Protein 3KHP (pdb70)

Organism: Mycobacterium tuberculosis (strain ATCC 25618 / H37Rv) (NCBI:txid83332)

B-factor: mean 26.09, std 10.21, range [4.68, 66.52]

CATH classification: 3.10.129.10 (+1 more: 3.10.129.10)

Foldseek 3Di:
DPAFQFDQPFAFPKDFWDKDWDALVLQLLQCVLLPDDPVQCLRNDDDDPPHHRFGAQLCCCLQWNLQVAVVSTGDDHSQPFAQKKKKKFFPFTDDSTAMWTKMKGFNDWAAQAQQAKIKTKMKMWTAHVPPRHTGMMMIIIDIHHRNHPNPHHHDDDDDQDDDDPDFFPDKDKDWFAQCSQVSNCVSPPPPCLQPPQCCVCVPVNDNGRFHRLSSLVSNLSCVCCVPPVVVHNRFWGMKMWHFHDTHHGGFMKIKGWHDDDVQKIAIWIWTVDVIHTGIHSMITGGHD/DDLFDLVQAFPKDAWDKFWFALVLQLLQCVLLPDDPVQCLRNDDDDPPHHRFGAQLCCCLQFPQLVAQVSRHPNSDDDQAQKKKKKFFPFGDDSTAIWTKMKGFNGWAAQAAQAKIKTKMKMWTAHPPVRHTTMMMIIIDIHGRPHHDPHHHDDDDDQDDDDPDFFPDKDKGAFAQCSQVSNCVSPPVPCLAPPQCCVVVPVVHNGRFHDLSSLVSNLSCVCCVPVVVVHSRQWGMKMWGFHDTHHGRFMKIKGWHDDPVQKIFIWIWTVDVIDTGIHSMMTGGDD/DPQVLAFPKDAWDKFWDALVLQLLQLVLLPDDPVLCLRNHDDPPPHHRFGAQLCCCLQFPQCVCVVSPAAQKKKKKFFPFGDDSTAMWTKMKGFNDCPVVKTKMKMWTAHVPVRHTGMIMIIMDDCVPDDQDDDDPDAFPDKDKGWFAQCSQVSNCVSPPPPCLQPPQCCVVVPVNDNGRFHDPSSLVVNLSCVCCVPPVVVRNRQWGMKMWHFHDTHHGGFMKMKGWHDDDPQKIAIWIWGPDVPHIHTGIHSMMTGGHD/DDQVQAFPKDDWDKFWFALVLQLLQCVLLPDDPVQCLRNHDDDPPHHRFGAQLCCCLQFPQCVSVVSPADQAQKKKKKFFPFTDDSTAMWTKMKGFNHWDDDPPTKTKMKMWTARPVVRHTGMIMIIIHPCPDDDDQDDDDPDFFPDKDKGWFAQCSQVSNCVSPPPPCLAPPQCCVVVPVPHNGRFHDLSSLVSNLSCVCCVPPVVVRNRQWGMKMWGFHDTHHGRFMKMKGWHDDPVQKIAIWIWTQDVPHIDTGIHSMITGGDD

Radius of gyration: 41.52 Å; Cα contacts (8 Å, |Δi|>4): 2927; chains: 4; bounding box: 118×76×106 Å

Structure (mmCIF, N/CA/C/O backbone):
data_3KHP
#
_entry.id   3KHP
#
_cell.length_a   64.290
_cell.length_b   135.170
_cell.length_c   162.400
_cell.angle_alpha   90.00
_cell.angle_beta   90.00
_cell.angle_gamma   90.00
#
_symmetry.space_group_name_H-M   'P 21 21 21'
#
loop_
_entity.id
_entity.type
_entity.pdbx_description
1 polymer 'MaoC family protein'
2 non-polymer 'CHLORIDE ION'
3 non-polymer 'L(+)-TARTARIC ACID'
4 water water
#
loop_
_atom_site.group_PDB
_atom_site.id
_atom_site.type_symbol
_atom_site.label_atom_id
_atom_site.label_alt_id
_atom_site.label_comp_id
_atom_site.label_asym_id
_atom_site.label_entity_id
_atom_site.label_seq_id
_atom_site.pdbx_PDB_ins_code
_atom_site.Cartn_x
_atom_site.Cartn_y
_atom_site.Cartn_z
_atom_site.occupancy
_atom_site.B_iso_or_equiv
_atom_site.auth_seq_id
_atom_site.auth_comp_id
_atom_site.auth_asym_id
_atom_site.auth_atom_id
_atom_site.pdbx_PDB_model_num
ATOM 1 N N . PRO A 1 19 ? -10.553 75.211 43.124 1.00 37.78 -2 PRO A N 1
ATOM 2 C CA . PRO A 1 19 ? -11.227 74.114 42.389 1.00 37.82 -2 PRO A CA 1
ATOM 3 C C . PRO A 1 19 ? -11.370 74.296 40.872 1.00 37.97 -2 PRO A C 1
ATOM 4 O O . PRO A 1 19 ? -11.414 73.292 40.153 1.00 38.27 -2 PRO A O 1
ATOM 8 N N . GLY A 1 20 ? -11.424 75.544 40.393 1.00 38.16 -1 GLY A N 1
ATOM 9 C CA . GLY A 1 20 ? -11.458 75.844 38.950 1.00 38.31 -1 GLY A CA 1
ATOM 10 C C . GLY A 1 20 ? -10.114 76.119 38.292 1.00 38.67 -1 GLY A C 1
ATOM 11 O O . GLY A 1 20 ? -10.052 76.714 37.208 1.00 39.47 -1 GLY A O 1
ATOM 12 N N . SER A 1 21 ? -9.034 75.681 38.931 1.00 38.19 0 SER A N 1
ATOM 13 C CA . SER A 1 21 ? -7.698 75.957 38.438 1.00 38.07 0 SER A CA 1
ATOM 14 C C . SER A 1 21 ? -7.166 74.790 37.656 1.00 37.05 0 SER A C 1
ATOM 15 O O . SER A 1 21 ? -7.418 73.624 37.999 1.00 37.12 0 SER A O 1
ATOM 18 N N . MET A 1 22 ? -6.408 75.093 36.614 1.00 35.88 1 MET A N 1
ATOM 19 C CA . MET A 1 22 ? -5.784 74.034 35.842 1.00 35.25 1 MET A CA 1
ATOM 20 C C . MET A 1 22 ? -4.471 73.664 36.466 1.00 33.84 1 MET A C 1
ATOM 21 O O . MET A 1 22 ? -3.697 74.546 36.793 1.00 33.49 1 MET A O 1
ATOM 26 N N . ALA A 1 23 ? -4.222 72.367 36.620 1.00 32.38 2 ALA A N 1
ATOM 27 C CA . ALA A 1 23 ? -2.954 71.903 37.191 1.00 32.43 2 ALA A CA 1
ATOM 28 C C . ALA A 1 23 ? -1.903 71.979 36.086 1.00 31.56 2 ALA A C 1
ATOM 29 O O . ALA A 1 23 ? -2.077 71.353 35.032 1.00 32.39 2 ALA A O 1
ATOM 31 N N . ILE A 1 24 ? -0.858 72.769 36.349 1.00 30.46 3 ILE A N 1
ATOM 32 C CA . ILE A 1 24 ? 0.257 73.072 35.436 1.00 29.71 3 ILE A CA 1
ATOM 33 C C . ILE A 1 24 ? 1.571 72.964 36.230 1.00 29.31 3 ILE A C 1
ATOM 34 O O . ILE A 1 24 ? 1.806 73.744 37.150 1.00 28.45 3 ILE A O 1
ATOM 39 N N . ASP A 1 25 ? 2.424 72.003 35.877 1.00 29.38 4 ASP A N 1
ATOM 40 C CA . ASP A 1 25 ? 3.663 71.772 36.610 1.00 28.94 4 ASP A CA 1
ATOM 41 C C . ASP A 1 25 ? 4.754 72.761 36.221 1.00 29.05 4 ASP A C 1
ATOM 42 O O . ASP A 1 25 ? 5.337 72.648 35.159 1.00 29.22 4 ASP A O 1
ATOM 47 N N . PRO A 1 26 ? 5.079 73.714 37.104 1.00 28.72 5 PRO A N 1
ATOM 48 C CA . PRO A 1 26 ? 6.081 74.696 36.690 1.00 28.50 5 PRO A CA 1
ATOM 49 C C . PRO A 1 26 ? 7.495 74.116 36.719 1.00 28.12 5 PRO A C 1
ATOM 50 O O . PRO A 1 26 ? 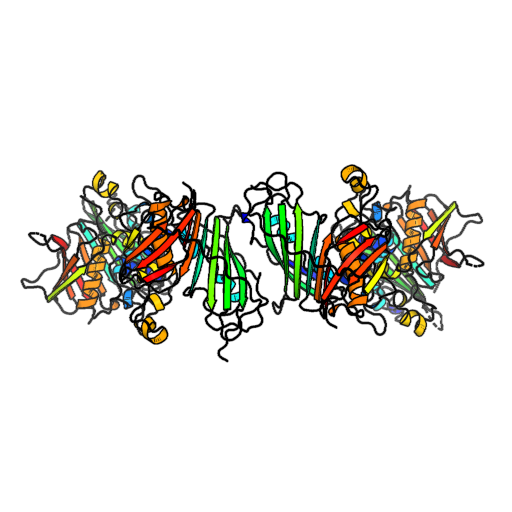8.447 74.781 36.285 1.00 27.63 5 PRO A O 1
ATOM 54 N N . ASN A 1 27 ? 7.618 72.895 37.230 1.00 28.10 6 ASN A N 1
ATOM 55 C CA . ASN A 1 27 ? 8.898 72.211 37.314 1.00 28.62 6 ASN A CA 1
ATOM 56 C C . ASN A 1 27 ? 9.156 71.304 36.097 1.00 29.15 6 ASN A C 1
ATOM 57 O O . ASN A 1 27 ? 10.163 70.610 36.071 1.00 30.31 6 ASN A O 1
ATOM 62 N N . SER A 1 28 ? 8.275 71.318 35.086 1.00 29.21 7 SER A N 1
ATOM 63 C CA . SER A 1 28 ? 8.312 70.339 33.993 1.00 28.92 7 SER A CA 1
ATOM 64 C C . SER A 1 28 ? 9.032 70.850 32.722 1.00 28.98 7 SER A C 1
ATOM 65 O O . SER A 1 28 ? 9.211 70.114 31.777 1.00 27.59 7 SER A O 1
ATOM 68 N N . ILE A 1 29 ? 9.422 72.115 32.698 1.00 29.70 8 ILE A N 1
ATOM 69 C CA . ILE A 1 29 ? 10.137 72.642 31.554 1.00 30.25 8 ILE A CA 1
ATOM 70 C C . ILE A 1 29 ? 11.351 71.753 31.314 1.00 30.13 8 ILE A C 1
ATOM 71 O O . ILE A 1 29 ? 12.121 71.515 32.228 1.00 29.65 8 ILE A O 1
ATOM 76 N N . GLY A 1 30 ? 11.503 71.246 30.097 1.00 29.75 9 GLY A N 1
ATOM 77 C CA . GLY A 1 30 ? 12.625 70.368 29.764 1.00 28.89 9 GLY A CA 1
ATOM 78 C C . GLY A 1 30 ? 12.224 68.918 29.782 1.00 28.66 9 GLY A C 1
ATOM 79 O O . GLY A 1 30 ? 12.959 68.076 29.261 1.00 28.43 9 GLY A O 1
ATOM 80 N N . ALA A 1 31 ? 11.072 68.593 30.375 1.00 28.17 10 ALA A N 1
ATOM 81 C CA . ALA A 1 31 ? 10.597 67.188 30.371 1.00 28.55 10 ALA A CA 1
ATOM 82 C C . ALA A 1 31 ? 10.373 66.688 28.924 1.00 28.25 10 ALA A C 1
ATOM 83 O O . ALA A 1 31 ? 10.027 67.466 28.052 1.00 27.27 10 ALA A O 1
ATOM 85 N N . VAL A 1 32 ? 10.602 65.404 28.686 1.00 28.42 11 VAL A N 1
ATOM 86 C CA . VAL A 1 32 ? 10.636 64.873 27.330 1.00 29.64 11 VAL A CA 1
ATOM 87 C C . VAL A 1 32 ? 10.033 63.498 27.277 1.00 30.16 11 VAL A C 1
ATOM 88 O O . VAL A 1 32 ? 10.068 62.762 28.274 1.00 30.88 11 VAL A O 1
ATOM 92 N N . THR A 1 33 ? 9.493 63.158 26.108 1.00 30.30 12 THR A N 1
ATOM 93 C CA . THR A 1 33 ? 8.847 61.883 25.874 1.00 30.27 12 THR A CA 1
ATOM 94 C C . THR A 1 33 ? 9.856 60.943 25.249 1.00 31.12 12 THR A C 1
ATOM 95 O O . THR A 1 33 ? 10.857 61.371 24.713 1.00 30.31 12 THR A O 1
ATOM 99 N N . GLU A 1 34 ? 9.584 59.656 25.318 1.00 32.42 13 GLU A N 1
ATOM 100 C CA . GLU A 1 34 ? 10.417 58.671 24.651 1.00 34.24 13 GLU A CA 1
ATOM 101 C C . GLU A 1 34 ? 10.159 58.709 23.146 1.00 34.57 13 GLU A C 1
ATOM 102 O O . GLU A 1 34 ? 9.098 59.149 22.710 1.00 34.92 13 GLU A O 1
ATOM 108 N N . PRO A 1 35 ? 11.119 58.263 22.337 1.00 35.06 14 PRO A N 1
ATOM 109 C CA . PRO A 1 35 ? 10.843 58.231 20.914 1.00 35.22 14 PRO A CA 1
ATOM 110 C C . PRO A 1 35 ? 9.558 57.499 20.611 1.00 34.59 14 PRO A C 1
ATOM 111 O O . PRO A 1 35 ? 9.286 56.445 21.165 1.00 33.63 14 PRO A O 1
ATOM 115 N N . MET A 1 36 ? 8.749 58.099 19.765 1.00 34.70 15 MET A N 1
ATOM 116 C CA . MET A 1 36 ? 7.587 57.419 19.245 1.00 35.18 15 MET A CA 1
ATOM 117 C C . MET A 1 36 ? 7.726 57.410 17.727 1.00 33.63 15 MET A C 1
ATOM 118 O O . MET A 1 36 ? 7.982 58.456 17.112 1.00 31.90 15 MET A O 1
ATOM 123 N N . LEU A 1 37 ? 7.565 56.222 17.152 1.00 32.29 16 LEU A N 1
ATOM 124 C CA . LEU A 1 37 ? 7.571 56.020 15.701 1.00 32.23 16 LEU A CA 1
ATOM 125 C C . LEU A 1 37 ? 6.234 56.458 15.027 1.00 30.40 16 LEU A C 1
ATOM 126 O O . LEU A 1 37 ? 5.153 55.970 15.395 1.00 30.54 16 LEU A O 1
ATOM 131 N N . PHE A 1 38 ? 6.301 57.417 14.112 1.00 28.62 17 PHE A N 1
ATOM 132 C CA A PHE A 1 38 ? 5.176 57.760 13.258 0.50 27.59 17 PHE A CA 1
ATOM 133 C CA B PHE A 1 38 ? 5.146 57.702 13.239 0.50 28.71 17 PHE A CA 1
ATOM 134 C C . PHE A 1 38 ? 5.460 57.249 11.837 1.00 28.14 17 PHE A C 1
ATOM 135 O O . PHE A 1 38 ? 6.460 57.636 11.246 1.00 27.82 17 PHE A O 1
ATOM 150 N N . GLU A 1 39 ? 4.570 56.395 11.328 1.00 28.55 18 GLU A N 1
ATOM 151 C CA . GLU A 1 39 ? 4.666 55.802 10.019 1.00 28.98 18 GLU A CA 1
ATOM 152 C C . GLU A 1 39 ? 3.454 56.154 9.199 1.00 27.02 18 GLU A C 1
ATOM 153 O O . GLU A 1 39 ? 2.353 56.204 9.718 1.00 27.33 18 GLU A O 1
ATOM 159 N N . TRP A 1 40 ? 3.657 56.302 7.901 1.00 25.15 19 TRP A N 1
ATOM 160 C CA . TRP A 1 40 ? 2.589 56.655 6.994 1.00 23.97 19 TRP A CA 1
ATOM 161 C C . TRP A 1 40 ? 2.887 56.095 5.603 1.00 23.45 19 TRP A C 1
ATOM 162 O O . TRP A 1 40 ? 4.046 55.817 5.287 1.00 23.63 19 TRP A O 1
ATOM 173 N N . THR A 1 41 ? 1.839 55.896 4.803 1.00 22.57 20 THR A N 1
ATOM 174 C CA . THR A 1 41 ? 1.968 55.472 3.413 1.00 21.58 20 THR A CA 1
ATOM 175 C C . THR A 1 41 ? 1.454 56.608 2.555 1.00 20.88 20 THR A C 1
ATOM 176 O O . THR A 1 41 ? 1.015 57.658 3.089 1.00 20.63 20 THR A O 1
ATOM 180 N N . ASP A 1 42 ? 1.493 56.422 1.232 1.00 19.20 21 ASP A N 1
ATOM 181 C CA . ASP A 1 42 ? 1.104 57.504 0.339 1.00 18.14 21 ASP A CA 1
ATOM 182 C C . ASP A 1 42 ? -0.363 57.843 0.500 1.00 16.82 21 ASP A C 1
ATOM 183 O O . ASP A 1 42 ? -0.782 58.965 0.261 1.00 17.00 21 ASP A O 1
ATOM 188 N N . ARG A 1 43 ? -1.156 56.877 0.892 1.00 15.73 22 ARG A N 1
ATOM 189 C CA . ARG A 1 43 ? -2.577 57.156 1.122 1.00 15.75 22 ARG A CA 1
ATOM 190 C C . ARG A 1 43 ? -2.772 58.266 2.150 1.00 14.59 22 ARG A C 1
ATOM 191 O O . ARG A 1 43 ? -3.666 59.078 2.021 1.00 14.55 22 ARG A O 1
ATOM 199 N N . ASP A 1 44 ? -1.941 58.261 3.182 1.00 13.56 23 ASP A N 1
ATOM 200 C CA . ASP A 1 44 ? -2.036 59.227 4.245 1.00 13.58 23 ASP A CA 1
ATOM 201 C C . ASP A 1 44 ? -1.698 60.625 3.750 1.00 12.62 23 ASP A C 1
ATOM 202 O O . ASP A 1 44 ? -2.337 61.579 4.150 1.00 11.56 23 ASP A O 1
ATOM 207 N N . THR A 1 45 ? -0.674 60.749 2.909 1.00 12.69 24 THR A N 1
ATOM 208 C CA . THR A 1 45 ? -0.186 62.082 2.526 1.00 13.05 24 THR A CA 1
ATOM 209 C C . THR A 1 45 ? -1.107 62.626 1.446 1.00 13.52 24 THR A C 1
ATOM 210 O O . THR A 1 45 ? -1.377 63.806 1.401 1.00 13.75 24 THR A O 1
ATOM 214 N N . LEU A 1 46 ? -1.630 61.729 0.611 1.00 13.37 25 LEU A N 1
ATOM 215 C CA . LEU A 1 46 ? -2.662 62.081 -0.336 1.00 12.96 25 LEU A CA 1
ATOM 216 C C . LEU A 1 46 ? -3.922 62.547 0.410 1.00 13.56 25 LEU A C 1
ATOM 217 O O . LEU A 1 46 ? -4.463 63.614 0.117 1.00 11.92 25 LEU A O 1
ATOM 222 N N . LEU A 1 47 ? -4.375 61.743 1.374 1.00 13.38 26 LEU A N 1
ATOM 223 C CA . LEU A 1 47 ? -5.577 62.083 2.135 1.00 14.48 26 LEU A CA 1
ATOM 224 C C . LEU A 1 47 ? -5.455 63.421 2.852 1.00 14.69 26 LEU A C 1
ATOM 225 O O . LEU A 1 47 ? -6.447 64.167 2.967 1.00 15.55 26 LEU A O 1
ATOM 230 N N . TYR A 1 48 ? -4.248 63.710 3.340 1.00 14.38 27 TYR A N 1
ATOM 231 C CA . TYR A 1 48 ? -3.971 64.965 4.061 1.00 14.12 27 TYR A CA 1
ATOM 232 C C . TYR A 1 48 ? -4.098 66.100 3.065 1.00 13.64 27 TYR A C 1
ATOM 233 O O . TYR A 1 48 ? -4.750 67.099 3.350 1.00 14.43 27 TYR A O 1
ATOM 242 N N . ALA A 1 49 ? -3.428 65.974 1.922 1.00 12.46 28 ALA A N 1
ATOM 243 C CA . ALA A 1 49 ? -3.524 66.989 0.872 1.00 12.14 28 ALA A CA 1
ATOM 244 C C . ALA A 1 49 ? -4.996 67.334 0.553 1.00 11.45 28 ALA A C 1
ATOM 245 O O . ALA A 1 49 ? -5.353 68.486 0.503 1.00 10.35 28 ALA A O 1
ATOM 247 N N . ILE A 1 50 ? -5.835 66.337 0.298 1.00 12.12 29 ILE A N 1
ATOM 248 C CA . ILE A 1 50 ? -7.251 66.608 -0.013 1.00 12.47 29 ILE A CA 1
ATOM 249 C C . ILE A 1 50 ? -7.887 67.238 1.215 1.00 12.98 29 ILE A C 1
ATOM 250 O O . ILE A 1 50 ? -8.654 68.146 1.090 1.00 12.52 29 ILE A O 1
ATOM 255 N N . GLY A 1 51 ? -7.481 66.773 2.405 1.00 13.79 30 GLY A N 1
ATOM 256 C CA . GLY A 1 51 ? -7.906 67.341 3.669 1.00 13.75 30 GLY A CA 1
ATOM 257 C C . GLY A 1 51 ? -7.718 68.836 3.761 1.00 14.00 30 GLY A C 1
ATOM 258 O O . GLY A 1 51 ? -8.582 69.528 4.286 1.00 14.28 30 GLY A O 1
ATOM 259 N N . VAL A 1 52 ? -6.598 69.348 3.250 1.00 13.32 31 VAL A N 1
ATOM 260 C CA . VAL A 1 52 ? -6.359 70.771 3.292 1.00 12.74 31 VAL A CA 1
ATOM 261 C C . VAL A 1 52 ? -6.680 71.431 1.943 1.00 13.50 31 VAL A C 1
ATOM 262 O O . VAL A 1 52 ? -6.250 72.552 1.636 1.00 12.25 31 VAL A O 1
ATOM 266 N N . GLY A 1 53 ? -7.487 70.720 1.165 1.00 13.25 32 GLY A N 1
ATOM 267 C CA . GLY A 1 53 ? -8.189 71.302 0.065 1.00 13.81 32 GLY A CA 1
ATOM 268 C C . GLY A 1 53 ? -7.552 71.192 -1.320 1.00 14.17 32 GLY A C 1
ATOM 269 O O . GLY A 1 53 ? -8.042 71.796 -2.254 1.00 14.84 32 GLY A O 1
ATOM 270 N N . ALA A 1 54 ? -6.445 70.479 -1.425 1.00 14.27 33 ALA A N 1
ATOM 271 C CA . ALA A 1 54 ? -5.803 70.199 -2.690 1.00 14.58 33 ALA A CA 1
ATOM 272 C C . ALA A 1 54 ? -6.742 69.329 -3.510 1.00 15.51 33 ALA A C 1
ATOM 273 O O . ALA A 1 54 ? -7.335 68.384 -2.966 1.00 14.68 33 ALA A O 1
ATOM 275 N N . GLY A 1 55 ? -6.837 69.620 -4.815 1.00 15.69 34 GLY A N 1
ATOM 276 C CA . GLY A 1 55 ? -7.768 68.930 -5.731 1.00 15.65 34 GLY A CA 1
ATOM 277 C C . GLY A 1 55 ? -7.154 68.542 -7.086 1.00 16.25 34 GLY A C 1
ATOM 278 O O . GLY A 1 55 ? -5.949 68.247 -7.211 1.00 15.69 34 GLY A O 1
ATOM 279 N N . THR A 1 56 ? -7.995 68.552 -8.114 1.00 16.92 35 THR A N 1
ATOM 280 C CA . THR A 1 56 ? -7.560 68.265 -9.477 1.00 17.34 35 THR A CA 1
ATOM 281 C C . THR A 1 56 ? -6.577 69.284 -10.042 1.00 17.81 35 THR A C 1
ATOM 282 O O . THR A 1 56 ? -5.985 69.040 -11.025 1.00 19.25 35 THR A O 1
ATOM 286 N N . GLY A 1 57 ? -6.379 70.405 -9.372 1.00 18.71 36 GLY A N 1
ATOM 287 C CA . GLY A 1 57 ? -5.564 71.491 -9.870 1.00 18.76 36 GLY A CA 1
ATOM 288 C C . GLY A 1 57 ? -4.121 71.326 -9.526 1.00 19.75 36 GLY A C 1
ATOM 289 O O . GLY A 1 57 ? -3.242 71.979 -10.124 1.00 18.48 36 GLY A O 1
ATOM 290 N N . ASP A 1 58 ? -3.830 70.407 -8.600 1.00 20.46 37 ASP A N 1
ATOM 291 C CA . ASP A 1 58 ? -2.435 70.238 -8.202 1.00 19.99 37 ASP A CA 1
ATOM 292 C C . ASP A 1 58 ? -2.158 68.795 -7.938 1.00 18.93 37 ASP A C 1
ATOM 293 O O . ASP A 1 58 ? -1.965 68.375 -6.798 1.00 19.84 37 ASP A O 1
ATOM 298 N N . LEU A 1 59 ? -2.011 68.066 -9.016 1.00 17.95 38 LEU A N 1
ATOM 299 C CA . LEU A 1 59 ? -1.940 66.626 -9.010 1.00 17.81 38 LEU A CA 1
ATOM 300 C C . LEU A 1 59 ? -0.703 66.050 -8.388 1.00 16.69 38 LEU A C 1
ATOM 301 O O . LEU A 1 59 ? -0.641 64.871 -8.068 1.00 18.27 38 LEU A O 1
ATOM 306 N N . ALA A 1 60 ? 0.293 66.866 -8.248 1.00 16.39 39 ALA A N 1
ATOM 307 C CA . ALA A 1 60 ? 1.501 66.528 -7.499 1.00 16.24 39 ALA A CA 1
ATOM 308 C C . ALA A 1 60 ? 1.221 66.256 -6.033 1.00 15.92 39 ALA A C 1
ATOM 309 O O . ALA A 1 60 ? 1.911 65.484 -5.415 1.00 18.04 39 ALA A O 1
ATOM 311 N N . PHE A 1 61 ? 0.187 66.871 -5.474 1.00 16.02 40 PHE A N 1
ATOM 312 C CA . PHE A 1 61 ? -0.198 66.658 -4.063 1.00 15.12 40 PHE A CA 1
ATOM 313 C C . PHE A 1 61 ? -1.325 65.657 -3.896 1.00 14.79 40 PHE A C 1
ATOM 314 O O . PHE A 1 61 ? -1.399 65.011 -2.842 1.00 13.80 40 PHE A O 1
ATOM 322 N N . THR A 1 62 ? -2.156 65.472 -4.937 1.00 13.90 41 THR A N 1
ATOM 323 C CA . THR A 1 62 ? -3.315 64.561 -4.835 1.00 14.03 41 THR A CA 1
ATOM 324 C C . THR A 1 62 ? -3.225 63.232 -5.622 1.00 14.10 41 THR A C 1
ATOM 325 O O . THR A 1 62 ? -4.150 62.414 -5.592 1.00 14.10 41 THR A O 1
ATOM 329 N N . THR A 1 63 ? -2.107 63.008 -6.305 1.00 14.20 42 THR A N 1
ATOM 330 C CA . THR A 1 63 ? -1.882 61.762 -7.006 1.00 14.60 42 THR A CA 1
ATOM 331 C C . THR A 1 63 ? -0.418 61.332 -6.941 1.00 15.76 42 THR A C 1
ATOM 332 O O . THR A 1 63 ? 0.504 62.173 -6.891 1.00 16.26 42 THR A O 1
ATOM 336 N N . GLU A 1 64 ? -0.229 60.016 -6.993 1.00 16.39 43 GLU A N 1
ATOM 337 C CA . GLU A 1 64 ? 1.086 59.405 -6.958 1.00 17.27 43 GLU A CA 1
ATOM 338 C C . GLU A 1 64 ? 1.549 58.788 -8.272 1.00 18.65 43 GLU A C 1
ATOM 339 O O . GLU A 1 64 ? 2.749 58.471 -8.397 1.00 20.19 43 GLU A O 1
ATOM 345 N N . ASN A 1 65 ? 0.615 58.560 -9.202 1.00 19.07 44 ASN A N 1
ATOM 346 C CA . ASN A 1 65 ? 0.884 57.798 -10.427 1.00 19.61 44 ASN A CA 1
ATOM 347 C C . ASN A 1 65 ? 0.463 58.513 -11.698 1.00 20.01 44 ASN A C 1
ATOM 348 O O . ASN A 1 65 ? 0.189 57.872 -12.700 1.00 20.78 44 ASN A O 1
ATOM 353 N N . SER A 1 66 ? 0.427 59.838 -11.647 1.00 20.63 45 SER A N 1
ATOM 354 C CA . SER A 1 66 ? 0.056 60.638 -12.792 1.00 20.70 45 SER A CA 1
ATOM 355 C C . SER A 1 66 ? 1.293 60.844 -13.652 1.00 21.54 45 SER A C 1
ATOM 356 O O . SER A 1 66 ? 2.421 60.850 -13.148 1.00 21.94 45 SER A O 1
ATOM 359 N N . HIS A 1 67 ? 1.069 60.972 -14.958 1.00 22.24 46 HIS A N 1
ATOM 360 C CA . HIS A 1 67 ? 2.132 60.966 -15.955 1.00 22.42 46 HIS A CA 1
ATOM 361 C C . HIS A 1 67 ? 2.999 62.205 -15.767 1.00 22.25 46 HIS A C 1
ATOM 362 O O . HIS A 1 67 ? 2.490 63.332 -15.772 1.00 22.85 46 HIS A O 1
ATOM 369 N N . GLY A 1 68 ? 4.292 61.987 -15.531 1.00 22.21 47 GLY A N 1
ATOM 370 C CA . GLY A 1 68 ? 5.261 63.094 -15.377 1.00 22.93 47 GLY A CA 1
ATOM 371 C C . GLY A 1 68 ? 5.214 63.918 -14.089 1.00 22.47 47 GLY A C 1
ATOM 372 O O . GLY A 1 68 ? 5.581 65.089 -14.062 1.00 22.67 47 GLY A O 1
ATOM 373 N N . ILE A 1 69 ? 4.720 63.323 -13.022 1.00 22.65 48 ILE A N 1
ATOM 374 C CA . ILE A 1 69 ? 4.498 64.062 -11.788 1.00 21.75 48 ILE A CA 1
ATOM 375 C C . ILE A 1 69 ? 4.783 63.119 -10.635 1.00 21.03 48 ILE A C 1
ATOM 376 O O . ILE A 1 69 ? 4.087 62.145 -10.420 1.00 19.04 48 ILE A O 1
ATOM 381 N N . ASP A 1 70 ? 5.867 63.407 -9.938 1.00 21.80 49 ASP A N 1
ATOM 382 C CA . ASP A 1 70 ? 6.210 62.703 -8.687 1.00 21.92 49 ASP A CA 1
ATOM 383 C C . ASP A 1 70 ? 5.368 63.307 -7.591 1.00 20.65 49 ASP A C 1
ATOM 384 O O . ASP A 1 70 ? 5.242 64.511 -7.538 1.00 19.49 49 ASP A O 1
ATOM 389 N N . GLN A 1 71 ? 4.831 62.478 -6.707 1.00 19.82 50 GLN A N 1
ATOM 390 C CA . GLN A 1 71 ? 4.119 63.015 -5.554 1.00 19.44 50 GLN A CA 1
ATOM 391 C C . GLN A 1 71 ? 5.047 63.893 -4.725 1.00 19.51 50 GLN A C 1
ATOM 392 O O . GLN A 1 71 ? 6.186 63.513 -4.445 1.00 20.46 50 GLN A O 1
ATOM 398 N N . GLN A 1 72 ? 4.564 65.076 -4.383 1.00 19.46 51 GLN A N 1
ATOM 399 C CA . GLN A 1 72 ? 5.122 65.908 -3.331 1.00 19.66 51 GLN A CA 1
ATOM 400 C C . GLN A 1 72 ? 4.193 65.896 -2.074 1.00 19.33 51 GLN A C 1
ATOM 401 O O . GLN A 1 72 ? 2.980 65.707 -2.185 1.00 19.17 51 GLN A O 1
ATOM 407 N N . VAL A 1 73 ? 4.782 66.129 -0.898 1.00 18.22 52 VAL A N 1
ATOM 408 C CA . VAL A 1 73 ? 4.077 66.129 0.385 1.00 16.80 52 VAL A CA 1
ATOM 409 C C . VAL A 1 73 ? 4.046 67.538 0.919 1.00 15.66 52 VAL A C 1
ATOM 410 O O . VAL A 1 73 ? 5.053 68.225 0.939 1.00 14.29 52 VAL A O 1
ATOM 414 N N . LEU A 1 74 ? 2.889 68.016 1.332 1.00 15.17 53 LEU A N 1
ATOM 415 C CA . LEU A 1 74 ? 2.880 69.378 1.861 1.00 15.44 53 LEU A CA 1
ATOM 416 C C . LEU A 1 74 ? 3.711 69.466 3.147 1.00 16.05 53 LEU A C 1
ATOM 417 O O . LEU A 1 74 ? 3.756 68.519 3.955 1.00 15.87 53 LEU A O 1
ATOM 422 N N . PRO A 1 75 ? 4.442 70.570 3.322 1.00 17.28 54 PRO A N 1
ATOM 423 C CA . PRO A 1 75 ? 5.347 70.600 4.487 1.00 17.14 54 PRO A CA 1
ATOM 424 C C . PRO A 1 75 ? 4.562 70.725 5.786 1.00 15.99 54 PRO A C 1
ATOM 425 O O . PRO A 1 75 ? 5.030 70.257 6.823 1.00 15.49 54 PRO A O 1
ATOM 429 N N . THR A 1 76 ? 3.360 71.281 5.723 1.00 15.11 55 THR A N 1
ATOM 430 C CA . THR A 1 76 ? 2.512 71.314 6.905 1.00 14.44 55 THR A CA 1
ATOM 431 C C . THR A 1 76 ? 2.092 69.932 7.359 1.00 14.87 55 THR A C 1
ATOM 432 O O . THR A 1 76 ? 1.546 69.792 8.465 1.00 14.56 55 THR A O 1
ATOM 436 N N . TYR A 1 77 ? 2.355 68.902 6.542 1.00 14.24 56 TYR A N 1
ATOM 437 C CA . TYR A 1 77 ? 2.181 67.523 7.020 1.00 13.92 56 TYR A CA 1
ATOM 438 C C . TYR A 1 77 ? 3.057 67.239 8.278 1.00 13.76 56 TYR A C 1
ATOM 439 O O . TYR A 1 77 ? 2.801 66.288 8.991 1.00 14.15 56 TYR A O 1
ATOM 448 N N . ALA A 1 78 ? 4.055 68.064 8.573 1.00 14.02 57 ALA A N 1
ATOM 449 C CA . ALA A 1 78 ? 4.845 67.873 9.810 1.00 14.74 57 ALA A CA 1
ATOM 450 C C . ALA A 1 78 ? 3.963 67.869 11.071 1.00 14.89 57 ALA A C 1
ATOM 451 O O . ALA A 1 78 ? 4.292 67.210 12.023 1.00 14.87 57 ALA A O 1
ATOM 453 N N . VAL A 1 79 ? 2.834 68.553 11.050 1.00 14.60 58 VAL A N 1
ATOM 454 C CA . VAL A 1 79 ? 1.965 68.565 12.212 1.00 15.07 58 VAL A CA 1
ATOM 455 C C . VAL A 1 79 ? 1.288 67.232 12.483 1.00 15.97 58 VAL A C 1
ATOM 456 O O . VAL A 1 79 ? 0.908 66.973 13.620 1.00 16.86 58 VAL A O 1
ATOM 460 N N . ILE A 1 80 ? 1.244 66.342 11.484 1.00 15.67 59 ILE A N 1
ATOM 461 C CA . ILE A 1 80 ? 0.682 65.038 11.665 1.00 15.07 59 ILE A CA 1
ATOM 462 C C . ILE A 1 80 ? 1.712 63.958 11.947 1.00 16.22 59 ILE A C 1
ATOM 463 O O . ILE A 1 80 ? 1.483 63.123 12.797 1.00 16.71 59 ILE A O 1
ATOM 468 N N . CYS A 1 81 ? 2.843 63.959 11.234 1.00 17.54 60 CYS A N 1
ATOM 469 C CA . CYS A 1 81 ? 3.929 62.973 11.440 1.00 17.36 60 CYS A CA 1
ATOM 470 C C . CYS A 1 81 ? 5.003 63.400 12.426 1.00 17.55 60 CYS A C 1
ATOM 471 O O . CYS A 1 81 ? 5.917 62.623 12.720 1.00 17.75 60 CYS A O 1
ATOM 474 N N . CYS A 1 82 ? 4.948 64.629 12.895 1.00 18.06 61 CYS A N 1
ATOM 475 C CA . CYS A 1 82 ? 5.913 65.094 13.903 1.00 18.99 61 CYS A CA 1
ATOM 476 C C . CYS A 1 82 ? 5.264 65.978 14.955 1.00 18.84 61 CYS A C 1
ATOM 477 O O . CYS A 1 82 ? 5.755 67.071 15.211 1.00 17.89 61 CYS A O 1
ATOM 480 N N . PRO A 1 83 ? 4.164 65.510 15.566 1.00 19.62 62 PRO A N 1
ATOM 481 C CA . PRO A 1 83 ? 3.400 66.357 16.468 1.00 20.99 62 PRO A CA 1
ATOM 482 C C . PRO A 1 83 ? 4.125 66.581 17.801 1.00 22.04 62 PRO A C 1
ATOM 483 O O . PRO A 1 83 ? 4.611 65.634 18.381 1.00 22.20 62 PRO A O 1
ATOM 487 N N . ALA A 1 84 ? 4.196 67.822 18.259 1.00 23.19 63 ALA A N 1
ATOM 488 C CA . ALA A 1 84 ? 4.787 68.144 19.552 1.00 24.59 63 ALA A CA 1
ATOM 489 C C . ALA A 1 84 ? 3.841 67.766 20.710 1.00 26.03 63 ALA A C 1
ATOM 490 O O . ALA A 1 84 ? 4.187 67.929 21.878 1.00 26.56 63 ALA A O 1
ATOM 492 N N . PHE A 1 85 ? 2.687 67.208 20.386 1.00 27.76 64 PHE A N 1
ATOM 493 C CA . PHE A 1 85 ? 1.615 67.064 21.351 1.00 29.85 64 PHE A CA 1
ATOM 494 C C . PHE A 1 85 ? 1.905 66.218 22.595 1.00 30.40 64 PHE A C 1
ATOM 495 O O . PHE A 1 85 ? 1.523 66.612 23.681 1.00 29.52 64 PHE A O 1
ATOM 503 N N . GLY A 1 86 ? 2.562 65.072 22.430 1.00 31.10 65 GLY A N 1
ATOM 504 C CA . GLY A 1 86 ? 2.883 64.182 23.536 1.00 31.43 65 GLY A CA 1
ATOM 505 C C . GLY A 1 86 ? 3.468 64.842 24.783 1.00 31.65 65 GLY A C 1
ATOM 506 O O . GLY A 1 86 ? 3.231 64.380 25.893 1.00 31.40 65 GLY A O 1
ATOM 507 N N . ALA A 1 87 ? 4.203 65.940 24.607 1.00 31.58 66 ALA A N 1
ATOM 508 C CA . ALA A 1 87 ? 4.881 66.597 25.720 1.00 31.51 66 ALA A CA 1
ATOM 509 C C . ALA A 1 87 ? 3.928 67.276 26.715 1.00 31.49 66 ALA A C 1
ATOM 510 O O . ALA A 1 87 ? 4.321 67.547 27.849 1.00 29.85 66 ALA A O 1
ATOM 512 N N . ALA A 1 88 ? 2.696 67.554 26.293 1.00 31.56 67 ALA A N 1
ATOM 513 C CA . ALA A 1 88 ? 1.721 68.245 27.165 1.00 32.22 67 ALA A CA 1
ATOM 514 C C . ALA A 1 88 ? 1.436 67.454 28.424 1.00 32.04 67 ALA A C 1
ATOM 515 O O . ALA A 1 88 ? 1.273 68.036 29.486 1.00 31.86 67 ALA A O 1
ATOM 517 N N . ALA A 1 89 ? 1.407 66.137 28.298 1.00 32.16 68 ALA A N 1
ATOM 518 C CA . ALA A 1 89 ? 1.125 65.252 29.423 1.00 32.72 68 ALA A CA 1
ATOM 519 C C . ALA A 1 89 ? 2.130 65.412 30.583 1.00 32.27 68 ALA A C 1
ATOM 520 O O . ALA A 1 89 ? 1.836 65.039 31.710 1.00 32.32 68 ALA A O 1
ATOM 522 N N . LYS A 1 90 ? 3.309 65.943 30.282 1.00 31.12 69 LYS A N 1
ATOM 523 C CA . LYS A 1 90 ? 4.324 66.253 31.293 1.00 30.74 69 LYS A CA 1
ATOM 524 C C . LYS A 1 90 ? 3.983 67.487 32.146 1.00 29.18 69 LYS A C 1
ATOM 525 O O . LYS A 1 90 ? 4.499 67.624 33.252 1.00 28.43 69 LYS A O 1
ATOM 531 N N . VAL A 1 91 ? 3.116 68.357 31.623 1.00 27.83 70 VAL A N 1
ATOM 532 C CA . VAL A 1 91 ? 2.846 69.680 32.196 1.00 26.78 70 VAL A CA 1
ATOM 533 C C . VAL A 1 91 ? 1.572 69.641 32.993 1.00 27.77 70 VAL A C 1
ATOM 534 O O . VAL A 1 91 ? 1.510 70.129 34.147 1.00 27.63 70 VAL A O 1
ATOM 538 N N . GLY A 1 92 ? 0.552 69.051 32.361 1.00 27.65 71 GLY A N 1
ATOM 539 C CA . GLY A 1 92 ? -0.743 68.831 32.967 1.00 27.18 71 GLY A CA 1
ATOM 540 C C . GLY A 1 92 ? -1.629 67.976 32.079 1.00 26.70 71 GLY A C 1
ATOM 541 O O . GLY A 1 92 ? -1.144 67.238 31.224 1.00 25.92 71 GLY A O 1
ATOM 542 N N . THR A 1 93 ? -2.935 68.090 32.273 1.00 26.92 72 THR A N 1
ATOM 543 C CA . THR A 1 93 ? -3.889 67.233 31.565 1.00 27.67 72 THR A CA 1
ATOM 544 C C . THR A 1 93 ? -4.778 67.983 30.568 1.00 27.47 72 THR A C 1
ATOM 545 O O . THR A 1 93 ? -5.710 67.418 30.005 1.00 28.51 72 THR A O 1
ATOM 549 N N . PHE A 1 94 ? -4.498 69.253 30.356 1.00 27.26 73 PHE A N 1
ATOM 550 C CA . PHE A 1 94 ? -5.222 70.051 29.377 1.00 27.68 73 PHE A CA 1
ATOM 551 C C . PHE A 1 94 ? -5.056 69.479 27.953 1.00 27.67 73 PHE A C 1
ATOM 552 O O . PHE A 1 94 ? -4.149 68.678 27.681 1.00 27.87 73 PHE A O 1
ATOM 560 N N . ASN A 1 95 ? -5.925 69.895 27.052 1.00 27.77 74 ASN A N 1
ATOM 561 C CA . ASN A 1 95 ? -5.877 69.428 25.663 1.00 28.58 74 ASN A CA 1
ATOM 562 C C . ASN A 1 95 ? -4.680 70.009 24.885 1.00 28.88 74 ASN A C 1
ATOM 563 O O . ASN A 1 95 ? -4.619 71.200 24.673 1.00 28.50 74 ASN A O 1
ATOM 568 N N . PRO A 1 96 ? -3.737 69.165 24.433 1.00 29.90 75 PRO A N 1
ATOM 569 C CA . PRO A 1 96 ? -2.589 69.752 23.718 1.00 30.56 75 PRO A CA 1
ATOM 570 C C . PRO A 1 96 ? -2.904 70.381 22.376 1.00 30.93 75 PRO A C 1
ATOM 571 O O . PRO A 1 96 ? -2.050 71.092 21.862 1.00 32.96 75 PRO A O 1
ATOM 575 N N . ALA A 1 97 ? -4.099 70.138 21.828 1.00 30.02 76 ALA A N 1
ATOM 576 C CA . ALA A 1 97 ? -4.471 70.559 20.473 1.00 29.76 76 ALA A CA 1
ATOM 577 C C . ALA A 1 97 ? -5.444 71.762 20.381 1.00 29.10 76 ALA A C 1
ATOM 578 O O . ALA A 1 97 ? -5.787 72.174 19.287 1.00 28.35 76 ALA A O 1
ATOM 580 N N . ALA A 1 98 ? -5.856 72.340 21.511 1.00 29.04 77 ALA A N 1
ATOM 581 C CA . ALA A 1 98 ? -6.718 73.541 21.509 1.00 28.89 77 ALA A CA 1
ATOM 582 C C . ALA A 1 98 ? -5.904 74.778 21.143 1.00 28.63 77 ALA A C 1
ATOM 583 O O . ALA A 1 98 ? -5.382 75.465 22.006 1.00 28.01 77 ALA A O 1
ATOM 585 N N . LEU A 1 99 ? -5.829 75.075 19.854 1.00 29.89 78 LEU A N 1
ATOM 586 C CA . LEU A 1 99 ? -4.859 76.064 19.334 1.00 30.29 78 LEU A CA 1
ATOM 587 C C . LEU A 1 99 ? -5.306 77.514 19.306 1.00 29.83 78 LEU A C 1
ATOM 588 O O . LEU A 1 99 ? -4.512 78.386 19.033 1.00 29.49 78 LEU A O 1
ATOM 593 N N . LEU A 1 100 ? -6.567 77.791 19.601 1.00 30.36 79 LEU A N 1
ATOM 594 C CA . LEU A 1 100 ? -7.063 79.167 19.584 1.00 29.90 79 LEU A CA 1
ATOM 595 C C . LEU A 1 100 ? -6.283 80.134 20.473 1.00 28.82 79 LEU A C 1
ATOM 596 O O . LEU A 1 100 ? -6.024 79.864 21.624 1.00 27.56 79 LEU A O 1
ATOM 601 N N . HIS A 1 101 ? -5.894 81.271 19.895 1.00 28.63 80 HIS A N 1
ATOM 602 C CA . HIS A 1 101 ? -4.985 82.256 20.510 1.00 27.88 80 HIS A CA 1
ATOM 603 C C . HIS A 1 101 ? -3.554 81.750 20.572 1.00 26.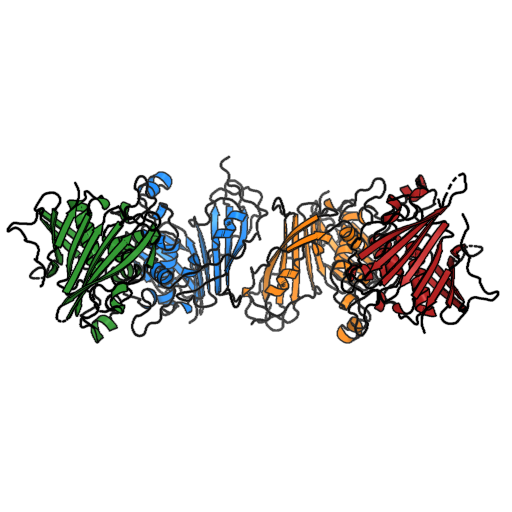05 80 HIS A C 1
ATOM 604 O O . HIS A 1 101 ? -2.636 82.523 20.827 1.00 25.46 80 HIS A O 1
ATOM 611 N N . GLY A 1 102 ? -3.378 80.463 20.316 1.00 23.99 81 GLY A N 1
ATOM 612 C CA . GLY A 1 102 ? -2.072 79.844 20.296 1.00 24.01 81 GLY A CA 1
ATOM 613 C C . GLY A 1 102 ? -1.418 79.971 18.937 1.00 22.76 81 GLY A C 1
ATOM 614 O O . GLY A 1 102 ? -1.905 80.696 18.083 1.00 22.08 81 GLY A O 1
ATOM 615 N N . SER A 1 103 ? -0.305 79.269 18.765 1.00 21.93 82 SER A N 1
ATOM 616 C CA . SER A 1 103 ? 0.483 79.309 17.545 1.00 21.12 82 SER A CA 1
ATOM 617 C C . SER A 1 103 ? 1.004 77.960 17.175 1.00 19.76 82 SER A C 1
ATOM 618 O O . SER A 1 103 ? 1.136 77.117 18.025 1.00 18.35 82 SER A O 1
ATOM 621 N N . GLN A 1 104 ? 1.294 77.777 15.885 1.00 19.67 83 GLN A N 1
ATOM 622 C CA . GLN A 1 104 ? 1.957 76.566 15.383 1.00 19.43 83 GLN A CA 1
ATOM 623 C C . GLN A 1 104 ? 3.094 76.920 14.430 1.00 19.24 83 GLN A C 1
ATOM 624 O O . GLN A 1 104 ? 2.932 77.729 13.529 1.00 19.11 83 GLN A O 1
ATOM 630 N N . GLY A 1 105 ? 4.240 76.288 14.619 1.00 19.22 84 GLY A N 1
ATOM 631 C CA . GLY A 1 105 ? 5.381 76.468 13.744 1.00 18.90 84 GLY A CA 1
ATOM 632 C C . GLY A 1 105 ? 5.852 75.111 13.283 1.00 19.31 84 GLY A C 1
ATOM 633 O O . GLY A 1 105 ? 5.688 74.097 13.997 1.00 18.95 84 GLY A O 1
ATOM 634 N N . ILE A 1 106 ? 6.383 75.062 12.066 1.00 19.42 85 ILE A N 1
ATOM 635 C CA . ILE A 1 106 ? 7.020 73.866 11.606 1.00 20.21 85 ILE A CA 1
ATOM 636 C C . ILE A 1 106 ? 8.340 74.276 10.968 1.00 21.25 85 ILE A C 1
ATOM 637 O O . ILE A 1 106 ? 8.468 75.362 10.490 1.00 21.57 85 ILE A O 1
ATOM 642 N N . ARG A 1 107 ? 9.327 73.406 10.977 1.00 22.56 86 ARG A N 1
ATOM 643 C CA . ARG A 1 107 ? 10.557 73.667 10.234 1.00 23.98 86 ARG A CA 1
ATOM 644 C C . ARG A 1 107 ? 10.982 72.365 9.592 1.00 23.67 86 ARG A C 1
ATOM 645 O O . ARG A 1 107 ? 11.017 71.340 10.267 1.00 23.53 86 ARG A O 1
ATOM 653 N N . LEU A 1 108 ? 11.285 72.395 8.298 1.00 23.91 87 LEU A N 1
ATOM 654 C CA . LEU A 1 108 ? 11.691 71.178 7.584 1.00 24.51 87 LEU A CA 1
ATOM 655 C C . LEU A 1 108 ? 13.164 71.269 7.187 1.00 25.08 87 LEU A C 1
ATOM 656 O O . LEU A 1 108 ? 13.667 72.329 6.866 1.00 23.88 87 LEU A O 1
ATOM 661 N N . HIS A 1 109 ? 13.845 70.131 7.242 1.00 26.67 88 HIS A N 1
ATOM 662 C CA . HIS A 1 109 ? 15.260 70.023 6.904 1.00 27.48 88 HIS A CA 1
ATOM 663 C C . HIS A 1 109 ? 15.492 69.121 5.728 1.00 28.29 88 HIS A C 1
ATOM 664 O O . HIS A 1 109 ? 16.607 69.053 5.202 1.00 29.35 88 HIS A O 1
ATOM 671 N N . ALA A 1 110 ? 14.438 68.415 5.341 1.00 28.66 89 ALA A N 1
ATOM 672 C CA . ALA A 1 110 ? 14.403 67.625 4.126 1.00 28.91 89 ALA A CA 1
ATOM 673 C C . ALA A 1 110 ? 12.947 67.538 3.648 1.00 28.96 89 ALA A C 1
ATOM 674 O O . ALA A 1 110 ? 12.017 67.853 4.384 1.00 29.53 89 ALA A O 1
ATOM 676 N N . PRO A 1 111 ? 12.743 67.129 2.406 1.00 28.70 90 PRO A N 1
ATOM 677 C CA . PRO A 1 111 ? 11.361 66.874 1.989 1.00 27.98 90 PRO A CA 1
ATOM 678 C C . PRO A 1 111 ? 10.770 65.712 2.771 1.00 26.80 90 PRO A C 1
ATOM 679 O O . PRO A 1 111 ? 11.492 64.805 3.146 1.00 26.20 90 PRO A O 1
ATOM 683 N N . LEU A 1 112 ? 9.465 65.723 2.992 1.00 25.51 91 LEU A N 1
ATOM 684 C CA . LEU A 1 112 ? 8.843 64.603 3.657 1.00 24.67 91 LEU A CA 1
ATOM 685 C C . LEU A 1 112 ? 8.528 63.673 2.515 1.00 24.26 91 LEU A C 1
ATOM 686 O O . LEU A 1 112 ? 8.016 64.132 1.497 1.00 24.78 91 LEU A O 1
ATOM 691 N N . PRO A 1 113 ? 8.871 62.380 2.646 1.00 23.41 92 PRO A N 1
ATOM 692 C CA . PRO A 1 113 ? 8.529 61.446 1.583 1.00 23.25 92 PRO A CA 1
ATOM 693 C C . PRO A 1 113 ? 7.056 61.029 1.638 1.00 23.15 92 PRO A C 1
ATOM 694 O O . PRO A 1 113 ? 6.417 61.038 2.739 1.00 23.57 92 PRO A O 1
ATOM 698 N N . ALA A 1 114 ? 6.525 60.663 0.479 1.00 21.74 93 ALA A N 1
ATOM 699 C CA . ALA A 1 114 ? 5.123 60.286 0.344 1.00 21.35 93 ALA A CA 1
ATOM 700 C C . ALA A 1 114 ? 4.739 59.199 1.321 1.00 20.64 93 ALA A C 1
ATOM 701 O O . ALA A 1 114 ? 3.608 59.172 1.797 1.00 20.20 93 ALA A O 1
ATOM 703 N N . ALA A 1 115 ? 5.665 58.273 1.528 1.00 21.10 94 ALA A N 1
ATOM 704 C CA . ALA A 1 115 ? 5.565 57.177 2.482 1.00 22.05 94 ALA A CA 1
ATOM 705 C C . ALA A 1 115 ? 6.858 57.166 3.292 1.00 22.65 94 ALA A C 1
ATOM 706 O O . ALA A 1 115 ? 7.938 57.333 2.718 1.00 23.22 94 ALA A O 1
ATOM 708 N N . GLY A 1 116 ? 6.755 56.924 4.592 1.00 23.07 95 GLY A N 1
ATOM 709 C CA . GLY A 1 116 ? 7.930 56.816 5.436 1.00 24.49 95 GLY A CA 1
ATOM 710 C C . GLY A 1 116 ? 7.658 56.624 6.916 1.00 25.45 95 GLY A C 1
ATOM 711 O O . GLY A 1 116 ? 6.554 56.270 7.332 1.00 24.99 95 GLY A O 1
ATOM 712 N N . LYS A 1 117 ? 8.692 56.888 7.702 1.00 26.49 96 LYS A N 1
ATOM 713 C CA . LYS A 1 117 ? 8.672 56.740 9.145 1.00 27.13 96 LYS A CA 1
ATOM 714 C C . LYS A 1 117 ? 9.476 57.875 9.765 1.00 26.58 96 LYS A C 1
ATOM 715 O O . LYS A 1 117 ? 10.482 58.328 9.184 1.00 25.80 96 LYS A O 1
ATOM 721 N N . LEU A 1 118 ? 9.043 58.319 10.951 1.00 25.93 97 LEU A N 1
ATOM 722 C CA . LEU A 1 118 ? 9.882 59.184 11.778 1.00 25.28 97 LEU A CA 1
ATOM 723 C C . LEU A 1 118 ? 9.863 58.748 13.237 1.00 24.54 97 LEU A C 1
ATOM 724 O O . LEU A 1 118 ? 8.871 58.252 13.737 1.00 24.02 97 LEU A O 1
ATOM 729 N N . SER A 1 119 ? 11.001 58.951 13.882 1.00 24.29 98 SER A N 1
ATOM 730 C CA . SER A 1 119 ? 11.204 58.761 15.292 1.00 24.37 98 SER A CA 1
ATOM 731 C C . SER A 1 119 ? 11.033 60.139 15.881 1.00 23.79 98 SER A C 1
ATOM 732 O O . SER A 1 119 ? 11.836 61.035 15.606 1.00 23.76 98 SER A O 1
ATOM 735 N N . VAL A 1 120 ? 9.971 60.317 16.654 1.00 22.87 99 VAL A N 1
ATOM 736 C CA . VAL A 1 120 ? 9.571 61.617 17.114 1.00 22.48 99 VAL A CA 1
ATOM 737 C C . VAL A 1 120 ? 9.725 61.687 18.636 1.00 22.73 99 VAL A C 1
ATOM 738 O O . VAL A 1 120 ? 9.269 60.813 19.354 1.00 21.30 99 VAL A O 1
ATOM 742 N N . VAL A 1 121 ? 10.407 62.730 19.091 1.00 23.28 100 VAL A N 1
ATOM 743 C CA . VAL A 1 121 ? 10.563 63.031 20.496 1.00 24.17 100 VAL A CA 1
ATOM 744 C C . VAL A 1 121 ? 10.007 64.404 20.716 1.00 24.47 100 VAL A C 1
ATOM 745 O O . VAL A 1 121 ? 10.197 65.278 19.879 1.00 23.85 100 VAL A O 1
ATOM 749 N N . THR A 1 122 ? 9.300 64.591 21.828 1.00 25.04 101 THR A N 1
ATOM 750 C CA . THR A 1 122 ? 8.752 65.899 22.159 1.00 26.02 101 THR A CA 1
ATOM 751 C C . THR A 1 122 ? 9.244 66.437 23.514 1.00 27.33 101 THR A C 1
ATOM 752 O O . THR A 1 122 ? 9.841 65.726 24.339 1.00 26.89 101 THR A O 1
ATOM 756 N N . GLU A 1 123 ? 8.949 67.705 23.747 1.00 28.53 102 GLU A N 1
ATOM 757 C CA . GLU A 1 123 ? 9.547 68.403 24.853 1.00 29.70 102 GLU A CA 1
ATOM 758 C C . GLU A 1 123 ? 8.771 69.630 25.285 1.00 28.94 102 GLU A C 1
ATOM 759 O O . GLU A 1 123 ? 8.258 70.386 24.465 1.00 27.75 102 GLU A O 1
ATOM 765 N N . VAL A 1 124 ? 8.734 69.849 26.580 1.00 28.85 103 VAL A N 1
ATOM 766 C CA . VAL A 1 124 ? 8.183 71.079 27.110 1.00 29.58 103 VAL A CA 1
ATOM 767 C C . VAL A 1 124 ? 9.242 72.145 26.935 1.00 30.15 103 VAL A C 1
ATOM 768 O O . VAL A 1 124 ? 10.246 72.147 27.635 1.00 30.39 103 VAL A O 1
ATOM 772 N N . ALA A 1 125 ? 9.036 73.022 25.963 1.00 30.72 104 ALA A N 1
ATOM 773 C CA . ALA A 1 125 ? 10.026 74.015 25.618 1.00 31.25 104 ALA A CA 1
ATOM 774 C C . ALA A 1 125 ? 9.989 75.149 26.598 1.00 31.31 104 ALA A C 1
ATOM 775 O O . ALA A 1 125 ? 11.022 75.699 26.935 1.00 31.19 104 ALA A O 1
ATOM 777 N N . ASP A 1 126 ? 8.794 75.536 27.007 1.00 31.30 105 ASP A N 1
ATOM 778 C CA . ASP A 1 126 ? 8.649 76.709 27.847 1.00 31.40 105 ASP A CA 1
ATOM 779 C C . ASP A 1 126 ? 7.294 76.693 28.511 1.00 30.87 105 ASP A C 1
ATOM 780 O O . ASP A 1 126 ? 6.328 76.101 27.983 1.00 30.20 105 ASP A O 1
ATOM 785 N N . ILE A 1 127 ? 7.274 77.276 29.715 1.00 29.82 106 ILE A N 1
ATOM 786 C CA . ILE A 1 127 ? 6.056 77.529 30.471 1.00 29.23 106 ILE A CA 1
ATOM 787 C C . ILE A 1 127 ? 6.111 78.955 31.022 1.00 29.63 106 ILE A C 1
ATOM 788 O O . ILE A 1 127 ? 7.093 79.351 31.661 1.00 29.56 106 ILE A O 1
ATOM 793 N N . GLN A 1 128 ? 5.078 79.730 30.723 1.00 29.76 107 GLN A N 1
ATOM 794 C CA . GLN A 1 128 ? 5.035 81.100 31.123 1.00 30.55 107 GLN A CA 1
ATOM 795 C C . GLN A 1 128 ? 3.795 81.293 31.972 1.00 31.47 107 GLN A C 1
ATOM 796 O O . GLN A 1 128 ? 2.716 80.781 31.659 1.00 31.07 107 GLN A O 1
ATOM 802 N N . ASP A 1 129 ? 4.001 81.970 33.099 1.00 32.98 108 ASP A N 1
ATOM 803 C CA . ASP A 1 129 ? 2.962 82.295 34.064 1.00 33.89 108 ASP A CA 1
ATOM 804 C C . ASP A 1 129 ? 2.826 83.819 34.058 1.00 34.16 108 ASP A C 1
ATOM 805 O O . ASP A 1 129 ? 3.745 84.537 34.443 1.00 32.88 108 ASP A O 1
ATOM 810 N N . LYS A 1 130 ? 1.683 84.308 33.591 1.00 35.43 109 LYS A N 1
ATOM 811 C CA . LYS A 1 130 ? 1.456 85.744 33.533 1.00 36.28 109 LYS A CA 1
ATOM 812 C C . LYS A 1 130 ? 0.740 86.265 34.778 1.00 37.52 109 LYS A C 1
ATOM 813 O O . LYS A 1 130 ? 0.444 87.475 34.868 1.00 38.40 109 LYS A O 1
ATOM 819 N N . GLY A 1 131 ? 0.483 85.361 35.732 1.00 38.46 110 GLY A N 1
ATOM 820 C CA . GLY A 1 131 ? -0.096 85.712 37.039 1.00 39.04 110 GLY A CA 1
ATOM 821 C C . GLY A 1 131 ? -1.523 85.203 37.213 1.00 39.71 110 GLY A C 1
ATOM 822 O O . GLY A 1 131 ? -2.176 84.806 36.234 1.00 39.66 110 GLY A O 1
ATOM 823 N N . GLU A 1 132 ? -1.992 85.215 38.462 1.00 39.99 111 GLU A N 1
ATOM 824 C CA . GLU A 1 132 ? -3.355 84.835 38.821 1.00 40.64 111 GLU A CA 1
ATOM 825 C C . GLU A 1 132 ? -4.332 85.702 38.027 1.00 40.02 111 GLU A C 1
ATOM 826 O O . GLU A 1 132 ? -4.108 86.908 37.872 1.00 39.28 111 GLU A O 1
ATOM 832 N N . GLY A 1 133 ? -5.395 85.076 37.510 1.00 39.61 112 GLY A N 1
ATOM 833 C CA . GLY A 1 133 ? -6.338 85.740 36.591 1.00 39.60 112 GLY A CA 1
ATOM 834 C C . GLY A 1 133 ? -5.762 86.231 35.256 1.00 38.99 112 GLY A C 1
ATOM 835 O O . GLY A 1 133 ? -6.395 86.996 34.554 1.00 39.54 112 GLY A O 1
ATOM 836 N N . LYS A 1 134 ? -4.556 85.807 34.913 1.00 38.54 113 LYS A N 1
ATOM 837 C CA . LYS A 1 134 ? -3.968 86.083 33.609 1.00 38.43 113 LYS A CA 1
ATOM 838 C C . LYS A 1 134 ? -3.678 84.725 32.971 1.00 36.78 113 LYS A C 1
ATOM 839 O O . LYS A 1 134 ? -4.098 83.700 33.509 1.00 35.83 113 LYS A O 1
ATOM 845 N N . ASN A 1 135 ? -3.015 84.687 31.822 1.00 35.98 114 ASN A N 1
ATOM 846 C CA . ASN A 1 135 ? -2.899 83.404 31.103 1.00 35.15 114 ASN A CA 1
ATOM 847 C C . ASN A 1 135 ? -1.681 82.610 31.527 1.00 33.45 114 ASN A C 1
ATOM 848 O O . ASN A 1 135 ? -0.687 83.186 31.971 1.00 33.13 114 ASN A O 1
ATOM 853 N N . ALA A 1 136 ? -1.797 81.294 31.376 1.00 31.51 115 ALA A N 1
ATOM 854 C CA . ALA A 1 136 ? -0.658 80.414 31.233 1.00 30.84 115 ALA A CA 1
ATOM 855 C C . ALA A 1 136 ? -0.359 80.177 29.738 1.00 30.56 115 ALA A C 1
ATOM 856 O O . ALA A 1 136 ? -1.290 79.959 28.935 1.00 31.63 115 ALA A O 1
ATOM 858 N N . ILE A 1 137 ? 0.926 80.186 29.392 1.00 29.28 116 ILE A N 1
ATOM 859 C CA . ILE A 1 137 ? 1.416 79.809 28.077 1.00 28.95 116 ILE A CA 1
ATOM 860 C C . ILE A 1 137 ? 2.298 78.551 28.143 1.00 28.46 116 ILE A C 1
ATOM 861 O O . ILE A 1 137 ? 3.293 78.525 28.873 1.00 29.04 116 ILE A O 1
ATOM 866 N N . VAL A 1 138 ? 1.958 77.529 27.363 1.00 27.17 117 VAL A N 1
ATOM 867 C CA . VAL A 1 138 ? 2.730 76.305 27.317 1.00 26.04 117 VAL A CA 1
ATOM 868 C C . VAL A 1 138 ? 3.283 76.091 25.895 1.00 26.51 117 VAL A C 1
ATOM 869 O O . VAL A 1 138 ? 2.536 76.208 24.925 1.00 26.20 117 VAL A O 1
ATOM 873 N N . VAL A 1 139 ? 4.582 75.799 25.785 1.00 26.66 118 VAL A N 1
ATOM 874 C CA . VAL A 1 139 ? 5.234 75.605 24.486 1.00 26.55 118 VAL A CA 1
ATOM 875 C C . VAL A 1 139 ? 5.814 74.209 24.375 1.00 26.15 118 VAL A C 1
ATOM 876 O O . VAL A 1 139 ? 6.649 73.805 25.169 1.00 25.89 118 VAL A O 1
ATOM 880 N N . LEU A 1 140 ? 5.324 73.470 23.388 1.00 25.90 119 LEU A N 1
ATOM 881 C CA . LEU A 1 140 ? 5.722 72.095 23.158 1.00 25.75 119 LEU A CA 1
ATOM 882 C C . LEU A 1 140 ? 6.494 72.019 21.835 1.00 25.58 119 LEU A C 1
ATOM 883 O O . LEU A 1 140 ? 6.150 72.683 20.884 1.00 24.75 119 LEU A O 1
ATOM 888 N N . ARG A 1 141 ? 7.561 71.236 21.794 1.00 25.58 120 ARG A N 1
ATOM 889 C CA . ARG A 1 141 ? 8.439 71.233 20.653 1.00 26.29 120 ARG A CA 1
ATOM 890 C C . ARG A 1 141 ? 8.618 69.823 20.249 1.00 25.10 120 ARG A C 1
ATOM 891 O O . ARG A 1 141 ? 8.908 69.009 21.095 1.00 24.80 120 ARG A O 1
ATOM 899 N N . GLY A 1 142 ? 8.463 69.536 18.954 1.00 23.81 121 GLY A N 1
ATOM 900 C CA . GLY A 1 142 ? 8.628 68.182 18.442 1.00 22.54 121 GLY A CA 1
ATOM 901 C C . GLY A 1 142 ? 9.816 68.092 17.505 1.00 21.37 121 GLY A C 1
ATOM 902 O O . GLY A 1 142 ? 10.063 68.988 16.763 1.00 20.26 121 GLY A O 1
ATOM 903 N N . ARG A 1 143 ? 10.520 66.987 17.533 1.00 21.19 122 ARG A N 1
ATOM 904 C CA . ARG A 1 143 ? 11.664 66.762 16.682 1.00 22.64 122 ARG A CA 1
ATOM 905 C C . ARG A 1 143 ? 11.516 65.396 16.083 1.00 22.29 122 ARG A C 1
ATOM 906 O O . ARG A 1 143 ? 11.427 64.417 16.838 1.00 21.19 122 ARG A O 1
ATOM 914 N N . GLY A 1 144 ? 11.532 65.328 14.748 1.00 21.90 123 GLY A N 1
ATOM 915 C CA . GLY A 1 144 ? 11.420 64.059 14.055 1.00 23.07 123 GLY A CA 1
ATOM 916 C C . GLY A 1 144 ? 12.632 63.733 13.201 1.00 23.56 123 GLY A C 1
ATOM 917 O O . GLY A 1 144 ? 13.008 64.527 12.362 1.00 24.40 123 GLY A O 1
ATOM 918 N N . CYS A 1 145 ? 13.183 62.542 13.388 1.00 24.20 124 CYS A N 1
ATOM 919 C CA . CYS A 1 145 ? 14.389 62.071 12.727 1.00 25.29 124 CYS A CA 1
ATOM 920 C C . CYS A 1 145 ? 14.121 60.785 11.957 1.00 26.02 124 CYS A C 1
ATOM 921 O O . CYS A 1 145 ? 13.294 59.953 12.368 1.00 25.81 124 CYS A O 1
ATOM 924 N N . ASP A 1 146 ? 14.846 60.595 10.857 1.00 27.21 125 ASP A N 1
ATOM 925 C CA . ASP A 1 146 ? 14.804 59.320 10.121 1.00 28.19 125 ASP A CA 1
ATOM 926 C C . ASP A 1 146 ? 15.375 58.229 11.029 1.00 29.23 125 ASP A C 1
ATOM 927 O O . ASP A 1 146 ? 16.506 58.333 11.482 1.00 29.51 125 ASP A O 1
ATOM 932 N N . PRO A 1 147 ? 14.595 57.185 11.322 1.00 31.03 126 PRO A N 1
ATOM 933 C CA . PRO A 1 147 ? 15.051 56.079 12.174 1.00 32.53 126 PRO A CA 1
ATOM 934 C C . PRO A 1 147 ? 16.419 55.426 11.828 1.00 33.78 126 PRO A C 1
ATOM 935 O O . PRO A 1 147 ? 17.149 55.026 12.734 1.00 34.49 126 PRO A O 1
ATOM 939 N N . GLU A 1 148 ? 16.754 55.272 10.555 1.00 34.79 127 GLU A N 1
ATOM 940 C CA . GLU A 1 148 ? 17.992 54.547 10.226 1.00 35.55 127 GLU A CA 1
ATOM 941 C C . GLU A 1 148 ? 19.152 55.505 10.509 1.00 35.87 127 GLU A C 1
ATOM 942 O O . GLU A 1 148 ? 19.985 55.225 11.379 1.00 36.81 127 GLU A O 1
ATOM 944 N N . SER A 1 149 ? 19.140 56.666 9.849 1.00 35.68 128 SER A N 1
ATOM 945 C CA . SER A 1 149 ? 20.261 57.587 9.890 1.00 35.25 128 SER A CA 1
ATOM 946 C C . SER A 1 149 ? 20.323 58.482 11.119 1.00 34.75 128 SER A C 1
ATOM 947 O O . SER A 1 149 ? 21.371 59.093 11.366 1.00 35.59 128 SER A O 1
ATOM 950 N N . GLY A 1 150 ? 19.229 58.595 11.876 1.00 33.78 129 GLY A N 1
ATOM 951 C CA . GLY A 1 150 ? 19.154 59.560 13.006 1.00 32.37 129 GLY A CA 1
ATOM 952 C C . GLY A 1 150 ? 19.127 61.035 12.600 1.00 32.31 129 GLY A C 1
ATOM 953 O O . GLY A 1 150 ? 19.067 61.942 13.466 1.00 32.12 129 GLY A O 1
ATOM 954 N N . SER A 1 151 ? 19.146 61.299 11.289 1.00 30.79 130 SER A N 1
ATOM 955 C CA . SER A 1 151 ? 19.201 62.656 10.780 1.00 30.51 130 SER A CA 1
ATOM 956 C C . SER A 1 151 ? 17.873 63.454 10.914 1.00 28.94 130 SER A C 1
ATOM 957 O O . SER A 1 151 ? 16.776 62.922 10.744 1.00 28.73 130 SER A O 1
ATOM 960 N N . LEU A 1 152 ? 17.980 64.745 11.164 1.00 27.61 131 LEU A N 1
ATOM 961 C CA . LEU A 1 152 ? 16.814 65.528 11.582 1.00 27.00 131 LEU A CA 1
ATOM 962 C C . LEU A 1 152 ? 15.984 65.904 10.343 1.00 26.34 131 LEU A C 1
ATOM 963 O O . LEU A 1 152 ? 16.487 66.541 9.426 1.00 26.28 131 LEU A O 1
ATOM 968 N N . VAL A 1 153 ? 14.725 65.491 10.312 1.00 25.44 132 VAL A N 1
ATOM 969 C CA . VAL A 1 153 ? 13.864 65.754 9.167 1.00 24.56 132 VAL A CA 1
ATOM 970 C C . VAL A 1 153 ? 12.945 66.941 9.389 1.00 24.06 132 VAL A C 1
ATOM 971 O O . VAL A 1 153 ? 12.925 67.853 8.583 1.00 23.49 132 VAL A O 1
ATOM 975 N N . ALA A 1 154 ? 12.212 66.933 10.505 1.00 24.48 133 ALA A N 1
ATOM 976 C CA . ALA A 1 154 ? 11.230 67.993 10.844 1.00 23.85 133 ALA A CA 1
ATOM 977 C C . ALA A 1 154 ? 11.257 68.445 12.329 1.00 23.65 133 ALA A C 1
ATOM 978 O O . ALA A 1 154 ? 11.599 67.685 13.237 1.00 22.95 133 ALA A O 1
ATOM 980 N N . GLU A 1 155 ? 10.882 69.698 12.550 1.00 23.81 134 GLU A N 1
ATOM 981 C CA . GLU A 1 155 ? 10.681 70.221 13.882 1.00 24.63 134 GLU A CA 1
ATOM 982 C C . GLU A 1 155 ? 9.298 70.880 13.952 1.00 24.27 134 GLU A C 1
ATOM 983 O O . GLU A 1 155 ? 8.828 71.469 12.980 1.00 23.12 134 GLU A O 1
ATOM 989 N N . THR A 1 156 ? 8.666 70.817 15.119 1.00 23.41 135 THR A N 1
ATOM 990 C CA . THR A 1 156 ? 7.406 71.498 15.280 1.00 23.20 135 THR A CA 1
ATOM 991 C C . THR A 1 156 ? 7.379 72.276 16.578 1.00 22.97 135 THR A C 1
ATOM 992 O O . THR A 1 156 ? 8.022 71.907 17.563 1.00 22.43 135 THR A O 1
ATOM 996 N N . LEU A 1 157 ? 6.617 73.351 16.586 1.00 22.90 136 LEU A N 1
ATOM 997 C CA . LEU A 1 157 ? 6.443 74.116 17.784 1.00 23.01 136 LEU A CA 1
ATOM 998 C C . LEU A 1 157 ? 4.963 74.459 17.960 1.00 22.52 136 LEU A C 1
ATOM 999 O O . LEU A 1 157 ? 4.379 75.155 17.144 1.00 22.66 136 LEU A O 1
ATOM 1004 N N . THR A 1 158 ? 4.380 73.992 19.050 1.00 22.57 137 THR A N 1
ATOM 1005 C CA . THR A 1 158 ? 2.999 74.267 19.364 1.00 23.09 137 THR A CA 1
ATOM 1006 C C . THR A 1 158 ? 2.952 75.108 20.636 1.00 23.92 137 THR A C 1
ATOM 1007 O O . THR A 1 158 ? 3.424 74.685 21.689 1.00 24.15 137 THR A O 1
ATOM 1011 N N . THR A 1 159 ? 2.410 76.313 20.502 1.00 24.59 138 THR A N 1
ATOM 1012 C CA . THR A 1 159 ? 2.243 77.260 21.587 1.00 25.32 138 THR A CA 1
ATOM 1013 C C . THR A 1 159 ? 0.771 77.298 21.994 1.00 25.85 138 THR A C 1
ATOM 1014 O O . THR A 1 159 ? -0.093 77.617 21.180 1.00 25.17 138 THR A O 1
ATOM 1018 N N . LEU A 1 160 ? 0.501 76.932 23.243 1.00 26.55 139 LEU A N 1
ATOM 1019 C CA . LEU A 1 160 ? -0.852 76.849 23.781 1.00 27.64 139 LEU A CA 1
ATOM 1020 C C . LEU A 1 160 ? -1.144 77.978 24.764 1.00 28.35 139 LEU A C 1
ATOM 1021 O O . LEU A 1 160 ? -0.326 78.301 25.629 1.00 28.60 139 LEU A O 1
ATOM 1026 N N . VAL A 1 161 ? -2.283 78.625 24.599 1.00 29.03 140 VAL A N 1
ATOM 1027 C CA . VAL A 1 161 ? -2.694 79.641 25.550 1.00 29.47 140 VAL A CA 1
ATOM 1028 C C . VAL A 1 161 ? -3.779 79.044 26.414 1.00 29.96 140 VAL A C 1
ATOM 1029 O O . VAL A 1 161 ? -4.827 78.586 25.906 1.00 30.15 140 VAL A O 1
ATOM 1033 N N . LEU A 1 162 ? -3.504 78.985 27.717 1.00 29.82 141 LEU A N 1
ATOM 1034 C CA . LEU A 1 162 ? -4.484 78.473 28.689 1.00 30.20 141 LEU A CA 1
ATOM 1035 C C . LEU A 1 162 ? -5.100 79.683 29.418 1.00 30.66 141 LEU A C 1
ATOM 1036 O O . LEU A 1 162 ? -4.526 80.216 30.388 1.00 30.75 141 LEU A O 1
ATOM 1041 N N . ARG A 1 163 ? -6.221 80.146 28.859 1.00 31.18 142 ARG A N 1
ATOM 1042 C CA . ARG A 1 163 ? -6.905 81.373 29.264 1.00 31.51 142 ARG A CA 1
ATOM 1043 C C . ARG A 1 163 ? -7.174 81.405 30.765 1.00 31.47 142 ARG A C 1
ATOM 1044 O O . ARG A 1 163 ? -7.826 80.507 31.302 1.00 31.15 142 ARG A O 1
ATOM 1046 N N . GLY A 1 164 ? -6.645 82.424 31.432 1.00 31.78 143 GLY A N 1
ATOM 1047 C CA . GLY A 1 164 ? -6.950 82.673 32.849 1.00 32.14 143 GLY A CA 1
ATOM 1048 C C . GLY A 1 164 ? -6.332 81.711 33.832 1.00 32.18 143 GLY A C 1
ATOM 1049 O O . GLY A 1 164 ? -6.660 81.759 35.034 1.00 33.37 143 GLY A O 1
ATOM 1050 N N . GLN A 1 165 ? -5.421 80.855 33.371 1.00 31.70 144 GLN A N 1
ATOM 1051 C CA . GLN A 1 165 ? -4.931 79.749 34.229 1.00 31.86 144 GLN A CA 1
ATOM 1052 C C . GLN A 1 165 ? -3.563 80.000 34.840 1.00 30.58 144 GLN A C 1
ATOM 1053 O O . GLN A 1 165 ? -2.947 79.082 35.357 1.00 31.04 144 GLN A O 1
ATOM 1059 N N . GLY A 1 166 ? -3.095 81.232 34.803 1.00 30.40 145 GLY A N 1
ATOM 1060 C CA . GLY A 1 166 ? -1.875 81.583 35.522 1.00 30.73 145 GLY A CA 1
ATOM 1061 C C . GLY A 1 166 ? -1.989 81.513 37.044 1.00 30.74 145 GLY A C 1
ATOM 1062 O O . GLY A 1 166 ? -3.014 81.099 37.621 1.00 29.78 145 GLY A O 1
ATOM 1063 N N . GLY A 1 167 ? -0.912 81.921 37.699 1.00 31.78 146 GLY A N 1
ATOM 1064 C CA . GLY A 1 167 ? -0.829 81.891 39.177 1.00 32.24 146 GLY A CA 1
ATOM 1065 C C . GLY A 1 167 ? -0.627 80.496 39.740 1.00 32.37 146 GLY A C 1
ATOM 1066 O O . GLY A 1 167 ? -1.260 80.115 40.710 1.00 33.16 146 GLY A O 1
ATOM 1067 N N . PHE A 1 168 ? 0.275 79.744 39.125 1.00 33.00 147 PHE A N 1
ATOM 1068 C CA . PHE A 1 168 ? 0.576 78.353 39.488 1.00 32.62 147 PHE A CA 1
ATOM 1069 C C . PHE A 1 168 ? 2.031 78.205 39.935 1.00 33.39 147 PHE A C 1
ATOM 1070 O O . PHE A 1 168 ? 2.530 77.086 40.089 1.00 33.24 147 PHE A O 1
ATOM 1078 N N . GLY A 1 169 ? 2.716 79.334 40.128 1.00 34.35 148 GLY A N 1
ATOM 1079 C CA . GLY A 1 169 ? 4.095 79.332 40.616 1.00 35.24 148 GLY A CA 1
ATOM 1080 C C . GLY A 1 169 ? 5.182 79.278 39.552 1.00 36.28 148 GLY A C 1
ATOM 1081 O O . GLY A 1 169 ? 6.310 78.854 39.836 1.00 36.49 148 GLY A O 1
ATOM 1082 N N . GLY A 1 170 ? 4.866 79.731 38.340 1.00 37.34 149 GLY A N 1
ATOM 1083 C CA . GLY A 1 170 ? 5.821 79.712 37.240 1.00 38.64 149 GLY A CA 1
ATOM 1084 C C . GLY A 1 170 ? 6.604 81.006 37.040 1.00 39.75 149 GLY A C 1
ATOM 1085 O O . GLY A 1 170 ? 6.413 81.994 37.756 1.00 39.73 149 GLY A O 1
ATOM 1086 N N . ALA A 1 171 ? 7.489 80.973 36.051 1.00 41.14 150 ALA A N 1
ATOM 1087 C CA . ALA A 1 171 ? 8.294 82.125 35.641 1.00 42.62 150 ALA A CA 1
ATOM 1088 C C . ALA A 1 171 ? 7.502 82.995 34.636 1.00 44.05 150 ALA A C 1
ATOM 1089 O O . ALA A 1 171 ? 6.794 82.457 33.763 1.00 43.98 150 ALA A O 1
ATOM 1091 N N . ARG A 1 172 ? 7.603 84.321 34.753 1.00 45.30 151 ARG A N 1
ATOM 1092 C CA . ARG A 1 172 ? 6.810 85.211 33.901 1.00 46.87 151 ARG A CA 1
ATOM 1093 C C . ARG A 1 172 ? 7.140 85.032 32.415 1.00 47.60 151 ARG A C 1
ATOM 1094 O O . ARG A 1 172 ? 6.240 84.851 31.598 1.00 46.93 151 ARG A O 1
ATOM 1102 N N . GLY A 1 173 ? 8.432 85.085 32.090 1.00 48.91 152 GLY A N 1
ATOM 1103 C CA . GLY A 1 173 ? 8.933 84.882 30.722 1.00 49.77 152 GLY A CA 1
ATOM 1104 C C . GLY A 1 173 ? 8.815 86.098 29.806 1.00 50.48 152 GLY A C 1
ATOM 1105 O O . GLY A 1 173 ? 8.520 87.217 30.254 1.00 50.37 152 GLY A O 1
ATOM 1106 N N . GLU A 1 174 ? 9.041 85.863 28.516 1.00 51.22 153 GLU A N 1
ATOM 1107 C CA . GLU A 1 174 ? 8.911 86.901 27.483 1.00 52.16 153 GLU A CA 1
ATOM 1108 C C . GLU A 1 174 ? 8.105 86.397 26.275 1.00 51.99 153 GLU A C 1
ATOM 1109 O O . GLU A 1 174 ? 8.448 85.368 25.687 1.00 51.79 153 GLU A O 1
ATOM 1115 N N . ARG A 1 175 ? 7.027 87.107 25.932 1.00 52.06 154 ARG A N 1
ATOM 1116 C CA . ARG A 1 175 ? 6.307 86.877 24.673 1.00 52.33 154 ARG A CA 1
ATOM 1117 C C . ARG A 1 175 ? 7.250 87.173 23.512 1.00 52.59 154 ARG A C 1
ATOM 1118 O O . ARG A 1 175 ? 7.812 88.276 23.461 1.00 52.35 154 ARG A O 1
ATOM 1120 N N . PRO A 1 176 ? 7.437 86.199 22.580 1.00 53.06 155 PRO A N 1
ATOM 1121 C CA . PRO A 1 176 ? 8.365 86.454 21.462 1.00 52.99 155 PRO A CA 1
ATOM 1122 C C . PRO A 1 176 ? 7.887 87.610 20.597 1.00 52.34 155 PRO A C 1
ATOM 1123 O O . PRO A 1 176 ? 6.687 87.900 20.546 1.00 51.84 155 PRO A O 1
ATOM 1127 N N . ALA A 1 177 ? 8.838 88.280 19.955 1.00 52.09 156 ALA A N 1
ATOM 1128 C CA . ALA A 1 177 ? 8.542 89.424 19.077 1.00 51.55 156 ALA A CA 1
ATOM 1129 C C . ALA A 1 177 ? 7.605 89.003 17.949 1.00 50.73 156 ALA A C 1
ATOM 1130 O O . ALA A 1 177 ? 7.859 87.996 17.271 1.00 50.32 156 ALA A O 1
ATOM 1132 N N . ALA A 1 178 ? 6.529 89.768 17.764 1.00 49.79 157 ALA A N 1
ATOM 1133 C CA . ALA A 1 178 ? 5.642 89.585 16.619 1.00 49.23 157 ALA A CA 1
ATOM 1134 C C . ALA A 1 178 ? 6.403 90.010 15.357 1.00 48.45 157 ALA A C 1
ATOM 1135 O O . ALA A 1 178 ? 7.256 90.898 15.434 1.00 48.67 157 ALA A O 1
ATOM 1137 N N . PRO A 1 179 ? 6.116 89.372 14.203 1.00 47.36 158 PRO A N 1
ATOM 1138 C CA . PRO A 1 179 ? 6.773 89.802 12.971 1.00 46.83 158 PRO A CA 1
ATOM 1139 C C . PRO A 1 179 ? 6.320 91.183 12.538 1.00 46.18 158 PRO A C 1
ATOM 1140 O O . PRO A 1 179 ? 5.178 91.571 12.792 1.00 45.91 158 PRO A O 1
ATOM 1144 N N . GLU A 1 180 ? 7.240 91.896 11.896 1.00 45.96 159 GLU A N 1
ATOM 1145 C CA . GLU A 1 180 ? 7.021 93.227 11.332 1.00 45.77 159 GLU A CA 1
ATOM 1146 C C . GLU A 1 180 ? 6.287 93.052 9.996 1.00 44.90 159 GLU A C 1
ATOM 1147 O O . GLU A 1 180 ? 6.740 92.305 9.117 1.00 44.09 159 GLU A O 1
ATOM 1153 N N . PHE A 1 181 ? 5.147 93.719 9.876 1.00 44.16 160 PHE A N 1
ATOM 1154 C CA . PHE A 1 181 ? 4.395 93.752 8.644 1.00 43.96 160 PHE A CA 1
ATOM 1155 C C . PHE A 1 181 ? 4.637 95.090 7.998 1.00 44.21 160 PHE A C 1
ATOM 1156 O O . PHE A 1 181 ? 4.268 96.108 8.566 1.00 43.54 160 PHE A O 1
ATOM 1164 N N . PRO A 1 182 ? 5.255 95.090 6.807 1.00 44.59 161 PRO A N 1
ATOM 1165 C CA . PRO A 1 182 ? 5.515 96.319 6.074 1.00 45.03 161 PRO A CA 1
ATOM 1166 C C . PRO A 1 182 ? 4.271 97.148 5.919 1.00 45.50 161 PRO A C 1
ATOM 1167 O O . PRO A 1 182 ? 3.173 96.594 5.791 1.00 44.51 161 PRO A O 1
ATOM 1171 N N . ASP A 1 183 ? 4.446 98.468 5.932 1.00 46.36 162 ASP A N 1
ATOM 1172 C CA . ASP A 1 183 ? 3.332 99.379 5.740 1.00 47.29 162 ASP A CA 1
ATOM 1173 C C . ASP A 1 183 ? 3.169 99.643 4.248 1.00 47.13 162 ASP A C 1
ATOM 1174 O O . ASP A 1 183 ? 3.615 100.686 3.717 1.00 48.03 162 ASP A O 1
ATOM 1179 N N . ARG A 1 184 ? 2.535 98.674 3.586 1.00 46.39 163 ARG A N 1
ATOM 1180 C CA . ARG A 1 184 ? 2.152 98.753 2.171 1.00 45.51 163 ARG A CA 1
ATOM 1181 C C . ARG A 1 184 ? 1.152 97.651 1.859 1.00 44.39 163 ARG A C 1
ATOM 1182 O O . ARG A 1 184 ? 0.800 96.844 2.731 1.00 44.11 163 ARG A O 1
ATOM 1190 N N . HIS A 1 185 ? 0.689 97.627 0.616 1.00 43.10 164 HIS A N 1
ATOM 1191 C CA . HIS A 1 185 ? -0.231 96.593 0.178 1.00 42.23 164 HIS A CA 1
ATOM 1192 C C . HIS A 1 185 ? 0.526 95.272 0.104 1.00 40.06 164 HIS A C 1
ATOM 1193 O O . HIS A 1 185 ? 1.713 95.255 -0.186 1.00 39.34 164 HIS A O 1
ATOM 1200 N N . PRO A 1 186 ? -0.171 94.162 0.356 1.00 38.34 165 PRO A N 1
ATOM 1201 C CA . PRO A 1 186 ? 0.485 92.867 0.192 1.00 36.90 165 PRO A CA 1
ATOM 1202 C C . PRO A 1 186 ? 1.016 92.657 -1.236 1.00 35.57 165 PRO A C 1
ATOM 1203 O O . PRO A 1 186 ? 0.433 93.121 -2.194 1.00 33.89 165 PRO A O 1
ATOM 1207 N N . ASP A 1 187 ? 2.129 91.956 -1.340 1.00 34.15 166 ASP A N 1
ATOM 1208 C CA . ASP A 1 187 ? 2.683 91.577 -2.615 1.00 33.34 166 ASP A CA 1
ATOM 1209 C C . ASP A 1 187 ? 1.782 90.559 -3.329 1.00 32.12 166 ASP A C 1
ATOM 1210 O O . ASP A 1 187 ? 1.772 90.485 -4.555 1.00 31.86 166 ASP A O 1
ATOM 1215 N N . ALA A 1 188 ? 1.023 89.775 -2.573 1.00 30.32 167 ALA A N 1
ATOM 1216 C CA . ALA A 1 188 ? 0.187 88.739 -3.185 1.00 29.01 167 ALA A CA 1
ATOM 1217 C C . ALA A 1 188 ? -0.963 88.362 -2.262 1.00 27.66 167 ALA A C 1
ATOM 1218 O O . ALA A 1 188 ? -0.826 88.363 -1.024 1.00 27.31 167 ALA A O 1
ATOM 1220 N N . ARG A 1 189 ? -2.115 88.141 -2.882 1.00 26.41 168 ARG A N 1
ATOM 1221 C CA A ARG A 1 189 ? -3.298 87.660 -2.203 0.50 25.53 168 ARG A CA 1
ATOM 1222 C CA B ARG A 1 189 ? -3.302 87.652 -2.199 0.50 25.67 168 ARG A CA 1
ATOM 1223 C C . ARG A 1 189 ? -3.749 86.372 -2.891 1.00 25.29 168 ARG A C 1
ATOM 1224 O O . ARG A 1 189 ? -4.150 86.400 -4.051 1.00 24.06 168 ARG A O 1
ATOM 1239 N N . ILE A 1 190 ? -3.663 85.255 -2.161 1.00 24.14 169 ILE A N 1
ATOM 1240 C CA . ILE A 1 190 ? -4.043 83.957 -2.675 1.00 22.98 169 ILE A CA 1
ATOM 1241 C C . ILE A 1 190 ? -5.290 83.485 -1.953 1.00 22.65 169 ILE A C 1
ATOM 1242 O O . ILE A 1 190 ? -5.243 83.190 -0.774 1.00 22.04 169 ILE A O 1
ATOM 1247 N N . ASP A 1 191 ? -6.409 83.474 -2.673 1.00 22.14 170 ASP A N 1
ATOM 1248 C CA . ASP A 1 191 ? -7.656 82.927 -2.188 1.00 22.17 170 ASP A CA 1
ATOM 1249 C C . ASP A 1 191 ? -7.718 81.425 -2.354 1.00 22.37 170 ASP A C 1
ATOM 1250 O O . ASP A 1 191 ? -7.407 80.887 -3.418 1.00 22.83 170 ASP A O 1
ATOM 1255 N N . MET A 1 192 ? -8.129 80.740 -1.294 1.00 21.97 171 MET A N 1
ATOM 1256 C CA . MET A 1 192 ? -8.328 79.308 -1.346 1.00 21.60 171 MET A CA 1
ATOM 1257 C C . MET A 1 192 ? -9.686 79.003 -0.750 1.00 21.22 171 MET A C 1
ATOM 1258 O O . MET A 1 192 ? -9.968 79.307 0.406 1.00 20.94 171 MET A O 1
ATOM 1263 N N . PRO A 1 193 ? -10.562 78.427 -1.544 1.00 21.51 172 PRO A N 1
ATOM 1264 C CA . PRO A 1 193 ? -11.867 78.125 -0.971 1.00 20.20 172 PRO A CA 1
ATOM 1265 C C . PRO A 1 193 ? -11.780 76.891 -0.111 1.00 19.52 172 PRO A C 1
ATOM 1266 O O . PRO A 1 193 ? -10.819 76.156 -0.213 1.00 17.94 172 PRO A O 1
ATOM 1270 N N . THR A 1 194 ? -12.780 76.686 0.743 1.00 18.95 173 THR A N 1
ATOM 1271 C CA . THR A 1 194 ? -12.870 75.472 1.493 1.00 18.51 173 THR A CA 1
ATOM 1272 C C . THR A 1 194 ? -14.250 74.930 1.300 1.00 18.87 173 THR A C 1
ATOM 1273 O O . THR A 1 194 ? -15.143 75.661 0.915 1.00 19.29 173 THR A O 1
ATOM 1277 N N . ARG A 1 195 ? -14.412 73.651 1.565 1.00 19.31 174 ARG A N 1
ATOM 1278 C CA . ARG A 1 195 ? -15.689 72.993 1.384 1.00 20.76 174 ARG A CA 1
ATOM 1279 C C . ARG A 1 195 ? -16.442 72.884 2.696 1.00 20.81 174 ARG A C 1
ATOM 1280 O O . ARG A 1 195 ? -15.870 72.714 3.752 1.00 19.96 174 ARG A O 1
ATOM 1288 N N . GLU A 1 196 ? -17.745 72.963 2.560 1.00 21.04 175 GLU A N 1
ATOM 1289 C CA . GLU A 1 196 ? -18.700 72.805 3.621 1.00 22.08 175 GLU A CA 1
ATOM 1290 C C . GLU A 1 196 ? -18.505 71.490 4.360 1.00 19.94 175 GLU A C 1
ATOM 1291 O O . GLU A 1 196 ? -18.728 71.401 5.546 1.00 19.02 175 GLU A O 1
ATOM 1297 N N . ASP A 1 197 ? -18.077 70.461 3.647 1.00 19.23 176 ASP A N 1
ATOM 1298 C CA . ASP A 1 197 ? -17.782 69.173 4.259 1.00 18.48 176 ASP A CA 1
ATOM 1299 C C . ASP A 1 197 ? -16.295 68.945 4.495 1.00 17.00 176 ASP A C 1
ATOM 1300 O O . ASP A 1 197 ? -15.886 67.824 4.755 1.00 17.30 176 ASP A O 1
ATOM 1305 N N . GLN A 1 198 ? -15.473 69.984 4.452 1.00 15.61 177 GLN A N 1
ATOM 1306 C CA . GLN A 1 198 ? -14.038 69.747 4.489 1.00 16.65 177 GLN A CA 1
ATOM 1307 C C . GLN A 1 198 ? -13.527 69.129 5.797 1.00 15.97 177 GLN A C 1
ATOM 1308 O O . GLN A 1 198 ? -12.624 68.323 5.781 1.00 17.60 177 GLN A O 1
ATOM 1314 N N . ALA A 1 199 ? -14.101 69.490 6.924 1.00 14.72 178 ALA A N 1
ATOM 1315 C CA . ALA A 1 199 ? -13.643 68.956 8.177 1.00 14.36 178 ALA A CA 1
ATOM 1316 C C . ALA A 1 199 ? -13.828 67.435 8.253 1.00 14.15 178 ALA A C 1
ATOM 1317 O O . ALA A 1 199 ? -13.037 66.734 8.891 1.00 13.06 178 ALA A O 1
ATOM 1319 N N . LEU A 1 200 ? -14.876 66.932 7.590 1.00 14.31 179 LEU A N 1
ATOM 1320 C CA . LEU A 1 200 ? -15.129 65.499 7.530 1.00 13.04 179 LEU A CA 1
ATOM 1321 C C . LEU A 1 200 ? -14.047 64.725 6.839 1.00 13.02 179 LEU A C 1
ATOM 1322 O O . LEU A 1 200 ? -13.835 63.560 7.188 1.00 12.96 179 LEU A O 1
ATOM 1327 N N . ILE A 1 201 ? -13.340 65.317 5.869 1.00 13.77 180 ILE A N 1
ATOM 1328 C CA . ILE A 1 201 ? -12.189 64.609 5.299 1.00 13.10 180 ILE A CA 1
ATOM 1329 C C . ILE A 1 201 ? -10.941 64.945 6.116 1.00 11.83 180 ILE A C 1
ATOM 1330 O O . ILE A 1 201 ? -10.066 64.099 6.323 1.00 10.53 180 ILE A O 1
ATOM 1335 N N . TYR A 1 202 ? -10.814 66.201 6.509 1.00 11.33 181 TYR A N 1
ATOM 1336 C CA . TYR A 1 202 ? -9.605 66.605 7.228 1.00 12.57 181 TYR A CA 1
ATOM 1337 C C . TYR A 1 202 ? -9.390 65.803 8.543 1.00 12.39 181 TYR A C 1
ATOM 1338 O O . TYR A 1 202 ? -8.238 65.462 8.899 1.00 12.42 181 TYR A O 1
ATOM 1347 N N . ARG A 1 203 ? -10.491 65.425 9.190 1.00 12.79 182 ARG A N 1
ATOM 1348 C CA . ARG A 1 203 ? -10.461 64.668 10.453 1.00 13.62 182 ARG A CA 1
ATOM 1349 C C . ARG A 1 203 ? -9.940 63.252 10.281 1.00 14.04 182 ARG A C 1
ATOM 1350 O O . ARG A 1 203 ? -9.608 62.570 11.282 1.00 13.81 182 ARG A O 1
ATOM 1358 N N . LEU A 1 204 ? -9.863 62.787 9.030 1.00 13.46 183 LEU A N 1
ATOM 1359 C CA . LEU A 1 204 ? -9.351 61.466 8.781 1.00 14.09 183 LEU A CA 1
ATOM 1360 C C . LEU A 1 204 ? -7.843 61.514 8.629 1.00 14.97 183 LEU A C 1
ATOM 1361 O O . LEU A 1 204 ? -7.221 60.510 8.362 1.00 15.38 183 LEU A O 1
ATOM 1366 N N . SER A 1 205 ? -7.233 62.673 8.850 1.00 15.52 184 SER A N 1
ATOM 1367 C CA . SER A 1 205 ? -5.797 62.679 9.124 1.00 15.88 184 SER A CA 1
ATOM 1368 C C . SER A 1 205 ? -5.520 62.570 10.651 1.00 16.08 184 SER A C 1
ATOM 1369 O O . SER A 1 205 ? -4.364 62.662 11.063 1.00 16.42 184 SER A O 1
ATOM 1372 N N . GLY A 1 206 ? -6.562 62.369 11.471 1.00 16.07 185 GLY A N 1
ATOM 1373 C CA . GLY A 1 206 ? -6.376 61.920 12.871 1.00 15.83 185 GLY A CA 1
ATOM 1374 C C . GLY A 1 206 ? -7.160 62.656 13.941 1.00 15.70 185 GLY A C 1
ATOM 1375 O O . GLY A 1 206 ? -7.458 62.074 14.976 1.00 16.23 185 GLY A O 1
ATOM 1376 N N . ASP A 1 207 ? -7.485 63.929 13.722 1.00 15.62 186 ASP A N 1
ATOM 1377 C CA . ASP A 1 207 ? -8.174 64.711 14.758 1.00 15.93 186 ASP A CA 1
ATOM 1378 C C . ASP A 1 207 ? -9.693 64.587 14.652 1.00 15.99 186 ASP A C 1
ATOM 1379 O O . ASP A 1 207 ? -10.384 65.342 13.946 1.00 15.83 186 ASP A O 1
ATOM 1384 N N . ARG A 1 208 ? -10.202 63.624 15.406 1.00 16.49 187 ARG A N 1
ATOM 1385 C CA . ARG A 1 208 ? -11.641 63.233 15.394 1.00 16.18 187 ARG A CA 1
ATOM 1386 C C . ARG A 1 208 ? -12.512 64.053 16.335 1.00 15.48 187 ARG A C 1
ATOM 1387 O O . ARG A 1 208 ? -13.695 63.748 16.518 1.00 15.13 187 ARG A O 1
ATOM 1395 N N . ASN A 1 209 ? -11.938 65.090 16.926 1.00 15.68 188 ASN A N 1
ATOM 1396 C CA . ASN A 1 209 ? -12.645 65.887 17.916 1.00 16.30 188 ASN A CA 1
ATOM 1397 C C . ASN A 1 209 ? -13.968 66.389 17.346 1.00 15.82 188 ASN A C 1
ATOM 1398 O O . ASN A 1 209 ? -13.993 66.991 16.313 1.00 16.09 188 ASN A O 1
ATOM 1403 N N . PRO A 1 210 ? -15.080 66.145 18.034 1.00 16.08 189 PRO A N 1
ATOM 1404 C CA . PRO A 1 210 ? -16.369 66.421 17.398 1.00 15.95 189 PRO A CA 1
ATOM 1405 C C . PRO A 1 210 ? -16.735 67.889 17.308 1.00 15.17 189 PRO A C 1
ATOM 1406 O O . PRO A 1 210 ? -17.723 68.247 16.679 1.00 15.15 189 PRO A O 1
ATOM 1410 N N . LEU A 1 211 ? -15.951 68.736 17.912 1.00 14.73 190 LEU A N 1
ATOM 1411 C CA . LEU A 1 211 ? -16.069 70.171 17.668 1.00 15.24 190 LEU A CA 1
ATOM 1412 C C . LEU A 1 211 ? -16.088 70.481 16.133 1.00 14.65 190 LEU A C 1
ATOM 1413 O O . LEU A 1 211 ? -16.703 71.432 15.687 1.00 14.32 190 LEU A O 1
ATOM 1418 N N . HIS A 1 212 ? -15.415 69.664 15.339 1.00 13.89 191 HIS A N 1
ATOM 1419 C CA . HIS A 1 212 ? -15.300 69.936 13.923 1.00 14.04 191 HIS A CA 1
ATOM 1420 C C . HIS A 1 212 ? -16.279 69.160 13.057 1.00 14.48 191 HIS A C 1
ATOM 1421 O O . HIS A 1 212 ? -16.349 69.429 11.868 1.00 14.57 191 HIS A O 1
ATOM 1428 N N . SER A 1 213 ? -17.020 68.201 13.634 1.00 15.20 192 SER A N 1
ATOM 1429 C CA . SER A 1 213 ? -17.847 67.273 12.850 1.00 14.87 192 SER A CA 1
ATOM 1430 C C . SER A 1 213 ? -19.308 67.046 13.287 1.00 15.59 192 SER A C 1
ATOM 1431 O O . SER A 1 213 ? -20.122 66.545 12.481 1.00 15.39 192 SER A O 1
ATOM 1434 N N . ASP A 1 214 ? -19.652 67.430 14.519 1.00 16.00 193 ASP A N 1
ATOM 1435 C CA . ASP A 1 214 ? -20.973 67.183 15.087 1.00 16.27 193 ASP A CA 1
ATOM 1436 C C . ASP A 1 214 ? -21.610 68.486 15.483 1.00 16.70 193 ASP A C 1
ATOM 1437 O O . ASP A 1 214 ? -21.145 69.144 16.376 1.00 15.77 193 ASP A O 1
ATOM 1442 N N . PRO A 1 215 ? -22.674 68.884 14.799 1.00 18.19 194 PRO A N 1
ATOM 1443 C CA . PRO A 1 215 ? -23.321 70.146 15.116 1.00 18.47 194 PRO A CA 1
ATOM 1444 C C . PRO A 1 215 ? -23.852 70.155 16.547 1.00 19.10 194 PRO A C 1
ATOM 1445 O O . PRO A 1 215 ? -23.832 71.199 17.206 1.00 18.51 194 PRO A O 1
ATOM 1449 N N . TRP A 1 216 ? -24.287 69.000 17.032 1.00 18.96 195 TRP A N 1
ATOM 1450 C CA . TRP A 1 216 ? -24.783 68.919 18.403 1.00 19.25 195 TRP A CA 1
ATOM 1451 C C . TRP A 1 216 ? -23.695 69.403 19.348 1.00 19.45 195 TRP A C 1
ATOM 1452 O O . TRP A 1 216 ? -23.899 70.359 20.105 1.00 19.21 195 TRP A O 1
ATOM 1463 N N . PHE A 1 217 ? -22.531 68.765 19.241 1.00 19.40 196 PHE A N 1
ATOM 1464 C CA . PHE A 1 217 ? -21.436 69.047 20.114 1.00 19.85 196 PHE A CA 1
ATOM 1465 C C . PHE A 1 217 ? -20.928 70.465 19.946 1.00 20.28 196 PHE A C 1
ATOM 1466 O O . PHE A 1 217 ? -20.633 71.148 20.927 1.00 20.29 196 PHE A O 1
ATOM 1474 N N . ALA A 1 218 ? -20.791 70.885 18.695 1.00 19.72 197 ALA A N 1
ATOM 1475 C CA . ALA A 1 218 ? -20.225 72.164 18.368 1.00 18.94 197 ALA A CA 1
ATOM 1476 C C . ALA A 1 218 ? -21.031 73.224 19.071 1.00 18.50 197 ALA A C 1
ATOM 1477 O O . ALA A 1 218 ? -20.474 74.173 19.597 1.00 18.05 197 ALA A O 1
ATOM 1479 N N . THR A 1 219 ? -22.345 73.073 19.065 1.00 18.57 198 THR A N 1
ATOM 1480 C CA . THR A 1 219 ? -23.203 74.073 19.713 1.00 18.38 198 THR A CA 1
ATOM 1481 C C . THR A 1 219 ? -23.442 73.850 21.247 1.00 18.00 198 THR A C 1
ATOM 1482 O O . THR A 1 219 ? -23.351 74.790 22.024 1.00 17.73 198 THR A O 1
ATOM 1486 N N . GLN A 1 220 ? -23.702 72.619 21.649 1.00 17.08 199 GLN A N 1
ATOM 1487 C CA . GLN A 1 220 ? -24.138 72.328 23.000 1.00 18.36 199 GLN A CA 1
ATOM 1488 C C . GLN A 1 220 ? -22.988 72.392 24.011 1.00 19.13 199 GLN A C 1
ATOM 1489 O O . GLN A 1 220 ? -23.198 72.788 25.168 1.00 20.48 199 GLN A O 1
ATOM 1495 N N . LEU A 1 221 ? -21.798 72.004 23.598 1.00 19.61 200 LEU A N 1
ATOM 1496 C CA . LEU A 1 221 ? -20.617 72.125 24.453 1.00 21.59 200 LEU A CA 1
ATOM 1497 C C . LEU A 1 221 ? -19.714 73.282 24.129 1.00 23.54 200 LEU A C 1
ATOM 1498 O O . LEU A 1 221 ? -19.115 73.828 25.042 1.00 25.07 200 LEU A O 1
ATOM 1503 N N . ALA A 1 222 ? -19.637 73.702 22.865 1.00 24.85 201 ALA A N 1
ATOM 1504 C CA . ALA A 1 222 ? -18.632 74.710 22.462 1.00 25.69 201 ALA A CA 1
ATOM 1505 C C . ALA A 1 222 ? -19.242 76.045 22.071 1.00 26.66 201 ALA A C 1
ATOM 1506 O O . ALA A 1 222 ? -18.545 77.034 22.022 1.00 28.62 201 ALA A O 1
ATOM 1508 N N . GLY A 1 223 ? -20.532 76.095 21.791 1.00 27.74 202 GLY A N 1
ATOM 1509 C CA . GLY A 1 223 ? -21.224 77.383 21.657 1.00 28.17 202 GLY A CA 1
ATOM 1510 C C . GLY A 1 223 ? -21.292 78.010 20.266 1.00 28.82 202 GLY A C 1
ATOM 1511 O O . GLY A 1 223 ? -21.691 79.187 20.152 1.00 28.66 202 GLY A O 1
ATOM 1512 N N . PHE A 1 224 ? -20.949 77.225 19.223 1.00 28.03 203 PHE A N 1
ATOM 1513 C CA . PHE A 1 224 ? -20.855 77.705 17.859 1.00 27.42 203 PHE A CA 1
ATOM 1514 C C . PHE A 1 224 ? -22.112 77.332 17.067 1.00 27.90 203 PHE A C 1
ATOM 1515 O O . PHE A 1 224 ? -22.707 76.269 17.281 1.00 29.22 203 PHE A O 1
ATOM 1523 N N . PRO A 1 225 ? -22.476 78.160 16.088 1.00 26.80 204 PRO A N 1
ATOM 1524 C CA . PRO A 1 225 ? -23.664 77.884 15.296 1.00 26.71 204 PRO A CA 1
ATOM 1525 C C . PRO A 1 225 ? -23.555 76.577 14.541 1.00 26.34 204 PRO A C 1
ATOM 1526 O O . PRO A 1 225 ? -24.579 75.893 14.277 1.00 25.57 204 PRO A O 1
ATOM 1530 N N . LYS A 1 226 ? -22.305 76.281 14.151 1.00 25.18 205 LYS A N 1
ATOM 1531 C CA . LYS A 1 226 ? -21.960 75.068 13.477 1.00 23.79 205 LYS A CA 1
ATOM 1532 C C . LYS A 1 226 ? -20.505 74.628 13.750 1.00 20.94 205 LYS A C 1
ATOM 1533 O O . LYS A 1 226 ? -19.681 75.369 14.274 1.00 19.97 205 LYS A O 1
ATOM 1539 N N . PRO A 1 227 ? -20.199 73.383 13.433 1.00 18.13 206 PRO A N 1
ATOM 1540 C CA . PRO A 1 227 ? -18.836 72.944 13.715 1.00 16.84 206 PRO A CA 1
ATOM 1541 C C . PRO A 1 227 ? -17.793 73.834 13.042 1.00 16.31 206 PRO A C 1
ATOM 1542 O O . PRO A 1 227 ? -18.039 74.370 11.974 1.00 15.70 206 PRO A O 1
ATOM 1546 N N . ILE A 1 228 ? -16.639 74.017 13.679 1.00 15.40 207 ILE A N 1
ATOM 1547 C CA . ILE A 1 228 ? -15.635 74.896 13.135 1.00 14.24 207 ILE A CA 1
ATOM 1548 C C . ILE A 1 228 ? -14.614 74.033 12.423 1.00 14.76 207 ILE A C 1
ATOM 1549 O O . ILE A 1 228 ? -14.432 72.867 12.757 1.00 15.54 207 ILE A O 1
ATOM 1554 N N . LEU A 1 229 ? -13.982 74.581 11.395 1.00 14.32 208 LEU A N 1
ATOM 1555 C CA . LEU A 1 229 ? -12.896 73.892 10.749 1.00 13.89 208 LEU A CA 1
ATOM 1556 C C . LEU A 1 229 ? -11.710 73.773 11.720 1.00 13.78 208 LEU A C 1
ATOM 1557 O O . LEU A 1 229 ? -11.424 74.690 12.504 1.00 13.80 208 LEU A O 1
ATOM 1562 N N . HIS A 1 230 ? -10.995 72.669 11.633 1.00 13.39 209 HIS A N 1
ATOM 1563 C CA . HIS A 1 230 ? -9.760 72.467 12.423 1.00 13.09 209 HIS A CA 1
ATOM 1564 C C . HIS A 1 230 ? -8.807 73.612 12.144 1.00 14.08 209 HIS A C 1
ATOM 1565 O O . HIS A 1 230 ? -8.595 73.927 10.967 1.00 13.82 209 HIS A O 1
ATOM 1572 N N . GLY A 1 231 ? -8.228 74.222 13.203 1.00 14.37 210 GLY A N 1
ATOM 1573 C CA . GLY A 1 231 ? -7.172 75.230 13.051 1.00 13.97 210 GLY A CA 1
ATOM 1574 C C . GLY A 1 231 ? -5.996 74.746 12.173 1.00 14.32 210 GLY A C 1
ATOM 1575 O O . GLY A 1 231 ? -5.466 75.489 11.325 1.00 13.20 210 GLY A O 1
ATOM 1576 N N . LEU A 1 232 ? -5.588 73.506 12.369 1.00 13.79 211 LEU A N 1
ATOM 1577 C CA . LEU A 1 232 ? -4.508 72.965 11.569 1.00 14.64 211 LEU A CA 1
ATOM 1578 C C . LEU A 1 232 ? -4.908 72.807 10.090 1.00 15.24 211 LEU A C 1
ATOM 1579 O O . LEU A 1 232 ? -4.028 72.802 9.219 1.00 15.18 211 LEU A O 1
ATOM 1584 N N . CYS A 1 233 ? -6.215 72.713 9.805 1.00 14.86 212 CYS A N 1
ATOM 1585 C CA . CYS A 1 233 ? -6.646 72.614 8.427 1.00 14.63 212 CYS A CA 1
ATOM 1586 C C . CYS A 1 233 ? -6.443 73.978 7.757 1.00 15.41 212 CYS A C 1
ATOM 1587 O O . CYS A 1 233 ? -5.823 74.059 6.702 1.00 16.24 212 CYS A O 1
ATOM 1590 N N . THR A 1 234 ? -6.932 75.035 8.403 1.00 14.79 213 THR A N 1
ATOM 1591 C CA . THR A 1 234 ? -6.651 76.403 8.015 1.00 14.73 213 THR A CA 1
ATOM 1592 C C . THR A 1 234 ? -5.162 76.655 7.770 1.00 15.31 213 THR A C 1
ATOM 1593 O O . THR A 1 234 ? -4.768 77.279 6.782 1.00 16.43 213 THR A O 1
ATOM 1597 N N . TYR A 1 235 ? -4.340 76.181 8.679 1.00 15.57 214 TYR A N 1
ATOM 1598 C CA . TYR A 1 235 ? -2.898 76.305 8.578 1.00 15.93 214 TYR A CA 1
ATOM 1599 C C . TYR A 1 235 ? -2.345 75.575 7.336 1.00 16.30 214 TYR A C 1
ATOM 1600 O O . TYR A 1 235 ? -1.531 76.116 6.610 1.00 16.25 214 TYR A O 1
ATOM 1609 N N . GLY A 1 236 ? -2.839 74.379 7.080 1.00 16.80 215 GLY A N 1
ATOM 1610 C CA . GLY A 1 236 ? -2.504 73.663 5.842 1.00 17.15 215 GLY A CA 1
ATOM 1611 C C . GLY A 1 236 ? -2.968 74.376 4.573 1.00 16.79 215 GLY A C 1
ATOM 1612 O O . GLY A 1 236 ? -2.298 74.308 3.548 1.00 16.91 215 GLY A O 1
ATOM 1613 N N . VAL A 1 237 ? -4.108 75.061 4.638 1.00 16.71 216 VAL A N 1
ATOM 1614 C CA . VAL A 1 237 ? -4.619 75.785 3.476 1.00 16.42 216 VAL A CA 1
ATOM 1615 C C . VAL A 1 237 ? -3.710 76.977 3.195 1.00 16.83 216 VAL A C 1
ATOM 1616 O O . VAL A 1 237 ? -3.239 77.137 2.073 1.00 15.87 216 VAL A O 1
ATOM 1620 N N . ALA A 1 238 ? -3.422 77.773 4.226 1.00 16.72 217 ALA A N 1
ATOM 1621 C CA . ALA A 1 238 ? -2.456 78.858 4.082 1.00 16.80 217 ALA A CA 1
ATOM 1622 C C . ALA A 1 238 ? -1.136 78.276 3.567 1.00 16.61 217 ALA A C 1
ATOM 1623 O O . ALA A 1 238 ? -0.473 78.893 2.748 1.00 16.01 217 ALA A O 1
ATOM 1625 N N . GLY A 1 239 ? -0.769 77.095 4.049 1.00 16.69 218 GLY A N 1
ATOM 1626 C CA . GLY A 1 239 ? 0.455 76.428 3.606 1.00 17.30 218 GLY A CA 1
ATOM 1627 C C . GLY A 1 239 ? 0.514 76.126 2.100 1.00 17.32 218 GLY A C 1
ATOM 1628 O O . GLY A 1 239 ? 1.577 76.187 1.489 1.00 16.16 218 GLY A O 1
ATOM 1629 N N . ARG A 1 240 ? -0.632 75.771 1.530 1.00 17.38 219 ARG A N 1
ATOM 1630 C CA . ARG A 1 240 ? -0.750 75.526 0.102 1.00 18.01 219 ARG A CA 1
ATOM 1631 C C . ARG A 1 240 ? -0.576 76.832 -0.646 1.00 18.25 219 ARG A C 1
ATOM 1632 O O . ARG A 1 240 ? 0.119 76.877 -1.669 1.00 17.98 219 ARG A O 1
ATOM 1640 N N . ALA A 1 241 ? -1.222 77.886 -0.152 1.00 17.42 220 ALA A N 1
ATOM 1641 C CA . ALA A 1 241 ? -1.065 79.201 -0.765 1.00 17.79 220 ALA A CA 1
ATOM 1642 C C . ALA A 1 241 ? 0.419 79.626 -0.754 1.00 18.35 220 ALA A C 1
ATOM 1643 O O . ALA A 1 241 ? 0.897 80.236 -1.710 1.00 18.40 220 ALA A O 1
ATOM 1645 N N . LEU A 1 242 ? 1.157 79.276 0.293 1.00 18.00 221 LEU A N 1
ATOM 1646 C CA . LEU A 1 242 ? 2.536 79.736 0.380 1.00 18.43 221 LEU A CA 1
ATOM 1647 C C . LEU A 1 242 ? 3.437 78.918 -0.534 1.00 17.98 221 LEU A C 1
ATOM 1648 O O . LEU A 1 242 ? 4.324 79.457 -1.169 1.00 17.80 221 LEU A O 1
ATOM 1653 N N . VAL A 1 243 ? 3.191 77.614 -0.598 1.00 18.38 222 VAL A N 1
ATOM 1654 C CA . VAL A 1 243 ? 3.869 76.757 -1.520 1.00 18.26 222 VAL A CA 1
ATOM 1655 C C . VAL A 1 243 ? 3.725 77.231 -2.968 1.00 19.72 222 VAL A C 1
ATOM 1656 O O . VAL A 1 243 ? 4.708 77.236 -3.713 1.00 19.81 222 VAL A O 1
ATOM 1660 N N . ALA A 1 244 ? 2.523 77.658 -3.350 1.00 20.15 223 ALA A N 1
ATOM 1661 C CA . ALA A 1 244 ? 2.286 78.156 -4.693 1.00 21.47 223 ALA A CA 1
ATOM 1662 C C . ALA A 1 244 ? 3.007 79.491 -4.950 1.00 22.41 223 ALA A C 1
ATOM 1663 O O . ALA A 1 244 ? 3.757 79.630 -5.923 1.00 22.45 223 ALA A O 1
ATOM 1665 N N . GLU A 1 245 ? 2.754 80.466 -4.100 1.00 23.12 224 GLU A N 1
ATOM 1666 C CA . GLU A 1 245 ? 3.199 81.828 -4.364 1.00 24.67 224 GLU A CA 1
ATOM 1667 C C . GLU A 1 245 ? 4.708 82.046 -4.189 1.00 24.89 224 GLU A C 1
ATOM 1668 O O . GLU A 1 245 ? 5.298 82.745 -4.988 1.00 25.17 224 GLU A O 1
ATOM 1674 N N . LEU A 1 246 ? 5.273 81.499 -3.107 1.00 24.99 225 LEU A N 1
ATOM 1675 C CA . LEU A 1 246 ? 6.672 81.688 -2.698 1.00 25.05 225 LEU A CA 1
ATOM 1676 C C . LEU A 1 246 ? 7.541 80.505 -3.021 1.00 24.72 225 LEU A C 1
ATOM 1677 O O . LEU A 1 246 ? 8.724 80.661 -3.238 1.00 24.56 225 LEU A O 1
ATOM 1682 N N . GLY A 1 247 ? 6.974 79.306 -3.007 1.00 24.66 226 GLY A N 1
ATOM 1683 C CA . GLY A 1 247 ? 7.766 78.118 -3.277 1.00 25.08 226 GLY A CA 1
ATOM 1684 C C . GLY A 1 247 ? 7.728 77.639 -4.728 1.00 25.07 226 GLY A C 1
ATOM 1685 O O . GLY A 1 247 ? 8.308 76.630 -5.062 1.00 23.82 226 GLY A O 1
ATOM 1686 N N . GLY A 1 248 ? 6.988 78.343 -5.563 1.00 25.58 227 GLY A N 1
ATOM 1687 C CA . GLY A 1 248 ? 6.935 78.030 -6.968 1.00 26.46 227 GLY A CA 1
ATOM 1688 C C . GLY A 1 248 ? 6.238 76.720 -7.187 1.00 26.28 227 GLY A C 1
ATOM 1689 O O . GLY A 1 248 ? 6.504 76.037 -8.166 1.00 27.27 227 GLY A O 1
ATOM 1690 N N . GLY A 1 249 ? 5.350 76.371 -6.264 1.00 26.14 228 GLY A N 1
ATOM 1691 C CA . GLY A 1 249 ? 4.617 75.118 -6.309 1.00 25.14 228 GLY A CA 1
ATOM 1692 C C . GLY A 1 249 ? 5.474 73.950 -5.929 1.00 25.00 228 GLY A C 1
ATOM 1693 O O . GLY A 1 249 ? 5.067 72.821 -6.098 1.00 25.49 228 GLY A O 1
ATOM 1694 N N . VAL A 1 250 ? 6.676 74.201 -5.423 1.00 25.07 229 VAL A N 1
ATOM 1695 C CA . VAL A 1 250 ? 7.542 73.130 -4.970 1.00 25.20 229 VAL A CA 1
ATOM 1696 C C . VAL A 1 250 ? 7.526 73.052 -3.441 1.00 25.18 229 VAL A C 1
ATOM 1697 O O . VAL A 1 250 ? 8.046 73.939 -2.767 1.00 24.48 229 VAL A O 1
ATOM 1701 N N . ALA A 1 251 ? 6.926 71.986 -2.919 1.00 25.05 230 ALA A N 1
ATOM 1702 C CA . ALA A 1 251 ? 6.833 71.746 -1.465 1.00 25.85 230 ALA A CA 1
ATOM 1703 C C . ALA A 1 251 ? 8.156 71.977 -0.749 1.00 26.20 230 ALA A C 1
ATOM 1704 O O . ALA A 1 251 ? 8.226 72.814 0.126 1.00 26.24 230 ALA A O 1
ATOM 1706 N N . ALA A 1 252 ? 9.188 71.244 -1.169 1.00 26.81 231 ALA A N 1
ATOM 1707 C CA . ALA A 1 252 ? 10.556 71.328 -0.635 1.00 27.17 231 ALA A CA 1
ATOM 1708 C C . ALA A 1 252 ? 11.114 72.755 -0.488 1.00 27.48 231 ALA A C 1
ATOM 1709 O O . ALA A 1 252 ? 11.965 72.963 0.366 1.00 28.19 231 ALA A O 1
ATOM 1711 N N . ASN A 1 253 ? 10.665 73.705 -1.316 1.00 26.73 232 ASN A N 1
ATOM 1712 C CA . ASN A 1 253 ? 11.131 75.081 -1.216 1.00 26.49 232 ASN A CA 1
ATOM 1713 C C . ASN A 1 253 ? 10.577 75.888 -0.053 1.00 26.04 232 ASN A C 1
ATOM 1714 O O . ASN A 1 253 ? 10.999 77.026 0.117 1.00 24.22 232 ASN A O 1
ATOM 1719 N N . ILE A 1 254 ? 9.615 75.344 0.701 1.00 25.67 233 ILE A N 1
ATOM 1720 C CA . ILE A 1 254 ? 9.207 76.005 1.960 1.00 25.98 233 ILE A CA 1
ATOM 1721 C C . ILE A 1 254 ? 9.906 75.355 3.139 1.00 25.50 233 ILE A C 1
ATOM 1722 O O . ILE A 1 254 ? 9.749 74.170 3.397 1.00 25.64 233 ILE A O 1
ATOM 1727 N N . THR A 1 255 ? 10.690 76.156 3.849 1.00 25.24 234 THR A N 1
ATOM 1728 C CA . THR A 1 255 ? 11.530 75.676 4.952 1.00 24.75 234 THR A CA 1
ATOM 1729 C C . THR A 1 255 ? 10.807 75.748 6.314 1.00 23.31 234 THR A C 1
ATOM 1730 O O . THR A 1 255 ? 10.781 74.762 7.066 1.00 23.40 234 THR A O 1
ATOM 1734 N N . SER A 1 256 ? 10.231 76.899 6.631 1.00 21.63 235 SER A N 1
ATOM 1735 C CA . SER A 1 256 ? 9.513 77.049 7.891 1.00 21.17 235 SER A CA 1
ATOM 1736 C C . SER A 1 256 ? 8.239 77.853 7.677 1.00 19.37 235 SER A C 1
ATOM 1737 O O . SER A 1 256 ? 8.226 78.721 6.831 1.00 17.32 235 SER A O 1
ATOM 1740 N N . ILE A 1 257 ? 7.231 77.598 8.509 1.00 18.36 236 ILE A N 1
ATOM 1741 C CA . ILE A 1 257 ? 5.987 78.375 8.562 1.00 18.55 236 ILE A CA 1
ATOM 1742 C C . ILE A 1 257 ? 5.502 78.475 10.017 1.00 18.72 236 ILE A C 1
ATOM 1743 O O . ILE A 1 257 ? 5.424 77.476 10.705 1.00 18.44 236 ILE A O 1
ATOM 1748 N N . ALA A 1 258 ? 5.118 79.665 10.446 1.00 18.14 237 ALA A N 1
ATOM 1749 C CA . ALA A 1 258 ? 4.617 79.891 11.777 1.00 18.86 237 ALA A CA 1
ATOM 1750 C C . ALA A 1 258 ? 3.451 80.815 11.677 1.00 18.66 237 ALA A C 1
ATOM 1751 O O . ALA A 1 258 ? 3.474 81.769 10.870 1.00 19.32 237 ALA A O 1
ATOM 1753 N N . ALA A 1 259 ? 2.434 80.571 12.498 1.00 17.60 238 ALA A N 1
ATOM 1754 C CA . ALA A 1 259 ? 1.327 81.497 12.572 1.00 17.93 238 ALA A CA 1
ATOM 1755 C C . ALA A 1 259 ? 0.572 81.384 13.899 1.00 18.06 238 ALA A C 1
ATOM 1756 O O . ALA A 1 259 ? 0.634 80.357 14.565 1.00 17.72 238 ALA A O 1
ATOM 1758 N N . ARG A 1 260 ? -0.139 82.451 14.224 1.00 18.35 239 ARG A N 1
ATOM 1759 C CA . ARG A 1 260 ? -1.000 82.539 15.393 1.00 20.06 239 ARG A CA 1
ATOM 1760 C C . ARG A 1 260 ? -2.482 82.406 15.020 1.00 20.18 239 ARG A C 1
ATOM 1761 O O . ARG A 1 260 ? -2.940 83.082 14.127 1.00 19.79 239 ARG A O 1
ATOM 1769 N N . PHE A 1 261 ? -3.216 81.536 15.714 1.00 20.78 240 PHE A N 1
ATOM 1770 C CA . PHE A 1 261 ? -4.631 81.324 15.461 1.00 21.64 240 PHE A CA 1
ATOM 1771 C C . PHE A 1 261 ? -5.486 82.326 16.202 1.00 22.37 240 PHE A C 1
ATOM 1772 O O . PHE A 1 261 ? -5.570 82.260 17.426 1.00 22.51 240 PHE A O 1
ATOM 1780 N N . THR A 1 262 ? -6.146 83.233 15.470 1.00 22.71 241 THR A N 1
ATOM 1781 C CA . THR A 1 262 ? -6.810 84.364 16.107 1.00 23.01 241 THR A CA 1
ATOM 1782 C C . THR A 1 262 ? -8.307 84.190 16.233 1.00 24.02 241 THR A C 1
ATOM 1783 O O . THR A 1 262 ? -8.901 84.565 17.241 1.00 24.07 241 THR A O 1
ATOM 1787 N N . LYS A 1 263 ? -8.928 83.669 15.180 1.00 24.51 242 LYS A N 1
ATOM 1788 C CA . LYS A 1 263 ? -10.362 83.439 15.157 1.00 24.15 242 LYS A CA 1
ATOM 1789 C C . LYS A 1 263 ? -10.734 82.166 14.401 1.00 23.32 242 LYS A C 1
ATOM 1790 O O . LYS A 1 263 ? -9.978 81.663 13.577 1.00 22.46 242 LYS A O 1
ATOM 1796 N N . PRO A 1 264 ? -11.891 81.600 14.730 1.00 22.65 243 PRO A N 1
ATOM 1797 C CA . PRO A 1 264 ? -12.272 80.354 14.095 1.00 21.71 243 PRO A CA 1
ATOM 1798 C C . PRO A 1 264 ? -12.714 80.523 12.648 1.00 20.37 243 PRO A C 1
ATOM 1799 O O . PRO A 1 264 ? -13.105 81.613 12.236 1.00 19.33 243 PRO A O 1
ATOM 1803 N N . VAL A 1 265 ? -12.652 79.423 11.907 1.00 19.19 244 VAL A N 1
ATOM 1804 C CA . VAL A 1 265 ? -13.120 79.369 10.531 1.00 18.13 244 VAL A CA 1
ATOM 1805 C C . VAL A 1 265 ? -14.261 78.386 10.432 1.00 18.03 244 VAL A C 1
ATOM 1806 O O . VAL A 1 265 ? -14.276 77.340 11.122 1.00 18.07 244 VAL A O 1
ATOM 1810 N N . PHE A 1 266 ? -15.226 78.662 9.567 1.00 17.32 245 PHE A N 1
ATOM 1811 C CA . PHE A 1 266 ? -16.243 77.635 9.336 1.00 18.04 245 PHE A CA 1
ATOM 1812 C C . PHE A 1 266 ? -16.008 76.953 8.006 1.00 17.59 245 PHE A C 1
ATOM 1813 O O . PHE A 1 266 ? -15.620 77.609 7.058 1.00 18.14 245 PHE A O 1
ATOM 1821 N N . PRO A 1 267 ? -16.208 75.632 7.928 1.00 17.90 246 PRO A N 1
ATOM 1822 C CA . PRO A 1 267 ? -15.982 75.011 6.609 1.00 18.03 246 PRO A CA 1
ATOM 1823 C C . PRO A 1 267 ? -16.953 75.600 5.590 1.00 18.57 246 PRO A C 1
ATOM 1824 O O . PRO A 1 267 ? -18.139 75.853 5.917 1.00 17.75 246 PRO A O 1
ATOM 1828 N N . GLY A 1 268 ? -16.415 75.913 4.411 1.00 18.66 247 GLY A N 1
ATOM 1829 C CA . GLY A 1 268 ? -17.168 76.570 3.344 1.00 18.68 247 GLY A CA 1
ATOM 1830 C C . GLY A 1 268 ? -16.679 77.984 3.114 1.00 18.93 247 GLY A C 1
ATOM 1831 O O . GLY A 1 268 ? -16.898 78.558 2.055 1.00 19.33 247 GLY A O 1
ATOM 1832 N N . GLU A 1 269 ? -16.004 78.553 4.102 1.00 18.93 248 GLU A N 1
ATOM 1833 C CA . GLU A 1 269 ? -15.493 79.929 3.969 1.00 19.04 248 GLU A CA 1
ATOM 1834 C C . GLU A 1 269 ? -14.220 79.937 3.143 1.00 18.20 248 GLU A C 1
ATOM 1835 O O . GLU A 1 269 ? -13.500 78.962 3.103 1.00 17.36 248 GLU A O 1
ATOM 1841 N N . THR A 1 270 ? -13.974 81.049 2.480 1.00 17.85 249 THR A N 1
ATOM 1842 C CA . THR A 1 270 ? -12.827 81.191 1.623 1.00 18.33 249 THR A CA 1
ATOM 1843 C C . THR A 1 270 ? -11.744 81.851 2.385 1.00 18.22 249 THR A C 1
ATOM 1844 O O . THR A 1 270 ? -11.950 82.893 2.983 1.00 18.37 249 THR A O 1
ATOM 1848 N N . LEU A 1 271 ? -10.575 81.223 2.361 1.00 19.15 250 LEU A N 1
ATOM 1849 C CA . LEU A 1 271 ? -9.421 81.709 3.058 1.00 18.62 250 LEU A CA 1
ATOM 1850 C C . LEU A 1 271 ? -8.473 82.515 2.128 1.00 19.81 250 LEU A C 1
ATOM 1851 O O . LEU A 1 271 ? -7.857 81.945 1.195 1.00 19.92 250 LEU A O 1
ATOM 1856 N N . SER A 1 272 ? -8.346 83.825 2.407 1.00 19.85 251 SER A N 1
ATOM 1857 C CA . SER A 1 272 ? -7.403 84.730 1.703 1.00 20.75 251 SER A CA 1
ATOM 1858 C C . SER A 1 272 ? -6.092 84.904 2.416 1.00 20.11 251 SER A C 1
ATOM 1859 O O . SER A 1 272 ? -6.042 85.588 3.425 1.00 20.86 251 SER A O 1
ATOM 1862 N N . THR A 1 273 ? -5.021 84.376 1.851 1.00 19.82 252 THR A N 1
ATOM 1863 C CA . THR A 1 273 ? -3.715 84.514 2.429 1.00 18.97 252 THR A CA 1
ATOM 1864 C C . THR A 1 273 ? -2.949 85.671 1.772 1.00 19.81 252 THR A C 1
ATOM 1865 O O . THR A 1 273 ? -2.630 85.626 0.591 1.00 19.70 252 THR A O 1
ATOM 1869 N N . VAL A 1 274 ? -2.700 86.705 2.563 1.00 20.16 253 VAL A N 1
ATOM 1870 C CA . VAL A 1 274 ? -2.022 87.909 2.124 1.00 20.95 253 VAL A CA 1
ATOM 1871 C C . VAL A 1 274 ? -0.574 87.863 2.541 1.00 21.25 253 VAL A C 1
ATOM 1872 O O . VAL A 1 274 ? -0.254 87.625 3.692 1.00 20.12 253 VAL A O 1
ATOM 1876 N N . ILE A 1 275 ? 0.299 88.080 1.576 1.00 22.26 254 ILE A N 1
ATOM 1877 C CA . ILE A 1 275 ? 1.695 87.788 1.744 1.00 23.35 254 ILE A CA 1
ATOM 1878 C C . ILE A 1 275 ? 2.516 89.046 1.424 1.00 25.01 254 ILE A C 1
ATOM 1879 O O . ILE A 1 275 ? 2.129 89.843 0.568 1.00 25.04 254 ILE A O 1
ATOM 1884 N N . TRP A 1 276 ? 3.640 89.205 2.123 1.00 26.26 255 TRP A N 1
ATOM 1885 C CA . TRP A 1 276 ? 4.573 90.297 1.895 1.00 27.33 255 TRP A CA 1
ATOM 1886 C C . TRP A 1 276 ? 5.942 89.701 1.856 1.00 28.88 255 TRP A C 1
ATOM 1887 O O . TRP A 1 276 ? 6.373 89.114 2.869 1.00 28.70 255 TRP A O 1
ATOM 1898 N N . ARG A 1 277 ? 6.631 89.833 0.718 1.00 30.14 256 ARG A N 1
ATOM 1899 C CA A ARG A 1 277 ? 8.040 89.451 0.629 0.50 31.27 256 ARG A CA 1
ATOM 1900 C CA B ARG A 1 277 ? 8.038 89.446 0.629 0.50 31.23 256 ARG A CA 1
ATOM 1901 C C . ARG A 1 277 ? 8.870 90.501 1.356 1.00 31.61 256 ARG A C 1
ATOM 1902 O O . ARG A 1 277 ? 8.771 91.691 1.081 1.00 31.97 256 ARG A O 1
ATOM 1917 N N . THR A 1 278 ? 9.671 90.074 2.301 1.00 32.84 257 THR A N 1
ATOM 1918 C CA . THR A 1 278 ? 10.394 91.039 3.109 1.00 34.28 257 THR A CA 1
ATOM 1919 C C . THR A 1 278 ? 11.885 91.052 2.825 1.00 35.33 257 THR A C 1
ATOM 1920 O O . THR A 1 278 ? 12.492 92.081 2.836 1.00 36.03 257 THR A O 1
ATOM 1924 N N . GLU A 1 279 ? 12.470 89.910 2.551 1.00 37.27 258 GLU A N 1
ATOM 1925 C CA . GLU A 1 279 ? 13.912 89.807 2.533 1.00 38.66 258 GLU A CA 1
ATOM 1926 C C . GLU A 1 279 ? 14.182 88.525 1.792 1.00 38.68 258 GLU A C 1
ATOM 1927 O O . GLU A 1 279 ? 13.474 87.551 1.995 1.00 39.00 258 GLU A O 1
ATOM 1933 N N . PRO A 1 280 ? 15.203 88.502 0.931 1.00 38.46 259 PRO A N 1
ATOM 1934 C CA . PRO A 1 280 ? 15.346 87.253 0.207 1.00 37.30 259 PRO A CA 1
ATOM 1935 C C . PRO A 1 280 ? 15.131 86.063 1.136 1.00 35.94 259 PRO A C 1
ATOM 1936 O O . PRO A 1 280 ? 15.715 85.989 2.217 1.00 36.64 259 PRO A O 1
ATOM 1940 N N . GLY A 1 281 ? 14.264 85.156 0.712 1.00 34.09 260 GLY A N 1
ATOM 1941 C CA . GLY A 1 281 ? 13.997 83.918 1.426 1.00 32.63 260 GLY A CA 1
ATOM 1942 C C . GLY A 1 281 ? 13.090 84.043 2.644 1.00 30.85 260 GLY A C 1
ATOM 1943 O O . GLY A 1 281 ? 12.976 83.101 3.394 1.00 29.99 260 GLY A O 1
ATOM 1944 N N . ARG A 1 282 ? 12.447 85.192 2.821 1.00 29.29 261 ARG A N 1
ATOM 1945 C CA . ARG A 1 282 ? 11.631 85.445 3.990 1.00 29.58 261 ARG A CA 1
ATOM 1946 C C . ARG A 1 282 ? 10.392 86.183 3.606 1.00 27.86 261 ARG A C 1
ATOM 1947 O O . ARG A 1 282 ? 10.422 87.060 2.747 1.00 27.63 261 ARG A O 1
ATOM 1955 N N . ALA A 1 283 ? 9.302 85.879 4.289 1.00 26.11 262 ALA A N 1
ATOM 1956 C CA . ALA A 1 283 ? 8.091 86.627 4.068 1.00 24.83 262 ALA A CA 1
ATOM 1957 C C . ALA A 1 283 ? 7.251 86.598 5.326 1.00 23.70 262 ALA A C 1
ATOM 1958 O O . ALA A 1 283 ? 7.509 85.793 6.217 1.00 22.76 262 ALA A O 1
ATOM 1960 N N . VAL A 1 284 ? 6.235 87.460 5.362 1.00 22.45 263 VAL A N 1
ATOM 1961 C CA . VAL A 1 284 ? 5.261 87.454 6.418 1.00 22.38 263 VAL A CA 1
ATOM 1962 C C . VAL A 1 284 ? 3.889 87.364 5.800 1.00 22.39 263 VAL A C 1
ATOM 1963 O O . VAL A 1 284 ? 3.729 87.684 4.625 1.00 23.17 263 VAL A O 1
ATOM 1967 N N . PHE A 1 285 ? 2.903 86.928 6.577 1.00 21.37 264 PHE A N 1
ATOM 1968 C CA . PHE A 1 285 ? 1.552 86.777 6.051 1.00 21.11 264 PHE A CA 1
ATOM 1969 C C . PHE A 1 285 ? 0.437 86.797 7.078 1.00 21.22 264 PHE A C 1
ATOM 1970 O O . PHE A 1 285 ? 0.650 86.640 8.267 1.00 20.73 264 PHE A O 1
ATOM 1978 N N . ARG A 1 286 ? -0.772 86.985 6.576 1.00 22.23 265 ARG A N 1
ATOM 1979 C CA . ARG A 1 286 ? -1.975 86.692 7.321 1.00 23.26 265 ARG A CA 1
ATOM 1980 C C . ARG A 1 286 ? -2.904 85.905 6.445 1.00 22.67 265 ARG A C 1
ATOM 1981 O O . ARG A 1 286 ? -2.834 85.992 5.222 1.00 21.45 265 ARG A O 1
ATOM 1989 N N . THR A 1 287 ? -3.808 85.175 7.093 1.00 22.44 266 THR A N 1
ATOM 1990 C CA . THR A 1 287 ? -4.960 84.602 6.413 1.00 21.73 266 THR A CA 1
ATOM 1991 C C . THR A 1 287 ? -6.232 85.200 6.998 1.00 22.08 266 THR A C 1
ATOM 1992 O O . THR A 1 287 ? -6.318 85.350 8.193 1.00 21.89 266 THR A O 1
ATOM 1996 N N . GLU A 1 288 ? -7.196 85.536 6.147 1.00 22.58 267 GLU A N 1
ATOM 1997 C CA . GLU A 1 288 ? -8.425 86.199 6.549 1.00 24.24 267 GLU A CA 1
ATOM 1998 C C . GLU A 1 288 ? -9.594 85.622 5.794 1.00 24.36 267 GLU A C 1
ATOM 1999 O O . GLU A 1 288 ? -9.418 85.018 4.751 1.00 24.81 267 GLU A O 1
ATOM 2005 N N . VAL A 1 289 ? -10.789 85.910 6.264 1.00 25.15 268 VAL A N 1
ATOM 2006 C CA . VAL A 1 289 ? -12.000 85.604 5.540 1.00 26.68 268 VAL A CA 1
ATOM 2007 C C . VAL A 1 289 ? -12.680 86.918 5.229 1.00 28.87 268 VAL A C 1
ATOM 2008 O O . VAL A 1 289 ? -13.084 87.626 6.154 1.00 29.88 268 VAL A O 1
ATOM 2012 N N . ALA A 1 290 ? -12.776 87.253 3.943 1.00 31.13 269 ALA A N 1
ATOM 2013 C CA . ALA A 1 290 ? -13.392 88.509 3.498 1.00 33.05 269 ALA A CA 1
ATOM 2014 C C . ALA A 1 290 ? -14.781 88.610 4.101 1.00 34.31 269 ALA A C 1
ATOM 2015 O O . ALA A 1 290 ? -15.520 87.621 4.112 1.00 35.08 269 ALA A O 1
ATOM 2017 N N . GLY A 1 291 ? -15.139 89.791 4.605 1.00 36.25 270 GLY A N 1
ATOM 2018 C CA . GLY A 1 291 ? -16.427 89.982 5.328 1.00 37.28 270 GLY A CA 1
ATOM 2019 C C . GLY A 1 291 ? -17.665 90.063 4.433 1.00 37.63 270 GLY A C 1
ATOM 2020 O O . GLY A 1 291 ? -17.547 90.283 3.223 1.00 37.84 270 GLY A O 1
ATOM 2021 N N . GLU A 1 296 ? -15.891 94.202 6.548 1.00 42.33 275 GLU A N 1
ATOM 2022 C CA . GLU A 1 296 ? -14.541 94.100 7.127 1.00 42.36 275 GLU A CA 1
ATOM 2023 C C . GLU A 1 296 ? -14.065 92.633 7.338 1.00 41.37 275 GLU A C 1
ATOM 2024 O O . GLU A 1 296 ? -14.830 91.752 7.790 1.00 42.03 275 GLU A O 1
ATOM 2026 N N . ALA A 1 297 ? -12.802 92.392 7.012 1.00 39.41 276 ALA A N 1
ATOM 2027 C CA . ALA A 1 297 ? -12.237 91.049 6.990 1.00 38.41 276 ALA A CA 1
ATOM 2028 C C . ALA A 1 297 ? -11.963 90.547 8.403 1.00 36.61 276 ALA A C 1
ATOM 2029 O O . ALA A 1 297 ? -11.595 91.322 9.262 1.00 37.65 276 ALA A O 1
ATOM 2031 N N . ARG A 1 298 ? -12.137 89.251 8.619 1.00 33.70 277 ARG A N 1
ATOM 2032 C CA . ARG A 1 298 ? -11.856 88.609 9.893 1.00 31.71 277 ARG A CA 1
ATOM 2033 C C . ARG A 1 298 ? -10.475 87.989 9.736 1.00 29.84 277 ARG A C 1
ATOM 2034 O O . ARG A 1 298 ? -10.268 87.146 8.849 1.00 29.13 277 ARG A O 1
ATOM 2042 N N . VAL A 1 299 ? -9.510 88.406 10.552 1.00 26.91 278 VAL A N 1
ATOM 2043 C CA . VAL A 1 299 ? -8.208 87.783 10.472 1.00 25.04 278 VAL A CA 1
ATOM 2044 C C . VAL A 1 299 ? -8.295 86.459 11.205 1.00 23.24 278 VAL A C 1
ATOM 2045 O O . VAL A 1 299 ? -8.750 86.434 12.342 1.00 23.61 278 VAL A O 1
ATOM 2049 N N . VAL A 1 300 ? -7.903 85.359 10.576 1.00 20.89 279 VAL A N 1
ATOM 2050 C CA . VAL A 1 300 ? -7.949 84.041 11.266 1.00 18.96 279 VAL A CA 1
ATOM 2051 C C . VAL A 1 300 ? -6.590 83.460 11.563 1.00 18.80 279 VAL A C 1
ATOM 2052 O O . VAL A 1 300 ? -6.453 82.686 12.505 1.00 18.50 279 VAL A O 1
ATOM 2056 N N . LEU A 1 301 ? -5.581 83.814 10.756 1.00 18.92 280 LEU A N 1
ATOM 2057 C CA . LEU A 1 301 ? -4.166 83.532 11.052 1.00 19.26 280 LEU A CA 1
ATOM 2058 C C . LEU A 1 301 ? -3.421 84.842 10.982 1.00 19.66 280 LEU A C 1
ATOM 2059 O O . LEU A 1 301 ? -3.534 85.583 9.997 1.00 20.68 280 LEU A O 1
ATOM 2064 N N . ASP A 1 302 ? -2.646 85.116 12.015 1.00 19.89 281 ASP A N 1
ATOM 2065 C CA . ASP A 1 302 ? -1.937 86.359 12.132 1.00 20.19 281 ASP A CA 1
ATOM 2066 C C . ASP A 1 302 ? -0.500 86.005 12.431 1.00 19.76 281 ASP A C 1
ATOM 2067 O O . ASP A 1 302 ? -0.168 84.843 12.705 1.00 17.39 281 ASP A O 1
ATOM 2072 N N . ASP A 1 303 ? 0.334 87.030 12.357 1.00 19.68 282 ASP A N 1
ATOM 2073 C CA . ASP A 1 303 ? 1.745 86.920 12.633 1.00 21.11 282 ASP A CA 1
ATOM 2074 C C . ASP A 1 303 ? 2.412 85.804 11.859 1.00 20.66 282 ASP A C 1
ATOM 2075 O O . ASP A 1 303 ? 3.310 85.140 12.355 1.00 20.93 282 ASP A O 1
ATOM 2080 N N . GLY A 1 304 ? 2.009 85.628 10.613 1.00 20.93 283 GLY A N 1
ATOM 2081 C CA . GLY A 1 304 ? 2.596 84.591 9.771 1.00 20.89 283 GLY A CA 1
ATOM 2082 C C . GLY A 1 304 ? 4.002 84.940 9.356 1.00 21.03 283 GLY A C 1
ATOM 2083 O O . GLY A 1 304 ? 4.270 86.077 9.010 1.00 20.66 283 GLY A O 1
ATOM 2084 N N . ALA A 1 305 ? 4.888 83.950 9.384 1.00 21.27 284 ALA A N 1
ATOM 2085 C CA . ALA A 1 305 ? 6.293 84.120 9.046 1.00 22.23 284 ALA A CA 1
ATOM 2086 C C . ALA A 1 305 ? 6.714 82.909 8.250 1.00 22.84 284 ALA A C 1
ATOM 2087 O O . ALA A 1 305 ? 6.360 81.781 8.606 1.00 23.39 284 ALA A O 1
ATOM 2089 N N . VAL A 1 306 ? 7.444 83.126 7.167 1.00 23.31 285 VAL A N 1
ATOM 2090 C CA . VAL A 1 306 ? 7.780 82.052 6.265 1.00 24.13 285 VAL A CA 1
ATOM 2091 C C . VAL A 1 306 ? 9.225 82.179 5.887 1.00 24.85 285 VAL A C 1
ATOM 2092 O O . VAL A 1 306 ? 9.696 83.264 5.589 1.00 24.92 285 VAL A O 1
ATOM 2096 N N . GLU A 1 307 ? 9.913 81.062 5.860 1.00 26.32 286 GLU A N 1
ATOM 2097 C CA . GLU A 1 307 ? 11.238 80.995 5.274 1.00 27.80 286 GLU A CA 1
ATOM 2098 C C . GLU A 1 307 ? 11.137 80.060 4.080 1.00 28.52 286 GLU A C 1
ATOM 2099 O O . GLU A 1 307 ? 10.461 79.029 4.138 1.00 27.59 286 GLU A O 1
ATOM 2105 N N . TYR A 1 308 ? 11.781 80.453 2.991 1.00 30.08 287 TYR A N 1
ATOM 2106 C CA . TYR A 1 308 ? 11.706 79.690 1.744 1.00 31.64 287 TYR A CA 1
ATOM 2107 C C . TYR A 1 308 ? 12.969 79.872 0.882 1.00 33.57 287 TYR A C 1
ATOM 2108 O O . TYR A 1 308 ? 13.713 80.850 1.033 1.00 32.74 287 TYR A O 1
ATOM 2117 N N . VAL A 1 309 ? 13.213 78.882 0.026 1.00 35.93 288 VAL A N 1
ATOM 2118 C CA . VAL A 1 309 ? 14.326 78.895 -0.899 1.00 38.16 288 VAL A CA 1
ATOM 2119 C C . VAL A 1 309 ? 13.848 79.481 -2.211 1.00 40.24 288 VAL A C 1
ATOM 2120 O O . VAL A 1 309 ? 12.861 78.983 -2.778 1.00 40.71 288 VAL A O 1
ATOM 2124 N N . ALA A 1 310 ? 14.524 80.534 -2.690 1.00 42.29 289 ALA A N 1
ATOM 2125 C CA . ALA A 1 310 ? 14.240 81.100 -4.040 1.00 43.67 289 ALA A CA 1
ATOM 2126 C C . ALA A 1 310 ? 14.628 80.134 -5.170 1.00 44.20 289 ALA A C 1
ATOM 2127 O O . ALA A 1 310 ? 13.828 79.889 -6.081 1.00 44.97 289 ALA A O 1
ATOM 2129 N N . SER B 1 21 ? 28.201 65.947 7.429 1.00 35.89 0 SER B N 1
ATOM 2130 C CA . SER B 1 21 ? 27.709 65.955 8.857 1.00 36.03 0 SER B CA 1
ATOM 2131 C C . SER B 1 21 ? 28.421 67.098 9.587 1.00 35.19 0 SER B C 1
ATOM 2132 O O . SER B 1 21 ? 29.665 67.163 9.600 1.00 35.00 0 SER B O 1
ATOM 2135 N N . MET B 1 22 ? 27.645 68.001 10.176 1.00 33.97 1 MET B N 1
ATOM 2136 C CA . MET B 1 22 ? 28.217 69.218 10.732 1.00 33.28 1 MET B CA 1
ATOM 2137 C C . MET B 1 22 ? 28.975 68.953 12.057 1.00 31.63 1 MET B C 1
ATOM 2138 O O . MET B 1 22 ? 28.559 68.132 12.884 1.00 31.22 1 MET B O 1
ATOM 2143 N N . ALA B 1 23 ? 30.101 69.637 12.221 1.00 29.20 2 ALA B N 1
ATOM 2144 C CA . ALA B 1 23 ? 30.881 69.544 13.440 1.00 27.90 2 ALA B CA 1
ATOM 2145 C C . ALA B 1 23 ? 30.026 70.139 14.597 1.00 26.19 2 ALA B C 1
ATOM 2146 O O . ALA B 1 23 ? 29.917 69.536 15.647 1.00 24.32 2 ALA B O 1
ATOM 2148 N N . ILE B 1 24 ? 29.392 71.286 14.323 1.00 24.93 3 ILE B N 1
ATOM 2149 C CA . ILE B 1 24 ? 28.464 71.947 15.217 1.00 23.72 3 ILE B CA 1
ATOM 2150 C C . ILE B 1 24 ? 27.190 72.339 14.473 1.00 23.45 3 ILE B C 1
ATOM 2151 O O . ILE B 1 24 ? 27.124 73.295 13.722 1.00 23.78 3 ILE B O 1
ATOM 2156 N N . ASP B 1 25 ? 26.146 71.586 14.734 1.00 23.79 4 ASP B N 1
ATOM 2157 C CA . ASP B 1 25 ? 24.914 71.681 14.012 1.00 23.06 4 ASP B CA 1
ATOM 2158 C C . ASP B 1 25 ? 23.937 72.592 14.708 1.00 22.69 4 ASP B C 1
ATOM 2159 O O . ASP B 1 25 ? 23.399 72.248 15.752 1.00 22.32 4 ASP B O 1
ATOM 2164 N N . PRO B 1 26 ? 23.670 73.764 14.126 1.00 23.07 5 PRO B N 1
ATOM 2165 C CA . PRO B 1 26 ? 22.734 74.674 14.781 1.00 23.21 5 PRO B CA 1
ATOM 2166 C C . PRO B 1 26 ? 21.345 74.064 14.925 1.00 24.29 5 PRO B C 1
ATOM 2167 O O . PRO B 1 26 ? 20.537 74.543 15.727 1.00 24.77 5 PRO B O 1
ATOM 2171 N N . ASN B 1 27 ? 21.055 73.016 14.156 1.00 25.05 6 ASN B N 1
ATOM 2172 C CA . ASN B 1 27 ? 19.761 72.374 14.244 1.00 26.06 6 ASN B CA 1
ATOM 2173 C C . ASN B 1 27 ? 19.646 71.396 15.394 1.00 26.63 6 ASN B C 1
ATOM 2174 O O . ASN B 1 27 ? 18.589 70.789 15.579 1.00 26.82 6 ASN B O 1
ATOM 2179 N N . SER B 1 28 ? 20.725 71.217 16.154 1.00 26.78 7 SER B N 1
ATOM 2180 C CA . SER B 1 28 ? 20.707 70.295 17.273 1.00 27.28 7 SER B CA 1
ATOM 2181 C C . SER B 1 28 ? 20.198 70.910 18.567 1.00 27.55 7 SER B C 1
ATOM 2182 O O . SER B 1 28 ? 20.134 70.234 19.559 1.00 28.10 7 SER B O 1
ATOM 2185 N N . ILE B 1 29 ? 19.820 72.177 18.570 1.00 29.12 8 ILE B N 1
ATOM 2186 C CA . ILE B 1 29 ? 19.098 72.744 19.706 1.00 29.81 8 ILE B CA 1
ATOM 2187 C C . ILE B 1 29 ? 17.798 71.976 19.940 1.00 30.32 8 ILE B C 1
ATOM 2188 O O . ILE B 1 29 ? 16.940 71.915 19.053 1.00 30.35 8 ILE B O 1
ATOM 2193 N N . GLY B 1 30 ? 17.664 71.396 21.136 1.00 30.00 9 GLY B N 1
ATOM 2194 C CA . GLY B 1 30 ? 16.489 70.640 21.544 1.00 28.57 9 GLY B CA 1
ATOM 2195 C C . GLY B 1 30 ? 16.708 69.141 21.523 1.00 28.47 9 GLY B C 1
ATOM 2196 O O . GLY B 1 30 ? 15.847 68.396 21.993 1.00 27.94 9 GLY B O 1
ATOM 2197 N N . ALA B 1 31 ? 17.829 68.677 20.962 1.00 27.88 10 ALA B N 1
ATOM 2198 C CA . ALA B 1 31 ? 18.159 67.251 20.988 1.00 28.03 10 ALA B CA 1
ATOM 2199 C C . ALA B 1 31 ? 18.440 66.800 22.425 1.00 28.68 10 ALA B C 1
ATOM 2200 O O . ALA B 1 31 ? 19.011 67.557 23.211 1.00 27.68 10 ALA B O 1
ATOM 2202 N N . VAL B 1 32 ? 18.068 65.552 22.730 1.00 28.81 11 VAL B N 1
ATOM 2203 C CA . VAL B 1 32 ? 18.044 65.043 24.083 1.00 29.69 11 VAL B CA 1
ATOM 2204 C C . VAL B 1 32 ? 18.502 63.601 24.139 1.00 30.14 11 VAL B C 1
ATOM 2205 O O . VAL B 1 32 ? 18.426 62.876 23.155 1.00 30.36 11 VAL B O 1
ATOM 2209 N N . THR B 1 33 ? 18.963 63.182 25.311 1.00 30.72 12 THR B N 1
ATOM 2210 C CA . THR B 1 33 ? 19.427 61.817 25.517 1.00 30.73 12 THR B CA 1
ATOM 2211 C C . THR B 1 33 ? 18.312 60.958 26.110 1.00 31.42 12 THR B C 1
ATOM 2212 O O . THR B 1 33 ? 17.376 61.476 26.653 1.00 30.52 12 THR B O 1
ATOM 2216 N N . GLU B 1 34 ? 18.428 59.640 25.972 1.00 33.15 13 GLU B N 1
ATOM 2217 C CA . GLU B 1 34 ? 17.611 58.681 26.726 1.00 34.91 13 GLU B CA 1
ATOM 2218 C C . GLU B 1 34 ? 17.909 58.857 28.221 1.00 35.16 13 GLU B C 1
ATOM 2219 O O . GLU B 1 34 ? 19.047 59.157 28.584 1.00 34.65 13 GLU B O 1
ATOM 2225 N N . PRO B 1 35 ? 16.898 58.642 29.083 1.00 35.69 14 PRO B N 1
ATOM 2226 C CA . PRO B 1 35 ? 17.095 58.631 30.516 1.00 35.57 14 PRO B CA 1
ATOM 2227 C C . PRO B 1 35 ? 18.245 57.740 30.873 1.00 35.31 14 PRO B C 1
ATOM 2228 O O . PRO B 1 35 ? 18.349 56.616 30.382 1.00 35.28 14 PRO B O 1
ATOM 2232 N N . MET B 1 36 ? 19.134 58.267 31.685 1.00 35.35 15 MET B N 1
ATOM 2233 C CA . MET B 1 36 ? 20.193 57.468 32.254 1.00 35.77 15 MET B CA 1
ATOM 2234 C C . MET B 1 36 ? 19.901 57.399 33.758 1.00 33.80 15 MET B C 1
ATOM 2235 O O . MET B 1 36 ? 19.610 58.405 34.367 1.00 32.78 15 MET B O 1
ATOM 2240 N N . LEU B 1 37 ? 19.947 56.202 34.330 1.00 32.74 16 LEU B N 1
ATOM 2241 C CA . LEU B 1 37 ? 19.803 56.023 35.777 1.00 32.33 16 LEU B CA 1
ATOM 2242 C C . LEU B 1 37 ? 21.168 56.131 36.466 1.00 30.95 16 LEU B C 1
ATOM 2243 O O . LEU B 1 37 ? 22.044 55.300 36.239 1.00 30.36 16 LEU B O 1
ATOM 2248 N N . PHE B 1 38 ? 21.339 57.168 37.276 1.00 29.50 17 PHE B N 1
ATOM 2249 C CA . PHE B 1 38 ? 22.563 57.351 38.072 1.00 29.00 17 PHE B CA 1
ATOM 2250 C C . PHE B 1 38 ? 22.308 56.901 39.510 1.00 28.19 17 PHE B C 1
ATOM 2251 O O . PHE B 1 38 ? 21.436 57.417 40.182 1.00 27.02 17 PHE B O 1
ATOM 2259 N N . GLU B 1 39 ? 23.068 55.905 39.940 1.00 28.15 18 GLU B N 1
ATOM 2260 C CA . GLU B 1 39 ? 22.897 55.241 41.225 1.00 28.30 18 GLU B CA 1
ATOM 2261 C C . GLU B 1 39 ? 24.178 55.437 42.004 1.00 25.99 18 GLU B C 1
ATOM 2262 O O . GLU B 1 39 ? 25.253 55.238 41.463 1.00 26.17 18 GLU B O 1
ATOM 2268 N N . TRP B 1 40 ? 24.066 55.768 43.273 1.00 23.57 19 TRP B N 1
ATOM 2269 C CA . TRP B 1 40 ? 25.230 55.979 44.090 1.00 2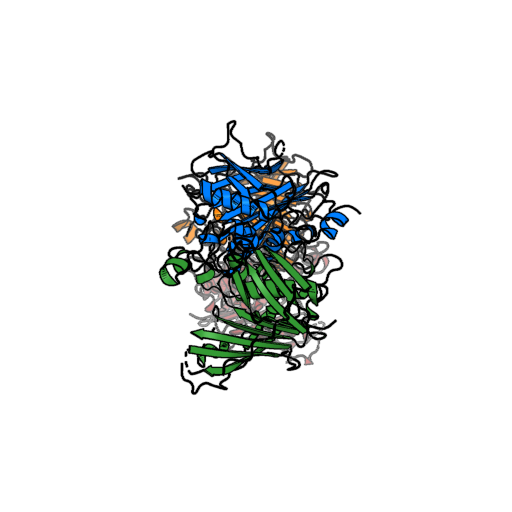2.19 19 TRP B CA 1
ATOM 2270 C C . TRP B 1 40 ? 24.977 55.520 45.495 1.00 21.75 19 TRP B C 1
ATOM 2271 O O . TRP B 1 40 ? 23.828 55.431 45.927 1.00 20.79 19 TRP B O 1
ATOM 2282 N N . THR B 1 41 ? 26.070 55.209 46.190 1.00 21.17 20 THR B N 1
ATOM 2283 C CA . THR B 1 41 ? 26.040 54.795 47.589 1.00 20.04 20 THR B CA 1
ATOM 2284 C C . THR B 1 41 ? 26.835 55.790 48.397 1.00 19.47 20 THR B C 1
ATOM 2285 O O . THR B 1 41 ? 27.399 56.743 47.850 1.00 19.74 20 THR B O 1
ATOM 2289 N N . ASP B 1 42 ? 26.901 55.612 49.705 1.00 18.38 21 ASP B N 1
ATOM 2290 C CA . ASP B 1 42 ? 27.596 56.620 50.489 1.00 17.42 21 ASP B CA 1
ATOM 2291 C C . ASP B 1 42 ? 29.081 56.648 50.148 1.00 15.80 21 ASP B C 1
ATOM 2292 O O . ASP B 1 42 ? 29.686 57.662 50.218 1.00 15.01 21 ASP B O 1
ATOM 2297 N N . ARG B 1 43 ? 29.638 55.528 49.731 1.00 14.99 22 ARG B N 1
ATOM 2298 C CA . ARG B 1 43 ? 30.981 55.504 49.264 1.00 15.50 22 ARG B CA 1
ATOM 2299 C C . ARG B 1 43 ? 31.248 56.612 48.240 1.00 15.27 22 ARG B C 1
ATOM 2300 O O . ARG B 1 43 ? 32.295 57.259 48.289 1.00 15.56 22 ARG B O 1
ATOM 2308 N N . ASP B 1 44 ? 30.322 56.794 47.304 1.00 14.12 23 ASP B N 1
ATOM 2309 C CA . ASP B 1 44 ? 30.490 57.747 46.218 1.00 14.20 23 ASP B CA 1
ATOM 2310 C C . ASP B 1 44 ? 30.456 59.169 46.703 1.00 13.98 23 ASP B C 1
ATOM 2311 O O . ASP B 1 44 ? 31.261 59.988 46.280 1.00 14.08 23 ASP B O 1
ATOM 2316 N N . THR B 1 45 ? 29.523 59.468 47.603 1.00 14.00 24 THR B N 1
ATOM 2317 C CA . THR B 1 45 ? 29.368 60.827 48.091 1.00 13.69 24 THR B CA 1
ATOM 2318 C C . THR B 1 45 ? 30.497 61.211 49.056 1.00 13.86 24 THR B C 1
ATOM 2319 O O . THR B 1 45 ? 30.999 62.331 48.998 1.00 13.30 24 THR B O 1
ATOM 2323 N N . LEU B 1 46 ? 30.922 60.261 49.896 1.00 13.11 25 LEU B N 1
ATOM 2324 C CA . LEU B 1 46 ? 32.138 60.425 50.711 1.00 13.01 25 LEU B CA 1
ATOM 2325 C C . LEU B 1 46 ? 33.402 60.623 49.863 1.00 12.35 25 LEU B C 1
ATOM 2326 O O . LEU B 1 46 ? 34.158 61.549 50.073 1.00 11.65 25 LEU B O 1
ATOM 2331 N N . LEU B 1 47 ? 33.613 59.748 48.896 1.00 12.77 26 LEU B N 1
ATOM 2332 C CA . LEU B 1 47 ? 34.725 59.886 47.960 1.00 13.18 26 LEU B CA 1
ATOM 2333 C C . LEU B 1 47 ? 34.757 61.235 47.217 1.00 13.56 26 LEU B C 1
ATOM 2334 O O . LEU B 1 47 ? 35.838 61.810 47.030 1.00 14.90 26 LEU B O 1
ATOM 2339 N N . TYR B 1 48 ? 33.600 61.750 46.806 1.00 12.73 27 TYR B N 1
ATOM 2340 C CA . TYR B 1 48 ? 33.540 63.050 46.141 1.00 12.25 27 TYR B CA 1
ATOM 2341 C C . TYR B 1 48 ? 34.000 64.177 47.059 1.00 11.73 27 TYR B C 1
ATOM 2342 O O . TYR B 1 48 ? 34.795 65.064 46.679 1.00 12.21 27 TYR B O 1
ATOM 2351 N N . ALA B 1 49 ? 33.454 64.149 48.264 1.00 11.47 28 ALA B N 1
ATOM 2352 C CA . ALA B 1 49 ? 33.783 65.074 49.318 1.00 11.23 28 ALA B CA 1
ATOM 2353 C C . ALA B 1 49 ? 35.275 65.097 49.476 1.00 11.25 28 ALA B C 1
ATOM 2354 O O . ALA B 1 49 ? 35.852 66.173 49.513 1.00 11.07 28 ALA B O 1
ATOM 2356 N N . ILE B 1 50 ? 35.906 63.915 49.575 1.00 11.75 29 ILE B N 1
ATOM 2357 C CA . ILE B 1 50 ? 37.360 63.878 49.717 1.00 11.63 29 ILE B CA 1
ATOM 2358 C C . ILE B 1 50 ? 38.037 64.414 48.450 1.00 11.69 29 ILE B C 1
ATOM 2359 O O . ILE B 1 50 ? 38.999 65.154 48.533 1.00 11.17 29 ILE B O 1
ATOM 2364 N N . GLY B 1 51 ? 37.495 64.065 47.300 1.00 11.61 30 GLY B N 1
ATOM 2365 C CA . GLY B 1 51 ? 37.972 64.613 46.025 1.00 12.63 30 GLY B CA 1
ATOM 2366 C C . GLY B 1 51 ? 38.036 66.118 45.956 1.00 12.21 30 GLY B C 1
ATOM 2367 O O . GLY B 1 51 ? 38.964 66.668 45.364 1.00 11.38 30 GLY B O 1
ATOM 2368 N N . VAL B 1 52 ? 37.067 66.790 46.583 1.00 12.42 31 VAL B N 1
ATOM 2369 C CA . VAL B 1 52 ? 37.073 68.253 46.619 1.00 12.27 31 VAL B CA 1
ATOM 2370 C C . VAL B 1 52 ? 37.664 68.768 47.920 1.00 12.59 31 VAL B C 1
ATOM 2371 O O . VAL B 1 52 ? 37.453 69.910 48.330 1.00 12.11 31 VAL B O 1
ATOM 2375 N N . GLY B 1 53 ? 38.470 67.939 48.557 1.00 12.59 32 GLY B N 1
ATOM 2376 C CA . GLY B 1 53 ? 39.323 68.449 49.620 1.00 12.99 32 GLY B CA 1
ATOM 2377 C C . GLY B 1 53 ? 38.757 68.392 51.034 1.00 13.24 32 GLY B C 1
ATOM 2378 O O . GLY B 1 53 ? 39.451 68.782 51.916 1.00 12.43 32 GLY B O 1
ATOM 2379 N N . ALA B 1 54 ? 37.510 67.924 51.246 1.00 13.70 33 ALA B N 1
ATOM 2380 C CA . ALA B 1 54 ? 36.971 67.700 52.629 1.00 13.28 33 ALA B CA 1
ATOM 2381 C C . ALA B 1 54 ? 37.805 66.648 53.388 1.00 13.80 33 ALA B C 1
ATOM 2382 O O . ALA B 1 54 ? 38.188 65.650 52.818 1.00 12.48 33 ALA B O 1
ATOM 2384 N N . GLY B 1 55 ? 38.005 66.856 54.689 1.00 14.87 34 GLY B N 1
ATOM 2385 C CA . GLY B 1 55 ? 38.848 65.988 55.530 1.00 15.23 34 GLY B CA 1
ATOM 2386 C C . GLY B 1 55 ? 38.326 65.797 56.969 1.00 15.55 34 GLY B C 1
ATOM 2387 O O . GLY B 1 55 ? 37.125 65.763 57.239 1.00 14.06 34 GLY B O 1
ATOM 2388 N N . THR B 1 56 ? 39.256 65.683 57.897 1.00 16.12 35 THR B N 1
ATOM 2389 C CA . THR B 1 56 ? 38.940 65.369 59.287 1.00 17.11 35 THR B CA 1
ATOM 2390 C C . THR B 1 56 ? 38.225 66.546 59.956 1.00 18.13 35 THR B C 1
ATOM 2391 O O . THR B 1 56 ? 37.629 66.375 60.981 1.00 19.80 35 THR B O 1
ATOM 2395 N N . GLY B 1 57 ? 38.228 67.718 59.338 1.00 18.65 36 GLY B N 1
ATOM 2396 C CA . GLY B 1 57 ? 37.620 68.882 59.905 1.00 18.86 36 GLY B CA 1
ATOM 2397 C C . GLY B 1 57 ? 36.148 69.079 59.635 1.00 19.76 36 GLY B C 1
ATOM 2398 O O . GLY B 1 57 ? 35.508 69.896 60.302 1.00 19.87 36 GLY B O 1
ATOM 2399 N N . ASP B 1 58 ? 35.584 68.324 58.697 1.00 20.25 37 ASP B N 1
ATOM 2400 C CA . ASP B 1 58 ? 34.128 68.384 58.453 1.00 20.41 37 ASP B CA 1
ATOM 2401 C C . ASP B 1 58 ? 33.666 66.981 58.229 1.00 18.83 37 ASP B C 1
ATOM 2402 O O . ASP B 1 58 ? 33.472 66.551 57.111 1.00 17.09 37 ASP B O 1
ATOM 2407 N N . LEU B 1 59 ? 33.472 66.292 59.346 1.00 18.34 38 LEU B N 1
ATOM 2408 C CA . LEU B 1 59 ? 33.128 64.885 59.370 1.00 16.61 38 LEU B CA 1
ATOM 2409 C C . LEU B 1 59 ? 31.710 64.602 58.881 1.00 15.56 38 LEU B C 1
ATOM 2410 O O . LEU B 1 59 ? 31.348 63.466 58.512 1.00 14.98 38 LEU B O 1
ATOM 2415 N N . ALA B 1 60 ? 30.893 65.624 58.854 1.00 14.83 39 ALA B N 1
ATOM 2416 C CA . ALA B 1 60 ? 29.576 65.470 58.276 1.00 15.20 39 ALA B CA 1
ATOM 2417 C C . ALA B 1 60 ? 29.721 65.170 56.786 1.00 15.67 39 ALA B C 1
ATOM 2418 O O . ALA B 1 60 ? 28.850 64.524 56.207 1.00 17.34 39 ALA B O 1
ATOM 2420 N N . PHE B 1 61 ? 30.807 65.599 56.157 1.00 15.03 40 PHE B N 1
ATOM 2421 C CA . PHE B 1 61 ? 30.961 65.294 54.710 1.00 15.96 40 PHE B CA 1
ATOM 2422 C C . PHE B 1 61 ? 31.820 64.085 54.361 1.00 14.47 40 PHE B C 1
ATOM 2423 O O . PHE B 1 61 ? 31.627 63.517 53.327 1.00 13.68 40 PHE B O 1
ATOM 2431 N N . THR B 1 62 ? 32.700 63.665 55.268 1.00 14.05 41 THR B N 1
ATOM 2432 C CA . THR B 1 62 ? 33.681 62.614 54.998 1.00 13.37 41 THR B CA 1
ATOM 2433 C C . THR B 1 62 ? 33.451 61.346 55.794 1.00 12.89 41 THR B C 1
ATOM 2434 O O . THR B 1 62 ? 34.217 60.412 55.648 1.00 11.19 41 THR B O 1
ATOM 2438 N N . THR B 1 63 ? 32.437 61.323 56.671 1.00 13.50 42 THR B N 1
ATOM 2439 C CA . THR B 1 63 ? 32.065 60.097 57.372 1.00 14.40 42 THR B CA 1
ATOM 2440 C C . THR B 1 63 ? 30.573 59.939 57.493 1.00 15.42 42 THR B C 1
ATOM 2441 O O . THR B 1 63 ? 29.824 60.923 57.566 1.00 15.37 42 THR B O 1
ATOM 2445 N N . GLU B 1 64 ? 30.134 58.687 57.573 1.00 16.32 43 GLU B N 1
ATOM 2446 C CA . GLU B 1 64 ? 28.689 58.407 57.644 1.00 16.75 43 GLU B CA 1
ATOM 2447 C C . GLU B 1 64 ? 28.215 57.929 59.008 1.00 17.61 43 GLU B C 1
ATOM 2448 O O . GLU B 1 64 ? 26.997 57.912 59.259 1.00 17.83 43 GLU B O 1
ATOM 2454 N N . ASN B 1 65 ? 29.152 57.490 59.856 1.00 17.84 44 ASN B N 1
ATOM 2455 C CA . ASN B 1 65 ? 28.796 56.810 61.097 1.00 17.99 44 ASN B CA 1
ATOM 2456 C C . ASN B 1 65 ? 29.532 57.335 62.298 1.00 18.45 44 ASN B C 1
ATOM 2457 O O . ASN B 1 65 ? 29.682 56.609 63.276 1.00 18.57 44 ASN B O 1
ATOM 2462 N N . SER B 1 66 ? 29.983 58.578 62.211 1.00 18.50 45 SER B N 1
ATOM 2463 C CA . SER B 1 66 ? 30.533 59.291 63.326 1.00 18.98 45 SER B CA 1
ATOM 2464 C C . SER B 1 66 ? 29.452 59.683 64.335 1.00 20.19 45 SER B C 1
ATOM 2465 O O . SER B 1 66 ? 28.254 59.864 63.978 1.00 21.05 45 SER B O 1
ATOM 2468 N N . HIS B 1 67 ? 29.883 59.833 65.591 1.00 21.25 46 HIS B N 1
ATOM 2469 C CA . HIS B 1 67 ? 28.951 60.073 66.695 1.00 21.70 46 HIS B CA 1
ATOM 2470 C C . HIS B 1 67 ? 28.305 61.434 66.578 1.00 21.43 46 HIS B C 1
ATOM 2471 O O . HIS B 1 67 ? 29.003 62.439 66.479 1.00 22.31 46 HIS B O 1
ATOM 2478 N N . GLY B 1 68 ? 26.983 61.469 66.640 1.00 21.95 47 GLY B N 1
ATOM 2479 C CA . GLY B 1 68 ? 26.237 62.732 66.631 1.00 22.38 47 GLY B CA 1
ATOM 2480 C C . GLY B 1 68 ? 26.166 63.461 65.278 1.00 22.69 47 GLY B C 1
ATOM 2481 O O . GLY B 1 68 ? 25.836 64.650 65.231 1.00 23.40 47 GLY B O 1
ATOM 2482 N N . ILE B 1 69 ? 26.503 62.786 64.180 1.00 22.63 48 ILE B N 1
ATOM 2483 C CA . ILE B 1 69 ? 26.695 63.484 62.887 1.00 22.12 48 ILE B CA 1
ATOM 2484 C C . ILE B 1 69 ? 26.127 62.694 61.716 1.00 21.55 48 ILE B C 1
ATOM 2485 O O . ILE B 1 69 ? 26.611 61.628 61.373 1.00 20.84 48 ILE B O 1
ATOM 2490 N N . ASP B 1 70 ? 25.066 63.206 61.120 1.00 21.53 49 ASP B N 1
ATOM 2491 C CA . ASP B 1 70 ? 24.541 62.564 59.915 1.00 21.16 49 ASP B CA 1
ATOM 2492 C C . ASP B 1 70 ? 25.411 62.988 58.712 1.00 20.07 49 ASP B C 1
ATOM 2493 O O . ASP B 1 70 ? 25.953 64.100 58.658 1.00 19.22 49 ASP B O 1
ATOM 2498 N N . GLN B 1 71 ? 25.576 62.084 57.761 1.00 19.18 50 GLN B N 1
ATOM 2499 C CA . GLN B 1 71 ? 26.259 62.471 56.563 1.00 18.60 50 GLN B CA 1
ATOM 2500 C C . GLN B 1 71 ? 25.431 63.479 55.809 1.00 18.75 50 GLN B C 1
ATOM 2501 O O . GLN B 1 71 ? 24.233 63.281 55.651 1.00 18.43 50 GLN B O 1
ATOM 2507 N N . GLN B 1 72 ? 26.097 64.535 55.351 1.00 18.85 51 GLN B N 1
ATOM 2508 C CA . GLN B 1 72 ? 25.553 65.485 54.362 1.00 19.36 51 GLN B CA 1
ATOM 2509 C C . GLN B 1 72 ? 26.264 65.392 53.001 1.00 18.79 51 GLN B C 1
ATOM 2510 O O . GLN B 1 72 ? 27.464 65.069 52.944 1.00 18.38 51 GLN B O 1
ATOM 2516 N N . VAL B 1 73 ? 25.536 65.693 51.911 1.00 17.87 52 VAL B N 1
ATOM 2517 C CA . VAL B 1 73 ? 26.135 65.655 50.564 1.00 16.18 52 VAL B CA 1
ATOM 2518 C C . VAL B 1 73 ? 26.384 67.065 50.077 1.00 15.46 52 VAL B C 1
ATOM 2519 O O . VAL B 1 73 ? 25.511 67.891 50.147 1.00 15.66 52 VAL B O 1
ATOM 2523 N N . LEU B 1 74 ? 27.598 67.373 49.662 1.00 14.43 53 LEU B N 1
ATOM 2524 C CA . LEU B 1 74 ? 27.863 68.675 49.079 1.00 14.86 53 LEU B CA 1
ATOM 2525 C C . LEU B 1 74 ? 26.998 68.879 47.808 1.00 14.97 53 LEU B C 1
ATOM 2526 O O . LEU B 1 74 ? 26.821 67.967 46.987 1.00 13.64 53 LEU B O 1
ATOM 2531 N N . PRO B 1 75 ? 26.432 70.071 47.660 1.00 15.77 54 PRO B N 1
ATOM 2532 C CA . PRO B 1 75 ? 25.439 70.263 46.597 1.00 16.19 54 PRO B CA 1
ATOM 2533 C C . PRO B 1 75 ? 26.070 70.243 45.178 1.00 16.04 54 PRO B C 1
ATOM 2534 O O . PRO B 1 75 ? 25.398 69.854 44.230 1.00 16.68 54 PRO B O 1
ATOM 2538 N N . THR B 1 76 ? 27.349 70.567 45.057 1.00 14.48 55 THR B N 1
ATOM 2539 C CA . THR B 1 76 ? 28.028 70.407 43.778 1.00 14.29 55 THR B CA 1
ATOM 2540 C C . THR B 1 76 ? 28.145 68.959 43.344 1.00 14.32 55 THR B C 1
ATOM 2541 O O . THR B 1 76 ? 28.587 68.704 42.239 1.00 13.95 55 THR B O 1
ATOM 2545 N N . TYR B 1 77 ? 27.761 67.999 44.196 1.00 13.73 56 TYR B N 1
ATOM 2546 C CA . TYR B 1 77 ? 27.721 66.592 43.754 1.00 13.48 56 TYR B CA 1
ATOM 2547 C C . TYR B 1 77 ? 26.677 66.409 42.598 1.00 13.19 56 TYR B C 1
ATOM 2548 O O . TYR B 1 77 ? 26.677 65.390 41.922 1.00 13.38 56 TYR B O 1
ATOM 2557 N N . ALA B 1 78 ? 25.838 67.413 42.346 1.00 12.82 57 ALA B N 1
ATOM 2558 C CA . ALA B 1 78 ? 24.911 67.393 41.190 1.00 13.26 57 ALA B CA 1
ATOM 2559 C C . ALA B 1 78 ? 25.643 67.221 39.861 1.00 13.71 57 ALA B C 1
ATOM 2560 O O . ALA B 1 78 ? 25.091 66.568 38.948 1.00 13.90 57 ALA B O 1
ATOM 2562 N N . VAL B 1 79 ? 26.896 67.686 39.792 1.00 13.51 58 VAL B N 1
ATOM 2563 C CA . VAL B 1 79 ? 27.715 67.523 38.573 1.00 13.45 58 VAL B CA 1
ATOM 2564 C C . VAL B 1 79 ? 28.157 66.134 38.307 1.00 14.61 58 VAL B C 1
ATOM 2565 O O . VAL B 1 79 ? 28.519 65.813 37.153 1.00 15.73 58 VAL B O 1
ATOM 2569 N N . ILE B 1 80 ? 28.096 65.276 39.327 1.00 15.19 59 ILE B N 1
ATOM 2570 C CA . ILE B 1 80 ? 28.389 63.844 39.145 1.00 15.14 59 ILE B CA 1
ATOM 2571 C C . ILE B 1 80 ? 27.130 63.009 38.882 1.00 16.01 59 ILE B C 1
ATOM 2572 O O . ILE B 1 80 ? 27.094 62.194 37.958 1.00 15.45 59 ILE B O 1
ATOM 2577 N N . CYS B 1 81 ? 26.106 63.186 39.721 1.00 17.27 60 CYS B N 1
ATOM 2578 C CA . CYS B 1 81 ? 24.865 62.411 39.603 1.00 17.58 60 CYS B CA 1
ATOM 2579 C C . CYS B 1 81 ? 23.825 63.045 38.678 1.00 18.64 60 CYS B C 1
ATOM 2580 O O . CYS B 1 81 ? 22.784 62.433 38.427 1.00 19.98 60 CYS B O 1
ATOM 2583 N N . CYS B 1 82 ? 24.054 64.271 38.212 1.00 18.95 61 CYS B N 1
ATOM 2584 C CA . CYS B 1 82 ? 23.159 64.845 37.183 1.00 19.83 61 CYS B CA 1
ATOM 2585 C C . CYS B 1 82 ? 23.964 65.577 36.109 1.00 19.03 61 CYS B C 1
ATOM 2586 O O . CYS B 1 82 ? 23.808 66.774 35.908 1.00 17.68 61 CYS B O 1
ATOM 2589 N N . PRO B 1 83 ? 24.864 64.848 35.443 1.00 19.86 62 PRO B N 1
ATOM 2590 C CA . PRO B 1 83 ? 25.795 65.431 34.477 1.00 20.10 62 PRO B CA 1
ATOM 2591 C C . PRO B 1 83 ? 25.122 65.867 33.174 1.00 20.79 62 PRO B C 1
ATOM 2592 O O . PRO B 1 83 ? 24.472 65.068 32.566 1.00 20.12 62 PRO B O 1
ATOM 2596 N N . ALA B 1 84 ? 25.292 67.123 32.777 1.00 21.94 63 ALA B N 1
ATOM 2597 C CA . ALA B 1 84 ? 24.780 67.589 31.509 1.00 23.78 63 ALA B CA 1
ATOM 2598 C C . ALA B 1 84 ? 25.632 67.156 30.294 1.00 25.59 63 ALA B C 1
ATOM 2599 O O . ALA B 1 84 ? 25.150 67.204 29.175 1.00 25.25 63 ALA B O 1
ATOM 2601 N N . PHE B 1 85 ? 26.860 66.697 30.521 1.00 27.97 64 PHE B N 1
ATOM 2602 C CA . PHE B 1 85 ? 27.798 66.366 29.439 1.00 29.54 64 PHE B CA 1
ATOM 2603 C C . PHE B 1 85 ? 27.310 65.300 28.453 1.00 29.95 64 PHE B C 1
ATOM 2604 O O . PHE B 1 85 ? 27.871 65.182 27.384 1.00 30.09 64 PHE B O 1
ATOM 2612 N N . GLY B 1 86 ? 26.320 64.490 28.821 1.00 30.85 65 GLY B N 1
ATOM 2613 C CA . GLY B 1 86 ? 25.740 63.518 27.878 1.00 31.16 65 GLY B CA 1
ATOM 2614 C C . GLY B 1 86 ? 25.274 64.181 26.579 1.00 30.93 65 GLY B C 1
ATOM 2615 O O . GLY B 1 86 ? 25.385 63.604 25.518 1.00 31.13 65 GLY B O 1
ATOM 2616 N N . ALA B 1 87 ? 24.824 65.423 26.659 1.00 30.27 66 ALA B N 1
ATOM 2617 C CA . ALA B 1 87 ? 24.255 66.118 25.516 1.00 30.39 66 ALA B CA 1
ATOM 2618 C C . ALA B 1 87 ? 25.327 66.598 24.531 1.00 30.39 66 ALA B C 1
ATOM 2619 O O . ALA B 1 87 ? 25.022 67.061 23.440 1.00 29.14 66 ALA B O 1
ATOM 2621 N N . ALA B 1 88 ? 26.586 66.484 24.926 1.00 30.72 67 ALA B N 1
ATOM 2622 C CA . ALA B 1 88 ? 27.687 66.968 24.102 1.00 31.03 67 ALA B CA 1
ATOM 2623 C C . ALA B 1 88 ? 27.798 66.149 22.821 1.00 30.59 67 ALA B C 1
ATOM 2624 O O . ALA B 1 88 ? 28.161 66.690 21.794 1.00 29.61 67 ALA B O 1
ATOM 2626 N N . ALA B 1 89 ? 27.455 64.866 22.890 1.00 30.41 68 ALA B N 1
ATOM 2627 C CA . ALA B 1 89 ? 27.520 64.003 21.734 1.00 31.05 68 ALA B CA 1
ATOM 2628 C C . ALA B 1 89 ? 26.498 64.418 20.659 1.00 30.78 68 ALA B C 1
ATOM 2629 O O . ALA B 1 89 ? 26.730 64.170 19.478 1.00 31.09 68 ALA B O 1
ATOM 2631 N N . LYS B 1 90 ? 25.409 65.065 21.072 1.00 29.61 69 LYS B N 1
ATOM 2632 C CA . LYS B 1 90 ? 24.274 65.415 20.189 1.00 29.53 69 LYS B CA 1
ATOM 2633 C C . LYS B 1 90 ? 24.467 66.735 19.450 1.00 28.61 69 LYS B C 1
ATOM 2634 O O . LYS B 1 90 ? 23.584 67.169 18.710 1.00 28.66 69 LYS B O 1
ATOM 2640 N N . VAL B 1 91 ? 25.593 67.402 19.668 1.00 26.98 70 VAL B N 1
ATOM 2641 C CA . VAL B 1 91 ? 25.746 68.739 19.151 1.00 26.22 70 VAL B CA 1
ATOM 2642 C C . VAL B 1 91 ? 26.150 68.664 17.666 1.00 26.24 70 VAL B C 1
ATOM 2643 O O . VAL B 1 91 ? 26.028 69.652 16.944 1.00 24.30 70 VAL B O 1
ATOM 2647 N N . GLY B 1 92 ? 26.566 67.464 17.231 1.00 26.01 71 GLY B N 1
ATOM 2648 C CA . GLY B 1 92 ? 27.243 67.258 15.961 1.00 26.19 71 GLY B CA 1
ATOM 2649 C C . GLY B 1 92 ? 28.361 66.238 16.113 1.00 26.70 71 GLY B C 1
ATOM 2650 O O . GLY B 1 92 ? 28.314 65.359 16.995 1.00 27.93 71 GLY B O 1
ATOM 2651 N N . THR B 1 93 ? 29.376 66.331 15.263 1.00 26.53 72 THR B N 1
ATOM 2652 C CA . THR B 1 93 ? 30.501 65.406 15.343 1.00 26.76 72 THR B CA 1
ATOM 2653 C C . THR B 1 93 ? 31.556 65.887 16.351 1.00 26.31 72 THR B C 1
ATOM 2654 O O . THR B 1 93 ? 32.404 65.134 16.780 1.00 25.96 72 THR B O 1
ATOM 2658 N N . PHE B 1 94 ? 31.520 67.152 16.709 1.00 26.27 73 PHE B N 1
ATOM 2659 C CA . PHE B 1 94 ? 32.681 67.753 17.360 1.00 27.06 73 PHE B CA 1
ATOM 2660 C C . PHE B 1 94 ? 33.044 67.124 18.740 1.00 25.93 73 PHE B C 1
ATOM 2661 O O . PHE B 1 94 ? 34.207 66.811 18.995 1.00 26.93 73 PHE B O 1
ATOM 2669 N N . ASN B 1 95 ? 32.043 66.890 19.576 1.00 24.59 74 ASN B N 1
ATOM 2670 C CA . ASN B 1 95 ? 32.228 66.272 20.901 1.00 23.90 74 ASN B CA 1
ATOM 2671 C C . ASN B 1 95 ? 33.057 67.152 21.809 1.00 21.63 74 ASN B C 1
ATOM 2672 O O . ASN B 1 95 ? 34.093 66.747 22.274 1.00 20.15 74 ASN B O 1
ATOM 2677 N N . PRO B 1 96 ? 32.590 68.379 22.041 1.00 20.16 75 PRO B N 1
ATOM 2678 C CA . PRO B 1 96 ? 33.332 69.308 22.874 1.00 19.77 75 PRO B CA 1
ATOM 2679 C C . PRO B 1 96 ? 33.362 68.812 24.346 1.00 19.04 75 PRO B C 1
ATOM 2680 O O . PRO B 1 96 ? 32.397 68.164 24.774 1.00 17.38 75 PRO B O 1
ATOM 2684 N N . ALA B 1 97 ? 34.465 69.073 25.061 1.00 18.34 76 ALA B N 1
ATOM 2685 C CA . ALA B 1 97 ? 34.597 68.693 26.480 1.00 19.10 76 ALA B CA 1
ATOM 2686 C C . ALA B 1 97 ? 35.219 69.766 27.400 1.00 19.08 76 ALA B C 1
ATOM 2687 O O . ALA B 1 97 ? 34.859 69.845 28.572 1.00 18.79 76 ALA B O 1
ATOM 2689 N N . ALA B 1 98 ? 36.142 70.572 26.886 1.00 18.84 77 ALA B N 1
ATOM 2690 C CA . ALA B 1 98 ? 36.888 71.500 27.718 1.00 19.86 77 ALA B CA 1
ATOM 2691 C C . ALA B 1 98 ? 36.012 72.561 28.396 1.00 20.78 77 ALA B C 1
ATOM 2692 O O . ALA B 1 98 ? 35.211 73.216 27.730 1.00 20.17 77 ALA B O 1
ATOM 2694 N N . LEU B 1 99 ? 36.191 72.708 29.709 1.00 23.17 78 LEU B N 1
ATOM 2695 C CA . LEU B 1 99 ? 35.485 73.668 30.541 1.00 25.34 78 LEU B CA 1
ATOM 2696 C C . LEU B 1 99 ? 36.174 74.979 30.631 1.00 25.03 78 LEU B C 1
ATOM 2697 O O . LEU B 1 99 ? 35.576 75.928 31.104 1.00 23.90 78 LEU B O 1
ATOM 2702 N N . LEU B 1 100 ? 37.438 75.054 30.225 1.00 25.65 79 LEU B N 1
ATOM 2703 C CA . LEU B 1 100 ? 38.125 76.332 30.271 1.00 25.86 79 LEU B CA 1
ATOM 2704 C C . LEU B 1 100 ? 37.316 77.404 29.494 1.00 25.24 79 LEU B C 1
ATOM 2705 O O . LEU B 1 100 ? 36.825 77.167 28.409 1.00 24.49 79 LEU B O 1
ATOM 2710 N N . HIS B 1 101 ? 37.126 78.544 30.143 1.00 24.83 80 HIS B N 1
ATOM 2711 C CA . HIS B 1 101 ? 36.355 79.691 29.667 1.00 24.36 80 HIS B CA 1
ATOM 2712 C C . HIS B 1 101 ? 34.861 79.450 29.671 1.00 22.92 80 HIS B C 1
ATOM 2713 O O . HIS B 1 101 ? 34.073 80.375 29.414 1.00 21.77 80 HIS B O 1
ATOM 2720 N N . GLY B 1 102 ? 34.484 78.214 29.957 1.00 21.58 81 GLY B N 1
ATOM 2721 C CA . GLY B 1 102 ? 33.099 77.832 30.143 1.00 21.62 81 GLY B CA 1
ATOM 2722 C C . GLY B 1 102 ? 32.553 78.154 31.544 1.00 20.92 81 GLY B C 1
ATOM 2723 O O . GLY B 1 102 ? 33.164 78.894 32.310 1.00 18.57 81 GLY B O 1
ATOM 2724 N N . SER B 1 103 ? 31.398 77.576 31.861 1.00 20.59 82 SER B N 1
ATOM 2725 C CA . SER B 1 103 ? 30.696 77.856 33.093 1.00 20.43 82 SER B CA 1
ATOM 2726 C C . SER B 1 103 ? 29.929 76.632 33.567 1.00 19.74 82 SER B C 1
ATOM 2727 O O . SER B 1 103 ? 29.536 75.784 32.781 1.00 17.88 82 SER B O 1
ATOM 2730 N N . GLN B 1 104 ? 29.707 76.571 34.881 1.00 19.56 83 GLN B N 1
ATOM 2731 C CA . GLN B 1 104 ? 28.889 75.533 35.466 1.00 19.34 83 GLN B CA 1
ATOM 2732 C C . GLN B 1 104 ? 27.895 76.073 36.473 1.00 19.16 83 GLN B C 1
ATOM 2733 O O . GLN B 1 104 ? 28.200 76.939 37.295 1.00 19.49 83 GLN B O 1
ATOM 2739 N N . GLY B 1 105 ? 26.704 75.509 36.415 1.00 19.56 84 GLY B N 1
ATOM 2740 C CA . GLY B 1 105 ? 25.627 75.835 37.322 1.00 19.55 84 GLY B CA 1
ATOM 2741 C C . GLY B 1 105 ? 24.955 74.588 37.835 1.00 19.61 84 GLY B C 1
ATOM 2742 O O . GLY B 1 105 ? 24.787 73.596 37.096 1.00 19.11 84 GLY B O 1
ATOM 2743 N N . ILE B 1 106 ? 24.571 74.635 39.111 1.00 19.88 85 ILE B N 1
ATOM 2744 C CA . ILE B 1 106 ? 23.719 73.616 39.675 1.00 20.12 85 ILE B CA 1
ATOM 2745 C C . ILE B 1 106 ? 22.551 74.286 40.380 1.00 21.16 85 ILE B C 1
ATOM 2746 O O . ILE B 1 106 ? 22.670 75.400 40.906 1.00 20.39 85 ILE B O 1
ATOM 2751 N N . ARG B 1 107 ? 21.414 73.606 40.366 1.00 22.32 86 ARG B N 1
ATOM 2752 C CA . ARG B 1 107 ? 20.226 74.061 41.101 1.00 23.81 86 ARG B CA 1
ATOM 2753 C C . ARG B 1 107 ? 19.580 72.827 41.708 1.00 23.93 86 ARG B C 1
ATOM 2754 O O . ARG B 1 107 ? 19.304 71.862 41.008 1.00 23.10 86 ARG B O 1
ATOM 2762 N N . LEU B 1 108 ? 19.432 72.815 43.031 1.00 25.08 87 LEU B N 1
ATOM 2763 C CA . LEU B 1 108 ? 18.778 71.685 43.714 1.00 25.32 87 LEU B CA 1
ATOM 2764 C C . LEU B 1 108 ? 17.392 72.147 44.169 1.00 25.90 87 LEU B C 1
ATOM 2765 O O . LEU B 1 108 ? 17.211 73.276 44.630 1.00 25.15 87 LEU B O 1
ATOM 2770 N N . HIS B 1 109 ? 16.421 71.257 44.010 1.00 27.13 88 HIS B N 1
ATOM 2771 C CA . HIS B 1 109 ? 15.080 71.425 44.554 1.00 28.13 88 HIS B CA 1
ATOM 2772 C C . HIS B 1 109 ? 14.878 70.540 45.777 1.00 28.85 88 HIS B C 1
ATOM 2773 O O . HIS B 1 109 ? 13.811 70.573 46.392 1.00 29.60 88 HIS B O 1
ATOM 2780 N N . ALA B 1 110 ? 15.866 69.704 46.081 1.00 28.89 89 ALA B N 1
ATOM 2781 C CA . ALA B 1 110 ? 15.861 68.947 47.309 1.00 29.47 89 ALA B CA 1
ATOM 2782 C C . ALA B 1 110 ? 17.296 68.580 47.656 1.00 29.65 89 ALA B C 1
ATOM 2783 O O . ALA B 1 110 ? 18.127 68.479 46.767 1.00 29.56 89 ALA B O 1
ATOM 2785 N N . PRO B 1 111 ? 17.593 68.390 48.947 1.00 29.30 90 PRO B N 1
ATOM 2786 C CA . PRO B 1 111 ? 18.901 67.868 49.321 1.00 29.02 90 PRO B CA 1
ATOM 2787 C C . PRO B 1 111 ? 19.202 66.574 48.629 1.00 27.53 90 PRO B C 1
ATOM 2788 O O . PRO B 1 111 ? 18.308 65.754 48.491 1.00 28.06 90 PRO B O 1
ATOM 2792 N N . LEU B 1 112 ? 20.457 66.388 48.232 1.00 25.83 91 LEU B N 1
ATOM 2793 C CA . LEU B 1 112 ? 20.889 65.125 47.642 1.00 24.73 91 LEU B CA 1
ATOM 2794 C C . LEU B 1 112 ? 21.177 64.192 48.778 1.00 23.80 91 LEU B C 1
ATOM 2795 O O . LEU B 1 112 ? 21.817 64.586 49.762 1.00 24.30 91 LEU B O 1
ATOM 2800 N N . PRO B 1 113 ? 20.666 62.975 48.688 1.00 22.70 92 PRO B N 1
ATOM 2801 C CA . PRO B 1 113 ? 20.934 62.070 49.797 1.00 22.49 92 PRO B CA 1
ATOM 2802 C C . PRO B 1 113 ? 22.259 61.330 49.607 1.00 21.38 92 PRO B C 1
ATOM 2803 O O . PRO B 1 113 ? 22.704 61.158 48.490 1.00 21.35 92 PRO B O 1
ATOM 2807 N N . ALA B 1 114 ? 22.850 60.900 50.718 1.00 21.21 93 ALA B N 1
ATOM 2808 C CA . ALA B 1 114 ? 24.141 60.174 50.765 1.00 20.39 93 ALA B CA 1
ATOM 2809 C C . ALA B 1 114 ? 24.221 59.034 49.769 1.00 19.95 93 ALA B C 1
ATOM 2810 O O . ALA B 1 114 ? 25.259 58.854 49.113 1.00 18.74 93 ALA B O 1
ATOM 2812 N N . ALA B 1 115 ? 23.111 58.306 49.662 1.00 20.14 94 ALA B N 1
ATOM 2813 C CA . ALA B 1 115 ? 22.926 57.193 48.729 1.00 21.60 94 ALA B CA 1
ATOM 2814 C C . ALA B 1 115 ? 21.606 57.422 47.996 1.00 22.50 94 ALA B C 1
ATOM 2815 O O . ALA B 1 115 ? 20.613 57.818 48.625 1.00 23.43 94 ALA B O 1
ATOM 2817 N N . GLY B 1 116 ? 21.575 57.176 46.696 1.00 22.86 95 GLY B N 1
ATOM 2818 C CA . GLY B 1 116 ? 20.383 57.474 45.933 1.00 24.08 95 GLY B CA 1
ATOM 2819 C C . GLY B 1 116 ? 20.426 57.143 44.458 1.00 25.04 95 GLY B C 1
ATOM 2820 O O . GLY B 1 116 ? 21.288 56.397 44.010 1.00 24.75 95 GLY B O 1
ATOM 2821 N N . LYS B 1 117 ? 19.466 57.701 43.720 1.00 26.05 96 LYS B N 1
ATOM 2822 C CA . LYS B 1 117 ? 19.230 57.381 42.310 1.00 27.00 96 LYS B CA 1
ATOM 2823 C C . LYS B 1 117 ? 18.535 58.531 41.675 1.00 25.96 96 LYS B C 1
ATOM 2824 O O . LYS B 1 117 ? 17.655 59.108 42.278 1.00 25.67 96 LYS B O 1
ATOM 2830 N N . LEU B 1 118 ? 18.906 58.841 40.439 1.00 25.91 97 LEU B N 1
ATOM 2831 C CA . LEU B 1 118 ? 18.258 59.908 39.684 1.00 24.99 97 LEU B CA 1
ATOM 2832 C C . LEU B 1 118 ? 18.104 59.448 38.247 1.00 24.80 97 LEU B C 1
ATOM 2833 O O . LEU B 1 118 ? 18.978 58.725 37.690 1.00 24.66 97 LEU B O 1
ATOM 2838 N N . SER B 1 119 ? 16.972 59.832 37.660 1.00 24.13 98 SER B N 1
ATOM 2839 C CA . SER B 1 119 ? 16.727 59.618 36.249 1.00 23.69 98 SER B CA 1
ATOM 2840 C C . SER B 1 119 ? 17.144 60.894 35.587 1.00 22.59 98 SER B C 1
ATOM 2841 O O . SER B 1 119 ? 16.594 61.972 35.845 1.00 21.41 98 SER B O 1
ATOM 2844 N N . VAL B 1 120 ? 18.161 60.776 34.753 1.00 22.16 99 VAL B N 1
ATOM 2845 C CA . VAL B 1 120 ? 18.801 61.950 34.224 1.00 22.42 99 VAL B CA 1
ATOM 2846 C C . VAL B 1 120 ? 18.595 62.044 32.718 1.00 22.43 99 VAL B C 1
ATOM 2847 O O . VAL B 1 120 ? 18.898 61.108 31.972 1.00 21.45 99 VAL B O 1
ATOM 2851 N N . VAL B 1 121 ? 18.073 63.186 32.295 1.00 23.18 100 VAL B N 1
ATOM 2852 C CA . VAL B 1 121 ? 17.930 63.498 30.869 1.00 24.14 100 VAL B CA 1
ATOM 2853 C C . VAL B 1 121 ? 18.725 64.746 30.593 1.00 24.14 100 VAL B C 1
ATOM 2854 O O . VAL B 1 121 ? 18.679 65.669 31.384 1.00 23.33 100 VAL B O 1
ATOM 2858 N N . THR B 1 122 ? 19.473 64.748 29.491 1.00 24.98 101 THR B N 1
ATOM 2859 C CA . THR B 1 122 ? 20.238 65.911 29.093 1.00 25.78 101 THR B CA 1
ATOM 2860 C C . THR B 1 122 ? 19.758 66.452 27.765 1.00 27.34 101 THR B C 1
ATOM 2861 O O . THR B 1 122 ? 19.221 65.703 26.944 1.00 27.96 101 THR B O 1
ATOM 2865 N N . GLU B 1 123 ? 19.992 67.745 27.564 1.00 27.51 102 GLU B N 1
ATOM 2866 C CA . GLU B 1 123 ? 19.529 68.471 26.412 1.00 28.99 102 GLU B CA 1
ATOM 2867 C C . GLU B 1 123 ? 20.604 69.448 25.914 1.00 28.45 102 GLU B C 1
ATOM 2868 O O . GLU B 1 123 ? 21.273 70.120 26.725 1.00 27.64 102 GLU B O 1
ATOM 2874 N N . VAL B 1 124 ? 20.717 69.567 24.595 1.00 28.31 103 VAL B N 1
ATOM 2875 C CA . VAL B 1 124 ? 21.415 70.698 23.976 1.00 28.76 103 VAL B CA 1
ATOM 2876 C C . VAL B 1 124 ? 20.535 71.928 24.046 1.00 29.92 103 VAL B C 1
ATOM 2877 O O . VAL B 1 124 ? 19.617 72.086 23.234 1.00 31.16 103 VAL B O 1
ATOM 2881 N N . ALA B 1 125 ? 20.809 72.805 24.998 1.00 30.01 104 ALA B N 1
ATOM 2882 C CA . ALA B 1 125 ? 19.890 73.898 25.296 1.00 30.72 104 ALA B CA 1
ATOM 2883 C C . ALA B 1 125 ? 20.057 75.107 24.379 1.00 30.60 104 ALA B C 1
ATOM 2884 O O . ALA B 1 125 ? 19.085 75.811 24.096 1.00 31.20 104 ALA B O 1
ATOM 2886 N N . ASP B 1 126 ? 21.286 75.389 23.985 1.00 29.51 105 ASP B N 1
ATOM 2887 C CA . ASP B 1 126 ? 21.555 76.491 23.113 1.00 29.23 105 ASP B CA 1
ATOM 2888 C C . ASP B 1 126 ? 22.821 76.174 22.351 1.00 27.85 105 ASP B C 1
ATOM 2889 O O . ASP B 1 126 ? 23.659 75.435 22.849 1.00 26.59 105 ASP B O 1
ATOM 2894 N N . ILE B 1 127 ? 22.920 76.716 21.133 1.00 25.27 106 ILE B N 1
ATOM 2895 C CA . ILE B 1 127 ? 24.122 76.701 20.323 1.00 23.70 106 ILE B CA 1
ATOM 2896 C C . ILE B 1 127 ? 24.296 78.134 19.826 1.00 23.81 106 ILE B C 1
ATOM 2897 O O . ILE B 1 127 ? 23.435 78.637 19.158 1.00 23.13 106 ILE B O 1
ATOM 2902 N N . GLN B 1 128 ? 25.368 78.821 20.184 1.00 24.09 107 GLN B N 1
ATOM 2903 C CA . GLN B 1 128 ? 25.515 80.201 19.751 1.00 24.94 107 GLN B CA 1
ATOM 2904 C C . GLN B 1 128 ? 26.694 80.342 18.804 1.00 25.68 107 GLN B C 1
ATOM 2905 O O . GLN B 1 128 ? 27.743 79.760 19.058 1.00 24.80 107 GLN B O 1
ATOM 2911 N N . ASP B 1 129 ? 26.501 81.080 17.705 1.00 26.38 108 ASP B N 1
ATOM 2912 C CA . ASP B 1 129 ? 27.559 81.230 16.689 1.00 27.43 108 ASP B CA 1
ATOM 2913 C C . ASP B 1 129 ? 27.973 82.667 16.644 1.00 28.15 108 ASP B C 1
ATOM 2914 O O . ASP B 1 129 ? 27.174 83.511 16.271 1.00 28.16 108 ASP B O 1
ATOM 2919 N N . LYS B 1 130 ? 29.206 82.962 17.032 1.00 29.63 109 LYS B N 1
ATOM 2920 C CA . LYS B 1 130 ? 29.613 84.362 17.183 1.00 31.63 109 LYS B CA 1
ATOM 2921 C C . LYS B 1 130 ? 30.272 84.871 15.910 1.00 33.63 109 LYS B C 1
ATOM 2922 O O . LYS B 1 130 ? 30.540 86.075 15.773 1.00 34.61 109 LYS B O 1
ATOM 2928 N N . GLY B 1 131 ? 30.529 83.955 14.977 1.00 35.05 110 GLY B N 1
ATOM 2929 C CA . GLY B 1 131 ? 30.920 84.334 13.643 1.00 35.96 110 GLY B CA 1
ATOM 2930 C C . GLY B 1 131 ? 32.247 83.736 13.314 1.00 37.05 110 GLY B C 1
ATOM 2931 O O . GLY B 1 131 ? 32.896 83.119 14.159 1.00 37.55 110 GLY B O 1
ATOM 2932 N N . GLU B 1 132 ? 32.654 83.931 12.069 1.00 38.37 111 GLU B N 1
ATOM 2933 C CA . GLU B 1 132 ? 33.849 83.291 11.541 1.00 39.31 111 GLU B CA 1
ATOM 2934 C C . GLU B 1 132 ? 35.098 83.827 12.276 1.00 38.74 111 GLU B C 1
ATOM 2935 O O . GLU B 1 132 ? 35.213 85.032 12.527 1.00 38.68 111 GLU B O 1
ATOM 2941 N N . GLY B 1 133 ? 35.986 82.902 12.662 1.00 38.10 112 GLY B N 1
ATOM 2942 C CA . GLY B 1 133 ? 37.167 83.219 13.468 1.00 37.95 112 GLY B CA 1
ATOM 2943 C C . GLY B 1 133 ? 36.857 83.624 14.914 1.00 37.66 112 GLY B C 1
ATOM 2944 O O . GLY B 1 133 ? 37.770 84.003 15.681 1.00 38.50 112 GLY B O 1
ATOM 2945 N N . LYS B 1 134 ? 35.576 83.563 15.291 1.00 36.02 113 LYS B N 1
ATOM 2946 C CA . LYS B 1 134 ? 35.164 83.817 16.662 1.00 34.58 113 LYS B CA 1
ATOM 2947 C C . LYS B 1 134 ? 34.699 82.475 17.284 1.00 32.66 113 LYS B C 1
ATOM 2948 O O . LYS B 1 134 ? 34.902 81.410 16.693 1.00 33.26 113 LYS B O 1
ATOM 2950 N N . ASN B 1 135 ? 34.076 82.526 18.454 1.00 30.07 114 ASN B N 1
ATOM 2951 C CA . ASN B 1 135 ? 33.731 81.312 19.216 1.00 27.81 114 ASN B CA 1
ATOM 2952 C C . ASN B 1 135 ? 32.375 80.742 18.876 1.00 25.53 114 ASN B C 1
ATOM 2953 O O . ASN B 1 135 ? 31.475 81.478 18.551 1.00 24.66 114 ASN B O 1
ATOM 2958 N N . ALA B 1 136 ? 32.235 79.431 18.998 1.00 23.51 115 ALA B N 1
ATOM 2959 C CA . ALA B 1 136 ? 30.939 78.835 19.221 1.00 22.81 115 ALA B CA 1
ATOM 2960 C C . ALA B 1 136 ? 30.722 78.618 20.742 1.00 22.06 115 ALA B C 1
ATOM 2961 O O . ALA B 1 136 ? 31.683 78.332 21.481 1.00 21.20 115 ALA B O 1
ATOM 2963 N N . ILE B 1 137 ? 29.470 78.731 21.183 1.00 20.55 116 ILE B N 1
ATOM 2964 C CA . ILE B 1 137 ? 29.083 78.415 22.541 1.00 20.15 116 ILE B CA 1
ATOM 2965 C C . ILE B 1 137 ? 27.996 77.334 22.551 1.00 19.83 116 ILE B C 1
ATOM 2966 O O . ILE B 1 137 ? 27.007 77.452 21.847 1.00 19.50 116 ILE B O 1
ATOM 2971 N N . VAL B 1 138 ? 28.199 76.283 23.337 1.00 19.53 117 VAL B N 1
ATOM 2972 C CA . VAL B 1 138 ? 27.267 75.196 23.440 1.00 19.74 117 VAL B CA 1
ATOM 2973 C C . VAL B 1 138 ? 26.776 75.200 24.889 1.00 21.64 117 VAL B C 1
ATOM 2974 O O . VAL B 1 138 ? 27.585 75.193 25.809 1.00 21.27 117 VAL B O 1
ATOM 2978 N N . VAL B 1 139 ? 25.468 75.269 25.106 1.00 24.14 118 VAL B N 1
ATOM 2979 C CA . VAL B 1 139 ? 24.913 75.209 26.454 1.00 24.67 118 VAL B CA 1
ATOM 2980 C C . VAL B 1 139 ? 24.216 73.860 26.577 1.00 25.13 118 VAL B C 1
ATOM 2981 O O . VAL B 1 139 ? 23.327 73.546 25.788 1.00 24.20 118 VAL B O 1
ATOM 2985 N N . LEU B 1 140 ? 24.653 73.063 27.550 1.00 24.98 119 LEU B N 1
ATOM 2986 C CA . LEU B 1 140 ? 24.130 71.726 27.793 1.00 25.58 119 LEU B CA 1
ATOM 2987 C C . LEU B 1 140 ? 23.407 71.730 29.135 1.00 26.01 119 LEU B C 1
ATOM 2988 O O . LEU B 1 140 ? 23.821 72.420 30.076 1.00 25.47 119 LEU B O 1
ATOM 2993 N N . ARG B 1 141 ? 22.330 70.957 29.230 1.00 25.99 120 ARG B N 1
ATOM 2994 C CA . ARG B 1 141 ? 21.498 71.000 30.408 1.00 26.27 120 ARG B CA 1
ATOM 2995 C C . ARG B 1 141 ? 21.175 69.631 30.906 1.00 25.18 120 ARG B C 1
ATOM 2996 O O . ARG B 1 141 ? 20.845 68.758 30.137 1.00 24.30 120 ARG B O 1
ATOM 3004 N N . GLY B 1 142 ? 21.286 69.449 32.213 1.00 24.05 121 GLY B N 1
ATOM 3005 C CA . GLY B 1 142 ? 20.946 68.198 32.835 1.00 23.35 121 GLY B CA 1
ATOM 3006 C C . GLY B 1 142 ? 19.724 68.353 33.717 1.00 22.38 121 GLY B C 1
ATOM 3007 O O . GLY B 1 142 ? 19.533 69.376 34.360 1.00 21.88 121 GLY B O 1
ATOM 3008 N N . ARG B 1 143 ? 18.892 67.337 33.735 1.00 22.03 122 ARG B N 1
ATOM 3009 C CA . ARG B 1 143 ? 17.696 67.345 34.558 1.00 22.61 122 ARG B CA 1
ATOM 3010 C C . ARG B 1 143 ? 17.577 66.025 35.272 1.00 21.78 122 ARG B C 1
ATOM 3011 O O . ARG B 1 143 ? 17.542 64.984 34.633 1.00 19.96 122 ARG B O 1
ATOM 3019 N N . GLY B 1 144 ? 17.583 66.078 36.602 1.00 21.99 123 GLY B N 1
ATOM 3020 C CA . GLY B 1 144 ? 17.505 64.873 37.412 1.00 23.04 123 GLY B CA 1
ATOM 3021 C C . GLY B 1 144 ? 16.202 64.766 38.196 1.00 23.27 123 GLY B C 1
ATOM 3022 O O . GLY B 1 144 ? 15.899 65.633 39.003 1.00 23.85 123 GLY B O 1
ATOM 3023 N N . CYS B 1 145 ? 15.458 63.691 37.984 1.00 23.26 124 CYS B N 1
ATOM 3024 C CA . CYS B 1 145 ? 14.223 63.438 38.710 1.00 23.71 124 CYS B CA 1
ATOM 3025 C C . CYS B 1 145 ? 14.311 62.153 39.542 1.00 24.96 124 CYS B C 1
ATOM 3026 O O . CYS B 1 145 ? 14.971 61.151 39.136 1.00 23.00 124 CYS B O 1
ATOM 3029 N N . ASP B 1 146 ? 13.603 62.151 40.678 1.00 25.28 125 ASP B N 1
ATOM 3030 C CA . ASP B 1 146 ? 13.483 60.917 41.420 1.00 25.50 125 ASP B CA 1
ATOM 3031 C C . ASP B 1 146 ? 12.831 59.914 40.529 1.00 25.12 125 ASP B C 1
ATOM 3032 O O . ASP B 1 146 ? 11.772 60.183 40.040 1.00 24.93 125 ASP B O 1
ATOM 3037 N N . PRO B 1 147 ? 13.435 58.737 40.362 1.00 26.02 126 PRO B N 1
ATOM 3038 C CA . PRO B 1 147 ? 12.870 57.676 39.534 1.00 27.29 126 PRO B CA 1
ATOM 3039 C C . PRO B 1 147 ? 11.441 57.230 39.872 1.00 28.97 126 PRO B C 1
ATOM 3040 O O . PRO B 1 147 ? 10.723 56.813 38.981 1.00 29.93 126 PRO B O 1
ATOM 3044 N N . GLU B 1 148 ? 11.045 57.277 41.135 1.00 30.87 127 GLU B N 1
ATOM 3045 C CA . GLU B 1 148 ? 9.766 56.686 41.554 1.00 32.42 127 GLU B CA 1
ATOM 3046 C C . GLU B 1 148 ? 8.610 57.694 41.481 1.00 32.85 127 GLU B C 1
ATOM 3047 O O . GLU B 1 148 ? 7.597 57.394 40.874 1.00 34.54 127 GLU B O 1
ATOM 3049 N N . SER B 1 149 ? 8.754 58.859 42.110 1.00 32.63 128 SER B N 1
ATOM 3050 C CA . SER B 1 149 ? 7.761 59.937 42.015 1.00 32.30 128 SER B CA 1
ATOM 3051 C C . SER B 1 149 ? 7.838 60.790 40.738 1.00 32.37 128 SER B C 1
ATOM 3052 O O . SER B 1 149 ? 6.895 61.519 40.432 1.00 32.86 128 SER B O 1
ATOM 3055 N N . GLY B 1 150 ? 8.964 60.753 40.027 1.00 32.09 129 GLY B N 1
ATOM 3056 C CA . GLY B 1 150 ? 9.170 61.624 38.857 1.00 31.40 129 GLY B CA 1
ATOM 3057 C C . GLY B 1 150 ? 9.455 63.058 39.236 1.00 30.91 129 GLY B C 1
ATOM 3058 O O . GLY B 1 150 ? 9.560 63.923 38.369 1.00 30.87 129 GLY B O 1
ATOM 3059 N N . SER B 1 151 ? 9.614 63.304 40.535 1.00 30.56 130 SER B N 1
ATOM 3060 C CA . SER B 1 151 ? 9.874 64.632 41.053 1.00 30.50 130 SER B CA 1
ATOM 3061 C C . SER B 1 151 ? 11.266 65.173 40.642 1.00 29.15 130 SER B C 1
ATOM 3062 O O . SER B 1 151 ? 12.230 64.442 40.590 1.00 29.18 130 SER B O 1
ATOM 3065 N N . LEU B 1 152 ? 11.332 66.465 40.365 1.00 27.75 131 LEU B N 1
ATOM 3066 C CA . LEU B 1 152 ? 12.555 67.113 39.994 1.00 27.04 131 LEU B CA 1
ATOM 3067 C C . LEU B 1 152 ? 13.425 67.341 41.234 1.00 26.32 131 LEU B C 1
ATOM 3068 O O . LEU B 1 152 ? 13.016 68.040 42.171 1.00 24.71 131 LEU B O 1
ATOM 3073 N N . VAL B 1 153 ? 14.640 66.807 41.183 1.00 25.29 132 VAL B N 1
ATOM 3074 C CA . VAL B 1 153 ? 15.605 66.980 42.260 1.00 24.82 132 VAL B CA 1
ATOM 3075 C C . VAL B 1 153 ? 16.702 67.972 41.878 1.00 23.95 132 VAL B C 1
ATOM 3076 O O . VAL B 1 153 ? 16.956 68.927 42.599 1.00 23.35 132 VAL B O 1
ATOM 3080 N N . ALA B 1 154 ? 17.329 67.752 40.732 1.00 24.04 133 ALA B N 1
ATOM 3081 C CA . ALA B 1 154 ? 18.549 68.497 40.326 1.00 23.70 133 ALA B CA 1
ATOM 3082 C C . ALA B 1 154 ? 18.438 68.968 38.897 1.00 23.40 133 ALA B C 1
ATOM 3083 O O . ALA B 1 154 ? 17.912 68.240 38.063 1.00 23.40 133 ALA B O 1
ATOM 3085 N N . GLU B 1 155 ? 18.904 70.186 38.636 1.00 23.67 134 GLU B N 1
ATOM 3086 C CA . GLU B 1 155 ? 19.177 70.680 37.283 1.00 24.37 134 GLU B CA 1
ATOM 3087 C C . GLU B 1 155 ? 20.637 71.143 37.159 1.00 23.38 134 GLU B C 1
ATOM 3088 O O . GLU B 1 155 ? 21.162 71.792 38.074 1.00 23.12 134 GLU B O 1
ATOM 3094 N N . THR B 1 156 ? 21.273 70.851 36.021 1.00 22.57 135 THR B N 1
ATOM 3095 C CA . THR B 1 156 ? 22.659 71.271 35.785 1.00 22.18 135 THR B CA 1
ATOM 3096 C C . THR B 1 156 ? 22.803 71.996 34.447 1.00 22.60 135 THR B C 1
ATOM 3097 O O . THR B 1 156 ? 22.039 71.750 33.535 1.00 21.73 135 THR B O 1
ATOM 3101 N N . LEU B 1 157 ? 23.773 72.907 34.351 1.00 22.43 136 LEU B N 1
ATOM 3102 C CA . LEU B 1 157 ? 23.965 73.690 33.146 1.00 22.49 136 LEU B CA 1
ATOM 3103 C C . LEU B 1 157 ? 25.447 73.861 32.903 1.00 22.45 136 LEU B C 1
ATOM 3104 O O . LEU B 1 157 ? 26.137 74.488 33.709 1.00 21.32 136 LEU B O 1
ATOM 3109 N N . THR B 1 158 ? 25.920 73.295 31.787 1.00 21.85 137 THR B N 1
ATOM 3110 C CA . THR B 1 158 ? 27.305 73.325 31.434 1.00 21.85 137 THR B CA 1
ATOM 3111 C C . THR B 1 158 ? 27.410 74.106 30.125 1.00 22.43 137 THR B C 1
ATOM 3112 O O . THR B 1 158 ? 26.845 73.707 29.119 1.00 21.42 137 THR B O 1
ATOM 3116 N N . THR B 1 159 ? 28.104 75.233 30.175 1.00 22.53 138 THR B N 1
ATOM 3117 C CA . THR B 1 159 ? 28.320 76.075 29.032 1.00 23.60 138 THR B CA 1
ATOM 3118 C C . THR B 1 159 ? 29.759 75.865 28.554 1.00 24.14 138 THR B C 1
ATOM 3119 O O . THR B 1 159 ? 30.687 76.096 29.296 1.00 22.70 138 THR B O 1
ATOM 3123 N N . LEU B 1 160 ? 29.931 75.381 27.328 1.00 24.87 139 LEU B N 1
ATOM 3124 C CA . LEU B 1 160 ? 31.256 75.148 26.782 1.00 25.81 139 LEU B CA 1
ATOM 3125 C C . LEU B 1 160 ? 31.583 76.237 25.782 1.00 26.84 139 LEU B C 1
ATOM 3126 O O . LEU B 1 160 ? 30.739 76.617 24.961 1.00 27.31 139 LEU B O 1
ATOM 3131 N N . VAL B 1 161 ? 32.802 76.755 25.838 1.00 27.49 140 VAL B N 1
ATOM 3132 C CA . VAL B 1 161 ? 33.253 77.641 24.777 1.00 27.81 140 VAL B CA 1
ATOM 3133 C C . VAL B 1 161 ? 34.118 76.827 23.848 1.00 27.19 140 VAL B C 1
ATOM 3134 O O . VAL B 1 161 ? 35.089 76.221 24.286 1.00 27.33 140 VAL B O 1
ATOM 3138 N N . LEU B 1 162 ? 33.741 76.765 22.577 1.00 25.69 141 LEU B N 1
ATOM 3139 C CA . LEU B 1 162 ? 34.555 76.079 21.547 1.00 25.24 141 LEU B CA 1
ATOM 3140 C C . LEU B 1 162 ? 35.358 77.153 20.803 1.00 25.13 141 LEU B C 1
ATOM 3141 O O . LEU B 1 162 ? 34.814 77.850 19.958 1.00 23.05 141 LEU B O 1
ATOM 3146 N N . ARG B 1 163 ? 36.639 77.312 21.179 1.00 26.04 142 ARG B N 1
ATOM 3147 C CA A ARG B 1 163 ? 37.416 78.463 20.730 0.50 26.79 142 ARG B CA 1
ATOM 3148 C CA B ARG B 1 163 ? 37.457 78.463 20.734 0.50 26.96 142 ARG B CA 1
ATOM 3149 C C . ARG B 1 163 ? 37.621 78.476 19.221 1.00 27.20 142 ARG B C 1
ATOM 3150 O O . ARG B 1 163 ? 38.024 77.469 18.621 1.00 27.45 142 ARG B O 1
ATOM 3165 N N . GLY B 1 164 ? 37.313 79.609 18.615 1.00 27.54 143 GLY B N 1
ATOM 3166 C CA . GLY B 1 164 ? 37.476 79.755 17.184 1.00 28.78 143 GLY B CA 1
ATOM 3167 C C . GLY B 1 164 ? 36.553 78.919 16.314 1.00 29.34 143 GLY B C 1
ATOM 3168 O O . GLY B 1 164 ? 36.771 78.825 15.106 1.00 29.94 143 GLY B O 1
ATOM 3169 N N . GLN B 1 165 ? 35.512 78.315 16.892 1.00 29.39 144 GLN B N 1
ATOM 3170 C CA . GLN B 1 165 ? 34.678 77.406 16.094 1.00 29.52 144 GLN B CA 1
ATOM 3171 C C . GLN B 1 165 ? 33.458 78.081 15.415 1.00 28.99 144 GLN B C 1
ATOM 3172 O O . GLN B 1 165 ? 32.652 77.420 14.795 1.00 28.09 144 GLN B O 1
ATOM 3178 N N . GLY B 1 166 ? 33.350 79.394 15.537 1.00 29.37 145 GLY B N 1
ATOM 3179 C CA . GLY B 1 166 ? 32.261 80.135 14.908 1.00 30.31 145 GLY B CA 1
ATOM 3180 C C . GLY B 1 166 ? 32.257 80.086 13.375 1.00 30.18 145 GLY B C 1
ATOM 3181 O O . GLY B 1 166 ? 33.175 79.552 12.752 1.00 30.38 145 GLY B O 1
ATOM 3182 N N . GLY B 1 167 ? 31.201 80.638 12.783 1.00 30.14 146 GLY B N 1
ATOM 3183 C CA . GLY B 1 167 ? 31.042 80.709 11.313 1.00 30.14 146 GLY B CA 1
ATOM 3184 C C . GLY B 1 167 ? 30.447 79.474 10.643 1.00 29.58 146 GLY B C 1
ATOM 3185 O O . GLY B 1 167 ? 31.003 78.981 9.667 1.00 30.27 146 GLY B O 1
ATOM 3186 N N . PHE B 1 168 ? 29.324 78.967 11.161 1.00 28.80 147 PHE B N 1
ATOM 3187 C CA . PHE B 1 168 ? 28.690 77.784 10.595 1.00 27.89 147 PHE B CA 1
ATOM 3188 C C . PHE B 1 168 ? 27.219 78.011 10.318 1.00 28.01 147 PHE B C 1
ATOM 3189 O O . PHE B 1 168 ? 26.468 77.061 10.185 1.00 28.66 147 PHE B O 1
ATOM 3197 N N . GLY B 1 169 ? 26.800 79.267 10.224 1.00 28.04 148 GLY B N 1
ATOM 3198 C CA . GLY B 1 169 ? 25.401 79.594 9.928 1.00 28.14 148 GLY B CA 1
ATOM 3199 C C . GLY B 1 169 ? 24.419 79.593 11.102 1.00 28.68 148 GLY B C 1
ATOM 3200 O O . GLY B 1 169 ? 23.180 79.642 10.905 1.00 26.96 148 GLY B O 1
ATOM 3201 N N . GLY B 1 170 ? 24.957 79.597 12.326 1.00 28.82 149 GLY B N 1
ATOM 3202 C CA . GLY B 1 170 ? 24.117 79.510 13.496 1.00 29.13 149 GLY B CA 1
ATOM 3203 C C . GLY B 1 170 ? 23.585 80.849 13.906 1.00 29.84 149 GLY B C 1
ATOM 3204 O O . GLY B 1 170 ? 23.975 81.874 13.371 1.00 29.88 149 GLY B O 1
ATOM 3205 N N . ALA B 1 171 ? 22.678 80.828 14.868 1.00 31.22 150 ALA B N 1
ATOM 3206 C CA . ALA B 1 171 ? 22.187 82.040 15.487 1.00 32.47 150 ALA B CA 1
ATOM 3207 C C . ALA B 1 171 ? 23.255 82.556 16.460 1.00 33.37 150 ALA B C 1
ATOM 3208 O O . ALA B 1 171 ? 23.982 81.783 17.105 1.00 32.83 150 ALA B O 1
ATOM 3210 N N . ARG B 1 172 ? 23.356 83.873 16.532 1.00 34.80 151 ARG B N 1
ATOM 3211 C CA . ARG B 1 172 ? 24.376 84.536 17.332 1.00 36.18 151 ARG B CA 1
ATOM 3212 C C . ARG B 1 172 ? 24.096 84.377 18.818 1.00 37.38 151 ARG B C 1
ATOM 3213 O O . ARG B 1 172 ? 24.986 84.077 19.594 1.00 35.83 151 ARG B O 1
ATOM 3221 N N . GLY B 1 173 ? 22.842 84.596 19.185 1.00 39.84 152 GLY B N 1
ATOM 3222 C CA . GLY B 1 173 ? 22.383 84.407 20.549 1.00 42.49 152 GLY B CA 1
ATOM 3223 C C . GLY B 1 173 ? 22.869 85.495 21.483 1.00 44.60 152 GLY B C 1
ATOM 3224 O O . GLY B 1 173 ? 23.656 86.347 21.105 1.00 44.34 152 GLY B O 1
ATOM 3225 N N . GLU B 1 174 ? 22.414 85.437 22.722 1.00 47.70 153 GLU B N 1
ATOM 3226 C CA . GLU B 1 174 ? 22.760 86.448 23.713 1.00 49.65 153 GLU B CA 1
ATOM 3227 C C . GLU B 1 174 ? 23.504 85.813 24.895 1.00 50.13 153 GLU B C 1
ATOM 3228 O O . GLU B 1 174 ? 23.101 84.768 25.424 1.00 49.59 153 GLU B O 1
ATOM 3234 N N . ARG B 1 175 ? 24.620 86.446 25.255 1.00 50.98 154 ARG B N 1
ATOM 3235 C CA . ARG B 1 175 ? 25.282 86.226 26.542 1.00 51.97 154 ARG B CA 1
ATOM 3236 C C . ARG B 1 175 ? 24.403 86.730 27.700 1.00 52.12 154 ARG B C 1
ATOM 3237 O O . ARG B 1 175 ? 23.804 87.813 27.620 1.00 51.68 154 ARG B O 1
ATOM 3245 N N . PRO B 1 176 ? 24.329 85.954 28.792 1.00 52.82 155 PRO B N 1
ATOM 3246 C CA . PRO B 1 176 ? 23.631 86.501 29.967 1.00 52.70 155 PRO B CA 1
ATOM 3247 C C . PRO B 1 176 ? 24.455 87.602 30.663 1.00 52.01 155 PRO B C 1
ATOM 3248 O O . PRO B 1 176 ? 25.685 87.647 30.538 1.00 51.35 155 PRO B O 1
ATOM 3252 N N . ALA B 1 177 ? 23.774 88.506 31.357 1.00 51.53 156 ALA B N 1
ATOM 3253 C CA . ALA B 1 177 ? 24.463 89.560 32.100 1.00 51.10 156 ALA B CA 1
ATOM 3254 C C . ALA B 1 177 ? 25.342 88.937 33.185 1.00 50.05 156 ALA B C 1
ATOM 3255 O O . ALA B 1 177 ? 24.875 88.116 33.971 1.00 49.68 156 ALA B O 1
ATOM 3257 N N . ALA B 1 178 ? 26.614 89.321 33.195 1.00 49.08 157 ALA B N 1
ATOM 3258 C CA . ALA B 1 178 ? 27.538 88.940 34.258 1.00 48.38 157 ALA B CA 1
ATOM 3259 C C . ALA B 1 178 ? 26.934 89.362 35.598 1.00 47.41 157 ALA B C 1
ATOM 3260 O O . ALA B 1 178 ? 26.259 90.384 35.674 1.00 47.22 157 ALA B O 1
ATOM 3262 N N . PRO B 1 179 ? 27.163 88.576 36.656 1.00 46.53 158 PRO B N 1
ATOM 3263 C CA . PRO B 1 179 ? 26.732 89.065 37.955 1.00 45.89 158 PRO B CA 1
ATOM 3264 C C . PRO B 1 179 ? 27.530 90.311 38.341 1.00 44.63 158 PRO B C 1
ATOM 3265 O O . PRO B 1 179 ? 28.655 90.503 37.877 1.00 43.61 158 PRO B O 1
ATOM 3269 N N . GLU B 1 180 ? 26.907 91.171 39.134 1.00 43.97 159 GLU B N 1
ATOM 3270 C CA . GLU B 1 180 ? 27.479 92.464 39.484 1.00 43.72 159 GLU B CA 1
ATOM 3271 C C . GLU B 1 180 ? 28.211 92.349 40.806 1.00 43.43 159 GLU B C 1
ATOM 3272 O O . GLU B 1 180 ? 27.624 91.924 41.814 1.00 42.77 159 GLU B O 1
ATOM 3278 N N . PHE B 1 181 ? 29.483 92.731 40.790 1.00 42.90 160 PHE B N 1
ATOM 3279 C CA . PHE B 1 181 ? 30.325 92.654 41.972 1.00 43.20 160 PHE B CA 1
ATOM 3280 C C . PHE B 1 181 ? 30.410 94.008 42.689 1.00 43.38 160 PHE B C 1
ATOM 3281 O O . PHE B 1 181 ? 30.935 94.972 42.146 1.00 42.11 160 PHE B O 1
ATOM 3289 N N . PRO B 1 182 ? 29.881 94.067 43.919 1.00 43.90 161 PRO B N 1
ATOM 3290 C CA . PRO B 1 182 ? 29.950 95.273 44.697 1.00 44.48 161 PRO B CA 1
ATOM 3291 C C . PRO B 1 182 ? 31.372 95.773 44.838 1.00 44.91 161 PRO B C 1
ATOM 3292 O O . PRO B 1 182 ? 32.293 95.007 44.969 1.00 44.59 161 PRO B O 1
ATOM 3296 N N . ASP B 1 183 ? 31.511 97.083 44.819 1.00 46.11 162 ASP B N 1
ATOM 3297 C CA . ASP B 1 183 ? 32.782 97.786 44.790 1.00 46.97 162 ASP B CA 1
ATOM 3298 C C . ASP B 1 183 ? 33.544 97.740 46.154 1.00 46.70 162 ASP B C 1
ATOM 3299 O O . ASP B 1 183 ? 34.653 98.266 46.277 1.00 47.25 162 ASP B O 1
ATOM 3304 N N . ARG B 1 184 ? 32.976 97.079 47.156 1.00 45.42 163 ARG B N 1
ATOM 3305 C CA . ARG B 1 184 ? 33.583 97.002 48.483 1.00 44.79 163 ARG B CA 1
ATOM 3306 C C . ARG B 1 184 ? 34.433 95.737 48.666 1.00 43.66 163 ARG B C 1
ATOM 3307 O O . ARG B 1 184 ? 34.435 94.842 47.817 1.00 43.11 163 ARG B O 1
ATOM 3315 N N . HIS B 1 185 ? 35.133 95.676 49.796 1.00 42.22 164 HIS B N 1
ATOM 3316 C CA . HIS B 1 185 ? 35.825 94.462 50.210 1.00 41.73 164 HIS B CA 1
ATOM 3317 C C . HIS B 1 185 ? 34.817 93.335 50.390 1.00 39.85 164 HIS B C 1
ATOM 3318 O O . HIS B 1 185 ? 33.664 93.584 50.710 1.00 39.69 164 HIS B O 1
ATOM 3325 N N . PRO B 1 186 ? 35.251 92.098 50.173 1.00 37.88 165 PRO B N 1
ATOM 3326 C CA . PRO B 1 186 ? 34.364 90.949 50.354 1.00 36.87 165 PRO B CA 1
ATOM 3327 C C . PRO B 1 186 ? 33.866 90.823 51.795 1.00 35.02 165 PRO B C 1
ATOM 3328 O O . PRO B 1 186 ? 34.551 91.206 52.718 1.00 33.83 165 PRO B O 1
ATOM 3332 N N . ASP B 1 187 ? 32.670 90.300 51.970 1.00 33.73 166 ASP B N 1
ATOM 3333 C CA . ASP B 1 187 ? 32.144 90.049 53.304 1.00 33.10 166 ASP B CA 1
ATOM 3334 C C . ASP B 1 187 ? 32.913 88.860 53.974 1.00 32.43 166 ASP B C 1
ATOM 3335 O O . ASP B 1 187 ? 33.007 88.785 55.216 1.00 31.48 166 ASP B O 1
ATOM 3340 N N . ALA B 1 188 ? 33.465 87.964 53.140 1.00 30.88 167 ALA B N 1
ATOM 3341 C CA . ALA B 1 188 ? 34.305 86.855 53.598 1.00 29.71 167 ALA B CA 1
ATOM 3342 C C . ALA B 1 188 ? 35.362 86.463 52.560 1.00 28.47 167 ALA B C 1
ATOM 3343 O O . ALA B 1 188 ? 35.149 86.566 51.353 1.00 28.29 167 ALA B O 1
ATOM 3345 N N . ARG B 1 189 ? 36.509 86.047 53.060 1.00 27.20 168 ARG B N 1
ATOM 3346 C CA . ARG B 1 189 ? 37.548 85.424 52.294 1.00 26.79 168 ARG B CA 1
ATOM 3347 C C . ARG B 1 189 ? 37.806 84.063 52.964 1.00 26.53 168 ARG B C 1
ATOM 3348 O O . ARG B 1 189 ? 38.207 84.018 54.116 1.00 26.47 168 ARG B O 1
ATOM 3356 N N . ILE B 1 190 ? 37.525 82.965 52.258 1.00 25.28 169 ILE B N 1
ATOM 3357 C CA . ILE B 1 190 ? 37.645 81.618 52.822 1.00 23.98 169 ILE B CA 1
ATOM 3358 C C . ILE B 1 190 ? 38.719 80.889 52.006 1.00 23.52 169 ILE B C 1
ATOM 3359 O O . ILE B 1 190 ? 38.535 80.656 50.792 1.00 22.89 169 ILE B O 1
ATOM 3364 N N . ASP B 1 191 ? 39.841 80.547 52.652 1.00 22.57 170 ASP B N 1
ATOM 3365 C CA . ASP B 1 191 ? 40.923 79.852 51.975 1.00 22.50 170 ASP B CA 1
ATOM 3366 C C . ASP B 1 191 ? 40.768 78.355 52.156 1.00 22.29 170 ASP B C 1
ATOM 3367 O O . ASP B 1 191 ? 40.539 77.890 53.274 1.00 22.16 170 ASP B O 1
ATOM 3372 N N . MET B 1 192 ? 40.920 77.609 51.062 1.00 21.61 171 MET B N 1
ATOM 3373 C CA . MET B 1 192 ? 40.931 76.168 51.105 1.00 21.11 171 MET B CA 1
ATOM 3374 C C . MET B 1 192 ? 42.192 75.671 50.403 1.00 20.76 171 MET B C 1
ATOM 3375 O O . MET B 1 192 ? 42.354 75.885 49.227 1.00 20.28 171 MET B O 1
ATOM 3380 N N . PRO B 1 193 ? 43.082 74.983 51.119 1.00 20.45 172 PRO B N 1
ATOM 3381 C CA . PRO B 1 193 ? 44.196 74.342 50.439 1.00 20.23 172 PRO B CA 1
ATOM 3382 C C . PRO B 1 193 ? 43.766 73.156 49.591 1.00 19.21 172 PRO B C 1
ATOM 3383 O O . PRO B 1 193 ? 42.735 72.543 49.842 1.00 18.10 172 PRO B O 1
ATOM 3387 N N . THR B 1 194 ? 44.590 72.839 48.605 1.00 18.36 173 THR B N 1
ATOM 3388 C CA . THR B 1 194 ? 44.472 71.603 47.865 1.00 18.18 173 THR B CA 1
ATOM 3389 C C . THR B 1 194 ? 45.777 70.836 48.001 1.00 18.53 173 THR B C 1
ATOM 3390 O O . THR B 1 194 ? 46.798 71.407 48.332 1.00 18.01 173 THR B O 1
ATOM 3394 N N . ARG B 1 195 ? 45.722 69.546 47.738 1.00 18.84 174 ARG B N 1
ATOM 3395 C CA . ARG B 1 195 ? 46.884 68.730 47.808 1.00 20.00 174 ARG B CA 1
ATOM 3396 C C . ARG B 1 195 ? 47.465 68.486 46.429 1.00 19.98 174 ARG B C 1
ATOM 3397 O O . ARG B 1 195 ? 46.793 68.535 45.412 1.00 19.32 174 ARG B O 1
ATOM 3405 N N . GLU B 1 196 ? 48.719 68.114 46.460 1.00 19.99 175 GLU B N 1
ATOM 3406 C CA . GLU B 1 196 ? 49.485 67.837 45.305 1.00 21.65 175 GLU B CA 1
ATOM 3407 C C . GLU B 1 196 ? 48.901 66.630 44.524 1.00 20.13 175 GLU B C 1
ATOM 3408 O O . GLU B 1 196 ? 49.019 66.549 43.318 1.00 20.49 175 GLU B O 1
ATOM 3414 N N . ASP B 1 197 ? 48.238 65.730 45.210 1.00 18.54 176 ASP B N 1
ATOM 3415 C CA . ASP B 1 197 ? 47.659 64.571 44.590 1.00 18.79 176 ASP B CA 1
ATOM 3416 C C . ASP B 1 197 ? 46.161 64.623 44.467 1.00 17.59 176 ASP B C 1
ATOM 3417 O O . ASP B 1 197 ? 45.533 63.631 44.172 1.00 17.89 176 ASP B O 1
ATOM 3422 N N . GLN B 1 198 ? 45.560 65.785 44.637 1.00 17.49 177 GLN B N 1
ATOM 3423 C CA . GLN B 1 198 ? 44.103 65.821 44.704 1.00 17.05 177 GLN B CA 1
ATOM 3424 C C . GLN B 1 198 ? 43.400 65.461 43.398 1.00 15.81 177 GLN B C 1
ATOM 3425 O O . GLN B 1 198 ? 42.261 64.978 43.437 1.00 15.92 177 GLN B O 1
ATOM 3431 N N . ALA B 1 199 ? 44.024 65.728 42.250 1.00 13.91 178 ALA B N 1
ATOM 3432 C CA . ALA B 1 199 ? 43.378 65.361 40.998 1.00 12.92 178 ALA B CA 1
ATOM 3433 C C . ALA B 1 199 ? 43.252 63.844 40.935 1.00 12.88 178 ALA B C 1
ATOM 3434 O O . ALA B 1 199 ? 42.270 63.330 40.400 1.00 12.85 178 ALA B O 1
ATOM 3436 N N . LEU B 1 200 ? 44.203 63.131 41.544 1.00 12.62 179 LEU B N 1
ATOM 3437 C CA . LEU B 1 200 ? 44.210 61.664 41.527 1.00 12.34 179 LEU B CA 1
ATOM 3438 C C . LEU B 1 200 ? 43.042 61.047 42.286 1.00 12.16 179 LEU B C 1
ATOM 3439 O O . LEU B 1 200 ? 42.607 59.936 41.955 1.00 10.79 179 LEU B O 1
ATOM 3444 N N . ILE B 1 201 ? 42.524 61.769 43.293 1.00 12.50 180 ILE B N 1
ATOM 3445 C CA . ILE B 1 201 ? 41.371 61.282 44.019 1.00 12.92 180 ILE B CA 1
ATOM 3446 C C . ILE B 1 201 ? 40.095 61.808 43.373 1.00 12.18 180 ILE B C 1
ATOM 3447 O O . ILE B 1 201 ? 39.089 61.142 43.365 1.00 10.74 180 ILE B O 1
ATOM 3452 N N . TYR B 1 202 ? 40.121 63.068 42.964 1.00 12.09 181 TYR B N 1
ATOM 3453 C CA . TYR B 1 202 ? 38.949 63.686 42.392 1.00 12.49 181 TYR B CA 1
ATOM 3454 C C . TYR B 1 202 ? 38.482 62.948 41.136 1.00 12.13 181 TYR B C 1
ATOM 3455 O O . TYR B 1 202 ? 37.299 62.845 40.902 1.00 11.66 181 TYR B O 1
ATOM 3464 N N . ARG B 1 203 ? 39.421 62.384 40.373 1.00 12.72 182 ARG B N 1
ATOM 3465 C CA . ARG B 1 203 ? 39.122 61.795 39.066 1.00 12.64 182 ARG B CA 1
ATOM 3466 C C . ARG B 1 203 ? 38.377 60.487 39.211 1.00 13.69 182 ARG B C 1
ATOM 3467 O O . ARG B 1 203 ? 37.818 59.930 38.246 1.00 12.73 182 ARG B O 1
ATOM 3475 N N . LEU B 1 204 ? 38.369 59.987 40.449 1.00 14.11 183 LEU B N 1
ATOM 3476 C CA . LEU B 1 204 ? 37.699 58.759 40.735 1.00 14.21 183 LEU B CA 1
ATOM 3477 C C . LEU B 1 204 ? 36.244 59.007 41.031 1.00 14.47 183 LEU B C 1
ATOM 3478 O O . LEU B 1 204 ? 35.542 58.085 41.372 1.00 15.60 183 LEU B O 1
ATOM 3483 N N . SER B 1 205 ? 35.794 60.248 40.910 1.00 15.08 184 SER B N 1
ATOM 3484 C CA . SER B 1 205 ? 34.369 60.540 40.813 1.00 14.59 184 SER B CA 1
ATOM 3485 C C . SER B 1 205 ? 33.967 60.615 39.325 1.00 15.10 184 SER B C 1
ATOM 3486 O O . SER B 1 205 ? 32.854 61.057 39.010 1.00 15.49 184 SER B O 1
ATOM 3489 N N . GLY B 1 206 ? 34.857 60.193 38.414 1.00 15.10 185 GLY B N 1
ATOM 3490 C CA . GLY B 1 206 ? 34.471 59.849 37.018 1.00 15.09 185 GLY B CA 1
ATOM 3491 C C . GLY B 1 206 ? 35.285 60.455 35.872 1.00 15.36 185 GLY B C 1
ATOM 3492 O O . GLY B 1 206 ? 35.406 59.842 34.843 1.00 14.92 185 GLY B O 1
ATOM 3493 N N . ASP B 1 207 ? 35.882 61.638 36.063 1.00 15.40 186 ASP B N 1
ATOM 3494 C CA . ASP B 1 207 ? 36.547 62.332 34.982 1.00 15.43 186 ASP B CA 1
ATOM 3495 C C . ASP B 1 207 ? 38.050 61.941 34.900 1.00 16.19 186 ASP B C 1
ATOM 3496 O O . ASP B 1 207 ? 38.953 62.571 35.510 1.00 15.82 186 ASP B O 1
ATOM 3501 N N . ARG B 1 208 ? 38.288 60.920 34.080 1.00 15.92 187 ARG B N 1
ATOM 3502 C CA . ARG B 1 208 ? 39.606 60.345 33.877 1.00 15.31 187 ARG B CA 1
ATOM 3503 C C . ARG B 1 208 ? 40.507 61.124 32.920 1.00 14.70 187 ARG B C 1
ATOM 3504 O O . ARG B 1 208 ? 41.592 60.665 32.613 1.00 16.14 187 ARG B O 1
ATOM 3512 N N . ASN B 1 209 ? 40.072 62.278 32.442 1.00 14.46 188 ASN B N 1
ATOM 3513 C CA . ASN B 1 209 ? 40.826 63.084 31.491 1.00 14.66 188 ASN B CA 1
ATOM 3514 C C . ASN B 1 209 ? 42.315 63.227 31.875 1.00 15.11 188 ASN B C 1
ATOM 3515 O O . ASN B 1 209 ? 42.632 63.752 32.911 1.00 14.56 188 ASN B O 1
ATOM 3520 N N . PRO B 1 210 ? 43.224 62.750 31.013 1.00 15.65 189 PRO B N 1
ATOM 3521 C CA . PRO B 1 210 ? 44.632 62.669 31.468 1.00 15.52 189 PRO B CA 1
ATOM 3522 C C . PRO B 1 210 ? 45.314 64.025 31.602 1.00 15.65 189 PRO B C 1
ATOM 3523 O O . PRO B 1 210 ? 46.391 64.123 32.180 1.00 14.86 189 PRO B O 1
ATOM 3527 N N . LEU B 1 211 ? 44.672 65.070 31.102 1.00 15.15 190 LEU B N 1
ATOM 3528 C CA . LEU B 1 211 ? 45.099 66.407 31.439 1.00 15.22 190 LEU B CA 1
ATOM 3529 C C . LEU B 1 211 ? 45.308 66.664 32.947 1.00 14.66 190 LEU B C 1
ATOM 3530 O O . LEU B 1 211 ? 46.060 67.555 33.315 1.00 13.97 190 LEU B O 1
ATOM 3535 N N . HIS B 1 212 ? 44.617 65.915 33.794 1.00 13.95 191 HIS B N 1
ATOM 3536 C CA . HIS B 1 212 ? 44.660 66.114 35.215 1.00 14.15 191 HIS B CA 1
ATOM 3537 C C . HIS B 1 212 ? 45.508 65.099 35.974 1.00 14.56 191 HIS B C 1
ATOM 3538 O O . HIS B 1 212 ? 45.684 65.273 37.179 1.00 14.43 191 HIS B O 1
ATOM 3545 N N . SER B 1 213 ? 46.008 64.057 35.289 1.00 14.53 192 SER B N 1
ATOM 3546 C CA . SER B 1 213 ? 46.656 62.911 35.956 1.00 14.33 192 SER B CA 1
ATOM 3547 C C . SER B 1 213 ? 47.997 62.472 35.349 1.00 14.95 192 SER B C 1
ATOM 3548 O O . SER B 1 213 ? 48.866 61.996 36.082 1.00 14.38 192 SER B O 1
ATOM 3551 N N . ASP B 1 214 ? 48.162 62.644 34.030 1.00 15.67 193 ASP B N 1
ATOM 3552 C CA . ASP B 1 214 ? 49.356 62.221 33.282 1.00 16.15 193 ASP B CA 1
ATOM 3553 C C . ASP B 1 214 ? 50.293 63.352 32.982 1.00 16.45 193 ASP B C 1
ATOM 3554 O O . ASP B 1 214 ? 49.974 64.238 32.202 1.00 16.64 193 ASP B O 1
ATOM 3559 N N . PRO B 1 215 ? 51.471 63.350 33.606 1.00 17.61 194 PRO B N 1
ATOM 3560 C CA . PRO B 1 215 ? 52.405 64.451 33.343 1.00 17.30 194 PRO B CA 1
ATOM 3561 C C . PRO B 1 215 ? 52.927 64.481 31.919 1.00 17.66 194 PRO B C 1
ATOM 3562 O O . PRO B 1 215 ? 53.271 65.563 31.404 1.00 18.31 194 PRO B O 1
ATOM 3566 N N . TRP B 1 216 ? 52.966 63.337 31.257 1.00 16.94 195 TRP B N 1
ATOM 3567 C CA . TRP B 1 216 ? 53.309 63.334 29.829 1.00 17.76 195 TRP B CA 1
ATOM 3568 C C . TRP B 1 216 ? 52.310 64.156 28.981 1.00 17.30 195 TRP B C 1
ATOM 3569 O O . TRP B 1 216 ? 52.682 65.007 28.160 1.00 16.29 195 TRP B O 1
ATOM 3580 N N . PHE B 1 217 ? 51.039 63.885 29.191 1.00 16.82 196 PHE B N 1
ATOM 3581 C CA . PHE B 1 217 ? 49.998 64.570 28.446 1.00 17.48 196 PHE B CA 1
ATOM 3582 C C . PHE B 1 217 ? 50.014 66.062 28.814 1.00 17.22 196 PHE B C 1
ATOM 3583 O O . PHE B 1 217 ? 49.828 66.913 27.958 1.00 16.36 196 PHE B O 1
ATOM 3591 N N . ALA B 1 218 ? 50.222 66.365 30.096 1.00 17.14 197 ALA B N 1
ATOM 3592 C CA . ALA B 1 218 ? 50.246 67.753 30.529 1.00 16.80 197 ALA B CA 1
ATOM 3593 C C . ALA B 1 218 ? 51.404 68.490 29.904 1.00 16.97 197 ALA B C 1
ATOM 3594 O O . ALA B 1 218 ? 51.224 69.636 29.476 1.00 17.43 197 ALA B O 1
ATOM 3596 N N . THR B 1 219 ? 52.595 67.881 29.902 1.00 17.01 198 THR B N 1
ATOM 3597 C CA . THR B 1 219 ? 53.817 68.578 29.415 1.00 17.04 198 THR B CA 1
ATOM 3598 C C . THR B 1 219 ? 54.016 68.491 27.906 1.00 17.89 198 THR B C 1
ATOM 3599 O O . THR B 1 219 ? 54.507 69.446 27.294 1.00 18.88 198 THR B O 1
ATOM 3603 N N . GLN B 1 220 ? 53.688 67.350 27.305 1.00 18.48 199 GLN B N 1
ATOM 3604 C CA . GLN B 1 220 ? 54.056 67.134 25.905 1.00 18.77 199 GLN B CA 1
ATOM 3605 C C . GLN B 1 220 ? 52.947 67.624 24.983 1.00 18.68 199 GLN B C 1
ATOM 3606 O O . GLN B 1 220 ? 53.221 68.089 23.874 1.00 18.83 199 GLN B O 1
ATOM 3612 N N . LEU B 1 221 ? 51.711 67.541 25.441 1.00 17.90 200 LEU B N 1
ATOM 3613 C CA . LEU B 1 221 ? 50.599 67.977 24.631 1.00 18.60 200 LEU B CA 1
ATOM 3614 C C . LEU B 1 221 ? 50.047 69.304 25.108 1.00 18.97 200 LEU B C 1
ATOM 3615 O O . LEU B 1 221 ? 49.761 70.148 24.282 1.00 20.72 200 LEU B O 1
ATOM 3620 N N . ALA B 1 222 ? 49.923 69.502 26.427 1.00 18.51 201 ALA B N 1
ATOM 3621 C CA . ALA B 1 222 ? 49.083 70.559 26.978 1.00 19.05 201 ALA B CA 1
ATOM 3622 C C . ALA B 1 222 ? 49.804 71.862 27.256 1.00 19.01 201 ALA B C 1
ATOM 3623 O O . ALA B 1 222 ? 49.168 72.861 27.502 1.00 20.00 201 ALA B O 1
ATOM 3625 N N . GLY B 1 223 ? 51.121 71.872 27.209 1.00 19.49 202 GLY B N 1
ATOM 3626 C CA . GLY B 1 223 ? 51.854 73.102 27.473 1.00 19.58 202 GLY B CA 1
ATOM 3627 C C . GLY B 1 223 ? 51.938 73.461 28.962 1.00 19.83 202 GLY B C 1
ATOM 3628 O O . GLY B 1 223 ? 52.250 74.599 29.288 1.00 22.11 202 GLY B O 1
ATOM 3629 N N . PHE B 1 224 ? 51.659 72.528 29.866 1.00 18.32 203 PHE B N 1
ATOM 3630 C CA . PHE B 1 224 ? 51.699 72.837 31.296 1.00 18.29 203 PHE B CA 1
ATOM 3631 C C . PHE B 1 224 ? 52.899 72.163 31.938 1.00 17.91 203 PHE B C 1
ATOM 3632 O O . PHE B 1 224 ? 53.364 71.146 31.443 1.00 19.22 203 PHE B O 1
ATOM 3640 N N . PRO B 1 225 ? 53.383 72.689 33.063 1.00 17.67 204 PRO B N 1
ATOM 3641 C CA . PRO B 1 225 ? 54.583 72.054 33.681 1.00 17.53 204 PRO B CA 1
ATOM 3642 C C . PRO B 1 225 ? 54.275 70.756 34.398 1.00 17.94 204 PRO B C 1
ATOM 3643 O O . PRO B 1 225 ? 55.190 69.954 34.695 1.00 17.76 204 PRO B O 1
ATOM 3647 N N . LYS B 1 226 ? 52.987 70.585 34.715 1.00 17.36 205 LYS B N 1
ATOM 3648 C CA . LYS B 1 226 ? 52.489 69.396 35.315 1.00 16.80 205 LYS B CA 1
ATOM 3649 C C . LYS B 1 226 ? 50.956 69.410 35.155 1.00 16.03 205 LYS B C 1
ATOM 3650 O O . LYS B 1 226 ? 50.376 70.417 34.767 1.00 16.45 205 LYS B O 1
ATOM 3656 N N . PRO B 1 227 ? 50.301 68.288 35.442 1.00 14.81 206 PRO B N 1
ATOM 3657 C CA . PRO B 1 227 ? 48.875 68.212 35.254 1.00 14.69 206 PRO B CA 1
ATOM 3658 C C . PRO B 1 227 ? 48.111 69.204 36.144 1.00 13.82 206 PRO B C 1
ATOM 3659 O O . PRO B 1 227 ? 48.490 69.449 37.312 1.00 12.87 206 PRO B O 1
ATOM 3663 N N . ILE B 1 228 ? 47.019 69.718 35.594 1.00 13.05 207 ILE B N 1
ATOM 3664 C CA . ILE B 1 228 ? 46.232 70.767 36.244 1.00 13.07 207 ILE B CA 1
ATOM 3665 C C . ILE B 1 228 ? 45.028 70.175 36.963 1.00 12.95 207 ILE B C 1
ATOM 3666 O O . ILE B 1 228 ? 44.537 69.076 36.650 1.00 12.48 207 ILE B O 1
ATOM 3671 N N . LEU B 1 229 ? 44.584 70.890 37.975 1.00 12.93 208 LEU B N 1
ATOM 3672 C CA . LEU B 1 229 ? 43.382 70.479 38.707 1.00 12.87 208 LEU B CA 1
ATOM 3673 C C . LEU B 1 229 ? 42.181 70.513 37.765 1.00 12.56 208 LEU B C 1
ATOM 3674 O O . LEU B 1 229 ? 42.113 71.359 36.871 1.00 13.85 208 LEU B O 1
ATOM 3679 N N . HIS B 1 230 ? 41.295 69.537 37.881 1.00 12.15 209 HIS B N 1
ATOM 3680 C CA . HIS B 1 230 ? 39.959 69.650 37.266 1.00 11.86 209 HIS B CA 1
ATOM 3681 C C . HIS B 1 230 ? 39.252 70.957 37.673 1.00 11.99 209 HIS B C 1
ATOM 3682 O O . HIS B 1 230 ? 39.152 71.309 38.865 1.00 12.57 209 HIS B O 1
ATOM 3689 N N . GLY B 1 231 ? 38.678 71.624 36.703 1.00 12.80 210 GLY B N 1
ATOM 3690 C CA . GLY B 1 231 ? 37.815 72.784 36.952 1.00 12.63 210 GLY B CA 1
ATOM 3691 C C . GLY B 1 231 ? 36.705 72.452 37.919 1.00 12.46 210 GLY B C 1
ATOM 3692 O O . GLY B 1 231 ? 36.388 73.237 38.805 1.00 13.17 210 GLY B O 1
ATOM 3693 N N . LEU B 1 232 ? 36.131 71.277 37.774 1.00 12.53 211 LEU B N 1
ATOM 3694 C CA . LEU B 1 232 ? 34.990 70.905 38.575 1.00 12.89 211 LEU B CA 1
ATOM 3695 C C . LEU B 1 232 ? 35.395 70.601 40.019 1.00 13.15 211 LEU B C 1
ATOM 3696 O O . LEU B 1 232 ? 34.558 70.645 40.918 1.00 12.34 211 LEU B O 1
ATOM 3701 N N . CYS B 1 233 ? 36.674 70.279 40.230 1.00 14.00 212 CYS B N 1
ATOM 3702 C CA . CYS B 1 233 ? 37.203 70.121 41.572 1.00 13.06 212 CYS B CA 1
ATOM 3703 C C . CYS B 1 233 ? 37.290 71.517 42.221 1.00 13.77 212 CYS B C 1
ATOM 3704 O O . CYS B 1 233 ? 36.831 71.726 43.337 1.00 13.10 212 CYS B O 1
ATOM 3707 N N . THR B 1 234 ? 37.828 72.480 41.489 1.00 13.84 213 THR B N 1
ATOM 3708 C CA . THR B 1 234 ? 37.899 73.856 41.957 1.00 13.84 213 THR B CA 1
ATOM 3709 C C . THR B 1 234 ? 36.509 74.354 42.324 1.00 14.36 213 THR B C 1
ATOM 3710 O O . THR B 1 234 ? 36.310 74.941 43.357 1.00 14.71 213 THR B O 1
ATOM 3714 N N . TYR B 1 235 ? 35.552 74.060 41.464 1.00 14.84 214 TYR B N 1
ATOM 3715 C CA . TYR B 1 235 ? 34.148 74.373 41.664 1.00 14.71 214 TYR B CA 1
ATOM 3716 C C . TYR B 1 235 ? 33.631 73.735 42.950 1.00 14.78 214 TYR B C 1
ATOM 3717 O O . TYR B 1 235 ? 32.915 74.385 43.716 1.00 14.46 214 TYR B O 1
ATOM 3726 N N . GLY B 1 236 ? 33.993 72.490 43.186 1.00 13.65 215 GLY B N 1
ATOM 3727 C CA . GLY B 1 236 ? 33.578 71.814 44.402 1.00 14.38 215 GLY B CA 1
ATOM 3728 C C . GLY B 1 236 ? 34.220 72.394 45.664 1.00 14.06 215 GLY B C 1
ATOM 3729 O O . GLY B 1 236 ? 33.571 72.545 46.680 1.00 14.09 215 GLY B O 1
ATOM 3730 N N . VAL B 1 237 ? 35.483 72.766 45.578 1.00 14.07 216 VAL B N 1
ATOM 3731 C CA . VAL B 1 237 ? 36.155 73.449 46.685 1.00 14.58 216 VAL B CA 1
ATOM 3732 C C . VAL B 1 237 ? 35.494 74.774 47.050 1.00 15.11 216 VAL B C 1
ATOM 3733 O O . VAL B 1 237 ? 35.272 75.053 48.222 1.00 13.06 216 VAL B O 1
ATOM 3737 N N . ALA B 1 238 ? 35.142 75.560 46.033 1.00 15.51 217 ALA B N 1
ATOM 3738 C CA . ALA B 1 238 ? 34.421 76.796 46.265 1.00 15.91 217 ALA B CA 1
ATOM 3739 C C . ALA B 1 238 ? 33.051 76.467 46.890 1.00 16.50 217 ALA B C 1
ATOM 3740 O O . ALA B 1 238 ? 32.616 77.174 47.752 1.00 15.90 217 ALA B O 1
ATOM 3742 N N . GLY B 1 239 ? 32.415 75.382 46.473 1.00 16.85 218 GLY B N 1
ATOM 3743 C CA . GLY B 1 239 ? 31.163 74.956 47.047 1.00 17.48 218 GLY B CA 1
ATOM 3744 C C . GLY B 1 239 ? 31.284 74.675 48.539 1.00 17.77 218 GLY B C 1
ATOM 3745 O O . GLY B 1 239 ? 30.409 75.055 49.300 1.00 17.03 218 GLY B O 1
ATOM 3746 N N . ARG B 1 240 ? 32.376 74.019 48.956 1.00 18.02 219 ARG B N 1
ATOM 3747 C CA . ARG B 1 240 ? 32.656 73.834 50.394 1.00 18.14 219 ARG B CA 1
ATOM 3748 C C . ARG B 1 240 ? 32.733 75.129 51.164 1.00 17.28 219 ARG B C 1
ATOM 3749 O O . ARG B 1 240 ? 32.124 75.237 52.223 1.00 16.87 219 ARG B O 1
ATOM 3757 N N . ALA B 1 241 ? 33.500 76.090 50.648 1.00 16.88 220 ALA B N 1
ATOM 3758 C CA . ALA B 1 241 ? 33.569 77.441 51.229 1.00 17.06 220 ALA B CA 1
ATOM 3759 C C . ALA B 1 241 ? 32.213 78.131 51.282 1.00 17.37 220 ALA B C 1
ATOM 3760 O O . ALA B 1 241 ? 31.913 78.804 52.237 1.00 18.63 220 ALA B O 1
ATOM 3762 N N . LEU B 1 242 ? 31.398 77.966 50.253 1.00 17.61 221 LEU B N 1
ATOM 3763 C CA . LEU B 1 242 ? 30.089 78.560 50.204 1.00 17.91 221 LEU B CA 1
ATOM 3764 C C . LEU B 1 242 ? 29.169 77.943 51.244 1.00 17.52 221 LEU B C 1
ATOM 3765 O O . LEU B 1 242 ? 28.487 78.650 51.953 1.00 16.85 221 LEU B O 1
ATOM 3770 N N . VAL B 1 243 ? 29.138 76.617 51.309 1.00 17.94 222 VAL B N 1
ATOM 3771 C CA . VAL B 1 243 ? 28.370 75.905 52.313 1.00 18.53 222 VAL B CA 1
ATOM 3772 C C . VAL B 1 243 ? 28.730 76.345 53.755 1.00 19.72 222 VAL B C 1
ATOM 3773 O O . VAL B 1 243 ? 27.862 76.536 54.565 1.00 19.47 222 VAL B O 1
ATOM 3777 N N . ALA B 1 244 ? 30.005 76.538 54.043 1.00 20.90 223 ALA B N 1
ATOM 3778 C CA . ALA B 1 244 ? 30.433 76.962 55.367 1.00 21.64 223 ALA B CA 1
ATOM 3779 C C . ALA B 1 244 ? 29.971 78.406 55.645 1.00 22.43 223 ALA B C 1
ATOM 3780 O O . ALA B 1 244 ? 29.237 78.657 56.572 1.00 22.29 223 ALA B O 1
ATOM 3782 N N . GLU B 1 245 ? 30.421 79.348 54.841 1.00 23.35 224 GLU B N 1
ATOM 3783 C CA . GLU B 1 245 ? 30.125 80.742 55.097 1.00 24.48 224 GLU B CA 1
ATOM 3784 C C . GLU B 1 245 ? 28.638 81.070 54.963 1.00 24.80 224 GLU B C 1
ATOM 3785 O O . GLU B 1 245 ? 28.043 81.621 55.868 1.00 25.95 224 GLU B O 1
ATOM 3791 N N . LEU B 1 246 ? 28.050 80.766 53.819 1.00 24.92 225 LEU B N 1
ATOM 3792 C CA . LEU B 1 246 ? 26.667 81.134 53.546 1.00 25.11 225 LEU B CA 1
ATOM 3793 C C . LEU B 1 246 ? 25.662 80.188 54.155 1.00 24.83 225 LEU B C 1
ATOM 3794 O O . LEU B 1 246 ? 24.651 80.634 54.670 1.00 25.63 225 LEU B O 1
ATOM 3799 N N . GLY B 1 247 ? 25.932 78.893 54.083 1.00 24.96 226 GLY B N 1
ATOM 3800 C CA . GLY B 1 247 ? 24.983 77.863 54.500 1.00 24.96 226 GLY B CA 1
ATOM 3801 C C . GLY B 1 247 ? 25.066 77.356 55.945 1.00 25.03 226 GLY B C 1
ATOM 3802 O O . GLY B 1 247 ? 24.397 76.360 56.306 1.00 23.89 226 GLY B O 1
ATOM 3803 N N . GLY B 1 248 ? 25.857 78.043 56.769 1.00 25.20 227 GLY B N 1
ATOM 3804 C CA . GLY B 1 248 ? 26.055 77.651 58.171 1.00 25.90 227 GLY B CA 1
ATOM 3805 C C . GLY B 1 248 ? 26.580 76.226 58.349 1.00 25.95 227 GLY B C 1
ATOM 3806 O O . GLY B 1 248 ? 26.424 75.652 59.410 1.00 27.42 227 GLY B O 1
ATOM 3807 N N . GLY B 1 249 ? 27.212 75.661 57.318 1.00 25.24 228 GLY B N 1
ATOM 3808 C CA . GLY B 1 249 ? 27.686 74.295 57.326 1.00 24.51 228 GLY B CA 1
ATOM 3809 C C . GLY B 1 249 ? 26.658 73.278 56.913 1.00 23.99 228 GLY B C 1
ATOM 3810 O O . GLY B 1 249 ? 26.912 72.084 56.969 1.00 23.57 228 GLY B O 1
ATOM 3811 N N . VAL B 1 250 ? 25.494 73.747 56.492 1.00 23.72 229 VAL B N 1
ATOM 3812 C CA . VAL B 1 250 ? 24.393 72.880 56.162 1.00 24.12 229 VAL B CA 1
ATOM 3813 C C . VAL B 1 250 ? 24.223 72.893 54.636 1.00 23.88 229 VAL B C 1
ATOM 3814 O O . VAL B 1 250 ? 23.721 73.856 54.055 1.00 21.99 229 VAL B O 1
ATOM 3818 N N . ALA B 1 251 ? 24.679 71.810 54.012 1.00 24.03 230 ALA B N 1
ATOM 3819 C CA . ALA B 1 251 ? 24.628 71.617 52.566 1.00 24.41 230 ALA B CA 1
ATOM 3820 C C . ALA B 1 251 ? 23.265 71.986 51.972 1.00 25.06 230 ALA B C 1
ATOM 3821 O O . ALA B 1 251 ? 23.192 72.706 50.994 1.00 24.02 230 ALA B O 1
ATOM 3823 N N . ALA B 1 252 ? 22.186 71.512 52.589 1.00 25.81 231 ALA B N 1
ATOM 3824 C CA . ALA B 1 252 ? 20.833 71.788 52.092 1.00 26.00 231 ALA B CA 1
ATOM 3825 C C . ALA B 1 252 ? 20.471 73.272 52.077 1.00 25.61 231 ALA B C 1
ATOM 3826 O O . ALA B 1 252 ? 19.533 73.645 51.432 1.00 25.44 231 ALA B O 1
ATOM 3828 N N . ASN B 1 253 ? 21.198 74.121 52.781 1.00 25.31 232 ASN B N 1
ATOM 3829 C CA . ASN B 1 253 ? 20.945 75.537 52.668 1.00 25.58 232 ASN B CA 1
ATOM 3830 C C . ASN B 1 253 ? 21.455 76.187 51.362 1.00 26.07 232 ASN B C 1
ATOM 3831 O O . ASN B 1 253 ? 21.126 77.352 51.119 1.00 26.98 232 ASN B O 1
ATOM 3836 N N . ILE B 1 254 ? 22.253 75.491 50.545 1.00 25.26 233 ILE B N 1
ATOM 3837 C CA . ILE B 1 254 ? 22.662 76.045 49.248 1.00 25.28 233 ILE B CA 1
ATOM 3838 C C . ILE B 1 254 ? 21.718 75.549 48.176 1.00 24.48 233 ILE B C 1
ATOM 3839 O O . ILE B 1 254 ? 21.572 74.363 48.014 1.00 25.41 233 ILE B O 1
ATOM 3844 N N . THR B 1 255 ? 21.090 76.469 47.455 1.00 23.64 234 THR B N 1
ATOM 3845 C CA . THR B 1 255 ? 20.067 76.167 46.444 1.00 23.28 234 THR B CA 1
ATOM 3846 C C . THR B 1 255 ? 20.674 76.117 45.050 1.00 21.61 234 THR B C 1
ATOM 3847 O O . THR B 1 255 ? 20.339 75.261 44.248 1.00 21.21 234 THR B O 1
ATOM 3851 N N . SER B 1 256 ? 21.562 77.042 44.760 1.00 20.35 235 SER B N 1
ATOM 3852 C CA . SER B 1 256 ? 22.196 77.058 43.476 1.00 20.20 235 SER B CA 1
ATOM 3853 C C . SER B 1 256 ? 23.580 77.685 43.528 1.00 18.76 235 SER B C 1
ATOM 3854 O O . SER B 1 256 ? 23.838 78.527 44.345 1.00 17.38 235 SER B O 1
ATOM 3857 N N . ILE B 1 257 ? 24.438 77.264 42.602 1.00 18.37 236 ILE B N 1
ATOM 3858 C CA . ILE B 1 257 ? 25.799 77.754 42.465 1.00 18.26 236 ILE B CA 1
ATOM 3859 C C . ILE B 1 257 ? 26.136 77.782 40.966 1.00 18.10 236 ILE B C 1
ATOM 3860 O O . ILE B 1 257 ? 26.004 76.758 40.293 1.00 17.98 236 ILE B O 1
ATOM 3865 N N . ALA B 1 258 ? 26.542 78.936 40.458 1.00 17.05 237 ALA B N 1
ATOM 3866 C CA . ALA B 1 258 ? 27.015 79.040 39.082 1.00 17.88 237 ALA B CA 1
ATOM 3867 C C . ALA B 1 258 ? 28.320 79.757 39.130 1.00 17.49 237 ALA B C 1
ATOM 3868 O O . ALA B 1 258 ? 28.503 80.570 39.999 1.00 18.03 237 ALA B O 1
ATOM 3870 N N . ALA B 1 259 ? 29.242 79.398 38.236 1.00 17.00 238 ALA B N 1
ATOM 3871 C CA . ALA B 1 259 ? 30.497 80.126 38.086 1.00 16.85 238 ALA B CA 1
ATOM 3872 C C . ALA B 1 259 ? 31.110 79.898 36.699 1.00 17.37 238 ALA B C 1
ATOM 3873 O O . ALA B 1 259 ? 30.716 78.986 35.974 1.00 16.56 238 ALA B O 1
ATOM 3875 N N . ARG B 1 260 ? 32.063 80.755 36.354 1.00 18.31 239 ARG B N 1
ATOM 3876 C CA . ARG B 1 260 ? 32.817 80.664 35.117 1.00 19.23 239 ARG B CA 1
ATOM 3877 C C . ARG B 1 260 ? 34.282 80.347 35.369 1.00 19.69 239 ARG B C 1
ATOM 3878 O O . ARG B 1 260 ? 34.928 81.002 36.188 1.00 20.13 239 ARG B O 1
ATOM 3886 N N . PHE B 1 261 ? 34.817 79.399 34.613 1.00 19.75 240 PHE B N 1
ATOM 3887 C CA . PHE B 1 261 ? 36.199 78.969 34.718 1.00 20.94 240 PHE B CA 1
ATOM 3888 C C . PHE B 1 261 ? 37.121 79.844 33.876 1.00 21.83 240 PHE B C 1
ATOM 3889 O O . PHE B 1 261 ? 37.140 79.709 32.663 1.00 23.09 240 PHE B O 1
ATOM 3897 N N . THR B 1 262 ? 37.916 80.702 34.506 1.00 21.84 241 THR B N 1
ATOM 3898 C CA . THR B 1 262 ? 38.690 81.696 33.805 1.00 21.77 241 THR B CA 1
ATOM 3899 C C . THR B 1 262 ? 40.157 81.323 33.590 1.00 22.74 241 THR B C 1
ATOM 3900 O O . THR B 1 262 ? 40.708 81.633 32.540 1.00 22.61 241 THR B O 1
ATOM 3904 N N . LYS B 1 263 ? 40.775 80.675 34.576 1.00 22.97 242 LYS B N 1
ATOM 3905 C CA . LYS B 1 263 ? 42.168 80.247 34.493 1.00 23.20 242 LYS B CA 1
ATOM 3906 C C . LYS B 1 263 ? 42.405 78.890 35.168 1.00 21.70 242 LYS B C 1
ATOM 3907 O O . LYS B 1 263 ? 41.663 78.501 36.067 1.00 21.29 242 LYS B O 1
ATOM 3913 N N . PRO B 1 264 ? 43.460 78.185 34.752 1.00 20.54 243 PRO B N 1
ATOM 3914 C CA . PRO B 1 264 ? 43.759 76.865 35.298 1.00 20.07 243 PRO B CA 1
ATOM 3915 C C . PRO B 1 264 ? 44.318 76.935 36.715 1.00 19.06 243 PRO B C 1
ATOM 3916 O O . PRO B 1 264 ? 44.837 77.946 37.116 1.00 17.36 243 PRO B O 1
ATOM 3920 N N . VAL B 1 265 ? 44.157 75.839 37.449 1.00 18.22 244 VAL B N 1
ATOM 3921 C CA . VAL B 1 265 ? 44.621 75.705 38.797 1.00 17.05 244 VAL B CA 1
ATOM 3922 C C . VAL B 1 265 ? 45.549 74.508 38.875 1.00 16.84 244 VAL B C 1
ATOM 3923 O O . VAL B 1 265 ? 45.265 73.472 38.274 1.00 15.59 244 VAL B O 1
ATOM 3927 N N . PHE B 1 266 ? 46.636 74.627 39.630 1.00 16.09 245 PHE B N 1
ATOM 3928 C CA . PHE B 1 266 ? 47.491 73.484 39.902 1.00 16.49 245 PHE B CA 1
ATOM 3929 C C . PHE B 1 266 ? 47.207 72.816 41.239 1.00 16.41 245 PHE B C 1
ATOM 3930 O O . PHE B 1 266 ? 47.002 73.495 42.230 1.00 16.86 245 PHE B O 1
ATOM 3938 N N . PRO B 1 267 ? 47.214 71.474 41.293 1.00 16.48 246 PRO B N 1
ATOM 3939 C CA . PRO B 1 267 ? 47.058 70.898 42.601 1.00 16.76 246 PRO B CA 1
ATOM 3940 C C . PRO B 1 267 ? 48.236 71.263 43.510 1.00 16.89 246 PRO B C 1
ATOM 3941 O O . PRO B 1 267 ? 49.381 71.265 43.090 1.00 15.35 246 PRO B O 1
ATOM 3945 N N . GLY B 1 268 ? 47.922 71.603 44.753 1.00 17.70 247 GLY B N 1
ATOM 3946 C CA . GLY B 1 268 ? 48.917 72.144 45.670 1.00 17.98 247 GLY B CA 1
ATOM 3947 C C . GLY B 1 268 ? 48.555 73.571 46.008 1.00 18.08 247 GLY B C 1
ATOM 3948 O O . GLY B 1 268 ? 48.894 74.068 47.080 1.00 18.48 247 GLY B O 1
ATOM 3949 N N . GLU B 1 269 ? 47.848 74.226 45.101 1.00 18.17 248 GLU B N 1
ATOM 3950 C CA . GLU B 1 269 ? 47.551 75.641 45.260 1.00 18.36 248 GLU B CA 1
ATOM 3951 C C . GLU B 1 269 ? 46.376 75.848 46.177 1.00 17.32 248 GLU B C 1
ATOM 3952 O O . GLU B 1 269 ? 45.478 75.062 46.221 1.00 16.63 248 GLU B O 1
ATOM 3958 N N . THR B 1 270 ? 46.426 76.916 46.942 1.00 17.72 249 THR B N 1
ATOM 3959 C CA . THR B 1 270 ? 45.368 77.245 47.880 1.00 18.03 249 THR B CA 1
ATOM 3960 C C . THR B 1 270 ? 44.329 78.084 47.173 1.00 17.66 249 THR B C 1
ATOM 3961 O O . THR B 1 270 ? 44.637 79.060 46.500 1.00 16.71 249 THR B O 1
ATOM 3965 N N . LEU B 1 271 ? 43.082 77.696 47.330 1.00 18.09 250 LEU B N 1
ATOM 3966 C CA . LEU B 1 271 ? 41.985 78.360 46.656 1.00 18.13 250 LEU B CA 1
ATOM 3967 C C . LEU B 1 271 ? 41.262 79.277 47.622 1.00 18.67 250 LEU B C 1
ATOM 3968 O O . LEU B 1 271 ? 40.708 78.834 48.633 1.00 20.18 250 LEU B O 1
ATOM 3973 N N . SER B 1 272 ? 41.213 80.543 47.270 1.00 18.79 251 SER B N 1
ATOM 3974 C CA . SER B 1 272 ? 40.709 81.593 48.152 1.00 19.54 251 SER B CA 1
ATOM 3975 C C . SER B 1 272 ? 39.405 82.087 47.538 1.00 19.21 251 SER B C 1
ATOM 3976 O O . SER B 1 272 ? 39.412 82.591 46.408 1.00 18.96 251 SER B O 1
ATOM 3979 N N . THR B 1 273 ? 38.284 81.870 48.232 1.00 18.54 252 THR B N 1
ATOM 3980 C CA . THR B 1 273 ? 36.989 82.166 47.690 1.00 18.21 252 THR B CA 1
ATOM 3981 C C . THR B 1 273 ? 36.489 83.448 48.375 1.00 19.99 252 THR B C 1
ATOM 3982 O O . THR B 1 273 ? 36.319 83.481 49.606 1.00 20.35 252 THR B O 1
ATOM 3986 N N . VAL B 1 274 ? 36.290 84.510 47.591 1.00 20.51 253 VAL B N 1
ATOM 3987 C CA . VAL B 1 274 ? 35.856 85.815 48.124 1.00 21.29 253 VAL B CA 1
ATOM 3988 C C . VAL B 1 274 ? 34.376 85.979 47.825 1.00 22.05 253 VAL B C 1
ATOM 3989 O O . VAL B 1 274 ? 33.957 85.864 46.688 1.00 22.15 253 VAL B O 1
ATOM 3993 N N . ILE B 1 275 ? 33.596 86.188 48.882 1.00 23.06 254 ILE B N 1
ATOM 3994 C CA . ILE B 1 275 ? 32.145 86.160 48.853 1.00 23.68 254 ILE B CA 1
ATOM 3995 C C . ILE B 1 275 ? 31.581 87.523 49.269 1.00 25.08 254 ILE B C 1
ATOM 3996 O O . ILE B 1 275 ? 32.107 88.155 50.197 1.00 25.05 254 ILE B O 1
ATOM 4001 N N . TRP B 1 276 ? 30.518 87.956 48.583 1.00 26.36 255 TRP B N 1
ATOM 4002 C CA . TRP B 1 276 ? 29.756 89.168 48.925 1.00 27.12 255 TRP B CA 1
ATOM 4003 C C . TRP B 1 276 ? 28.296 88.813 49.060 1.00 28.38 255 TRP B C 1
ATOM 4004 O O . TRP B 1 276 ? 27.698 88.277 48.129 1.00 28.25 255 TRP B O 1
ATOM 4015 N N . ARG B 1 277 ? 27.727 89.097 50.220 1.00 29.62 256 ARG B N 1
ATOM 4016 C CA A ARG B 1 277 ? 26.292 89.009 50.390 0.50 30.79 256 ARG B CA 1
ATOM 4017 C CA B ARG B 1 277 ? 26.296 89.019 50.400 0.50 30.75 256 ARG B CA 1
ATOM 4018 C C . ARG B 1 277 ? 25.694 90.229 49.695 1.00 31.16 256 ARG B C 1
ATOM 4019 O O . ARG B 1 277 ? 26.208 91.345 49.829 1.00 29.81 256 ARG B O 1
ATOM 4034 N N . THR B 1 278 ? 24.646 89.973 48.917 1.00 32.33 257 THR B N 1
ATOM 4035 C CA . THR B 1 278 ? 23.932 90.989 48.150 1.00 33.68 257 THR B CA 1
ATOM 4036 C C . THR B 1 278 ? 22.455 91.014 48.618 1.00 34.97 257 THR B C 1
ATOM 4037 O O . THR B 1 278 ? 22.168 91.424 49.732 1.00 35.91 257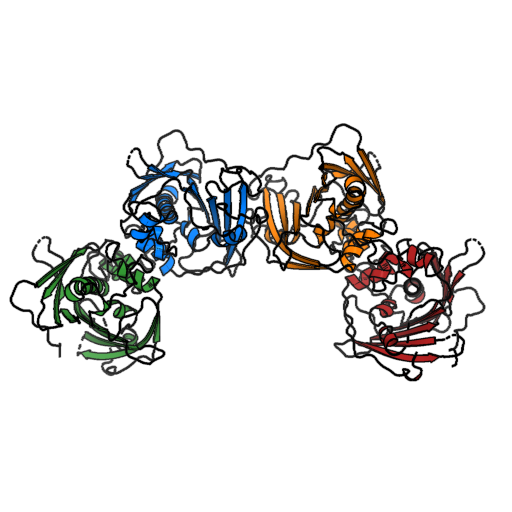 THR B O 1
ATOM 4041 N N . GLU B 1 279 ? 21.526 90.572 47.786 1.00 36.79 258 GLU B N 1
ATOM 4042 C CA . GLU B 1 279 ? 20.117 90.527 48.167 1.00 38.09 258 GLU B CA 1
ATOM 4043 C C . GLU B 1 279 ? 19.954 89.387 49.167 1.00 37.82 258 GLU B C 1
ATOM 4044 O O . GLU B 1 279 ? 20.744 88.486 49.183 1.00 37.23 258 GLU B O 1
ATOM 4050 N N . PRO B 1 280 ? 18.890 89.407 49.973 1.00 38.00 259 PRO B N 1
ATOM 4051 C CA . PRO B 1 280 ? 18.722 88.297 50.913 1.00 37.33 259 PRO B CA 1
ATOM 4052 C C . PRO B 1 280 ? 18.698 86.965 50.183 1.00 36.11 259 PRO B C 1
ATOM 4053 O O . PRO B 1 280 ? 18.039 86.852 49.154 1.00 36.35 259 PRO B O 1
ATOM 4057 N N . GLY B 1 281 ? 19.402 85.972 50.729 1.00 34.36 260 GLY B N 1
ATOM 4058 C CA . GLY B 1 281 ? 19.537 84.651 50.111 1.00 32.59 260 GLY B CA 1
ATOM 4059 C C . GLY B 1 281 ? 20.311 84.631 48.787 1.00 31.06 260 GLY B C 1
ATOM 4060 O O . GLY B 1 281 ? 20.222 83.682 48.034 1.00 30.58 260 GLY B O 1
ATOM 4061 N N . ARG B 1 282 ? 21.062 85.679 48.492 1.00 29.36 261 ARG B N 1
ATOM 4062 C CA . ARG B 1 282 ? 21.832 85.725 47.283 1.00 28.68 261 ARG B CA 1
ATOM 4063 C C . ARG B 1 282 ? 23.222 86.228 47.608 1.00 26.58 261 ARG B C 1
ATOM 4064 O O . ARG B 1 282 ? 23.383 87.049 48.500 1.00 25.06 261 ARG B O 1
ATOM 4072 N N . ALA B 1 283 ? 24.227 85.729 46.880 1.00 24.70 262 ALA B N 1
ATOM 4073 C CA . ALA B 1 283 ? 25.586 86.269 46.963 1.00 23.46 262 ALA B CA 1
ATOM 4074 C C . ALA B 1 283 ? 26.316 86.110 45.636 1.00 22.15 262 ALA B C 1
ATOM 4075 O O . ALA B 1 283 ? 25.891 85.349 44.791 1.00 21.07 262 ALA B O 1
ATOM 4077 N N . VAL B 1 284 ? 27.431 86.809 45.480 1.00 21.79 263 VAL B N 1
ATOM 4078 C CA . VAL B 1 284 ? 28.289 86.636 44.341 1.00 21.92 263 VAL B CA 1
ATOM 4079 C C . VAL B 1 284 ? 29.678 86.332 44.861 1.00 22.86 263 VAL B C 1
ATOM 4080 O O . VAL B 1 284 ? 30.052 86.767 45.968 1.00 23.64 263 VAL B O 1
ATOM 4084 N N . PHE B 1 285 ? 30.454 85.604 44.071 1.00 21.85 264 PHE B N 1
ATOM 4085 C CA . PHE B 1 285 ? 31.759 85.175 44.525 1.00 21.08 264 PHE B CA 1
ATOM 4086 C C . PHE B 1 285 ? 32.768 84.975 43.404 1.00 20.35 264 PHE B C 1
ATOM 4087 O O . PHE B 1 285 ? 32.389 84.801 42.255 1.00 19.71 264 PHE B O 1
ATOM 4095 N N . ARG B 1 286 ? 34.040 85.056 43.764 1.00 20.32 265 ARG B N 1
ATOM 4096 C CA . ARG B 1 286 ? 35.145 84.646 42.910 1.00 21.77 265 ARG B CA 1
ATOM 4097 C C . ARG B 1 286 ? 36.017 83.723 43.694 1.00 20.99 265 ARG B C 1
ATOM 4098 O O . ARG B 1 286 ? 36.085 83.824 44.911 1.00 20.30 265 ARG B O 1
ATOM 4106 N N . THR B 1 287 ? 36.757 82.876 42.996 1.00 20.67 266 THR B N 1
ATOM 4107 C CA . THR B 1 287 ? 37.775 82.082 43.660 1.00 20.03 266 THR B CA 1
ATOM 4108 C C . THR B 1 287 ? 39.086 82.406 42.985 1.00 20.82 266 THR B C 1
ATOM 4109 O O . THR B 1 287 ? 39.150 82.448 41.779 1.00 19.49 266 THR B O 1
ATOM 4113 N N . GLU B 1 288 ? 40.116 82.648 43.786 1.00 22.08 267 GLU B N 1
ATOM 4114 C CA . GLU B 1 288 ? 41.400 83.098 43.318 1.00 23.44 267 GLU B CA 1
ATOM 4115 C C . GLU B 1 288 ? 42.504 82.312 43.976 1.00 23.46 267 GLU B C 1
ATOM 4116 O O . GLU B 1 288 ? 42.330 81.732 45.021 1.00 22.17 267 GLU B O 1
ATOM 4122 N N . VAL B 1 289 ? 43.660 82.361 43.346 1.00 24.60 268 VAL B N 1
ATOM 4123 C CA . VAL B 1 289 ? 44.895 81.893 43.911 1.00 26.35 268 VAL B CA 1
ATOM 4124 C C . VAL B 1 289 ? 45.751 83.117 44.145 1.00 28.18 268 VAL B C 1
ATOM 4125 O O . VAL B 1 289 ? 46.048 83.828 43.180 1.00 28.63 268 VAL B O 1
ATOM 4129 N N . ALA B 1 290 ? 46.141 83.353 45.398 1.00 30.04 269 ALA B N 1
ATOM 4130 C CA . ALA B 1 290 ? 46.966 84.503 45.756 1.00 32.26 269 ALA B CA 1
ATOM 4131 C C . ALA B 1 290 ? 48.311 84.415 45.086 1.00 33.73 269 ALA B C 1
ATOM 4132 O O . ALA B 1 290 ? 48.886 83.341 44.994 1.00 34.22 269 ALA B O 1
ATOM 4134 N N . GLY B 1 291 ? 48.820 85.554 44.633 1.00 35.46 270 GLY B N 1
ATOM 4135 C CA . GLY B 1 291 ? 50.110 85.575 43.946 1.00 36.80 270 GLY B CA 1
ATOM 4136 C C . GLY B 1 291 ? 51.229 85.346 44.936 1.00 37.05 270 GLY B C 1
ATOM 4137 O O . GLY B 1 291 ? 51.083 85.717 46.095 1.00 37.85 270 GLY B O 1
ATOM 4138 N N . GLU B 1 296 ? 50.311 89.654 41.968 1.00 41.54 275 GLU B N 1
ATOM 4139 C CA . GLU B 1 296 ? 48.847 89.826 41.934 1.00 41.74 275 GLU B CA 1
ATOM 4140 C C . GLU B 1 296 ? 48.030 88.503 41.817 1.00 40.74 275 GLU B C 1
ATOM 4141 O O . GLU B 1 296 ? 48.439 87.541 41.157 1.00 41.07 275 GLU B O 1
ATOM 4143 N N . ALA B 1 297 ? 46.862 88.484 42.446 1.00 39.08 276 ALA B N 1
ATOM 4144 C CA . ALA B 1 297 ? 46.023 87.285 42.475 1.00 38.02 276 ALA B CA 1
ATOM 4145 C C . ALA B 1 297 ? 45.595 86.846 41.057 1.00 36.28 276 ALA B C 1
ATOM 4146 O O . ALA B 1 297 ? 45.430 87.669 40.168 1.00 37.17 276 ALA B O 1
ATOM 4148 N N . ARG B 1 298 ? 45.439 85.546 40.873 1.00 33.07 277 ARG B N 1
ATOM 4149 C CA . ARG B 1 298 ? 44.935 84.973 39.645 1.00 30.92 277 ARG B CA 1
ATOM 4150 C C . ARG B 1 298 ? 43.480 84.574 39.883 1.00 28.21 277 ARG B C 1
ATOM 4151 O O . ARG B 1 298 ? 43.210 83.722 40.705 1.00 26.84 277 ARG B O 1
ATOM 4159 N N . VAL B 1 299 ? 42.548 85.156 39.145 1.00 25.46 278 VAL B N 1
ATOM 4160 C CA . VAL B 1 299 ? 41.161 84.722 39.255 1.00 23.74 278 VAL B CA 1
ATOM 4161 C C . VAL B 1 299 ? 40.941 83.409 38.463 1.00 22.01 278 VAL B C 1
ATOM 4162 O O . VAL B 1 299 ? 41.203 83.348 37.251 1.00 20.57 278 VAL B O 1
ATOM 4166 N N . VAL B 1 300 ? 40.481 82.367 39.162 1.00 19.37 279 VAL B N 1
ATOM 4167 C CA . VAL B 1 300 ? 40.332 81.044 38.565 1.00 18.38 279 VAL B CA 1
ATOM 4168 C C . VAL B 1 300 ? 38.854 80.658 38.444 1.00 18.10 279 VAL B C 1
ATOM 4169 O O . VAL B 1 300 ? 38.510 79.857 37.581 1.00 16.37 279 VAL B O 1
ATOM 4173 N N . LEU B 1 301 ? 37.993 81.216 39.306 1.00 17.92 280 LEU B N 1
ATOM 4174 C CA . LEU B 1 301 ? 36.521 81.183 39.104 1.00 17.73 280 LEU B CA 1
ATOM 4175 C C . LEU B 1 301 ? 36.045 82.613 39.196 1.00 18.22 280 LEU B C 1
ATOM 4176 O O . LEU B 1 301 ? 36.436 83.309 40.103 1.00 18.19 280 LEU B O 1
ATOM 4181 N N . ASP B 1 302 ? 35.249 83.056 38.231 1.00 18.68 281 ASP B N 1
ATOM 4182 C CA . ASP B 1 302 ? 34.723 84.399 38.208 1.00 19.23 281 ASP B CA 1
ATOM 4183 C C . ASP B 1 302 ? 33.219 84.304 38.016 1.00 18.46 281 ASP B C 1
ATOM 4184 O O . ASP B 1 302 ? 32.694 83.203 37.788 1.00 16.80 281 ASP B O 1
ATOM 4189 N N . ASP B 1 303 ? 32.527 85.429 38.196 1.00 17.85 282 ASP B N 1
ATOM 4190 C CA . ASP B 1 303 ? 31.091 85.512 37.961 1.00 18.74 282 ASP B CA 1
ATOM 4191 C C . ASP B 1 303 ? 30.296 84.490 38.722 1.00 19.02 282 ASP B C 1
ATOM 4192 O O . ASP B 1 303 ? 29.319 83.970 38.233 1.00 17.38 282 ASP B O 1
ATOM 4197 N N . GLY B 1 304 ? 30.702 84.242 39.965 1.00 20.23 283 GLY B N 1
ATOM 4198 C CA . GLY B 1 304 ? 30.025 83.255 40.796 1.00 20.71 283 GLY B CA 1
ATOM 4199 C C . GLY B 1 304 ? 28.744 83.820 41.384 1.00 20.21 283 GLY B C 1
ATOM 4200 O O . GLY B 1 304 ? 28.709 84.966 41.771 1.00 19.86 283 GLY B O 1
ATOM 4201 N N . ALA B 1 305 ? 27.721 82.992 41.490 1.00 20.39 284 ALA B N 1
ATOM 4202 C CA . ALA B 1 305 ? 26.423 83.417 41.999 1.00 21.41 284 ALA B CA 1
ATOM 4203 C C . ALA B 1 305 ? 25.834 82.265 42.737 1.00 21.74 284 ALA B C 1
ATOM 4204 O O . ALA B 1 305 ? 25.872 81.156 42.263 1.00 21.28 284 ALA B O 1
ATOM 4206 N N . VAL B 1 306 ? 25.243 82.556 43.888 1.00 23.14 285 VAL B N 1
ATOM 4207 C CA . VAL B 1 306 ? 24.708 81.548 44.769 1.00 23.82 285 VAL B CA 1
ATOM 4208 C C . VAL B 1 306 ? 23.352 82.013 45.254 1.00 24.48 285 VAL B C 1
ATOM 4209 O O . VAL B 1 306 ? 23.173 83.189 45.535 1.00 23.15 285 VAL B O 1
ATOM 4213 N N . GLU B 1 307 ? 22.416 81.073 45.361 1.00 26.02 286 GLU B N 1
ATOM 4214 C CA . GLU B 1 307 ? 21.158 81.289 46.060 1.00 27.75 286 GLU B CA 1
ATOM 4215 C C . GLU B 1 307 ? 21.172 80.360 47.237 1.00 28.57 286 GLU B C 1
ATOM 4216 O O . GLU B 1 307 ? 21.531 79.198 47.097 1.00 28.24 286 GLU B O 1
ATOM 4222 N N . TYR B 1 308 ? 20.790 80.872 48.391 1.00 29.91 287 TYR B N 1
ATOM 4223 C CA . TYR B 1 308 ? 20.884 80.114 49.625 1.00 31.64 287 TYR B CA 1
ATOM 4224 C C . TYR B 1 308 ? 19.788 80.514 50.594 1.00 33.68 287 TYR B C 1
ATOM 4225 O O . TYR B 1 308 ? 19.241 81.606 50.477 1.00 33.65 287 TYR B O 1
ATOM 4234 N N . VAL B 1 309 ? 19.456 79.613 51.519 1.00 36.04 288 VAL B N 1
ATOM 4235 C CA . VAL B 1 309 ? 18.487 79.884 52.568 1.00 37.86 288 VAL B CA 1
ATOM 4236 C C . VAL B 1 309 ? 19.207 80.326 53.850 1.00 39.39 288 VAL B C 1
ATOM 4237 O O . VAL B 1 309 ? 20.231 79.752 54.238 1.00 39.22 288 VAL B O 1
ATOM 4241 N N . ALA B 1 310 ? 18.664 81.359 54.494 1.00 41.49 289 ALA B N 1
ATOM 4242 C CA . ALA B 1 310 ? 19.204 81.891 55.769 1.00 42.56 289 ALA B CA 1
ATOM 4243 C C . ALA B 1 310 ? 19.043 80.914 56.933 1.00 43.12 289 ALA B C 1
ATOM 4244 O O . ALA B 1 310 ? 19.977 80.742 57.730 1.00 43.62 289 ALA B O 1
ATOM 4246 N N . ILE C 1 24 ? -6.247 34.084 -21.207 1.00 65.12 3 ILE C N 1
ATOM 4247 C CA . ILE C 1 24 ? -7.619 33.813 -20.674 1.00 64.87 3 ILE C CA 1
ATOM 4248 C C . ILE C 1 24 ? -8.017 32.329 -20.807 1.00 64.68 3 ILE C C 1
ATOM 4249 O O . ILE C 1 24 ? -8.997 32.000 -21.491 1.00 65.14 3 ILE C O 1
ATOM 4254 N N . ASP C 1 25 ? -7.273 31.437 -20.146 1.00 64.01 4 ASP C N 1
ATOM 4255 C CA . ASP C 1 25 ? -7.559 29.987 -20.200 1.00 63.21 4 ASP C CA 1
ATOM 4256 C C . ASP C 1 25 ? -8.973 29.681 -19.684 1.00 62.44 4 ASP C C 1
ATOM 4257 O O . ASP C 1 25 ? -9.235 29.862 -18.489 1.00 62.66 4 ASP C O 1
ATOM 4259 N N . PRO C 1 26 ? -9.889 29.215 -20.580 1.00 61.28 5 PRO C N 1
ATOM 4260 C CA . PRO C 1 26 ? -11.259 28.810 -20.197 1.00 60.03 5 PRO C CA 1
ATOM 4261 C C . PRO C 1 26 ? -11.308 27.528 -19.365 1.00 58.57 5 PRO C C 1
ATOM 4262 O O . PRO C 1 26 ? -12.394 27.071 -18.968 1.00 58.41 5 PRO C O 1
ATOM 4266 N N . ASN C 1 27 ? -10.133 26.953 -19.125 1.00 56.61 6 ASN C N 1
ATOM 4267 C CA . ASN C 1 27 ? -9.985 25.861 -18.176 1.00 55.15 6 ASN C CA 1
ATOM 4268 C C . ASN C 1 27 ? -10.174 26.336 -16.711 1.00 53.41 6 ASN C C 1
ATOM 4269 O O . ASN C 1 27 ? -10.425 25.520 -15.809 1.00 52.68 6 ASN C O 1
ATOM 4271 N N . SER C 1 28 ? -10.077 27.656 -16.489 1.00 50.91 7 SER C N 1
ATOM 4272 C CA . SER C 1 28 ? -10.017 28.206 -15.124 1.00 48.67 7 SER C CA 1
ATOM 4273 C C . SER C 1 28 ? -11.355 28.290 -14.377 1.00 45.46 7 SER C C 1
ATOM 4274 O O . SER C 1 28 ? -11.352 28.680 -13.212 1.00 46.67 7 SER C O 1
ATOM 4277 N N . ILE C 1 29 ? -12.483 27.925 -14.995 1.00 41.00 8 ILE C N 1
ATOM 4278 C CA . ILE C 1 29 ? -13.766 28.010 -14.281 1.00 38.22 8 ILE C CA 1
ATOM 4279 C C . ILE C 1 29 ? -13.708 27.195 -13.001 1.00 37.42 8 ILE C C 1
ATOM 4280 O O . ILE C 1 29 ? -13.176 26.090 -12.994 1.00 37.67 8 ILE C O 1
ATOM 4285 N N . GLY C 1 30 ? -14.250 27.743 -11.911 1.00 36.64 9 GLY C N 1
ATOM 4286 C CA . GLY C 1 30 ? -14.338 27.003 -10.634 1.00 35.38 9 GLY C CA 1
ATOM 4287 C C . GLY C 1 30 ? -13.062 27.064 -9.834 1.00 34.88 9 GLY C C 1
ATOM 4288 O O . GLY C 1 30 ? -12.998 26.547 -8.700 1.00 35.99 9 GLY C O 1
ATOM 4289 N N . ALA C 1 31 ? -12.032 27.682 -10.411 1.00 34.41 10 ALA C N 1
ATOM 4290 C CA . ALA C 1 31 ? -10.772 27.915 -9.697 1.00 34.16 10 ALA C CA 1
ATOM 4291 C C . ALA C 1 31 ? -10.986 28.939 -8.556 1.00 34.12 10 ALA C C 1
ATOM 4292 O O . ALA C 1 31 ? -11.885 29.787 -8.619 1.00 34.79 10 ALA C O 1
ATOM 4294 N N . VAL C 1 32 ? -10.181 28.816 -7.507 1.00 34.20 11 VAL C N 1
ATOM 4295 C CA . VAL C 1 32 ? -10.336 29.582 -6.270 1.00 33.82 11 VAL C CA 1
ATOM 4296 C C . VAL C 1 32 ? -8.959 30.127 -5.818 1.00 34.09 11 VAL C C 1
ATOM 4297 O O . VAL C 1 32 ? -7.933 29.506 -6.077 1.00 33.56 11 VAL C O 1
ATOM 4301 N N . THR C 1 33 ? -8.937 31.293 -5.162 1.00 34.42 12 THR C N 1
ATOM 4302 C CA . THR C 1 33 ? -7.751 31.713 -4.398 1.00 34.47 12 THR C CA 1
ATOM 4303 C C . THR C 1 33 ? -7.840 31.182 -2.965 1.00 34.86 12 THR C C 1
ATOM 4304 O O . THR C 1 33 ? -8.940 30.959 -2.461 1.00 34.76 12 THR C O 1
ATOM 4308 N N . GLU C 1 34 ? -6.682 30.952 -2.333 1.00 36.03 13 GLU C N 1
ATOM 4309 C CA . GLU C 1 34 ? -6.605 30.660 -0.895 1.00 37.06 13 GLU C CA 1
ATOM 4310 C C . GLU C 1 34 ? -7.180 31.880 -0.163 1.00 37.20 13 GLU C C 1
ATOM 4311 O O . GLU C 1 34 ? -7.222 32.975 -0.737 1.00 37.44 13 GLU C O 1
ATOM 4317 N N . PRO C 1 35 ? -7.651 31.691 1.087 1.00 37.42 14 PRO C N 1
ATOM 4318 C CA . PRO C 1 35 ? -8.250 32.783 1.858 1.00 37.27 14 PRO C CA 1
ATOM 4319 C C . PRO C 1 35 ? -7.310 33.965 2.032 1.00 37.41 14 PRO C C 1
ATOM 4320 O O . PRO C 1 35 ? -6.093 33.776 2.101 1.00 38.07 14 PRO C O 1
ATOM 4324 N N . MET C 1 36 ? -7.887 35.164 2.028 1.00 37.11 15 MET C N 1
ATOM 4325 C CA . MET C 1 36 ? -7.185 36.416 2.324 1.00 37.37 15 MET C CA 1
ATOM 4326 C C . MET C 1 36 ? -7.955 37.128 3.459 1.00 36.02 15 MET C C 1
ATOM 4327 O O . MET C 1 36 ? -9.198 37.233 3.419 1.00 34.80 15 MET C O 1
ATOM 4332 N N . LEU C 1 37 ? -7.207 37.599 4.457 1.00 34.91 16 LEU C N 1
ATOM 4333 C CA . LEU C 1 37 ? -7.756 38.437 5.535 1.00 34.58 16 LEU C CA 1
ATOM 4334 C C . LEU C 1 37 ? -7.941 39.873 5.070 1.00 33.56 16 LEU C C 1
ATOM 4335 O O . LEU C 1 37 ? -6.944 40.532 4.831 1.00 33.05 16 LEU C O 1
ATOM 4340 N N . PHE C 1 38 ? -9.175 40.370 4.935 1.00 32.63 17 PHE C N 1
ATOM 4341 C CA . PHE C 1 38 ? -9.342 41.828 4.747 1.00 32.49 17 PHE C CA 1
ATOM 4342 C C . PHE C 1 38 ? -9.784 42.487 6.050 1.00 31.09 17 PHE C C 1
ATOM 4343 O O . PHE C 1 38 ? -10.796 42.102 6.640 1.00 30.65 17 PHE C O 1
ATOM 4351 N N . GLU C 1 39 ? -9.018 43.504 6.429 1.00 29.71 18 GLU C N 1
ATOM 4352 C CA . GLU C 1 39 ? -9.090 44.203 7.708 1.00 29.61 18 GLU C CA 1
ATOM 4353 C C . GLU C 1 39 ? -9.259 45.713 7.500 1.00 27.25 18 GLU C C 1
ATOM 4354 O O . GLU C 1 39 ? -8.594 46.293 6.659 1.00 25.97 18 GLU C O 1
ATOM 4360 N N . TRP C 1 40 ? -10.080 46.337 8.333 1.00 25.35 19 TRP C N 1
ATOM 4361 C CA . TRP C 1 40 ? -10.361 47.744 8.222 1.00 24.04 19 TRP C CA 1
ATOM 4362 C C . TRP C 1 40 ? -10.763 48.339 9.550 1.00 23.72 19 TRP C C 1
ATOM 4363 O O . TRP C 1 40 ? -11.328 47.644 10.399 1.00 24.04 19 TRP C O 1
ATOM 4374 N N . THR C 1 41 ? -10.510 49.640 9.695 1.00 22.85 20 THR C N 1
ATOM 4375 C CA . THR C 1 41 ? -10.926 50.417 10.865 1.00 21.61 20 THR C CA 1
ATOM 4376 C C . THR C 1 41 ? -11.971 51.420 10.443 1.00 20.62 20 THR C C 1
ATOM 4377 O O . THR C 1 41 ? -12.353 51.449 9.276 1.00 20.97 20 THR C O 1
ATOM 4381 N N . ASP C 1 42 ? -12.443 52.237 11.389 1.00 19.19 21 ASP C N 1
ATOM 4382 C CA . ASP C 1 42 ? -13.483 53.219 11.105 1.00 18.20 21 ASP C CA 1
ATOM 4383 C C . ASP C 1 42 ? -13.050 54.273 10.103 1.00 17.03 21 ASP C C 1
ATOM 4384 O O . ASP C 1 42 ? -13.861 54.786 9.361 1.00 16.71 21 ASP C O 1
ATOM 4389 N N . ARG C 1 43 ? -11.767 54.581 10.075 1.00 16.90 22 ARG C N 1
ATOM 4390 C CA . ARG C 1 43 ? -11.236 55.552 9.124 1.00 17.07 22 ARG C CA 1
ATOM 4391 C C . ARG C 1 43 ? -11.570 55.090 7.725 1.00 16.76 22 ARG C C 1
ATOM 4392 O O . ARG C 1 43 ? -11.982 55.877 6.898 1.00 17.01 22 ARG C O 1
ATOM 4400 N N . ASP C 1 44 ? -11.435 53.795 7.478 1.00 16.13 23 ASP C N 1
ATOM 4401 C CA . ASP C 1 44 ? -11.683 53.253 6.146 1.00 15.91 23 ASP C CA 1
ATOM 4402 C C . ASP C 1 44 ? -13.119 53.365 5.683 1.00 15.22 23 ASP C C 1
ATOM 4403 O O . ASP C 1 44 ? -13.382 53.790 4.567 1.00 15.44 23 ASP C O 1
ATOM 4408 N N . THR C 1 45 ? -14.052 53.003 6.547 1.00 15.30 24 THR C N 1
ATOM 4409 C CA . THR C 1 45 ? -15.490 53.060 6.234 1.00 14.34 24 THR C CA 1
ATOM 4410 C C . THR C 1 45 ? -16.036 54.479 6.210 1.00 14.63 24 THR C C 1
ATOM 4411 O O . THR C 1 45 ? -16.937 54.804 5.402 1.00 15.77 24 THR C O 1
ATOM 4415 N N . LEU C 1 46 ? -15.499 55.349 7.058 1.00 14.31 25 LEU C N 1
ATOM 4416 C CA . LEU C 1 46 ? -15.843 56.764 6.967 1.00 13.94 25 LEU C CA 1
ATOM 4417 C C . LEU C 1 46 ? -15.299 57.372 5.643 1.00 13.89 25 LEU C C 1
ATOM 4418 O O . LEU C 1 46 ? -16.018 58.062 4.943 1.00 13.84 25 LEU C O 1
ATOM 4423 N N . LEU C 1 47 ? -14.052 57.062 5.303 1.00 14.19 26 LEU C N 1
ATOM 4424 C CA . LEU C 1 47 ? -13.444 57.477 4.028 1.00 14.81 26 LEU C CA 1
ATOM 4425 C C . LEU C 1 47 ? -14.238 56.973 2.775 1.00 14.58 26 LEU C C 1
ATOM 4426 O O . LEU C 1 47 ? -14.497 57.720 1.840 1.00 14.47 26 LEU C O 1
ATOM 4431 N N . TYR C 1 48 ? -14.633 55.720 2.800 1.00 14.05 27 TYR C N 1
ATOM 4432 C CA . TYR C 1 48 ? -15.458 55.187 1.750 1.00 15.10 27 TYR C CA 1
ATOM 4433 C C . TYR C 1 48 ? -16.764 55.955 1.600 1.00 15.16 27 TYR C C 1
ATOM 4434 O O . TYR C 1 48 ? -17.123 56.337 0.484 1.00 16.05 27 TYR C O 1
ATOM 4443 N N . ALA C 1 49 ? -17.466 56.207 2.708 1.00 14.34 28 ALA C N 1
ATOM 4444 C CA . ALA C 1 49 ? -18.714 56.964 2.614 1.00 13.65 28 ALA C CA 1
ATOM 4445 C C . ALA C 1 49 ? -18.486 58.330 2.014 1.00 13.31 28 ALA C C 1
ATOM 4446 O O . ALA C 1 49 ? -19.286 58.803 1.187 1.00 14.26 28 ALA C O 1
ATOM 4448 N N . ILE C 1 50 ? -17.418 59.009 2.410 1.00 13.68 29 ILE C N 1
ATOM 4449 C CA . ILE C 1 50 ? -17.165 60.339 1.821 1.00 13.26 29 ILE C CA 1
ATOM 4450 C C . ILE C 1 50 ? -16.779 60.090 0.355 1.00 13.38 29 ILE C C 1
ATOM 4451 O O . ILE C 1 50 ? -17.153 60.816 -0.517 1.00 13.77 29 ILE C O 1
ATOM 4456 N N . GLY C 1 51 ? -16.056 59.020 0.088 1.00 13.79 30 GLY C N 1
ATOM 4457 C CA . GLY C 1 51 ? -15.752 58.635 -1.284 1.00 14.65 30 GLY C CA 1
ATOM 4458 C C . GLY C 1 51 ? -16.939 58.498 -2.220 1.00 14.81 30 GLY C C 1
ATOM 4459 O O . GLY C 1 51 ? -16.855 58.857 -3.410 1.00 15.41 30 GLY C O 1
ATOM 4460 N N . VAL C 1 52 ? -18.041 57.988 -1.692 1.00 14.80 31 VAL C N 1
ATOM 4461 C CA . VAL C 1 52 ? -19.278 57.847 -2.469 1.00 14.42 31 VAL C CA 1
ATOM 4462 C C . VAL C 1 52 ? -20.244 58.993 -2.232 1.00 14.96 31 VAL C C 1
ATOM 4463 O O . VAL C 1 52 ? -21.455 58.885 -2.501 1.00 16.20 31 VAL C O 1
ATOM 4467 N N . GLY C 1 53 ? -19.697 60.126 -1.771 1.00 14.97 32 GLY C N 1
ATOM 4468 C CA . GLY C 1 53 ? -20.431 61.389 -1.793 1.00 14.40 32 GLY C CA 1
ATOM 4469 C C . GLY C 1 53 ? -21.252 61.732 -0.559 1.00 14.50 32 GLY C C 1
ATOM 4470 O O . GLY C 1 53 ? -21.913 62.751 -0.552 1.00 13.85 32 GLY C O 1
ATOM 4471 N N . ALA C 1 54 ? -21.217 60.917 0.498 1.00 14.96 33 ALA C N 1
ATOM 4472 C CA . ALA C 1 54 ? -21.897 61.312 1.779 1.00 14.31 33 ALA C CA 1
ATOM 4473 C C . ALA C 1 54 ? -21.144 62.465 2.415 1.00 13.63 33 ALA C C 1
ATOM 4474 O O . ALA C 1 54 ? -19.982 62.590 2.208 1.00 13.43 33 ALA C O 1
ATOM 4476 N N . GLY C 1 55 ? -21.858 63.313 3.139 1.00 14.01 34 GLY C N 1
ATOM 4477 C CA . GLY C 1 55 ? -21.380 64.564 3.661 1.00 14.34 34 GLY C CA 1
ATOM 4478 C C . GLY C 1 55 ? -21.982 64.893 5.043 1.00 15.35 34 GLY C C 1
ATOM 4479 O O . GLY C 1 55 ? -22.327 63.988 5.822 1.00 14.62 34 GLY C O 1
ATOM 4480 N N . THR C 1 56 ? -22.126 66.188 5.315 1.00 15.55 35 THR C N 1
ATOM 4481 C CA . THR C 1 56 ? -22.523 66.685 6.618 1.00 16.84 35 THR C CA 1
ATOM 4482 C C . THR C 1 56 ? -23.995 66.372 6.923 1.00 17.58 35 THR C C 1
ATOM 4483 O O . THR C 1 56 ? -24.412 66.467 8.053 1.00 17.40 35 THR C O 1
ATOM 4487 N N . GLY C 1 57 ? -24.771 66.062 5.893 1.00 18.46 36 GLY C N 1
ATOM 4488 C CA . GLY C 1 57 ? -26.167 65.678 6.051 1.00 18.91 36 GLY C CA 1
ATOM 4489 C C . GLY C 1 57 ? -26.307 64.166 6.230 1.00 19.47 36 GLY C C 1
ATOM 4490 O O . GLY C 1 57 ? -27.417 63.674 6.352 1.00 20.79 36 GLY C O 1
ATOM 4491 N N . ASP C 1 58 ? -25.195 63.430 6.242 1.00 18.80 37 ASP C N 1
ATOM 4492 C CA . ASP C 1 58 ? -25.237 61.980 6.402 1.00 18.78 37 ASP C CA 1
ATOM 4493 C C . ASP C 1 58 ? -24.323 61.563 7.566 1.00 17.85 37 ASP C C 1
ATOM 4494 O O . ASP C 1 58 ? -23.436 60.745 7.396 1.00 16.61 37 ASP C O 1
ATOM 4499 N N . LEU C 1 59 ? -24.522 62.155 8.745 1.00 17.69 38 LEU C N 1
ATOM 4500 C CA . LEU C 1 59 ? -23.599 61.936 9.890 1.00 17.32 38 LEU C CA 1
ATOM 4501 C C . LEU C 1 59 ? -23.490 60.488 10.320 1.00 17.02 38 LEU C C 1
ATOM 4502 O O . LEU C 1 59 ? -22.476 60.094 10.831 1.00 17.36 38 LEU C O 1
ATOM 4507 N N . ALA C 1 60 ? -24.510 59.669 10.081 1.00 16.74 39 ALA C N 1
ATOM 4508 C CA . ALA C 1 60 ? -24.421 58.247 10.416 1.00 16.18 39 ALA C CA 1
ATOM 4509 C C . ALA C 1 60 ? -23.372 57.550 9.616 1.00 16.62 39 ALA C C 1
ATOM 4510 O O . ALA C 1 60 ? -22.828 56.546 10.077 1.00 17.48 39 ALA C O 1
ATOM 4512 N N . PHE C 1 61 ? -23.086 58.047 8.419 1.00 16.18 40 PHE C N 1
ATOM 4513 C CA . PHE C 1 61 ? -22.115 57.371 7.523 1.00 16.98 40 PHE C CA 1
ATOM 4514 C C . PHE C 1 61 ? -20.738 58.051 7.512 1.00 15.56 40 PHE C C 1
ATOM 4515 O O . PHE C 1 61 ? -19.718 57.410 7.249 1.00 15.40 40 PHE C O 1
ATOM 4523 N N . THR C 1 62 ? -20.734 59.349 7.753 1.00 14.80 41 THR C N 1
ATOM 4524 C CA . THR C 1 62 ? -19.513 60.138 7.750 1.00 14.85 41 THR C CA 1
ATOM 4525 C C . THR C 1 62 ? -18.900 60.483 9.101 1.00 14.83 41 THR C C 1
ATOM 4526 O O . THR C 1 62 ? -17.779 61.027 9.132 1.00 15.47 41 THR C O 1
ATOM 4530 N N . THR C 1 63 ? -19.580 60.152 10.210 1.00 14.31 42 THR C N 1
ATOM 4531 C CA . THR C 1 63 ? -18.997 60.315 11.548 1.00 14.41 42 THR C CA 1
ATOM 4532 C C . THR C 1 63 ? -19.219 59.120 12.471 1.00 15.60 42 THR C C 1
ATOM 4533 O O . THR C 1 63 ? -20.112 58.306 12.249 1.00 15.89 42 THR C O 1
ATOM 4537 N N . GLU C 1 64 ? -18.359 58.976 13.478 1.00 15.72 43 GLU C N 1
ATOM 4538 C CA . GLU C 1 64 ? -18.443 57.851 14.374 1.00 16.67 43 GLU C CA 1
ATOM 4539 C C . GLU C 1 64 ? -18.811 58.221 15.824 1.00 17.46 43 GLU C C 1
ATOM 4540 O O . GLU C 1 64 ? -19.155 57.328 16.614 1.00 17.56 43 GLU C O 1
ATOM 4546 N N . ASN C 1 65 ? -18.716 59.512 16.148 1.00 17.57 44 ASN C N 1
ATOM 4547 C CA . ASN C 1 65 ? -18.799 60.017 17.513 1.00 18.06 44 ASN C CA 1
ATOM 4548 C C . ASN C 1 65 ? -19.746 61.212 17.609 1.00 18.51 44 ASN C C 1
ATOM 4549 O O . ASN C 1 65 ? -19.624 62.028 18.505 1.00 19.39 44 ASN C O 1
ATOM 4554 N N . SER C 1 66 ? -20.674 61.328 16.670 1.00 19.27 45 SER C N 1
ATOM 4555 C CA . SER C 1 66 ? -21.678 62.379 16.727 1.00 19.39 45 SER C CA 1
ATOM 4556 C C . SER C 1 66 ? -22.776 61.960 17.677 1.00 19.84 45 SER C C 1
ATOM 4557 O O . SER C 1 66 ? -23.172 60.799 17.713 1.00 19.42 45 SER C O 1
ATOM 4560 N N . HIS C 1 67 ? -23.242 62.929 18.449 1.00 21.21 46 HIS C N 1
ATOM 4561 C CA . HIS C 1 67 ? -24.142 62.702 19.582 1.00 22.20 46 HIS C CA 1
ATOM 4562 C C . HIS C 1 67 ? -25.430 61.988 19.153 1.00 22.35 46 HIS C C 1
ATOM 4563 O O . HIS C 1 67 ? -26.135 62.470 18.274 1.00 22.10 46 HIS C O 1
ATOM 4570 N N . GLY C 1 68 ? -25.719 60.835 19.750 1.00 22.69 47 GLY C N 1
ATOM 4571 C CA . GLY C 1 68 ? -26.939 60.081 19.423 1.00 22.50 47 GLY C CA 1
ATOM 4572 C C . GLY C 1 68 ? -26.974 59.339 18.076 1.00 22.93 47 GLY C C 1
ATOM 4573 O O . GLY C 1 68 ? -28.065 58.931 17.617 1.00 22.97 47 GLY C O 1
ATOM 4574 N N . ILE C 1 69 ? -25.812 59.140 17.441 1.00 22.20 48 ILE C N 1
ATOM 4575 C CA . ILE C 1 69 ? -25.761 58.535 16.097 1.00 21.62 48 ILE C CA 1
ATOM 4576 C C . ILE C 1 69 ? -24.642 57.548 16.026 1.00 21.43 48 ILE C C 1
ATOM 4577 O O . ILE C 1 69 ? -23.479 57.931 16.065 1.00 21.17 48 ILE C O 1
ATOM 4582 N N . ASP C 1 70 ? -24.980 56.269 15.935 1.00 21.62 49 ASP C N 1
ATOM 4583 C CA . ASP C 1 70 ? -23.959 55.237 15.775 1.00 21.67 49 ASP C CA 1
ATOM 4584 C C . ASP C 1 70 ? -23.595 55.220 14.295 1.00 21.23 49 ASP C C 1
ATOM 4585 O O . ASP C 1 70 ? -24.458 55.400 13.428 1.00 20.80 49 ASP C O 1
ATOM 4590 N N . GLN C 1 71 ? -22.319 55.011 14.022 1.00 20.13 50 GLN C N 1
ATOM 4591 C CA . GLN C 1 71 ? -21.875 54.932 12.673 1.00 19.60 50 GLN C CA 1
ATOM 4592 C C . GLN C 1 71 ? -22.513 53.730 11.986 1.00 19.83 50 GLN C C 1
ATOM 4593 O O . GLN C 1 71 ? -22.546 52.620 12.558 1.00 20.87 50 GLN C O 1
ATOM 4599 N N . GLN C 1 72 ? -22.995 53.940 10.758 1.00 19.26 51 GLN C N 1
ATOM 4600 C CA . GLN C 1 72 ? -23.462 52.828 9.925 1.00 19.30 51 GLN C CA 1
ATOM 4601 C C . GLN C 1 72 ? -22.517 52.684 8.740 1.00 19.19 51 GLN C C 1
ATOM 4602 O O . GLN C 1 72 ? -21.907 53.645 8.331 1.00 18.84 51 GLN C O 1
ATOM 4608 N N . VAL C 1 73 ? -22.354 51.464 8.228 1.00 19.09 52 VAL C N 1
ATOM 4609 C CA . VAL C 1 73 ? -21.504 51.218 7.078 1.00 17.92 52 VAL C CA 1
ATOM 4610 C C . VAL C 1 73 ? -22.383 50.993 5.849 1.00 18.76 52 VAL C C 1
ATOM 4611 O O . VAL C 1 73 ? -23.316 50.206 5.909 1.00 20.60 52 VAL C O 1
ATOM 4615 N N . LEU C 1 74 ? -22.128 51.688 4.748 1.00 17.66 53 LEU C N 1
ATOM 4616 C CA . LEU C 1 74 ? -22.935 51.470 3.564 1.00 17.89 53 LEU C CA 1
ATOM 4617 C C . LEU C 1 74 ? -22.650 50.093 3.005 1.00 18.41 53 LEU C C 1
ATOM 4618 O O . LEU C 1 74 ? -21.484 49.667 2.914 1.00 19.94 53 LEU C O 1
ATOM 4623 N N . PRO C 1 75 ? -23.704 49.365 2.658 1.00 18.66 54 PRO C N 1
ATOM 4624 C CA . PRO C 1 75 ? -23.547 47.994 2.207 1.00 18.32 54 PRO C CA 1
ATOM 4625 C C . PRO C 1 75 ? -22.617 47.859 1.027 1.00 17.89 54 PRO C C 1
ATOM 4626 O O . PRO C 1 75 ? -21.931 46.833 0.901 1.00 19.29 54 PRO C O 1
ATOM 4630 N N . THR C 1 76 ? -22.535 48.879 0.176 1.00 17.54 55 THR C N 1
ATOM 4631 C CA . THR C 1 76 ? -21.651 48.798 -1.003 1.00 17.02 55 THR C CA 1
ATOM 4632 C C . THR C 1 76 ? -20.195 48.682 -0.631 1.00 17.55 55 THR C C 1
ATOM 4633 O O . THR C 1 76 ? -19.357 48.320 -1.481 1.00 18.59 55 THR C O 1
ATOM 4637 N N . TYR C 1 77 ? -19.877 48.892 0.652 1.00 16.78 56 TYR C N 1
ATOM 4638 C CA . TYR C 1 77 ? -18.515 48.720 1.122 1.00 15.83 56 TYR C CA 1
ATOM 4639 C C . TYR C 1 77 ? -18.087 47.264 0.914 1.00 16.56 56 TYR C C 1
ATOM 4640 O O . TYR C 1 77 ? -16.910 46.946 0.967 1.00 17.50 56 TYR C O 1
ATOM 4649 N N . ALA C 1 78 ? -19.036 46.352 0.679 1.00 17.32 57 ALA C N 1
ATOM 4650 C CA . ALA C 1 78 ? -18.672 44.948 0.357 1.00 16.98 57 ALA C CA 1
ATOM 4651 C C . ALA C 1 78 ? -17.636 44.843 -0.770 1.00 17.20 57 ALA C C 1
ATOM 4652 O O . ALA C 1 78 ? -16.782 43.935 -0.761 1.00 17.13 57 ALA C O 1
ATOM 4654 N N . VAL C 1 79 ? -17.685 45.775 -1.728 1.00 17.80 58 VAL C N 1
ATOM 4655 C CA . VAL C 1 79 ? -16.798 45.707 -2.902 1.00 17.43 58 VAL C CA 1
ATOM 4656 C C . VAL C 1 79 ? -15.378 45.986 -2.504 1.00 18.47 58 VAL C C 1
ATOM 4657 O O . VAL C 1 79 ? -14.465 45.635 -3.244 1.00 20.37 58 VAL C O 1
ATOM 4661 N N . ILE C 1 80 ? -15.181 46.604 -1.340 1.00 18.32 59 ILE C N 1
ATOM 4662 C CA . ILE C 1 80 ? -13.856 46.906 -0.833 1.00 17.92 59 ILE C CA 1
ATOM 4663 C C . ILE C 1 80 ? -13.395 45.830 0.141 1.00 18.40 59 ILE C C 1
ATOM 4664 O O . ILE C 1 80 ? -12.251 45.400 0.076 1.00 18.12 59 ILE C O 1
ATOM 4669 N N . CYS C 1 81 ? -14.262 45.395 1.061 1.00 19.19 60 CYS C N 1
ATOM 4670 C CA . CYS C 1 81 ? -13.846 44.381 2.051 1.00 19.86 60 CYS C CA 1
ATOM 4671 C C . CYS C 1 81 ? -14.071 42.940 1.597 1.00 21.12 60 CYS C C 1
ATOM 4672 O O . CYS C 1 81 ? -13.569 42.002 2.232 1.00 21.16 60 CYS C O 1
ATOM 4675 N N . CYS C 1 82 ? -14.776 42.749 0.483 1.00 22.14 61 CYS C N 1
ATOM 4676 C CA . CYS C 1 82 ? -14.985 41.403 -0.036 1.00 23.19 61 CYS C CA 1
ATOM 4677 C C . CYS C 1 82 ? -14.627 41.371 -1.514 1.00 23.60 61 CYS C C 1
ATOM 4678 O O . CYS C 1 82 ? -15.464 41.020 -2.355 1.00 23.92 61 CYS C O 1
ATOM 4681 N N . PRO C 1 83 ? -13.392 41.782 -1.856 1.00 24.50 62 PRO C N 1
ATOM 4682 C CA . PRO C 1 83 ? -13.086 41.927 -3.291 1.00 25.52 62 PRO C CA 1
ATOM 4683 C C . PRO C 1 83 ? -12.998 40.584 -4.050 1.00 27.49 62 PRO C C 1
ATOM 4684 O O . PRO C 1 83 ? -12.266 39.679 -3.639 1.00 28.84 62 PRO C O 1
ATOM 4688 N N . ALA C 1 84 ? -13.736 40.483 -5.151 1.00 29.35 63 ALA C N 1
ATOM 4689 C CA . ALA C 1 84 ? -13.661 39.329 -6.070 1.00 30.83 63 ALA C CA 1
ATOM 4690 C C . ALA C 1 84 ? -12.381 39.269 -6.944 1.00 32.22 63 ALA C C 1
ATOM 4691 O O . ALA C 1 84 ? -12.069 38.213 -7.504 1.00 33.15 63 ALA C O 1
ATOM 4693 N N . PHE C 1 85 ? -11.619 40.365 -7.024 1.00 33.70 64 PHE C N 1
ATOM 4694 C CA . PHE C 1 85 ? -10.479 40.470 -7.987 1.00 34.94 64 PHE C CA 1
ATOM 4695 C C . PHE C 1 85 ? -9.255 39.555 -7.709 1.00 35.69 64 PHE C C 1
ATOM 4696 O O . PHE C 1 85 ? -8.378 39.344 -8.602 1.00 37.04 64 PHE C O 1
ATOM 4698 N N . GLY C 1 86 ? -9.175 38.990 -6.509 1.00 36.02 65 GLY C N 1
ATOM 4699 C CA . GLY C 1 86 ? -8.134 37.972 -6.249 1.00 36.23 65 GLY C CA 1
ATOM 4700 C C . GLY C 1 86 ? -8.120 36.858 -7.316 1.00 36.63 65 GLY C C 1
ATOM 4701 O O . GLY C 1 86 ? -7.077 36.227 -7.557 1.00 37.24 65 GLY C O 1
ATOM 4702 N N . ALA C 1 87 ? -9.272 36.639 -7.965 1.00 36.56 66 ALA C N 1
ATOM 4703 C CA . ALA C 1 87 ? -9.449 35.531 -8.891 1.00 36.69 66 ALA C CA 1
ATOM 4704 C C . ALA C 1 87 ? -8.949 35.810 -10.337 1.00 37.20 66 ALA C C 1
ATOM 4705 O O . ALA C 1 87 ? -8.807 34.869 -11.151 1.00 37.63 66 ALA C O 1
ATOM 4707 N N . ALA C 1 88 ? -8.684 37.078 -10.656 1.00 37.69 67 ALA C N 1
ATOM 4708 C CA . ALA C 1 88 ? -8.168 37.464 -11.982 1.00 37.94 67 ALA C CA 1
ATOM 4709 C C . ALA C 1 88 ? -6.868 36.726 -12.323 1.00 38.50 67 ALA C C 1
ATOM 4710 O O . ALA C 1 88 ? -6.744 36.126 -13.380 1.00 39.32 67 ALA C O 1
ATOM 4712 N N . ALA C 1 89 ? -5.906 36.753 -11.418 1.00 39.85 68 ALA C N 1
ATOM 4713 C CA . ALA C 1 89 ? -4.640 36.034 -11.603 1.00 41.23 68 ALA C CA 1
ATOM 4714 C C . ALA C 1 89 ? -4.854 34.552 -11.977 1.00 43.42 68 ALA C C 1
ATOM 4715 O O . ALA C 1 89 ? -4.038 33.957 -12.716 1.00 43.11 68 ALA C O 1
ATOM 4717 N N . LYS C 1 90 ? -5.943 33.975 -11.453 1.00 46.58 69 LYS C N 1
ATOM 4718 C CA . LYS C 1 90 ? -6.359 32.603 -11.771 1.00 48.61 69 LYS C CA 1
ATOM 4719 C C . LYS C 1 90 ? -6.936 32.477 -13.190 1.00 50.01 69 LYS C C 1
ATOM 4720 O O . LYS C 1 90 ? -7.014 31.359 -13.733 1.00 50.75 69 LYS C O 1
ATOM 4726 N N . VAL C 1 91 ? -7.355 33.604 -13.775 1.00 50.80 70 VAL C N 1
ATOM 4727 C CA . VAL C 1 91 ? -7.811 33.634 -15.165 1.00 51.43 70 VAL C CA 1
ATOM 4728 C C . VAL C 1 91 ? -6.620 33.857 -16.093 1.00 51.49 70 VAL C C 1
ATOM 4729 O O . VAL C 1 91 ? -6.488 33.150 -17.088 1.00 51.58 70 VAL C O 1
ATOM 4733 N N . LEU C 1 99 ? -14.590 47.431 -15.884 1.00 33.81 78 LEU C N 1
ATOM 4734 C CA . LEU C 1 99 ? -15.948 47.451 -15.282 1.00 34.16 78 LEU C CA 1
ATOM 4735 C C . LEU C 1 99 ? -17.000 48.118 -16.147 1.00 34.36 78 LEU C C 1
ATOM 4736 O O . LEU C 1 99 ? -18.121 47.608 -16.265 1.00 34.13 78 LEU C O 1
ATOM 4741 N N . LEU C 1 100 ? -16.670 49.264 -16.747 1.00 34.99 79 LEU C N 1
ATOM 4742 C CA . LEU C 1 100 ? -17.566 49.808 -17.771 1.00 34.75 79 LEU C CA 1
ATOM 4743 C C . LEU C 1 100 ? -17.991 48.633 -18.640 1.00 34.23 79 LEU C C 1
ATOM 4744 O O . LEU C 1 100 ? -17.155 47.822 -19.053 1.00 34.15 79 LEU C O 1
ATOM 4749 N N . HIS C 1 101 ? -19.307 48.532 -18.848 1.00 33.91 80 HIS C N 1
ATOM 4750 C CA . HIS C 1 101 ? -19.939 47.484 -19.641 1.00 33.37 80 HIS C CA 1
ATOM 4751 C C . HIS C 1 101 ? -20.143 46.223 -18.807 1.00 32.10 80 HIS C C 1
ATOM 4752 O O . HIS C 1 101 ? -21.009 45.352 -19.136 1.00 32.48 80 HIS C O 1
ATOM 4759 N N . GLY C 1 102 ? -19.400 46.176 -17.690 1.00 30.05 81 GLY C N 1
ATOM 4760 C CA . GLY C 1 102 ? -19.464 45.093 -16.716 1.00 28.50 81 GLY C CA 1
ATOM 4761 C C . GLY C 1 102 ? -20.598 45.339 -15.744 1.00 27.30 81 GLY C C 1
ATOM 4762 O O . GLY C 1 102 ? -21.369 46.269 -15.903 1.00 27.32 81 GLY C O 1
ATOM 4763 N N . SER C 1 103 ? -20.727 44.452 -14.780 1.00 25.75 82 SER C N 1
ATOM 4764 C CA . SER C 1 103 ? -21.749 44.558 -13.772 1.00 25.57 82 SER C CA 1
ATOM 4765 C C . SER C 1 103 ? -21.153 44.277 -12.405 1.00 24.31 82 SER C C 1
ATOM 4766 O O . SER C 1 103 ? -20.030 43.762 -12.291 1.00 23.66 82 SER C O 1
ATOM 4769 N N . GLN C 1 104 ? -21.877 44.677 -11.373 1.00 23.21 83 GLN C N 1
ATOM 4770 C CA . GLN C 1 104 ? -21.453 44.335 -10.028 1.00 22.11 83 GLN C CA 1
ATOM 4771 C C . GLN C 1 104 ? -22.689 43.993 -9.232 1.00 21.96 83 GLN C C 1
ATOM 4772 O O . GLN C 1 104 ? -23.693 44.712 -9.290 1.00 21.53 83 GLN C O 1
ATOM 4778 N N . GLY C 1 105 ? -22.612 42.898 -8.488 1.00 21.79 84 GLY C N 1
ATOM 4779 C CA . GLY C 1 105 ? -23.646 42.606 -7.466 1.00 22.17 84 GLY C CA 1
ATOM 4780 C C . GLY C 1 105 ? -23.020 42.380 -6.097 1.00 22.52 84 GLY C C 1
ATOM 4781 O O . GLY C 1 105 ? -21.836 41.985 -5.973 1.00 22.90 84 GLY C O 1
ATOM 4782 N N . ILE C 1 106 ? -23.798 42.665 -5.064 1.00 23.03 85 ILE C N 1
ATOM 4783 C CA . ILE C 1 106 ? -23.407 42.347 -3.713 1.00 22.97 85 ILE C CA 1
ATOM 4784 C C . ILE C 1 106 ? -24.595 41.758 -2.981 1.00 24.11 85 ILE C C 1
ATOM 4785 O O . ILE C 1 106 ? -25.736 42.067 -3.328 1.00 24.72 85 ILE C O 1
ATOM 4790 N N . ARG C 1 107 ? -24.340 40.947 -1.950 1.00 24.97 86 ARG C N 1
ATOM 4791 C CA . ARG C 1 107 ? -25.418 40.479 -1.090 1.00 25.99 86 ARG C CA 1
ATOM 4792 C C . ARG C 1 107 ? -24.841 40.424 0.300 1.00 26.27 86 ARG C C 1
ATOM 4793 O O . ARG C 1 107 ? -23.764 39.874 0.494 1.00 26.44 86 ARG C O 1
ATOM 4801 N N . LEU C 1 108 ? -25.537 41.023 1.259 1.00 26.96 87 LEU C N 1
ATOM 4802 C CA . LEU C 1 108 ? -25.077 41.042 2.648 1.00 27.07 87 LEU C CA 1
ATOM 4803 C C . LEU C 1 108 ? -26.013 40.216 3.520 1.00 27.53 87 LEU C C 1
ATOM 4804 O O . LEU C 1 108 ? -27.241 40.301 3.375 1.00 27.27 87 LEU C O 1
ATOM 4809 N N . HIS C 1 109 ? -25.424 39.464 4.451 1.00 28.44 88 HIS C N 1
ATOM 4810 C CA . HIS C 1 109 ? -26.184 38.646 5.418 1.00 29.37 88 HIS C CA 1
ATOM 4811 C C . HIS C 1 109 ? -26.188 39.214 6.845 1.00 30.22 88 HIS C C 1
ATOM 4812 O O . HIS C 1 109 ? -26.984 38.783 7.687 1.00 31.04 88 HIS C O 1
ATOM 4819 N N . ALA C 1 110 ? -25.307 40.188 7.082 1.00 30.38 89 ALA C N 1
ATOM 4820 C CA . ALA C 1 110 ? -25.188 40.901 8.338 1.00 30.07 89 ALA C CA 1
ATOM 4821 C C . ALA C 1 110 ? -24.846 42.370 8.033 1.00 30.32 89 ALA C C 1
ATOM 4822 O O . ALA C 1 110 ? -24.434 42.699 6.916 1.00 30.25 89 ALA C O 1
ATOM 4824 N N . PRO C 1 111 ? -25.019 43.265 9.022 1.00 29.96 90 PRO C N 1
ATOM 4825 C CA . PRO C 1 111 ? -24.484 44.623 8.820 1.00 29.19 90 PRO C CA 1
ATOM 4826 C C . PRO C 1 111 ? -22.964 44.597 8.832 1.00 28.15 90 PRO C C 1
ATOM 4827 O O . PRO C 1 111 ? -22.373 43.869 9.630 1.00 28.69 90 PRO C O 1
ATOM 4831 N N . LEU C 1 112 ? -22.316 45.351 7.951 1.00 27.09 91 LEU C N 1
ATOM 4832 C CA . LEU C 1 112 ? -20.854 45.442 8.039 1.00 25.81 91 LEU C CA 1
ATOM 4833 C C . LEU C 1 112 ? -20.561 46.384 9.210 1.00 25.30 91 LEU C C 1
ATOM 4834 O O . LEU C 1 112 ? -21.218 47.421 9.350 1.00 24.93 91 LEU C O 1
ATOM 4839 N N . PRO C 1 113 ? -19.612 46.006 10.076 1.00 24.33 92 PRO C N 1
ATOM 4840 C CA . PRO C 1 113 ? -19.230 46.874 11.174 1.00 23.52 92 PRO C CA 1
ATOM 4841 C C . PRO C 1 113 ? -18.183 47.908 10.751 1.00 22.97 92 PRO C C 1
ATOM 4842 O O . PRO C 1 113 ? -17.366 47.642 9.880 1.00 22.68 92 PRO C O 1
ATOM 4846 N N . ALA C 1 114 ? -18.226 49.070 11.400 1.00 22.09 93 ALA C N 1
ATOM 4847 C CA . ALA C 1 114 ? -17.334 50.187 11.129 1.00 21.37 93 ALA C CA 1
ATOM 4848 C C . ALA C 1 114 ? -15.886 49.773 11.100 1.00 21.55 93 ALA C C 1
ATOM 4849 O O . ALA C 1 114 ? -15.106 50.279 10.280 1.00 21.10 93 ALA C O 1
ATOM 4851 N N . ALA C 1 115 ? -15.529 48.885 12.025 1.00 21.62 94 ALA C N 1
ATOM 4852 C CA . ALA C 1 115 ? -14.216 48.313 12.070 1.00 22.74 94 ALA C CA 1
ATOM 4853 C C . ALA C 1 115 ? -14.428 46.820 12.130 1.00 24.10 94 ALA C C 1
ATOM 4854 O O . ALA C 1 115 ? -15.378 46.358 12.749 1.00 25.06 94 ALA C O 1
ATOM 4856 N N . GLY C 1 116 ? -13.564 46.075 11.452 1.00 24.62 95 GLY C N 1
ATOM 4857 C CA . GLY C 1 116 ? -13.658 44.654 11.481 1.00 25.61 95 GLY C CA 1
ATOM 4858 C C . GLY C 1 116 ? -12.739 43.969 10.497 1.00 26.72 95 GLY C C 1
ATOM 4859 O O . GLY C 1 116 ? -11.781 44.563 9.971 1.00 25.89 95 GLY C O 1
ATOM 4860 N N . LYS C 1 117 ? -13.037 42.695 10.269 1.00 27.66 96 LYS C N 1
ATOM 4861 C CA . LYS C 1 117 ? -12.285 41.912 9.335 1.00 28.55 96 LYS C CA 1
ATOM 4862 C C . LYS C 1 117 ? -13.102 40.745 8.829 1.00 28.18 96 LYS C C 1
ATOM 4863 O O . LYS C 1 117 ? -14.104 40.361 9.449 1.00 27.92 96 LYS C O 1
ATOM 4869 N N . LEU C 1 118 ? -12.674 40.239 7.663 1.00 27.55 97 LEU C N 1
ATOM 4870 C CA . LEU C 1 118 ? -13.355 39.191 6.929 1.00 26.61 97 LEU C CA 1
ATOM 4871 C C . LEU C 1 118 ? -12.346 38.265 6.296 1.00 26.49 97 LEU C C 1
ATOM 4872 O O . LEU C 1 118 ? -11.335 38.727 5.780 1.00 25.90 97 LEU C O 1
ATOM 4877 N N . SER C 1 119 ? -12.648 36.961 6.287 1.00 27.10 98 SER C N 1
ATOM 4878 C CA . SER C 1 119 ? -11.846 35.962 5.523 1.00 26.93 98 SER C CA 1
ATOM 4879 C C . SER C 1 119 ? -12.476 35.905 4.146 1.00 26.78 98 SER C C 1
ATOM 4880 O O . SER C 1 119 ? -13.672 35.595 4.038 1.00 27.32 98 SER C O 1
ATOM 4883 N N . VAL C 1 120 ? -11.711 36.274 3.107 1.00 26.38 99 VAL C N 1
ATOM 4884 C CA . VAL C 1 120 ? -12.253 36.382 1.754 1.00 26.49 99 VAL C CA 1
ATOM 4885 C C . VAL C 1 120 ? -11.609 35.341 0.823 1.00 27.33 99 VAL C C 1
ATOM 4886 O O . VAL C 1 120 ? -10.386 35.083 0.898 1.00 27.12 99 VAL C O 1
ATOM 4890 N N . VAL C 1 121 ? -12.458 34.782 -0.041 1.00 27.87 100 VAL C N 1
ATOM 4891 C CA . VAL C 1 121 ? -12.141 33.682 -0.989 1.00 28.11 100 VAL C CA 1
ATOM 4892 C C . VAL C 1 121 ? -12.917 34.052 -2.202 1.00 28.57 100 VAL C C 1
ATOM 4893 O O . VAL C 1 121 ? -14.074 34.445 -2.086 1.00 29.44 100 VAL C O 1
ATOM 4897 N N . THR C 1 122 ? -12.269 33.933 -3.350 1.00 29.78 101 THR C N 1
ATOM 4898 C CA . THR C 1 122 ? -12.742 34.457 -4.627 1.00 30.26 101 THR C CA 1
ATOM 4899 C C . THR C 1 122 ? -12.904 33.294 -5.589 1.00 31.43 101 THR C C 1
ATOM 4900 O O . THR C 1 122 ? -12.116 32.340 -5.534 1.00 31.64 101 THR C O 1
ATOM 4904 N N . GLU C 1 123 ? -13.875 33.357 -6.487 1.00 32.16 102 GLU C N 1
ATOM 4905 C CA . GLU C 1 123 ? -14.026 32.276 -7.466 1.00 33.19 102 GLU C CA 1
ATOM 4906 C C . GLU C 1 123 ? -14.225 32.836 -8.862 1.00 33.37 102 GLU C C 1
ATOM 4907 O O . GLU C 1 123 ? -14.841 33.887 -9.036 1.00 33.61 102 GLU C O 1
ATOM 4913 N N . VAL C 1 124 ? -13.691 32.114 -9.852 1.00 33.55 103 VAL C N 1
ATOM 4914 C CA . VAL C 1 124 ? -13.987 32.355 -11.263 1.00 33.06 103 VAL C CA 1
ATOM 4915 C C . VAL C 1 124 ? -15.322 31.660 -11.504 1.00 33.45 103 VAL C C 1
ATOM 4916 O O . VAL C 1 124 ? -15.385 30.438 -11.576 1.00 34.32 103 VAL C O 1
ATOM 4920 N N . ALA C 1 125 ? -16.394 32.429 -11.619 1.00 34.59 104 ALA C N 1
ATOM 4921 C CA . ALA C 1 125 ? -17.750 31.845 -11.652 1.00 35.49 104 ALA C CA 1
ATOM 4922 C C . ALA C 1 125 ? -18.132 31.358 -13.054 1.00 36.93 104 ALA C C 1
ATOM 4923 O O . ALA C 1 125 ? -19.000 30.470 -13.220 1.00 38.26 104 ALA C O 1
ATOM 4925 N N . ASP C 1 126 ? -17.504 31.965 -14.055 1.00 38.07 105 ASP C N 1
ATOM 4926 C CA . ASP C 1 126 ? -17.887 31.783 -15.438 1.00 39.19 105 ASP C CA 1
ATOM 4927 C C . ASP C 1 126 ? -16.961 32.624 -16.332 1.00 41.59 105 ASP C C 1
ATOM 4928 O O . ASP C 1 126 ? -16.623 33.768 -16.004 1.00 41.29 105 ASP C O 1
ATOM 4933 N N . ILE C 1 127 ? -16.517 32.009 -17.426 1.00 45.73 106 ILE C N 1
ATOM 4934 C CA . ILE C 1 127 ? -15.832 32.689 -18.528 1.00 48.40 106 ILE C CA 1
ATOM 4935 C C . ILE C 1 127 ? -16.677 32.395 -19.765 1.00 50.84 106 ILE C C 1
ATOM 4936 O O . ILE C 1 127 ? -17.073 31.240 -19.990 1.00 51.96 106 ILE C O 1
ATOM 4941 N N . GLN C 1 128 ? -16.973 33.428 -20.547 1.00 53.07 107 GLN C N 1
ATOM 4942 C CA . GLN C 1 128 ? -17.934 33.295 -21.623 1.00 54.76 107 GLN C CA 1
ATOM 4943 C C . GLN C 1 128 ? -17.267 33.526 -22.980 1.00 56.22 107 GLN C C 1
ATOM 4944 O O . GLN C 1 128 ? -16.664 34.592 -23.223 1.00 56.35 107 GLN C O 1
ATOM 4950 N N . ASP C 1 129 ? -17.365 32.490 -23.827 1.00 57.36 108 ASP C N 1
ATOM 4951 C CA . ASP C 1 129 ? -16.872 32.487 -25.211 1.00 58.18 108 ASP C CA 1
ATOM 4952 C C . ASP C 1 129 ? -17.598 31.329 -25.921 1.00 58.27 108 ASP C C 1
ATOM 4953 O O . ASP C 1 129 ? -18.354 30.574 -25.284 1.00 57.96 108 ASP C O 1
ATOM 4958 N N . ALA C 1 136 ? -14.446 39.667 -24.686 1.00 50.00 115 ALA C N 1
ATOM 4959 C CA . ALA C 1 136 ? -14.402 38.527 -23.751 1.00 50.54 115 ALA C CA 1
ATOM 4960 C C . ALA C 1 136 ? -15.011 38.845 -22.370 1.00 50.34 115 ALA C C 1
ATOM 4961 O O . ALA C 1 136 ? -14.814 39.929 -21.830 1.00 50.67 115 ALA C O 1
ATOM 4963 N N . ILE C 1 137 ? -15.745 37.883 -21.809 1.00 50.00 116 ILE C N 1
ATOM 4964 C CA . ILE C 1 137 ? -16.519 38.095 -20.571 1.00 49.15 116 ILE C CA 1
ATOM 4965 C C . ILE C 1 137 ? -16.074 37.184 -19.402 1.00 47.90 116 ILE C C 1
ATOM 4966 O O . ILE C 1 137 ? -16.070 35.946 -19.540 1.00 48.69 116 ILE C O 1
ATOM 4971 N N . VAL C 1 138 ? -15.726 37.795 -18.258 1.00 45.41 117 VAL C N 1
ATOM 4972 C CA . VAL C 1 138 ? -15.279 37.061 -17.054 1.00 43.23 117 VAL C CA 1
ATOM 4973 C C . VAL C 1 138 ? -16.077 37.426 -15.793 1.00 40.51 117 VAL C C 1
ATOM 4974 O O . VAL C 1 138 ? -16.103 38.585 -15.373 1.00 40.87 117 VAL C O 1
ATOM 4978 N N . VAL C 1 139 ? -16.710 36.430 -15.184 1.00 36.65 118 VAL C N 1
ATOM 4979 C CA . VAL C 1 139 ? -17.534 36.645 -13.996 1.00 33.99 118 VAL C CA 1
ATOM 4980 C C . VAL C 1 139 ? -16.807 36.114 -12.771 1.00 33.56 118 VAL C C 1
ATOM 4981 O O . VAL C 1 139 ? -16.539 34.899 -12.679 1.00 34.02 118 VAL C O 1
ATOM 4985 N N . LEU C 1 140 ? -16.465 37.022 -11.843 1.00 32.44 119 LEU C N 1
ATOM 4986 C CA . LEU C 1 140 ? -15.726 36.661 -10.633 1.00 31.38 119 LEU C CA 1
ATOM 4987 C C . LEU C 1 140 ? -16.630 36.803 -9.412 1.00 31.13 119 LEU C C 1
ATOM 4988 O O . LEU C 1 140 ? -17.441 37.726 -9.334 1.00 30.80 119 LEU C O 1
ATOM 4993 N N . ARG C 1 141 ? -16.477 35.881 -8.463 1.00 30.64 120 ARG C N 1
ATOM 4994 C CA . ARG C 1 141 ? -17.295 35.866 -7.246 1.00 30.67 120 ARG C CA 1
ATOM 4995 C C . ARG C 1 141 ? -16.411 35.913 -6.024 1.00 29.49 120 ARG C C 1
ATOM 4996 O O . ARG C 1 141 ? -15.308 35.339 -6.004 1.00 29.95 120 ARG C O 1
ATOM 5004 N N . GLY C 1 142 ? -16.901 36.616 -5.008 1.00 28.50 121 GLY C N 1
ATOM 5005 C CA . GLY C 1 142 ? -16.203 36.691 -3.727 1.00 27.78 121 GLY C CA 1
ATOM 5006 C C . GLY C 1 142 ? -17.170 36.377 -2.612 1.00 27.22 121 GLY C C 1
ATOM 5007 O O . GLY C 1 142 ? -18.379 36.641 -2.704 1.00 27.36 121 GLY C O 1
ATOM 5008 N N . ARG C 1 143 ? -16.617 35.815 -1.554 1.00 26.86 122 ARG C N 1
ATOM 5009 C CA . ARG C 1 143 ? -17.381 35.444 -0.402 1.00 26.79 122 ARG C CA 1
ATOM 5010 C C . ARG C 1 143 ? -16.514 35.821 0.762 1.00 26.23 122 ARG C C 1
ATOM 5011 O O . ARG C 1 143 ? -15.335 35.435 0.785 1.00 26.49 122 ARG C O 1
ATOM 5019 N N . GLY C 1 144 ? -17.099 36.530 1.726 1.00 26.09 123 GLY C N 1
ATOM 5020 C CA . GLY C 1 144 ? -16.395 36.924 2.939 1.00 26.43 123 GLY C CA 1
ATOM 5021 C C . GLY C 1 144 ? -17.112 36.438 4.181 1.00 26.64 123 GLY C C 1
ATOM 5022 O O . GLY C 1 144 ? -18.311 36.658 4.339 1.00 26.96 123 GLY C O 1
ATOM 5023 N N . CYS C 1 145 ? -16.360 35.792 5.058 1.00 27.37 124 CYS C N 1
ATOM 5024 C CA . CYS C 1 145 ? -16.869 35.239 6.280 1.00 28.56 124 CYS C CA 1
ATOM 5025 C C . CYS C 1 145 ? -16.214 35.861 7.491 1.00 29.77 124 CYS C C 1
ATOM 5026 O O . CYS C 1 145 ? -15.092 36.369 7.420 1.00 29.68 124 CYS C O 1
ATOM 5029 N N . ASP C 1 146 ? -16.927 35.797 8.611 1.00 32.08 125 ASP C N 1
ATOM 5030 C CA . ASP C 1 146 ? -16.391 36.201 9.892 1.00 33.69 125 ASP C CA 1
ATOM 5031 C C . ASP C 1 146 ? -15.305 35.199 10.237 1.00 34.96 125 ASP C C 1
ATOM 5032 O O . ASP C 1 146 ? -15.565 34.025 10.260 1.00 35.51 125 ASP C O 1
ATOM 5037 N N . PRO C 1 147 ? -14.081 35.659 10.491 1.00 36.59 126 PRO C N 1
ATOM 5038 C CA . PRO C 1 147 ? -12.991 34.708 10.727 1.00 37.52 126 PRO C CA 1
ATOM 5039 C C . PRO C 1 147 ? -13.169 33.791 11.932 1.00 38.67 126 PRO C C 1
ATOM 5040 O O . PRO C 1 147 ? -12.701 32.644 11.893 1.00 39.14 126 PRO C O 1
ATOM 5044 N N . GLU C 1 148 ? -13.793 34.283 13.000 1.00 39.44 127 GLU C N 1
ATOM 5045 C CA . GLU C 1 148 ? -13.948 33.472 14.206 1.00 40.26 127 GLU C CA 1
ATOM 5046 C C . GLU C 1 148 ? -15.038 32.420 13.984 1.00 41.23 127 GLU C C 1
ATOM 5047 O O . GLU C 1 148 ? -14.784 31.218 14.108 1.00 42.54 127 GLU C O 1
ATOM 5049 N N . SER C 1 149 ? -16.232 32.856 13.595 1.00 41.53 128 SER C N 1
ATOM 5050 C CA . SER C 1 149 ? -17.370 31.963 13.475 1.00 41.21 128 SER C CA 1
ATOM 5051 C C . SER C 1 149 ? -17.404 31.169 12.176 1.00 41.06 128 SER C C 1
ATOM 5052 O O . SER C 1 149 ? -18.155 30.189 12.073 1.00 41.83 128 SER C O 1
ATOM 5055 N N . GLY C 1 150 ? -16.633 31.598 11.173 1.00 39.94 129 GLY C N 1
ATOM 5056 C CA . GLY C 1 150 ? -16.748 31.051 9.798 1.00 38.26 129 GLY C CA 1
ATOM 5057 C C . GLY C 1 150 ? -18.059 31.409 9.101 1.00 36.89 129 GLY C C 1
ATOM 5058 O O . GLY C 1 150 ? -18.378 30.863 8.034 1.00 36.82 129 GLY C O 1
ATOM 5059 N N . SER C 1 151 ? -18.831 32.323 9.696 1.00 35.02 130 SER C N 1
ATOM 5060 C CA . SER C 1 151 ? -20.165 32.642 9.184 1.00 33.64 130 SER C CA 1
ATOM 5061 C C . SER C 1 151 ? -20.115 33.689 8.068 1.00 32.85 130 SER C C 1
ATOM 5062 O O . SER C 1 151 ? -19.418 34.717 8.174 1.00 32.44 130 SER C O 1
ATOM 5065 N N . LEU C 1 152 ? -20.896 33.428 7.022 1.00 31.74 131 LEU C N 1
ATOM 5066 C CA . LEU C 1 152 ? -20.925 34.243 5.807 1.00 30.49 131 LEU C CA 1
ATOM 5067 C C . LEU C 1 152 ? -21.473 35.615 6.102 1.00 29.76 131 LEU C C 1
ATOM 5068 O O . LEU C 1 152 ? -22.579 35.738 6.633 1.00 31.16 131 LEU C O 1
ATOM 5073 N N . VAL C 1 153 ? -20.742 36.648 5.713 1.00 28.43 132 VAL C N 1
ATOM 5074 C CA . VAL C 1 153 ? -21.210 38.026 5.908 1.00 27.46 132 VAL C CA 1
ATOM 5075 C C . VAL C 1 153 ? -21.614 38.709 4.611 1.00 26.94 132 VAL C C 1
ATOM 5076 O O . VAL C 1 153 ? -22.654 39.366 4.523 1.00 27.03 132 VAL C O 1
ATOM 5080 N N . ALA C 1 154 ? -20.780 38.552 3.600 1.00 26.62 133 ALA C N 1
ATOM 5081 C CA . AL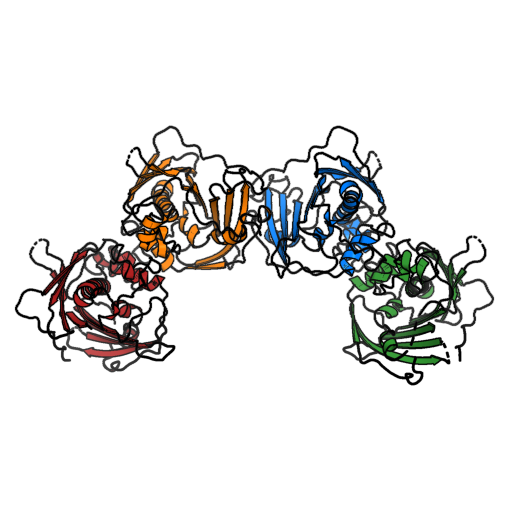A C 1 154 ? -20.984 39.233 2.334 1.00 26.33 133 ALA C CA 1
ATOM 5082 C C . ALA C 1 154 ? -20.579 38.361 1.140 1.00 26.42 133 ALA C C 1
ATOM 5083 O O . ALA C 1 154 ? -19.671 37.515 1.220 1.00 25.80 133 ALA C O 1
ATOM 5085 N N . GLU C 1 155 ? -21.279 38.610 0.043 1.00 26.28 134 GLU C N 1
ATOM 5086 C CA . GLU C 1 155 ? -20.997 38.015 -1.227 1.00 27.16 134 GLU C CA 1
ATOM 5087 C C . GLU C 1 155 ? -20.915 39.142 -2.267 1.00 27.14 134 GLU C C 1
ATOM 5088 O O . GLU C 1 155 ? -21.694 40.101 -2.229 1.00 27.31 134 GLU C O 1
ATOM 5094 N N . THR C 1 156 ? -19.986 39.017 -3.203 1.00 27.09 135 THR C N 1
ATOM 5095 C CA . THR C 1 156 ? -19.906 39.944 -4.319 1.00 26.43 135 THR C CA 1
ATOM 5096 C C . THR C 1 156 ? -19.753 39.154 -5.619 1.00 27.47 135 THR C C 1
ATOM 5097 O O . THR C 1 156 ? -19.213 38.010 -5.632 1.00 27.84 135 THR C O 1
ATOM 5101 N N . LEU C 1 157 ? -20.224 39.771 -6.707 1.00 27.45 136 LEU C N 1
ATOM 5102 C CA . LEU C 1 157 ? -20.177 39.156 -8.043 1.00 27.25 136 LEU C CA 1
ATOM 5103 C C . LEU C 1 157 ? -19.748 40.217 -9.020 1.00 26.95 136 LEU C C 1
ATOM 5104 O O . LEU C 1 157 ? -20.455 41.196 -9.264 1.00 26.94 136 LEU C O 1
ATOM 5109 N N . THR C 1 158 ? -18.582 40.020 -9.588 1.00 27.18 137 THR C N 1
ATOM 5110 C CA . THR C 1 158 ? -18.005 41.034 -10.416 1.00 27.96 137 THR C CA 1
ATOM 5111 C C . THR C 1 158 ? -17.842 40.500 -11.856 1.00 28.64 137 THR C C 1
ATOM 5112 O O . THR C 1 158 ? -17.147 39.496 -12.085 1.00 28.55 137 THR C O 1
ATOM 5116 N N . THR C 1 159 ? -18.537 41.154 -12.792 1.00 29.15 138 THR C N 1
ATOM 5117 C CA . THR C 1 159 ? -18.552 40.777 -14.215 1.00 29.52 138 THR C CA 1
ATOM 5118 C C . THR C 1 159 ? -17.683 41.772 -14.971 1.00 30.75 138 THR C C 1
ATOM 5119 O O . THR C 1 159 ? -17.989 42.982 -14.980 1.00 31.22 138 THR C O 1
ATOM 5123 N N . LEU C 1 160 ? -16.631 41.266 -15.615 1.00 31.92 139 LEU C N 1
ATOM 5124 C CA . LEU C 1 160 ? -15.717 42.077 -16.447 1.00 32.77 139 LEU C CA 1
ATOM 5125 C C . LEU C 1 160 ? -15.941 41.839 -17.941 1.00 34.09 139 LEU C C 1
ATOM 5126 O O . LEU C 1 160 ? -15.893 40.692 -18.395 1.00 34.57 139 LEU C O 1
ATOM 5131 N N . VAL C 1 161 ? -16.170 42.904 -18.706 1.00 35.38 140 VAL C N 1
ATOM 5132 C CA . VAL C 1 161 ? -16.217 42.795 -20.166 1.00 36.50 140 VAL C CA 1
ATOM 5133 C C . VAL C 1 161 ? -14.850 43.275 -20.718 1.00 38.88 140 VAL C C 1
ATOM 5134 O O . VAL C 1 161 ? -14.255 44.252 -20.214 1.00 38.50 140 VAL C O 1
ATOM 5138 N N . LEU C 1 162 ? -14.333 42.533 -21.704 1.00 41.88 141 LEU C N 1
ATOM 5139 C CA . LEU C 1 162 ? -12.974 42.755 -22.260 1.00 43.78 141 LEU C CA 1
ATOM 5140 C C . LEU C 1 162 ? -12.957 43.155 -23.764 1.00 44.63 141 LEU C C 1
ATOM 5141 O O . LEU C 1 162 ? -13.235 42.335 -24.657 1.00 45.95 141 LEU C O 1
ATOM 5146 N N . GLU C 1 174 ? -24.581 32.258 -22.162 1.00 53.38 153 GLU C N 1
ATOM 5147 C CA . GLU C 1 174 ? -25.851 32.863 -21.740 1.00 53.69 153 GLU C CA 1
ATOM 5148 C C . GLU C 1 174 ? -25.598 34.217 -21.065 1.00 53.93 153 GLU C C 1
ATOM 5149 O O . GLU C 1 174 ? -24.803 34.293 -20.125 1.00 54.11 153 GLU C O 1
ATOM 5151 N N . ARG C 1 175 ? -26.251 35.273 -21.554 1.00 54.48 154 ARG C N 1
ATOM 5152 C CA . ARG C 1 175 ? -26.267 36.585 -20.888 1.00 54.92 154 ARG C CA 1
ATOM 5153 C C . ARG C 1 175 ? -27.545 36.683 -20.016 1.00 55.16 154 ARG C C 1
ATOM 5154 O O . ARG C 1 175 ? -28.667 36.676 -20.562 1.00 55.32 154 ARG C O 1
ATOM 5156 N N . PRO C 1 176 ? -27.385 36.783 -18.666 1.00 54.72 155 PRO C N 1
ATOM 5157 C CA . PRO C 1 176 ? -28.532 36.587 -17.755 1.00 54.36 155 PRO C CA 1
ATOM 5158 C C . PRO C 1 176 ? -29.709 37.551 -18.001 1.00 54.13 155 PRO C C 1
ATOM 5159 O O . PRO C 1 176 ? -29.553 38.571 -18.685 1.00 54.14 155 PRO C O 1
ATOM 5163 N N . ALA C 1 177 ? -30.873 37.225 -17.445 1.00 53.70 156 ALA C N 1
ATOM 5164 C CA . ALA C 1 177 ? -32.093 38.014 -17.697 1.00 53.38 156 ALA C CA 1
ATOM 5165 C C . ALA C 1 177 ? -31.960 39.403 -17.094 1.00 52.96 156 ALA C C 1
ATOM 5166 O O . ALA C 1 177 ? -31.723 39.543 -15.887 1.00 53.64 156 ALA C O 1
ATOM 5168 N N . ALA C 1 178 ? -32.084 40.426 -17.939 1.00 52.00 157 ALA C N 1
ATOM 5169 C CA . ALA C 1 178 ? -32.254 41.794 -17.470 1.00 50.77 157 ALA C CA 1
ATOM 5170 C C . ALA C 1 178 ? -33.420 41.783 -16.478 1.00 50.05 157 ALA C C 1
ATOM 5171 O O . ALA C 1 178 ? -34.307 40.938 -16.602 1.00 50.39 157 ALA C O 1
ATOM 5173 N N . PRO C 1 179 ? -33.422 42.694 -15.480 1.00 48.79 158 PRO C N 1
ATOM 5174 C CA . PRO C 1 179 ? -34.654 42.852 -14.723 1.00 47.97 158 PRO C CA 1
ATOM 5175 C C . PRO C 1 179 ? -35.723 43.412 -15.630 1.00 47.64 158 PRO C C 1
ATOM 5176 O O . PRO C 1 179 ? -35.404 43.942 -16.705 1.00 48.01 158 PRO C O 1
ATOM 5180 N N . GLU C 1 180 ? -36.976 43.304 -15.200 1.00 47.13 159 GLU C N 1
ATOM 5181 C CA . GLU C 1 180 ? -38.104 43.893 -15.925 1.00 46.75 159 GLU C CA 1
ATOM 5182 C C . GLU C 1 180 ? -38.470 45.238 -15.298 1.00 46.53 159 GLU C C 1
ATOM 5183 O O . GLU C 1 180 ? -38.662 45.315 -14.075 1.00 46.19 159 GLU C O 1
ATOM 5185 N N . PHE C 1 181 ? -38.568 46.287 -16.123 1.00 46.22 160 PHE C N 1
ATOM 5186 C CA . PHE C 1 181 ? -38.980 47.618 -15.647 1.00 45.93 160 PHE C CA 1
ATOM 5187 C C . PHE C 1 181 ? -40.436 47.906 -15.997 1.00 46.39 160 PHE C C 1
ATOM 5188 O O . PHE C 1 181 ? -40.827 47.756 -17.156 1.00 46.59 160 PHE C O 1
ATOM 5196 N N . PRO C 1 182 ? -41.240 48.351 -15.008 1.00 46.85 161 PRO C N 1
ATOM 5197 C CA . PRO C 1 182 ? -42.682 48.630 -15.243 1.00 47.09 161 PRO C CA 1
ATOM 5198 C C . PRO C 1 182 ? -42.984 49.870 -16.100 1.00 47.53 161 PRO C C 1
ATOM 5199 O O . PRO C 1 182 ? -42.362 50.918 -15.912 1.00 47.59 161 PRO C O 1
ATOM 5203 N N . ASP C 1 183 ? -43.966 49.777 -16.997 1.00 48.00 162 ASP C N 1
ATOM 5204 C CA . ASP C 1 183 ? -44.271 50.929 -17.835 1.00 48.65 162 ASP C CA 1
ATOM 5205 C C . ASP C 1 183 ? -45.078 51.951 -17.039 1.00 48.13 162 ASP C C 1
ATOM 5206 O O . ASP C 1 183 ? -46.312 51.957 -17.071 1.00 48.47 162 ASP C O 1
ATOM 5211 N N . ARG C 1 184 ? -44.351 52.803 -16.312 1.00 47.46 163 ARG C N 1
ATOM 5212 C CA . ARG C 1 184 ? -44.930 53.912 -15.527 1.00 46.26 163 ARG C CA 1
ATOM 5213 C C . ARG C 1 184 ? -43.810 54.802 -14.984 1.00 45.38 163 ARG C C 1
ATOM 5214 O O . ARG C 1 184 ? -42.639 54.411 -15.005 1.00 45.30 163 ARG C O 1
ATOM 5222 N N . HIS C 1 185 ? -44.175 55.985 -14.489 1.00 44.38 164 HIS C N 1
ATOM 5223 C CA . HIS C 1 185 ? -43.193 56.941 -13.958 1.00 43.57 164 HIS C CA 1
ATOM 5224 C C . HIS C 1 185 ? -42.609 56.380 -12.664 1.00 42.45 164 HIS C C 1
ATOM 5225 O O . HIS C 1 185 ? -43.341 55.759 -11.879 1.00 42.92 164 HIS C O 1
ATOM 5227 N N . PRO C 1 186 ? -41.296 56.594 -12.436 1.00 40.70 165 PRO C N 1
ATOM 5228 C CA . PRO C 1 186 ? -40.639 56.057 -11.239 1.00 39.21 165 PRO C CA 1
ATOM 5229 C C . PRO C 1 186 ? -41.354 56.433 -9.952 1.00 37.66 165 PRO C C 1
ATOM 5230 O O . PRO C 1 186 ? -42.029 57.456 -9.886 1.00 37.28 165 PRO C O 1
ATOM 5234 N N . ASP C 1 187 ? -41.199 55.591 -8.940 1.00 36.43 166 ASP C N 1
ATOM 5235 C CA . ASP C 1 187 ? -41.720 55.872 -7.606 1.00 35.81 166 ASP C CA 1
ATOM 5236 C C . ASP C 1 187 ? -40.896 56.984 -6.963 1.00 35.38 166 ASP C C 1
ATOM 5237 O O . ASP C 1 187 ? -41.429 57.824 -6.208 1.00 35.20 166 ASP C O 1
ATOM 5242 N N . ALA C 1 188 ? -39.599 57.006 -7.295 1.00 34.25 167 ALA C N 1
ATOM 5243 C CA . ALA C 1 188 ? -38.682 57.999 -6.734 1.00 33.31 167 ALA C CA 1
ATOM 5244 C C . ALA C 1 188 ? -37.539 58.331 -7.704 1.00 32.52 167 ALA C C 1
ATOM 5245 O O . ALA C 1 188 ? -37.070 57.471 -8.473 1.00 32.01 167 ALA C O 1
ATOM 5247 N N . ARG C 1 189 ? -37.135 59.598 -7.675 1.00 32.15 168 ARG C N 1
ATOM 5248 C CA . ARG C 1 189 ? -35.922 60.087 -8.346 1.00 31.77 168 ARG C CA 1
ATOM 5249 C C . ARG C 1 189 ? -35.055 60.696 -7.248 1.00 30.12 168 ARG C C 1
ATOM 5250 O O . ARG C 1 189 ? -35.500 61.637 -6.556 1.00 29.80 168 ARG C O 1
ATOM 5258 N N . ILE C 1 190 ? -33.851 60.156 -7.058 1.00 28.43 169 ILE C N 1
ATOM 5259 C CA . ILE C 1 190 ? -32.946 60.693 -6.021 1.00 27.25 169 ILE C CA 1
ATOM 5260 C C . ILE C 1 190 ? -31.700 61.263 -6.649 1.00 26.17 169 ILE C C 1
ATOM 5261 O O . ILE C 1 190 ? -30.882 60.524 -7.181 1.00 25.41 169 ILE C O 1
ATOM 5266 N N . ASP C 1 191 ? -31.574 62.583 -6.568 1.00 25.56 170 ASP C N 1
ATOM 5267 C CA . ASP C 1 191 ? -30.445 63.304 -7.134 1.00 25.26 170 ASP C CA 1
ATOM 5268 C C . ASP C 1 191 ? -29.364 63.546 -6.051 1.00 25.85 170 ASP C C 1
ATOM 5269 O O . ASP C 1 191 ? -29.658 64.064 -4.946 1.00 25.78 170 ASP C O 1
ATOM 5274 N N . MET C 1 192 ? -28.124 63.139 -6.363 1.00 25.00 171 MET C N 1
ATOM 5275 C CA . MET C 1 192 ? -26.986 63.314 -5.476 1.00 23.77 171 MET C CA 1
ATOM 5276 C C . MET C 1 192 ? -25.819 63.857 -6.274 1.00 23.63 171 MET C C 1
ATOM 5277 O O . MET C 1 192 ? -25.392 63.206 -7.255 1.00 23.47 171 MET C O 1
ATOM 5282 N N . PRO C 1 193 ? -25.286 65.018 -5.859 1.00 22.92 172 PRO C N 1
ATOM 5283 C CA . PRO C 1 193 ? -24.168 65.641 -6.566 1.00 22.97 172 PRO C CA 1
ATOM 5284 C C . PRO C 1 193 ? -22.869 64.889 -6.354 1.00 22.42 172 PRO C C 1
ATOM 5285 O O . PRO C 1 193 ? -22.747 64.061 -5.423 1.00 22.54 172 PRO C O 1
ATOM 5289 N N . THR C 1 194 ? -21.917 65.153 -7.236 1.00 21.31 173 THR C N 1
ATOM 5290 C CA . THR C 1 194 ? -20.548 64.753 -6.994 1.00 21.22 173 THR C CA 1
ATOM 5291 C C . THR C 1 194 ? -19.632 65.963 -7.113 1.00 21.42 173 THR C C 1
ATOM 5292 O O . THR C 1 194 ? -19.946 66.946 -7.780 1.00 22.07 173 THR C O 1
ATOM 5296 N N . ARG C 1 195 ? -18.500 65.884 -6.439 1.00 21.65 174 ARG C N 1
ATOM 5297 C CA . ARG C 1 195 ? -17.518 66.934 -6.471 1.00 22.39 174 ARG C CA 1
ATOM 5298 C C . ARG C 1 195 ? -16.496 66.594 -7.541 1.00 22.81 174 ARG C C 1
ATOM 5299 O O . ARG C 1 195 ? -16.245 65.418 -7.847 1.00 22.15 174 ARG C O 1
ATOM 5307 N N . GLU C 1 196 ? -15.848 67.634 -8.047 1.00 23.27 175 GLU C N 1
ATOM 5308 C CA . GLU C 1 196 ? -14.845 67.486 -9.114 1.00 23.49 175 GLU C CA 1
ATOM 5309 C C . GLU C 1 196 ? -13.705 66.655 -8.640 1.00 22.05 175 GLU C C 1
ATOM 5310 O O . GLU C 1 196 ? -13.028 66.034 -9.463 1.00 21.42 175 GLU C O 1
ATOM 5316 N N . ASP C 1 197 ? -13.479 66.653 -7.314 1.00 21.05 176 ASP C N 1
ATOM 5317 C CA . ASP C 1 197 ? -12.443 65.807 -6.724 1.00 20.25 176 ASP C CA 1
ATOM 5318 C C . ASP C 1 197 ? -12.952 64.464 -6.245 1.00 19.32 176 ASP C C 1
ATOM 5319 O O . ASP C 1 197 ? -12.252 63.744 -5.535 1.00 20.62 176 ASP C O 1
ATOM 5324 N N . GLN C 1 198 ? -14.146 64.079 -6.647 1.00 18.17 177 GLN C N 1
ATOM 5325 C CA . GLN C 1 198 ? -14.726 62.870 -6.089 1.00 17.79 177 GLN C CA 1
ATOM 5326 C C . GLN C 1 198 ? -13.839 61.661 -6.300 1.00 16.54 177 GLN C C 1
ATOM 5327 O O . GLN C 1 198 ? -13.707 60.850 -5.406 1.00 16.98 177 GLN C O 1
ATOM 5333 N N . ALA C 1 199 ? -13.224 61.544 -7.471 1.00 15.37 178 ALA C N 1
ATOM 5334 C CA . ALA C 1 199 ? -12.420 60.366 -7.809 1.00 15.04 178 ALA C CA 1
ATOM 5335 C C . ALA C 1 199 ? -11.114 60.350 -7.016 1.00 14.33 178 ALA C C 1
ATOM 5336 O O . ALA C 1 199 ? -10.565 59.294 -6.745 1.00 14.67 178 ALA C O 1
ATOM 5338 N N . LEU C 1 200 ? -10.619 61.528 -6.671 1.00 13.71 179 LEU C N 1
ATOM 5339 C CA . LEU C 1 200 ? -9.391 61.649 -5.886 1.00 13.53 179 LEU C CA 1
ATOM 5340 C C . LEU C 1 200 ? -9.583 61.137 -4.452 1.00 13.30 179 LEU C C 1
ATOM 5341 O O . LEU C 1 200 ? -8.649 60.586 -3.857 1.00 13.45 179 LEU C O 1
ATOM 5346 N N . ILE C 1 201 ? -10.799 61.301 -3.925 1.00 13.44 180 ILE C N 1
ATOM 5347 C CA . ILE C 1 201 ? -11.199 60.730 -2.617 1.00 13.49 180 ILE C CA 1
ATOM 5348 C C . ILE C 1 201 ? -11.521 59.243 -2.756 1.00 13.66 180 ILE C C 1
ATOM 5349 O O . ILE C 1 201 ? -11.018 58.402 -1.980 1.00 13.95 180 ILE C O 1
ATOM 5354 N N . TYR C 1 202 ? -12.353 58.894 -3.732 1.00 13.40 181 TYR C N 1
ATOM 5355 C CA . TYR C 1 202 ? -12.786 57.490 -3.843 1.00 13.88 181 TYR C CA 1
ATOM 5356 C C . TYR C 1 202 ? -11.598 56.554 -4.019 1.00 13.97 181 TYR C C 1
ATOM 5357 O O . TYR C 1 202 ? -11.614 55.429 -3.532 1.00 14.77 181 TYR C O 1
ATOM 5366 N N . ARG C 1 203 ? -10.565 57.007 -4.706 1.00 14.50 182 ARG C N 1
ATOM 5367 C CA . ARG C 1 203 ? -9.418 56.137 -5.016 1.00 15.67 182 ARG C CA 1
ATOM 5368 C C . ARG C 1 203 ? -8.643 55.817 -3.758 1.00 16.47 182 ARG C C 1
ATOM 5369 O O . ARG C 1 203 ? -7.857 54.865 -3.720 1.00 17.91 182 ARG C O 1
ATOM 5377 N N . LEU C 1 204 ? -8.868 56.597 -2.712 1.00 16.08 183 LEU C N 1
ATOM 5378 C CA . LEU C 1 204 ? -8.265 56.288 -1.461 1.00 15.68 183 LEU C CA 1
ATOM 5379 C C . LEU C 1 204 ? -9.017 55.171 -0.730 1.00 16.11 183 LEU C C 1
ATOM 5380 O O . LEU C 1 204 ? -8.622 54.790 0.396 1.00 15.80 183 LEU C O 1
ATOM 5385 N N . SER C 1 205 ? -10.019 54.565 -1.383 1.00 15.87 184 SER C N 1
ATOM 5386 C CA . SER C 1 205 ? -10.499 53.280 -0.863 1.00 16.43 184 SER C CA 1
ATOM 5387 C C . SER C 1 205 ? -9.852 52.095 -1.572 1.00 16.52 184 SER C C 1
ATOM 5388 O O . SER C 1 205 ? -10.264 50.970 -1.376 1.00 18.00 184 SER C O 1
ATOM 5391 N N . GLY C 1 206 ? -8.831 52.332 -2.375 1.00 16.56 185 GLY C N 1
ATOM 5392 C CA . GLY C 1 206 ? -7.991 51.245 -2.869 1.00 17.16 185 GLY C CA 1
ATOM 5393 C C . GLY C 1 206 ? -7.621 51.288 -4.339 1.00 17.25 185 GLY C C 1
ATOM 5394 O O . GLY C 1 206 ? -6.521 50.901 -4.700 1.00 18.45 185 GLY C O 1
ATOM 5395 N N . ASP C 1 207 ? -8.527 51.763 -5.183 1.00 17.60 186 ASP C N 1
ATOM 5396 C CA . ASP C 1 207 ? -8.354 51.688 -6.639 1.00 17.11 186 ASP C CA 1
ATOM 5397 C C . ASP C 1 207 ? -7.672 52.920 -7.219 1.00 17.27 186 ASP C C 1
ATOM 5398 O O . ASP C 1 207 ? -8.308 53.932 -7.587 1.00 17.80 186 ASP C O 1
ATOM 5403 N N . ARG C 1 208 ? -6.372 52.777 -7.356 1.00 17.36 187 ARG C N 1
ATOM 5404 C CA . ARG C 1 208 ? -5.496 53.816 -7.823 1.00 18.16 187 ARG C CA 1
ATOM 5405 C C . ARG C 1 208 ? -5.362 53.975 -9.366 1.00 18.92 187 ARG C C 1
ATOM 5406 O O . ARG C 1 208 ? -4.563 54.791 -9.838 1.00 19.63 187 ARG C O 1
ATOM 5414 N N . ASN C 1 209 ? -6.125 53.199 -10.129 1.00 19.33 188 ASN C N 1
ATOM 5415 C CA . ASN C 1 209 ? -6.148 53.273 -11.585 1.00 18.46 188 ASN C CA 1
ATOM 5416 C C . ASN C 1 209 ? -6.145 54.697 -12.154 1.00 18.37 188 ASN C C 1
ATOM 5417 O O . ASN C 1 209 ? -7.118 55.423 -12.014 1.00 18.84 188 ASN C O 1
ATOM 5422 N N . PRO C 1 210 ? -5.068 55.077 -12.881 1.00 18.32 189 PRO C N 1
ATOM 5423 C CA . PRO C 1 210 ? -4.934 56.465 -13.358 1.00 18.09 189 PRO C CA 1
ATOM 5424 C C . PRO C 1 210 ? -6.019 56.917 -14.322 1.00 18.00 189 PRO C C 1
ATOM 5425 O O . PRO C 1 210 ? -6.235 58.137 -14.518 1.00 18.12 189 PRO C O 1
ATOM 5429 N N . LEU C 1 211 ? -6.737 55.945 -14.878 1.00 17.33 190 LEU C N 1
ATOM 5430 C CA . LEU C 1 211 ? -7.991 56.216 -15.562 1.00 16.94 190 LEU C CA 1
ATOM 5431 C C . LEU C 1 211 ? -8.868 57.214 -14.848 1.00 17.31 190 LEU C C 1
ATOM 5432 O O . LEU C 1 211 ? -9.597 58.014 -15.508 1.00 17.66 190 LEU C O 1
ATOM 5437 N N . HIS C 1 212 ? -8.854 57.160 -13.506 1.00 16.90 191 HIS C N 1
ATOM 5438 C CA . HIS C 1 212 ? -9.735 58.022 -12.721 1.00 16.32 191 HIS C CA 1
ATOM 5439 C C . HIS C 1 212 ? -9.067 59.270 -12.193 1.00 15.89 191 HIS C C 1
ATOM 5440 O O . HIS C 1 212 ? -9.731 60.149 -11.643 1.00 16.26 191 HIS C O 1
ATOM 5447 N N . SER C 1 213 ? -7.760 59.406 -12.384 1.00 15.96 192 SER C N 1
ATOM 5448 C CA . SER C 1 213 ? -7.031 60.449 -11.681 1.00 15.43 192 SER C CA 1
ATOM 5449 C C . SER C 1 213 ? -6.080 61.263 -12.505 1.00 16.50 192 SER C C 1
ATOM 5450 O O . SER C 1 213 ? -5.806 62.426 -12.143 1.00 16.74 192 SER C O 1
ATOM 5453 N N . ASP C 1 214 ? -5.576 60.673 -13.582 1.00 16.64 193 ASP C N 1
ATOM 5454 C CA . ASP C 1 214 ? -4.560 61.282 -14.385 1.00 17.07 193 ASP C CA 1
ATOM 5455 C C . ASP C 1 214 ? -5.149 61.694 -15.712 1.00 17.81 193 ASP C C 1
ATOM 5456 O O . ASP C 1 214 ? -5.451 60.854 -16.534 1.00 18.19 193 ASP C O 1
ATOM 5461 N N . PRO C 1 215 ? -5.287 62.991 -15.944 1.00 18.47 194 PRO C N 1
ATOM 5462 C CA . PRO C 1 215 ? -5.823 63.463 -17.203 1.00 18.71 194 PRO C CA 1
ATOM 5463 C C . PRO C 1 215 ? -5.057 62.956 -18.431 1.00 19.35 194 PRO C C 1
ATOM 5464 O O . PRO C 1 215 ? -5.675 62.735 -19.457 1.00 19.03 194 PRO C O 1
ATOM 5468 N N . TRP C 1 216 ? -3.731 62.801 -18.322 1.00 19.16 195 TRP C N 1
ATOM 5469 C CA . TRP C 1 216 ? -2.943 62.316 -19.422 1.00 19.08 195 TRP C CA 1
ATOM 5470 C C . TRP C 1 216 ? -3.348 60.908 -19.801 1.00 19.91 195 TRP C C 1
ATOM 5471 O O . TRP C 1 216 ? -3.579 60.605 -20.995 1.00 19.46 195 TRP C O 1
ATOM 5482 N N . PHE C 1 217 ? -3.420 60.034 -18.793 1.00 19.43 196 PHE C N 1
ATOM 5483 C CA . PHE C 1 217 ? -3.735 58.630 -19.048 1.00 17.92 196 PHE C CA 1
ATOM 5484 C C . PHE C 1 217 ? -5.103 58.493 -19.654 1.00 17.45 196 PHE C C 1
ATOM 5485 O O . PHE C 1 217 ? -5.318 57.722 -20.580 1.00 15.96 196 PHE C O 1
ATOM 5493 N N . ALA C 1 218 ? -6.040 59.234 -19.099 1.00 16.97 197 ALA C N 1
ATOM 5494 C CA . ALA C 1 218 ? -7.437 59.095 -19.497 1.00 16.58 197 ALA C CA 1
ATOM 5495 C C . ALA C 1 218 ? -7.693 59.511 -20.945 1.00 16.80 197 ALA C C 1
ATOM 5496 O O . ALA C 1 218 ? -8.510 58.886 -21.619 1.00 17.93 197 ALA C O 1
ATOM 5498 N N . THR C 1 219 ? -6.994 60.551 -21.406 1.00 16.94 198 THR C N 1
ATOM 5499 C CA . THR C 1 219 ? -7.178 61.146 -22.714 1.00 16.80 198 THR C CA 1
ATOM 5500 C C . THR C 1 219 ? -6.205 60.641 -23.783 1.00 17.36 198 THR C C 1
ATOM 5501 O O . THR C 1 219 ? -6.578 60.599 -24.956 1.00 16.86 198 THR C O 1
ATOM 5505 N N . GLN C 1 220 ? -4.962 60.308 -23.413 1.00 16.48 199 GLN C N 1
ATOM 5506 C CA . GLN C 1 220 ? -3.975 59.899 -24.403 1.00 16.38 199 GLN C CA 1
ATOM 5507 C C . GLN C 1 220 ? -3.854 58.383 -24.529 1.00 16.83 199 GLN C C 1
ATOM 5508 O O . GLN C 1 220 ? -3.296 57.909 -25.481 1.00 15.30 199 GLN C O 1
ATOM 5514 N N . LEU C 1 221 ? -4.324 57.616 -23.552 1.00 17.91 200 LEU C N 1
ATOM 5515 C CA . LEU C 1 221 ? -4.290 56.146 -23.693 1.00 18.31 200 LEU C CA 1
ATOM 5516 C C . LEU C 1 221 ? -5.659 55.528 -23.616 1.00 18.64 200 LEU C C 1
ATOM 5517 O O . LEU C 1 221 ? -5.879 54.533 -24.288 1.00 21.47 200 LEU C O 1
ATOM 5522 N N . ALA C 1 222 ? -6.604 56.094 -22.873 1.00 18.11 201 ALA C N 1
ATOM 5523 C CA . ALA C 1 222 ? -7.889 55.394 -22.633 1.00 18.32 201 ALA C CA 1
ATOM 5524 C C . ALA C 1 222 ? -9.061 55.956 -23.406 1.00 18.28 201 ALA C C 1
ATOM 5525 O O . ALA C 1 222 ? -10.144 55.421 -23.318 1.00 16.97 201 ALA C O 1
ATOM 5527 N N . GLY C 1 223 ? -8.885 57.080 -24.095 1.00 18.71 202 GLY C N 1
ATOM 5528 C CA . GLY C 1 223 ? -9.899 57.518 -25.037 1.00 18.85 202 GLY C CA 1
ATOM 5529 C C . GLY C 1 223 ? -11.060 58.331 -24.525 1.00 18.74 202 GLY C C 1
ATOM 5530 O O . GLY C 1 223 ? -12.087 58.488 -25.225 1.00 19.33 202 GLY C O 1
ATOM 5531 N N . PHE C 1 224 ? -10.900 58.922 -23.352 1.00 18.29 203 PHE C N 1
ATOM 5532 C CA . PHE C 1 224 ? -11.959 59.761 -22.772 1.00 17.28 203 PHE C CA 1
ATOM 5533 C C . PHE C 1 224 ? -11.557 61.213 -22.885 1.00 17.02 203 PHE C C 1
ATOM 5534 O O . PHE C 1 224 ? -10.405 61.504 -23.064 1.00 16.90 203 PHE C O 1
ATOM 5542 N N . PRO C 1 225 ? -12.502 62.141 -22.776 1.00 17.20 204 PRO C N 1
ATOM 5543 C CA . PRO C 1 225 ? -12.130 63.578 -22.785 1.00 17.46 204 PRO C CA 1
ATOM 5544 C C . PRO C 1 225 ? -11.485 64.097 -21.481 1.00 17.27 204 PRO C C 1
ATOM 5545 O O . PRO C 1 225 ? -10.862 65.156 -21.471 1.00 16.39 204 PRO C O 1
ATOM 5549 N N . LYS C 1 226 ? -11.684 63.371 -20.391 1.00 17.65 205 LYS C N 1
ATOM 5550 C CA . LYS C 1 226 ? -11.083 63.707 -19.089 1.00 17.75 205 LYS C CA 1
ATOM 5551 C C . LYS C 1 226 ? -11.198 62.502 -18.152 1.00 17.40 205 LYS C C 1
ATOM 5552 O O . LYS C 1 226 ? -11.842 61.534 -18.477 1.00 18.12 205 LYS C O 1
ATOM 5558 N N . PRO C 1 227 ? -10.587 62.556 -16.985 1.00 17.45 206 PRO C N 1
ATOM 5559 C CA . PRO C 1 227 ? -10.671 61.351 -16.204 1.00 17.61 206 PRO C CA 1
ATOM 5560 C C . PRO C 1 227 ? -12.107 61.005 -15.846 1.00 17.29 206 PRO C C 1
ATOM 5561 O O . PRO C 1 227 ? -12.932 61.905 -15.727 1.00 16.84 206 PRO C O 1
ATOM 5565 N N . ILE C 1 228 ? -12.410 59.712 -15.703 1.00 16.35 207 ILE C N 1
ATOM 5566 C CA . ILE C 1 228 ? -13.785 59.306 -15.380 1.00 16.75 207 ILE C CA 1
ATOM 5567 C C . ILE C 1 228 ? -13.890 58.847 -13.920 1.00 16.54 207 ILE C C 1
ATOM 5568 O O . ILE C 1 228 ? -12.905 58.398 -13.325 1.00 17.15 207 ILE C O 1
ATOM 5573 N N . LEU C 1 229 ? -15.084 58.996 -13.357 1.00 15.96 208 LEU C N 1
ATOM 5574 C CA . LEU C 1 229 ? -15.346 58.574 -11.974 1.00 15.74 208 LEU C CA 1
ATOM 5575 C C . LEU C 1 229 ? -15.347 57.060 -11.959 1.00 15.97 208 LEU C C 1
ATOM 5576 O O . LEU C 1 229 ? -15.852 56.467 -12.899 1.00 17.79 208 LEU C O 1
ATOM 5581 N N . HIS C 1 230 ? -14.756 56.426 -10.948 1.00 14.67 209 HIS C N 1
ATOM 5582 C CA . HIS C 1 230 ? -14.866 54.974 -10.813 1.00 14.51 209 HIS C CA 1
ATOM 5583 C C . HIS C 1 230 ? -16.310 54.480 -10.927 1.00 14.61 209 HIS C C 1
ATOM 5584 O O . HIS C 1 230 ? -17.210 54.979 -10.271 1.00 14.82 209 HIS C O 1
ATOM 5591 N N . GLY C 1 231 ? -16.541 53.463 -11.723 1.00 15.58 210 GLY C N 1
ATOM 5592 C CA . GLY C 1 231 ? -17.888 52.847 -11.770 1.00 15.81 210 GLY C CA 1
ATOM 5593 C C . GLY C 1 231 ? -18.365 52.389 -10.388 1.00 15.90 210 GLY C C 1
ATOM 5594 O O . GLY C 1 231 ? -19.508 52.635 -9.999 1.00 17.01 210 GLY C O 1
ATOM 5595 N N . LEU C 1 232 ? -17.484 51.756 -9.628 1.00 15.78 211 LEU C N 1
ATOM 5596 C CA . LEU C 1 232 ? -17.826 51.367 -8.248 1.00 15.56 211 LEU C CA 1
ATOM 5597 C C . LEU C 1 232 ? -18.234 52.543 -7.369 1.00 16.51 211 LEU C C 1
ATOM 5598 O O . LEU C 1 232 ? -18.988 52.363 -6.360 1.00 18.30 211 LEU C O 1
ATOM 5603 N N . CYS C 1 233 ? -17.798 53.757 -7.752 1.00 16.24 212 CYS C N 1
ATOM 5604 C CA . CYS C 1 233 ? -18.169 54.973 -7.013 1.00 15.15 212 CYS C CA 1
ATOM 5605 C C . CYS C 1 233 ? -19.603 55.314 -7.290 1.00 15.95 212 CYS C C 1
ATOM 5606 O O . CYS C 1 233 ? -20.399 55.494 -6.363 1.00 17.69 212 CYS C O 1
ATOM 5609 N N . THR C 1 234 ? -19.944 55.403 -8.570 1.00 16.51 213 THR C N 1
ATOM 5610 C CA . THR C 1 234 ? -21.329 55.605 -9.023 1.00 16.72 213 THR C CA 1
ATOM 5611 C C . THR C 1 234 ? -22.286 54.584 -8.384 1.00 16.83 213 THR C C 1
ATOM 5612 O O . THR C 1 234 ? -23.371 54.921 -7.951 1.00 17.93 213 THR C O 1
ATOM 5616 N N . TYR C 1 235 ? -21.846 53.346 -8.321 1.00 17.07 214 TYR C N 1
ATOM 5617 C CA . TYR C 1 235 ? -22.560 52.243 -7.672 1.00 17.52 214 TYR C CA 1
ATOM 5618 C C . TYR C 1 235 ? -22.823 52.614 -6.187 1.00 18.29 214 TYR C C 1
ATOM 5619 O O . TYR C 1 235 ? -23.960 52.513 -5.672 1.00 19.20 214 TYR C O 1
ATOM 5628 N N . GLY C 1 236 ? -21.801 53.133 -5.522 1.00 18.31 215 GLY C N 1
ATOM 5629 C CA . GLY C 1 236 ? -21.950 53.575 -4.133 1.00 17.91 215 GLY C CA 1
ATOM 5630 C C . GLY C 1 236 ? -22.921 54.710 -3.964 1.00 18.23 215 GLY C C 1
ATOM 5631 O O . GLY C 1 236 ? -23.662 54.775 -2.975 1.00 19.25 215 GLY C O 1
ATOM 5632 N N . VAL C 1 237 ? -22.918 55.629 -4.914 1.00 18.36 216 VAL C N 1
ATOM 5633 C CA . VAL C 1 237 ? -23.828 56.743 -4.842 1.00 17.73 216 VAL C CA 1
ATOM 5634 C C . VAL C 1 237 ? -25.234 56.192 -5.016 1.00 19.25 216 VAL C C 1
ATOM 5635 O O . VAL C 1 237 ? -26.175 56.614 -4.317 1.00 19.77 216 VAL C O 1
ATOM 5639 N N . ALA C 1 238 ? -25.397 55.245 -5.936 1.00 19.96 217 ALA C N 1
ATOM 5640 C CA . ALA C 1 238 ? -26.725 54.648 -6.138 1.00 20.19 217 ALA C CA 1
ATOM 5641 C C . ALA C 1 238 ? -27.058 53.879 -4.882 1.00 20.00 217 ALA C C 1
ATOM 5642 O O . ALA C 1 238 ? -28.145 53.925 -4.433 1.00 21.49 217 ALA C O 1
ATOM 5644 N N . GLY C 1 239 ? -26.092 53.196 -4.303 1.00 20.36 218 GLY C N 1
ATOM 5645 C CA . GLY C 1 239 ? -26.279 52.553 -3.016 1.00 19.97 218 GLY C CA 1
ATOM 5646 C C . GLY C 1 239 ? -26.881 53.457 -1.968 1.00 20.46 218 GLY C C 1
ATOM 5647 O O . GLY C 1 239 ? -27.788 53.016 -1.217 1.00 20.76 218 GLY C O 1
ATOM 5648 N N . ARG C 1 240 ? -26.401 54.715 -1.917 1.00 20.19 219 ARG C N 1
ATOM 5649 C CA . ARG C 1 240 ? -26.865 55.686 -0.932 1.00 19.74 219 ARG C CA 1
ATOM 5650 C C . ARG C 1 240 ? -28.248 56.057 -1.231 1.00 20.30 219 ARG C C 1
ATOM 5651 O O . ARG C 1 240 ? -29.011 56.313 -0.312 1.00 22.10 219 ARG C O 1
ATOM 5659 N N . ALA C 1 241 ? -28.568 56.198 -2.520 1.00 20.74 220 ALA C N 1
ATOM 5660 C CA . ALA C 1 241 ? -29.941 56.542 -2.936 1.00 20.25 220 ALA C CA 1
ATOM 5661 C C . ALA C 1 241 ? -30.891 55.443 -2.471 1.00 19.90 220 ALA C C 1
ATOM 5662 O O . ALA C 1 241 ? -31.963 55.691 -1.954 1.00 19.72 220 ALA C O 1
ATOM 5664 N N . LEU C 1 242 ? -30.472 54.210 -2.657 1.00 19.87 221 LEU C N 1
ATOM 5665 C CA . LEU C 1 242 ? -31.316 53.093 -2.271 1.00 20.68 221 LEU C CA 1
ATOM 5666 C C . LEU C 1 242 ? -31.579 53.072 -0.739 1.00 20.91 221 LEU C C 1
ATOM 5667 O O . LEU C 1 242 ? -32.740 52.928 -0.293 1.00 21.96 221 LEU C O 1
ATOM 5672 N N . VAL C 1 243 ? -30.514 53.247 0.049 1.00 21.46 222 VAL C N 1
ATOM 5673 C CA . VAL C 1 243 ? -30.579 53.254 1.525 1.00 20.68 222 VAL C CA 1
ATOM 5674 C C . VAL C 1 243 ? -31.533 54.308 2.047 1.00 21.94 222 VAL C C 1
ATOM 5675 O O . VAL C 1 243 ? -32.268 54.048 3.005 1.00 22.68 222 VAL C O 1
ATOM 5679 N N . ALA C 1 244 ? -31.552 55.477 1.414 1.00 22.35 223 ALA C N 1
ATOM 5680 C CA . ALA C 1 244 ? -32.427 56.551 1.863 1.00 23.71 223 ALA C CA 1
ATOM 5681 C C . ALA C 1 244 ? -33.898 56.266 1.543 1.00 25.05 223 ALA C C 1
ATOM 5682 O O . ALA C 1 244 ? -34.777 56.483 2.394 1.00 25.74 223 ALA C O 1
ATOM 5684 N N . GLU C 1 245 ? -34.151 55.842 0.301 1.00 26.07 224 GLU C N 1
ATOM 5685 C CA . GLU C 1 245 ? -35.509 55.721 -0.228 1.00 27.03 224 GLU C CA 1
ATOM 5686 C C . GLU C 1 245 ? -36.162 54.411 0.179 1.00 27.35 224 GLU C C 1
ATOM 5687 O O . GLU C 1 245 ? -37.354 54.378 0.464 1.00 28.78 224 GLU C O 1
ATOM 5693 N N . LEU C 1 246 ? -35.396 53.339 0.200 1.00 27.15 225 LEU C N 1
ATOM 5694 C CA . LEU C 1 246 ? -35.962 52.037 0.454 1.00 26.91 225 LEU C CA 1
ATOM 5695 C C . LEU C 1 246 ? -35.558 51.474 1.800 1.00 27.43 225 LEU C C 1
ATOM 5696 O O . LEU C 1 246 ? -36.223 50.555 2.317 1.00 28.59 225 LEU C O 1
ATOM 5701 N N . GLY C 1 247 ? -34.452 51.968 2.356 1.00 27.27 226 GLY C N 1
ATOM 5702 C CA . GLY C 1 247 ? -33.941 51.448 3.608 1.00 27.16 226 GLY C CA 1
ATOM 5703 C C . GLY C 1 247 ? -34.385 52.219 4.827 1.00 27.48 226 GLY C C 1
ATOM 5704 O O . GLY C 1 247 ? -34.151 51.784 5.962 1.00 28.47 226 GLY C O 1
ATOM 5705 N N . GLY C 1 248 ? -35.037 53.348 4.612 1.00 27.77 227 GLY C N 1
ATOM 5706 C CA . GLY C 1 248 ? -35.406 54.232 5.718 1.00 28.82 227 GLY C CA 1
ATOM 5707 C C . GLY C 1 248 ? -34.189 54.929 6.336 1.00 29.09 227 GLY C C 1
ATOM 5708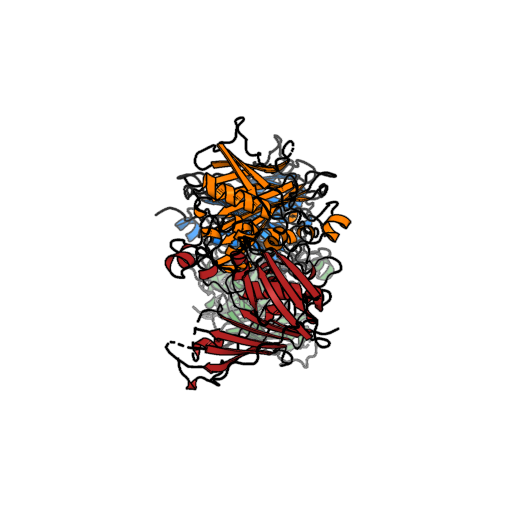 O O . GLY C 1 248 ? -34.222 55.345 7.497 1.00 29.62 227 GLY C O 1
ATOM 5709 N N . GLY C 1 249 ? -33.107 55.054 5.566 1.00 28.79 228 GLY C N 1
ATOM 5710 C CA . GLY C 1 249 ? -31.852 55.579 6.111 1.00 28.88 228 GLY C CA 1
ATOM 5711 C C . GLY C 1 249 ? -31.055 54.550 6.897 1.00 28.90 228 GLY C C 1
ATOM 5712 O O . GLY C 1 249 ? -29.956 54.852 7.360 1.00 29.52 228 GLY C O 1
ATOM 5713 N N . VAL C 1 250 ? -31.593 53.332 7.043 1.00 28.78 229 VAL C N 1
ATOM 5714 C CA . VAL C 1 250 ? -30.902 52.273 7.726 1.00 28.04 229 VAL C CA 1
ATOM 5715 C C . VAL C 1 250 ? -30.279 51.384 6.685 1.00 28.36 229 VAL C C 1
ATOM 5716 O O . VAL C 1 250 ? -30.975 50.598 6.038 1.00 29.20 229 VAL C O 1
ATOM 5720 N N . ALA C 1 251 ? -28.958 51.466 6.567 1.00 28.15 230 ALA C N 1
ATOM 5721 C CA . ALA C 1 251 ? -28.216 50.817 5.503 1.00 27.63 230 ALA C CA 1
ATOM 5722 C C . ALA C 1 251 ? -28.283 49.313 5.584 1.00 28.27 230 ALA C C 1
ATOM 5723 O O . ALA C 1 251 ? -28.227 48.629 4.573 1.00 28.66 230 ALA C O 1
ATOM 5725 N N . ALA C 1 252 ? -28.373 48.780 6.785 1.00 28.40 231 ALA C N 1
ATOM 5726 C CA . ALA C 1 252 ? -28.534 47.341 6.948 1.00 28.67 231 ALA C CA 1
ATOM 5727 C C . ALA C 1 252 ? -29.753 46.822 6.213 1.00 28.30 231 ALA C C 1
ATOM 5728 O O . ALA C 1 252 ? -29.772 45.668 5.830 1.00 29.17 231 ALA C O 1
ATOM 5730 N N . ASN C 1 253 ? -30.755 47.672 6.004 1.00 28.09 232 ASN C N 1
ATOM 5731 C CA . ASN C 1 253 ? -32.021 47.224 5.458 1.00 27.76 232 ASN C CA 1
ATOM 5732 C C . ASN C 1 253 ? -31.936 46.857 3.984 1.00 28.44 232 ASN C C 1
ATOM 5733 O O . ASN C 1 253 ? -32.884 46.281 3.449 1.00 29.31 232 ASN C O 1
ATOM 5738 N N . ILE C 1 254 ? -30.813 47.175 3.339 1.00 27.96 233 ILE C N 1
ATOM 5739 C CA . ILE C 1 254 ? -30.621 46.897 1.944 1.00 27.48 233 ILE C CA 1
ATOM 5740 C C . ILE C 1 254 ? -29.737 45.682 1.915 1.00 27.53 233 ILE C C 1
ATOM 5741 O O . ILE C 1 254 ? -28.570 45.773 2.297 1.00 28.23 233 ILE C O 1
ATOM 5746 N N . THR C 1 255 ? -30.294 44.560 1.433 1.00 26.94 234 THR C N 1
ATOM 5747 C CA . THR C 1 255 ? -29.627 43.242 1.405 1.00 25.89 234 THR C CA 1
ATOM 5748 C C . THR C 1 255 ? -28.767 42.920 0.192 1.00 24.89 234 THR C C 1
ATOM 5749 O O . THR C 1 255 ? -27.789 42.151 0.290 1.00 24.59 234 THR C O 1
ATOM 5753 N N . SER C 1 256 ? -29.197 43.399 -0.977 1.00 23.99 235 SER C N 1
ATOM 5754 C CA . SER C 1 256 ? -28.507 43.066 -2.217 1.00 23.33 235 SER C CA 1
ATOM 5755 C C . SER C 1 256 ? -28.757 44.167 -3.215 1.00 22.26 235 SER C C 1
ATOM 5756 O O . SER C 1 256 ? -29.837 44.712 -3.266 1.00 21.66 235 SER C O 1
ATOM 5759 N N . ILE C 1 257 ? -27.730 44.478 -3.997 1.00 21.96 236 ILE C N 1
ATOM 5760 C CA . ILE C 1 257 ? -27.789 45.484 -5.057 1.00 21.34 236 ILE C CA 1
ATOM 5761 C C . ILE C 1 257 ? -26.970 44.919 -6.222 1.00 21.66 236 ILE C C 1
ATOM 5762 O O . ILE C 1 257 ? -25.867 44.363 -6.029 1.00 21.68 236 ILE C O 1
ATOM 5767 N N . ALA C 1 258 ? -27.513 45.052 -7.422 1.00 21.41 237 ALA C N 1
ATOM 5768 C CA . ALA C 1 258 ? -26.815 44.613 -8.629 1.00 21.50 237 ALA C CA 1
ATOM 5769 C C . ALA C 1 258 ? -27.094 45.613 -9.722 1.00 21.19 237 ALA C C 1
ATOM 5770 O O . ALA C 1 258 ? -28.228 46.057 -9.868 1.00 22.09 237 ALA C O 1
ATOM 5772 N N . ALA C 1 259 ? -26.074 45.979 -10.487 1.00 20.81 238 ALA C N 1
ATOM 5773 C CA . ALA C 1 259 ? -26.339 46.829 -11.634 1.00 20.99 238 ALA C CA 1
ATOM 5774 C C . ALA C 1 259 ? -25.300 46.677 -12.722 1.00 20.68 238 ALA C C 1
ATOM 5775 O O . ALA C 1 259 ? -24.259 46.046 -12.519 1.00 20.80 238 ALA C O 1
ATOM 5777 N N . ARG C 1 260 ? -25.637 47.206 -13.898 1.00 21.24 239 ARG C N 1
ATOM 5778 C CA . ARG C 1 260 ? -24.756 47.122 -15.059 1.00 22.51 239 ARG C CA 1
ATOM 5779 C C . ARG C 1 260 ? -24.277 48.518 -15.368 1.00 22.78 239 ARG C C 1
ATOM 5780 O O . ARG C 1 260 ? -25.062 49.457 -15.286 1.00 22.34 239 ARG C O 1
ATOM 5788 N N . PHE C 1 261 ? -22.981 48.647 -15.685 1.00 24.07 240 PHE C N 1
ATOM 5789 C CA . PHE C 1 261 ? -22.368 49.939 -16.020 1.00 24.94 240 PHE C CA 1
ATOM 5790 C C . PHE C 1 261 ? -22.425 50.200 -17.537 1.00 26.53 240 PHE C C 1
ATOM 5791 O O . PHE C 1 261 ? -21.737 49.488 -18.329 1.00 26.88 240 PHE C O 1
ATOM 5799 N N . THR C 1 262 ? -23.180 51.230 -17.939 1.00 26.33 241 THR C N 1
ATOM 5800 C CA . THR C 1 262 ? -23.523 51.410 -19.353 1.00 26.78 241 THR C CA 1
ATOM 5801 C C . THR C 1 262 ? -22.863 52.585 -20.061 1.00 27.96 241 THR C C 1
ATOM 5802 O O . THR C 1 262 ? -22.624 52.497 -21.299 1.00 29.91 241 THR C O 1
ATOM 5806 N N . LYS C 1 263 ? -22.617 53.676 -19.330 1.00 26.95 242 LYS C N 1
ATOM 5807 C CA . LYS C 1 263 ? -21.835 54.812 -19.828 1.00 26.62 242 LYS C CA 1
ATOM 5808 C C . LYS C 1 263 ? -21.018 55.410 -18.697 1.00 25.92 242 LYS C C 1
ATOM 5809 O O . LYS C 1 263 ? -21.284 55.097 -17.533 1.00 26.87 242 LYS C O 1
ATOM 5815 N N . PRO C 1 264 ? -19.992 56.228 -19.026 1.00 24.84 243 PRO C N 1
ATOM 5816 C CA . PRO C 1 264 ? -19.081 56.707 -17.996 1.00 23.20 243 PRO C CA 1
ATOM 5817 C C . PRO C 1 264 ? -19.673 57.915 -17.327 1.00 22.83 243 PRO C C 1
ATOM 5818 O O . PRO C 1 264 ? -20.520 58.608 -17.919 1.00 21.16 243 PRO C O 1
ATOM 5822 N N . VAL C 1 265 ? -19.182 58.198 -16.119 1.00 21.71 244 VAL C N 1
ATOM 5823 C CA . VAL C 1 265 ? -19.620 59.365 -15.374 1.00 20.37 244 VAL C CA 1
ATOM 5824 C C . VAL C 1 265 ? -18.378 60.218 -15.185 1.00 19.90 244 VAL C C 1
ATOM 5825 O O . VAL C 1 265 ? -17.319 59.658 -15.051 1.00 20.24 244 VAL C O 1
ATOM 5829 N N . PHE C 1 266 ? -18.493 61.541 -15.141 1.00 18.80 245 PHE C N 1
ATOM 5830 C CA . PHE C 1 266 ? -17.320 62.365 -14.861 1.00 19.04 245 PHE C CA 1
ATOM 5831 C C . PHE C 1 266 ? -17.492 63.094 -13.514 1.00 19.21 245 PHE C C 1
ATOM 5832 O O . PHE C 1 266 ? -18.604 63.482 -13.146 1.00 19.81 245 PHE C O 1
ATOM 5840 N N . PRO C 1 267 ? -16.393 63.234 -12.755 1.00 18.72 246 PRO C N 1
ATOM 5841 C CA . PRO C 1 267 ? -16.501 63.826 -11.438 1.00 18.52 246 PRO C CA 1
ATOM 5842 C C . PRO C 1 267 ? -17.013 65.224 -11.529 1.00 18.20 246 PRO C C 1
ATOM 5843 O O . PRO C 1 267 ? -16.547 66.006 -12.351 1.00 17.07 246 PRO C O 1
ATOM 5847 N N . GLY C 1 268 ? -18.012 65.522 -10.708 1.00 19.43 247 GLY C N 1
ATOM 5848 C CA . GLY C 1 268 ? -18.705 66.832 -10.724 1.00 19.27 247 GLY C CA 1
ATOM 5849 C C . GLY C 1 268 ? -20.126 66.699 -11.200 1.00 20.23 247 GLY C C 1
ATOM 5850 O O . GLY C 1 268 ? -20.942 67.584 -10.983 1.00 20.63 247 GLY C O 1
ATOM 5851 N N . GLU C 1 269 ? -20.454 65.572 -11.833 1.00 21.34 248 GLU C N 1
ATOM 5852 C CA . GLU C 1 269 ? -21.825 65.368 -12.374 1.00 21.10 248 GLU C CA 1
ATOM 5853 C C . GLU C 1 269 ? -22.779 64.928 -11.288 1.00 20.79 248 GLU C C 1
ATOM 5854 O O . GLU C 1 269 ? -22.389 64.249 -10.363 1.00 21.73 248 GLU C O 1
ATOM 5860 N N . THR C 1 270 ? -24.029 65.348 -11.394 1.00 21.45 249 THR C N 1
ATOM 5861 C CA . THR C 1 270 ? -25.106 64.934 -10.502 1.00 21.25 249 THR C CA 1
ATOM 5862 C C . THR C 1 270 ? -25.634 63.606 -11.005 1.00 21.31 249 THR C C 1
ATOM 5863 O O . THR C 1 270 ? -25.905 63.442 -12.205 1.00 22.00 249 THR C O 1
ATOM 5867 N N . LEU C 1 271 ? -25.743 62.643 -10.106 1.00 21.05 250 LEU C N 1
ATOM 5868 C CA . LEU C 1 271 ? -26.222 61.325 -10.452 1.00 20.75 250 LEU C CA 1
ATOM 5869 C C . LEU C 1 271 ? -27.633 61.164 -9.916 1.00 21.84 250 LEU C C 1
ATOM 5870 O O . LEU C 1 271 ? -27.881 61.310 -8.707 1.00 23.03 250 LEU C O 1
ATOM 5875 N N . SER C 1 272 ? -28.557 60.862 -10.819 1.00 22.78 251 SER C N 1
ATOM 5876 C CA . SER C 1 272 ? -29.982 60.820 -10.516 1.00 23.59 251 SER C CA 1
ATOM 5877 C C . SER C 1 272 ? -30.479 59.372 -10.579 1.00 23.81 251 SER C C 1
ATOM 5878 O O . SER C 1 272 ? -30.468 58.750 -11.652 1.00 24.63 251 SER C O 1
ATOM 5881 N N . THR C 1 273 ? -30.857 58.821 -9.423 1.00 23.65 252 THR C N 1
ATOM 5882 C CA . THR C 1 273 ? -31.242 57.419 -9.320 1.00 23.08 252 THR C CA 1
ATOM 5883 C C . THR C 1 273 ? -32.772 57.324 -9.342 1.00 23.85 252 THR C C 1
ATOM 5884 O O . THR C 1 273 ? -33.471 57.980 -8.554 1.00 24.03 252 THR C O 1
ATOM 5888 N N . VAL C 1 274 ? -33.282 56.574 -10.327 1.00 24.55 253 VAL C N 1
ATOM 5889 C CA . VAL C 1 274 ? -34.733 56.455 -10.571 1.00 24.12 253 VAL C CA 1
ATOM 5890 C C . VAL C 1 274 ? -35.120 55.072 -10.111 1.00 24.77 253 VAL C C 1
ATOM 5891 O O . VAL C 1 274 ? -34.454 54.077 -10.446 1.00 25.72 253 VAL C O 1
ATOM 5895 N N . ILE C 1 275 ? -36.134 55.008 -9.262 1.00 25.20 254 ILE C N 1
ATOM 5896 C CA . ILE C 1 275 ? -36.400 53.786 -8.521 1.00 25.82 254 ILE C CA 1
ATOM 5897 C C . ILE C 1 275 ? -37.859 53.374 -8.646 1.00 27.15 254 ILE C C 1
ATOM 5898 O O . ILE C 1 275 ? -38.753 54.210 -8.480 1.00 26.85 254 ILE C O 1
ATOM 5903 N N . TRP C 1 276 ? -38.079 52.077 -8.895 1.00 28.51 255 TRP C N 1
ATOM 5904 C CA . TRP C 1 276 ? -39.418 51.490 -8.909 1.00 29.34 255 TRP C CA 1
ATOM 5905 C C . TRP C 1 276 ? -39.528 50.371 -7.910 1.00 30.08 255 TRP C C 1
ATOM 5906 O O . TRP C 1 276 ? -38.744 49.437 -7.955 1.00 29.70 255 TRP C O 1
ATOM 5917 N N . ARG C 1 277 ? -40.517 50.455 -7.028 1.00 31.62 256 ARG C N 1
ATOM 5918 C CA A ARG C 1 277 ? -40.861 49.340 -6.144 0.50 32.25 256 ARG C CA 1
ATOM 5919 C CA B ARG C 1 277 ? -40.856 49.347 -6.141 0.50 32.21 256 ARG C CA 1
ATOM 5920 C C . ARG C 1 277 ? -41.710 48.347 -6.915 1.00 32.85 256 ARG C C 1
ATOM 5921 O O . ARG C 1 277 ? -42.787 48.691 -7.400 1.00 32.96 256 ARG C O 1
ATOM 5936 N N . THR C 1 278 ? -41.214 47.126 -7.041 1.00 34.09 257 THR C N 1
ATOM 5937 C CA . THR C 1 278 ? -41.921 46.092 -7.771 1.00 35.17 257 THR C CA 1
ATOM 5938 C C . THR C 1 278 ? -42.701 45.270 -6.740 1.00 36.91 257 THR C C 1
ATOM 5939 O O . THR C 1 278 ? -43.797 45.633 -6.296 1.00 37.83 257 THR C O 1
ATOM 5943 N N . GLU C 1 279 ? -42.031 44.251 -6.262 1.00 38.26 258 GLU C N 1
ATOM 5944 C CA . GLU C 1 279 ? -42.600 43.188 -5.490 1.00 39.55 258 GLU C CA 1
ATOM 5945 C C . GLU C 1 279 ? -42.158 43.543 -4.066 1.00 39.54 258 GLU C C 1
ATOM 5946 O O . GLU C 1 279 ? -41.119 44.186 -3.894 1.00 39.18 258 GLU C O 1
ATOM 5952 N N . PRO C 1 280 ? -42.939 43.157 -3.031 1.00 39.27 259 PRO C N 1
ATOM 5953 C CA . PRO C 1 280 ? -42.499 43.566 -1.688 1.00 38.05 259 PRO C CA 1
ATOM 5954 C C . PRO C 1 280 ? -41.050 43.213 -1.430 1.00 36.79 259 PRO C C 1
ATOM 5955 O O . PRO C 1 280 ? -40.601 42.135 -1.825 1.00 35.81 259 PRO C O 1
ATOM 5959 N N . GLY C 1 281 ? -40.319 44.139 -0.800 1.00 35.40 260 GLY C N 1
ATOM 5960 C CA . GLY C 1 281 ? -38.923 43.894 -0.432 1.00 34.04 260 GLY C CA 1
ATOM 5961 C C . GLY C 1 281 ? -37.964 43.820 -1.613 1.00 32.78 260 GLY C C 1
ATOM 5962 O O . GLY C 1 281 ? -36.861 43.315 -1.473 1.00 32.75 260 GLY C O 1
ATOM 5963 N N . ARG C 1 282 ? -38.398 44.330 -2.767 1.00 31.56 261 ARG C N 1
ATOM 5964 C CA . ARG C 1 282 ? -37.648 44.284 -4.024 1.00 30.73 261 ARG C CA 1
ATOM 5965 C C . ARG C 1 282 ? -37.921 45.545 -4.830 1.00 29.08 261 ARG C C 1
ATOM 5966 O O . ARG C 1 282 ? -38.954 46.181 -4.680 1.00 28.24 261 ARG C O 1
ATOM 5974 N N . ALA C 1 283 ? -36.960 45.919 -5.669 1.00 27.81 262 ALA C N 1
ATOM 5975 C CA . ALA C 1 283 ? -37.112 47.074 -6.532 1.00 25.97 262 ALA C CA 1
ATOM 5976 C C . ALA C 1 283 ? -36.129 46.969 -7.672 1.00 25.57 262 ALA C C 1
ATOM 5977 O O . ALA C 1 283 ? -35.243 46.097 -7.684 1.00 24.72 262 ALA C O 1
ATOM 5979 N N . VAL C 1 284 ? -36.313 47.857 -8.647 1.00 25.23 263 VAL C N 1
ATOM 5980 C CA . VAL C 1 284 ? -35.407 47.968 -9.793 1.00 24.20 263 VAL C CA 1
ATOM 5981 C C . VAL C 1 284 ? -35.075 49.444 -9.977 1.00 23.84 263 VAL C C 1
ATOM 5982 O O . VAL C 1 284 ? -35.858 50.313 -9.585 1.00 23.15 263 VAL C O 1
ATOM 5986 N N . PHE C 1 285 ? -33.910 49.728 -10.558 1.00 23.49 264 PHE C N 1
ATOM 5987 C CA . PHE C 1 285 ? -33.516 51.115 -10.734 1.00 23.35 264 PHE C CA 1
ATOM 5988 C C . PHE C 1 285 ? -32.552 51.301 -11.876 1.00 23.98 264 PHE C C 1
ATOM 5989 O O . PHE C 1 285 ? -31.929 50.340 -12.378 1.00 23.86 264 PHE C O 1
ATOM 5997 N N . ARG C 1 286 ? -32.411 52.557 -12.248 1.00 24.43 265 ARG C N 1
ATOM 5998 C CA . ARG C 1 286 ? -31.286 53.008 -13.068 1.00 25.25 265 ARG C CA 1
ATOM 5999 C C . ARG C 1 286 ? -30.726 54.291 -12.440 1.00 24.47 265 ARG C C 1
ATOM 6000 O O . ARG C 1 286 ? -31.405 54.967 -11.668 1.00 23.86 265 ARG C O 1
ATOM 6008 N N . THR C 1 287 ? -29.511 54.639 -12.841 1.00 24.21 266 THR C N 1
ATOM 6009 C CA . THR C 1 287 ? -28.906 55.902 -12.448 1.00 24.52 266 THR C CA 1
ATOM 6010 C C . THR C 1 287 ? -28.453 56.620 -13.709 1.00 25.28 266 THR C C 1
ATOM 6011 O O . THR C 1 287 ? -27.779 56.042 -14.569 1.00 25.61 266 THR C O 1
ATOM 6015 N N . GLU C 1 288 ? -28.831 57.882 -13.776 1.00 26.27 267 GLU C N 1
ATOM 6016 C CA . GLU C 1 288 ? -28.721 58.696 -14.963 1.00 27.44 267 GLU C CA 1
ATOM 6017 C C . GLU C 1 288 ? -28.052 59.998 -14.576 1.00 28.19 267 GLU C C 1
ATOM 6018 O O . GLU C 1 288 ? -28.231 60.495 -13.464 1.00 28.20 267 GLU C O 1
ATOM 6024 N N . VAL C 1 289 ? -27.311 60.553 -15.520 1.00 29.29 268 VAL C N 1
ATOM 6025 C CA . VAL C 1 289 ? -26.903 61.942 -15.483 1.00 29.49 268 VAL C CA 1
ATOM 6026 C C . VAL C 1 289 ? -27.835 62.691 -16.442 1.00 31.53 268 VAL C C 1
ATOM 6027 O O . VAL C 1 289 ? -27.898 62.371 -17.637 1.00 32.26 268 VAL C O 1
ATOM 6031 N N . ALA C 1 290 ? -28.566 63.663 -15.899 1.00 33.64 269 ALA C N 1
ATOM 6032 C CA . ALA C 1 290 ? -29.431 64.572 -16.666 1.00 35.01 269 ALA C CA 1
ATOM 6033 C C . ALA C 1 290 ? -28.675 65.251 -17.814 1.00 36.85 269 ALA C C 1
ATOM 6034 O O . ALA C 1 290 ? -27.624 65.880 -17.599 1.00 37.72 269 ALA C O 1
ATOM 6036 N N . GLY C 1 291 ? -29.221 65.111 -19.029 1.00 38.81 270 GLY C N 1
ATOM 6037 C CA . GLY C 1 291 ? -28.610 65.642 -20.248 1.00 39.84 270 GLY C CA 1
ATOM 6038 C C . GLY C 1 291 ? -28.661 67.156 -20.273 1.00 41.30 270 GLY C C 1
ATOM 6039 O O . GLY C 1 291 ? -29.427 67.767 -19.508 1.00 40.73 270 GLY C O 1
ATOM 6040 N N . SER C 1 292 ? -27.834 67.746 -21.149 1.00 43.15 271 SER C N 1
ATOM 6041 C CA . SER C 1 292 ? -27.732 69.212 -21.303 1.00 44.32 271 SER C CA 1
ATOM 6042 C C . SER C 1 292 ? -28.238 69.693 -22.683 1.00 44.64 271 SER C C 1
ATOM 6043 O O . SER C 1 292 ? -28.865 70.759 -22.807 1.00 45.24 271 SER C O 1
ATOM 6046 N N . ALA C 1 295 ? -30.767 67.895 -24.115 1.00 46.33 274 ALA C N 1
ATOM 6047 C CA . ALA C 1 295 ? -30.516 66.546 -24.667 1.00 45.65 274 ALA C CA 1
ATOM 6048 C C . ALA C 1 295 ? -31.147 65.435 -23.816 1.00 45.26 274 ALA C C 1
ATOM 6049 O O . ALA C 1 295 ? -31.698 65.683 -22.730 1.00 45.07 274 ALA C O 1
ATOM 6051 N N . GLU C 1 296 ? -31.054 64.203 -24.309 1.00 44.30 275 GLU C N 1
ATOM 6052 C CA . GLU C 1 296 ? -31.600 63.057 -23.575 1.00 43.79 275 GLU C CA 1
ATOM 6053 C C . GLU C 1 296 ? -30.677 62.709 -22.390 1.00 42.68 275 GLU C C 1
ATOM 6054 O O . GLU C 1 296 ? -29.449 62.846 -22.480 1.00 42.42 275 GLU C O 1
ATOM 6056 N N . ALA C 1 297 ? -31.276 62.265 -21.286 1.00 40.87 276 ALA C N 1
ATOM 6057 C CA . ALA C 1 297 ? -30.499 61.862 -20.124 1.00 39.18 276 ALA C CA 1
ATOM 6058 C C . ALA C 1 297 ? -29.651 60.635 -20.466 1.00 37.13 276 ALA C C 1
ATOM 6059 O O . ALA C 1 297 ? -30.090 59.745 -21.186 1.00 37.41 276 ALA C O 1
ATOM 6061 N N . ARG C 1 298 ? -28.424 60.631 -19.962 1.00 34.65 277 ARG C N 1
ATOM 6062 C CA . ARG C 1 298 ? -27.455 59.579 -20.188 1.00 32.66 277 ARG C CA 1
ATOM 6063 C C . ARG C 1 298 ? -27.630 58.585 -19.056 1.00 31.76 277 ARG C C 1
ATOM 6064 O O . ARG C 1 298 ? -27.664 58.992 -17.879 1.00 33.12 277 ARG C O 1
ATOM 6072 N N . VAL C 1 299 ? -27.748 57.300 -19.392 1.00 29.50 278 VAL C N 1
ATOM 6073 C CA . VAL C 1 299 ? -28.002 56.244 -18.421 1.00 27.41 278 VAL C CA 1
ATOM 6074 C C . VAL C 1 299 ? -26.661 55.651 -18.112 1.00 26.18 278 VAL C C 1
ATOM 6075 O O . VAL C 1 299 ? -25.964 55.190 -19.035 1.00 26.07 278 VAL C O 1
ATOM 6079 N N . VAL C 1 300 ? -26.256 55.671 -16.839 1.00 23.70 279 VAL C N 1
ATOM 6080 C CA . VAL C 1 300 ? -24.885 55.250 -16.522 1.00 22.00 279 VAL C CA 1
ATOM 6081 C C . VAL C 1 300 ? -24.857 53.939 -15.748 1.00 21.89 279 VAL C C 1
ATOM 6082 O O . VAL C 1 300 ? -23.874 53.196 -15.782 1.00 21.20 279 VAL C O 1
ATOM 6086 N N . LEU C 1 301 ? -25.939 53.667 -15.036 1.00 22.16 280 LEU C N 1
ATOM 6087 C CA . LEU C 1 301 ? -26.160 52.358 -14.454 1.00 22.24 280 LEU C CA 1
ATOM 6088 C C . LEU C 1 301 ? -27.530 51.892 -14.892 1.00 23.31 280 LEU C C 1
ATOM 6089 O O . LEU C 1 301 ? -28.497 52.669 -14.815 1.00 23.73 280 LEU C O 1
ATOM 6094 N N . ASP C 1 302 ? -27.620 50.631 -15.311 1.00 23.99 281 ASP C N 1
ATOM 6095 C CA . ASP C 1 302 ? -28.892 50.081 -15.800 1.00 24.44 281 ASP C CA 1
ATOM 6096 C C . ASP C 1 302 ? -29.123 48.720 -15.164 1.00 24.51 281 ASP C C 1
ATOM 6097 O O . ASP C 1 302 ? -28.210 48.157 -14.501 1.00 23.79 281 ASP C O 1
ATOM 6102 N N . ASP C 1 303 ? -30.324 48.183 -15.388 1.00 24.31 282 ASP C N 1
ATOM 6103 C CA . ASP C 1 303 ? -30.623 46.787 -15.000 1.00 24.63 282 ASP C CA 1
ATOM 6104 C C . ASP C 1 303 ? -30.447 46.619 -13.499 1.00 24.58 282 ASP C C 1
ATOM 6105 O O . ASP C 1 303 ? -30.062 45.533 -13.026 1.00 25.36 282 ASP C O 1
ATOM 6110 N N . GLY C 1 304 ? -30.707 47.697 -12.757 1.00 24.36 283 GLY C N 1
ATOM 6111 C CA . GLY C 1 304 ? -30.513 47.690 -11.316 1.00 24.53 283 GLY C CA 1
ATOM 6112 C C . GLY C 1 304 ? -31.635 46.933 -10.619 1.00 24.69 283 GLY C C 1
ATOM 6113 O O . GLY C 1 304 ? -32.822 47.115 -10.939 1.00 24.21 283 GLY C O 1
ATOM 6114 N N . ALA C 1 305 ? -31.242 46.093 -9.666 1.00 24.33 284 ALA C N 1
ATOM 6115 C CA . ALA C 1 305 ? -32.171 45.317 -8.876 1.00 24.29 284 ALA C CA 1
ATOM 6116 C C . ALA C 1 305 ? -31.692 45.341 -7.413 1.00 25.13 284 ALA C C 1
ATOM 6117 O O . ALA C 1 305 ? -30.505 45.128 -7.110 1.00 24.19 284 ALA C O 1
ATOM 6119 N N . VAL C 1 306 ? -32.635 45.574 -6.511 1.00 26.15 285 VAL C N 1
ATOM 6120 C CA . VAL C 1 306 ? -32.352 45.630 -5.106 1.00 26.42 285 VAL C CA 1
ATOM 6121 C C . VAL C 1 306 ? -33.275 44.713 -4.339 1.00 27.98 285 VAL C C 1
ATOM 6122 O O . VAL C 1 306 ? -34.485 44.649 -4.650 1.00 28.55 285 VAL C O 1
ATOM 6126 N N . GLU C 1 307 ? -32.739 44.068 -3.307 1.00 29.12 286 GLU C N 1
ATOM 6127 C CA . GLU C 1 307 ? -33.576 43.455 -2.250 1.00 30.49 286 GLU C CA 1
ATOM 6128 C C . GLU C 1 307 ? -33.310 44.141 -0.917 1.00 31.73 286 GLU C C 1
ATOM 6129 O O . GLU C 1 307 ? -32.152 44.334 -0.501 1.00 32.71 286 GLU C O 1
ATOM 6135 N N . TYR C 1 308 ? -34.389 44.473 -0.230 1.00 32.74 287 TYR C N 1
ATOM 6136 C CA . TYR C 1 308 ? -34.296 45.148 1.031 1.00 33.58 287 TYR C CA 1
ATOM 6137 C C . TYR C 1 308 ? -35.326 44.576 2.009 1.00 35.93 287 TYR C C 1
ATOM 6138 O O . TYR C 1 308 ? -36.178 43.760 1.633 1.00 36.63 287 TYR C O 1
ATOM 6147 N N . VAL C 1 309 ? -35.223 44.996 3.265 1.00 37.69 288 VAL C N 1
ATOM 6148 C CA . VAL C 1 309 ? -36.163 44.613 4.291 1.00 39.03 288 VAL C CA 1
ATOM 6149 C C . VAL C 1 309 ? -36.833 45.872 4.777 1.00 40.59 288 VAL C C 1
ATOM 6150 O O . VAL C 1 309 ? -36.205 46.925 4.835 1.00 40.87 288 VAL C O 1
ATOM 6154 N N . ALA C 1 310 ? -38.123 45.764 5.088 1.00 42.48 289 ALA C N 1
ATOM 6155 C CA . ALA C 1 310 ? -38.895 46.876 5.645 1.00 43.58 289 ALA C CA 1
ATOM 6156 C C . ALA C 1 310 ? -39.102 46.645 7.140 1.00 44.14 289 ALA C C 1
ATOM 6157 O O . ALA C 1 310 ? -38.869 47.564 7.941 1.00 45.82 289 ALA C O 1
ATOM 6159 N N . ILE D 1 24 ? 31.974 31.809 71.354 1.00 57.91 3 ILE D N 1
ATOM 6160 C CA . ILE D 1 24 ? 33.064 31.221 70.514 1.00 57.37 3 ILE D CA 1
ATOM 6161 C C . ILE D 1 24 ? 33.023 29.696 70.522 1.00 57.07 3 ILE D C 1
ATOM 6162 O O . ILE D 1 24 ? 33.284 29.075 71.548 1.00 57.35 3 ILE D O 1
ATOM 6167 N N . ASP D 1 25 ? 32.722 29.099 69.373 1.00 56.23 4 ASP D N 1
ATOM 6168 C CA . ASP D 1 25 ? 32.620 27.653 69.256 1.00 55.71 4 ASP D CA 1
ATOM 6169 C C . ASP D 1 25 ? 33.950 26.993 68.811 1.00 54.51 4 ASP D C 1
ATOM 6170 O O . ASP D 1 25 ? 34.298 27.023 67.629 1.00 54.28 4 ASP D O 1
ATOM 6175 N N . PRO D 1 26 ? 34.696 26.397 69.761 1.00 52.98 5 PRO D N 1
ATOM 6176 C CA . PRO D 1 26 ? 35.849 25.562 69.465 1.00 51.95 5 PRO D CA 1
ATOM 6177 C C . PRO D 1 26 ? 35.659 24.542 68.362 1.00 50.61 5 PRO D C 1
ATOM 6178 O O . PRO D 1 26 ? 36.638 24.189 67.704 1.00 50.59 5 PRO D O 1
ATOM 6182 N N . ASN D 1 27 ? 34.431 24.055 68.180 1.00 48.94 6 ASN D N 1
ATOM 6183 C CA . ASN D 1 27 ? 34.135 23.094 67.107 1.00 47.98 6 ASN D CA 1
ATOM 6184 C C . ASN D 1 27 ? 33.855 23.743 65.751 1.00 46.09 6 ASN D C 1
ATOM 6185 O O . ASN D 1 27 ? 33.656 23.027 64.757 1.00 45.94 6 ASN D O 1
ATOM 6190 N N . SER D 1 28 ? 33.846 25.083 65.702 1.00 43.58 7 SER D N 1
ATOM 6191 C CA . SER D 1 28 ? 33.715 25.785 64.433 1.00 41.57 7 SER D CA 1
ATOM 6192 C C . SER D 1 28 ? 34.968 25.665 63.574 1.00 39.45 7 SER D C 1
ATOM 6193 O O . SER D 1 28 ? 34.881 25.897 62.374 1.00 39.79 7 SER D O 1
ATOM 6196 N N . ILE D 1 29 ? 36.117 25.273 64.143 1.00 36.92 8 ILE D N 1
ATOM 6197 C CA . ILE D 1 29 ? 37.300 25.017 63.316 1.00 35.17 8 ILE D CA 1
ATOM 6198 C C . ILE D 1 29 ? 36.862 24.108 62.170 1.00 35.15 8 ILE D C 1
ATOM 6199 O O . ILE D 1 29 ? 36.096 23.141 62.388 1.00 35.20 8 ILE D O 1
ATOM 6204 N N . GLY D 1 30 ? 37.299 24.451 60.949 1.00 34.16 9 GLY D N 1
ATOM 6205 C CA . GLY D 1 30 ? 36.975 23.679 59.737 1.00 32.94 9 GLY D CA 1
ATOM 6206 C C . GLY D 1 30 ? 35.758 24.183 59.003 1.00 32.35 9 GLY D C 1
ATOM 6207 O O . GLY D 1 30 ? 35.504 23.773 57.885 1.00 32.61 9 GLY D O 1
ATOM 6208 N N . ALA D 1 31 ? 34.983 25.060 59.629 1.00 32.28 10 ALA D N 1
ATOM 6209 C CA . ALA D 1 31 ? 33.743 25.555 59.014 1.00 32.36 10 ALA D CA 1
ATOM 6210 C C . ALA D 1 31 ? 34.101 26.460 57.835 1.00 32.91 10 ALA D C 1
ATOM 6211 O O . ALA D 1 31 ? 35.080 27.201 57.928 1.00 32.79 10 ALA D O 1
ATOM 6213 N N . VAL D 1 32 ? 33.343 26.378 56.733 1.00 32.74 11 VAL D N 1
ATOM 6214 C CA . VAL D 1 32 ? 33.625 27.183 55.544 1.00 32.82 11 VAL D CA 1
ATOM 6215 C C . VAL D 1 32 ? 32.409 28.029 55.181 1.00 33.59 11 VAL D C 1
ATOM 6216 O O . VAL D 1 32 ? 31.261 27.648 55.482 1.00 34.53 11 VAL D O 1
ATOM 6220 N N . THR D 1 33 ? 32.658 29.184 54.560 1.00 33.35 12 THR D N 1
ATOM 6221 C CA . THR D 1 33 ? 31.597 29.978 53.966 1.00 33.25 12 THR D CA 1
ATOM 6222 C C . THR D 1 33 ? 31.287 29.440 52.582 1.00 34.09 12 THR D C 1
ATOM 6223 O O . THR D 1 33 ? 32.126 28.798 51.947 1.00 33.97 12 THR D O 1
ATOM 6227 N N . GLU D 1 34 ? 30.076 29.732 52.118 1.00 35.44 13 GLU D N 1
ATOM 6228 C CA . GLU D 1 34 ? 29.686 29.514 50.711 1.00 36.34 13 GLU D CA 1
ATOM 6229 C C . GLU D 1 34 ? 30.466 30.463 49.772 1.00 36.43 13 GLU D C 1
ATOM 6230 O O . GLU D 1 34 ? 30.740 31.607 50.133 1.00 36.24 13 GLU D O 1
ATOM 6236 N N . PRO D 1 35 ? 30.785 30.005 48.554 1.00 36.70 14 PRO D N 1
ATOM 6237 C CA . PRO D 1 35 ? 31.414 30.895 47.575 1.00 36.63 14 PRO D CA 1
ATOM 6238 C C . PRO D 1 35 ? 30.741 32.262 47.488 1.00 36.81 14 PRO D C 1
ATOM 6239 O O . PRO D 1 35 ? 29.500 32.365 47.480 1.00 36.67 14 PRO D O 1
ATOM 6243 N N . MET D 1 36 ? 31.576 33.303 47.458 1.00 36.64 15 MET D N 1
ATOM 6244 C CA . MET D 1 36 ? 31.115 34.662 47.335 1.00 36.54 15 MET D CA 1
ATOM 6245 C C . MET D 1 36 ? 31.933 35.323 46.256 1.00 35.07 15 MET D C 1
ATOM 6246 O O . MET D 1 36 ? 33.150 35.115 46.144 1.00 34.59 15 MET D O 1
ATOM 6251 N N . LEU D 1 37 ? 31.245 36.142 45.474 1.00 33.72 16 LEU D N 1
ATOM 6252 C CA . LEU D 1 37 ? 31.832 36.798 44.341 1.00 33.11 16 LEU D CA 1
ATOM 6253 C C . LEU D 1 37 ? 32.271 38.194 44.752 1.00 31.18 16 LEU D C 1
ATOM 6254 O O . LEU D 1 37 ? 31.463 38.946 45.255 1.00 31.79 16 LEU D O 1
ATOM 6259 N N . PHE D 1 38 ? 33.551 38.512 44.575 1.00 29.35 17 PHE D N 1
ATOM 6260 C CA A PHE D 1 38 ? 34.008 39.891 44.735 0.50 28.93 17 PHE D CA 1
ATOM 6261 C CA B PHE D 1 38 ? 34.046 39.869 44.750 0.50 28.84 17 PHE D CA 1
ATOM 6262 C C . PHE D 1 38 ? 34.460 40.399 43.387 1.00 28.56 17 PHE D C 1
ATOM 6263 O O . PHE D 1 38 ? 35.344 39.823 42.751 1.00 28.00 17 PHE D O 1
ATOM 6278 N N . GLU D 1 39 ? 33.810 41.478 42.956 1.00 28.43 18 GLU D N 1
ATOM 6279 C CA . GLU D 1 39 ? 34.058 42.110 41.673 1.00 28.51 18 GLU D CA 1
ATOM 6280 C C . GLU D 1 39 ? 34.562 43.519 41.889 1.00 26.26 18 GLU D C 1
ATOM 6281 O O . GLU D 1 39 ? 33.943 44.274 42.642 1.00 24.86 18 GLU D O 1
ATOM 6287 N N . TRP D 1 40 ? 35.584 43.890 41.120 1.00 24.23 19 TRP D N 1
ATOM 6288 C CA . TRP D 1 40 ? 36.112 45.248 41.141 1.00 23.24 19 TRP D CA 1
ATOM 6289 C C . TRP D 1 40 ? 36.436 45.833 39.762 1.00 22.43 19 TRP D C 1
ATOM 6290 O O . TRP D 1 40 ? 36.693 45.097 38.803 1.00 23.05 19 TRP D O 1
ATOM 6301 N N . THR D 1 41 ? 36.413 47.155 39.677 1.00 21.04 20 THR D N 1
ATOM 6302 C CA . THR D 1 41 ? 36.819 47.842 38.484 1.00 20.43 20 THR D CA 1
ATOM 6303 C C . THR D 1 41 ? 38.062 48.647 38.813 1.00 19.93 20 THR D C 1
ATOM 6304 O O . THR D 1 41 ? 38.493 48.674 39.963 1.00 19.80 20 THR D O 1
ATOM 6308 N N . ASP D 1 42 ? 38.620 49.329 37.820 1.00 18.20 21 ASP D N 1
ATOM 6309 C CA . ASP D 1 42 ? 39.855 50.014 38.015 1.00 17.85 21 ASP D CA 1
ATOM 6310 C C . ASP D 1 42 ? 39.775 51.100 39.070 1.00 16.54 21 ASP D C 1
ATOM 6311 O O . ASP D 1 42 ? 40.753 51.382 39.754 1.00 15.44 21 ASP D O 1
ATOM 6316 N N . ARG D 1 43 ? 38.611 51.690 39.206 1.00 15.70 22 ARG D N 1
ATOM 6317 C CA . ARG D 1 43 ? 38.389 52.717 40.225 1.00 15.74 22 ARG D CA 1
ATOM 6318 C C . ARG D 1 43 ? 38.690 52.196 41.637 1.00 15.47 22 ARG D C 1
ATOM 6319 O O . ARG D 1 43 ? 39.199 52.935 42.471 1.00 15.38 22 ARG D O 1
ATOM 6327 N N . ASP D 1 44 ? 38.361 50.930 41.884 1.00 14.48 23 ASP D N 1
ATOM 6328 C CA . ASP D 1 44 ? 38.559 50.306 43.165 1.00 14.67 23 ASP D CA 1
ATOM 6329 C C . ASP D 1 44 ? 40.051 50.100 43.416 1.00 14.42 23 ASP D C 1
ATOM 6330 O O . ASP D 1 44 ? 40.526 50.369 44.513 1.00 14.47 23 ASP D O 1
ATOM 6335 N N . THR D 1 45 ? 40.792 49.638 42.414 1.00 13.64 24 THR D N 1
ATOM 6336 C CA . THR D 1 45 ? 42.199 49.364 42.607 1.00 13.53 24 THR D CA 1
ATOM 6337 C C . THR D 1 45 ? 43.033 50.668 42.714 1.00 13.55 24 THR D C 1
ATOM 6338 O O . THR D 1 45 ? 44.017 50.747 43.457 1.00 14.39 24 THR D O 1
ATOM 6342 N N . LEU D 1 46 ? 42.618 51.700 42.003 1.00 13.13 25 LEU D N 1
ATOM 6343 C CA . LEU D 1 46 ? 43.242 53.010 42.097 1.00 12.75 25 LEU D CA 1
ATOM 6344 C C . LEU D 1 46 ? 42.993 53.670 43.476 1.00 13.65 25 LEU D C 1
ATOM 6345 O O . LEU D 1 46 ? 43.913 54.259 44.070 1.00 13.95 25 LEU D O 1
ATOM 6350 N N . LEU D 1 47 ? 41.733 53.609 43.937 1.00 13.54 26 LEU D N 1
ATOM 6351 C CA . LEU D 1 47 ? 41.332 54.117 45.246 1.00 13.69 26 LEU D CA 1
ATOM 6352 C C . LEU D 1 47 ? 42.030 53.391 46.377 1.00 13.36 26 LEU D C 1
ATOM 6353 O O . LEU D 1 47 ? 42.455 54.015 47.344 1.00 13.62 26 LEU D O 1
ATOM 6358 N N . TYR D 1 48 ? 42.141 52.076 46.268 1.00 12.95 27 TYR D N 1
ATOM 6359 C CA . TYR D 1 48 ? 42.970 51.330 47.227 1.00 13.14 27 TYR D CA 1
ATOM 6360 C C . TYR D 1 48 ? 44.397 51.885 47.304 1.00 12.38 27 TYR D C 1
ATOM 6361 O O . TYR D 1 48 ? 44.888 52.208 48.380 1.00 11.63 27 TYR D O 1
ATOM 6370 N N . ALA D 1 49 ? 45.038 51.999 46.153 1.00 11.97 28 ALA D N 1
ATOM 6371 C CA . ALA D 1 49 ? 46.436 52.440 46.082 1.00 11.86 28 ALA D CA 1
ATOM 6372 C C . ALA D 1 49 ? 46.583 53.814 46.710 1.00 12.06 28 ALA D C 1
ATOM 6373 O O . ALA D 1 49 ? 47.542 54.057 47.422 1.00 13.03 28 ALA D O 1
ATOM 6375 N N . ILE D 1 50 ? 45.636 54.718 46.474 1.00 12.33 29 ILE D N 1
ATOM 6376 C CA . ILE D 1 50 ? 45.725 56.051 47.064 1.00 12.12 29 ILE D CA 1
ATOM 6377 C C . ILE D 1 50 ? 45.478 55.901 48.567 1.00 12.89 29 ILE D C 1
ATOM 6378 O O . ILE D 1 50 ? 46.096 56.600 49.374 1.00 12.75 29 ILE D O 1
ATOM 6383 N N . GLY D 1 51 ? 44.622 54.952 48.923 1.00 12.70 30 GLY D N 1
ATOM 6384 C CA . GLY D 1 51 ? 44.283 54.670 50.313 1.00 13.32 30 GLY D CA 1
ATOM 6385 C C . GLY D 1 51 ? 45.473 54.229 51.117 1.00 13.13 30 GLY D C 1
ATOM 6386 O O . GLY D 1 51 ? 45.554 54.551 52.276 1.00 12.88 30 GLY D O 1
ATOM 6387 N N . VAL D 1 52 ? 46.416 53.526 50.478 1.00 13.22 31 VAL D N 1
ATOM 6388 C CA . VAL D 1 52 ? 47.658 53.174 51.115 1.00 12.50 31 VAL D CA 1
ATOM 6389 C C . VAL D 1 52 ? 48.779 54.100 50.713 1.00 13.04 31 VAL D C 1
ATOM 6390 O O . VAL D 1 52 ? 49.939 53.758 50.844 1.00 13.23 31 VAL D O 1
ATOM 6394 N N . GLY D 1 53 ? 48.457 55.312 50.291 1.00 13.29 32 GLY D N 1
ATOM 6395 C CA . GLY D 1 53 ? 49.485 56.340 50.235 1.00 13.60 32 GLY D CA 1
ATOM 6396 C C . GLY D 1 53 ? 50.260 56.539 48.939 1.00 13.71 32 GLY D C 1
ATOM 6397 O O . GLY D 1 53 ? 51.171 57.364 48.892 1.00 14.45 32 GLY D O 1
ATOM 6398 N N . ALA D 1 54 ? 49.893 55.820 47.882 1.00 13.70 33 ALA D N 1
ATOM 6399 C CA . ALA D 1 54 ? 50.480 56.011 46.557 1.00 12.98 33 ALA D CA 1
ATOM 6400 C C . ALA D 1 54 ? 49.969 57.346 46.030 1.00 13.07 33 ALA D C 1
ATOM 6401 O O . ALA D 1 54 ? 48.864 57.724 46.351 1.00 12.32 33 ALA D O 1
ATOM 6403 N N . GLY D 1 55 ? 50.740 58.014 45.179 1.00 13.63 34 GLY D N 1
ATOM 6404 C CA . GLY D 1 55 ? 50.443 59.365 44.741 1.00 14.82 34 GLY D CA 1
ATOM 6405 C C . GLY D 1 55 ? 51.001 59.621 43.346 1.00 16.11 34 GLY D C 1
ATOM 6406 O O . GLY D 1 55 ? 51.120 58.698 42.547 1.00 16.01 34 GLY D O 1
ATOM 6407 N N . THR D 1 56 ? 51.344 60.871 43.063 1.00 16.41 35 THR D N 1
ATOM 6408 C CA . THR D 1 56 ? 51.782 61.258 41.740 1.00 17.53 35 THR D CA 1
ATOM 6409 C C . THR D 1 56 ? 53.174 60.690 41.404 1.00 18.77 35 THR D C 1
ATOM 6410 O O . THR D 1 56 ? 53.517 60.528 40.244 1.00 20.31 35 THR D O 1
ATOM 6414 N N . GLY D 1 57 ? 53.949 60.335 42.405 1.00 18.64 36 GLY D N 1
ATOM 6415 C CA . GLY D 1 57 ? 55.186 59.612 42.161 1.00 18.45 36 GLY D CA 1
ATOM 6416 C C . GLY D 1 57 ? 54.962 58.125 41.877 1.00 18.58 36 GLY D C 1
ATOM 6417 O O . GLY D 1 57 ? 55.927 57.404 41.761 1.00 17.73 36 GLY D O 1
ATOM 6418 N N . ASP D 1 58 ? 53.703 57.671 41.780 1.00 17.30 37 ASP D N 1
ATOM 6419 C CA . ASP D 1 58 ? 53.419 56.256 41.599 1.00 17.64 37 ASP D CA 1
ATOM 6420 C C . ASP D 1 58 ? 52.349 56.051 40.538 1.00 16.67 37 ASP D C 1
ATOM 6421 O O . ASP D 1 58 ? 51.314 55.468 40.829 1.00 16.21 37 ASP D O 1
ATOM 6426 N N . LEU D 1 59 ? 52.612 56.501 39.318 1.00 15.33 38 LEU D N 1
ATOM 6427 C CA . LEU D 1 59 ? 51.582 56.557 38.306 1.00 16.09 38 LEU D CA 1
ATOM 6428 C C . LEU D 1 59 ? 51.077 55.178 37.904 1.00 15.33 38 LEU D C 1
ATOM 6429 O O . LEU D 1 59 ? 49.921 55.042 37.565 1.00 14.86 38 LEU D O 1
ATOM 6434 N N . ALA D 1 60 ? 51.932 54.166 37.974 1.00 15.03 39 ALA D N 1
ATOM 6435 C CA . ALA D 1 60 ? 51.533 52.782 37.672 1.00 15.28 39 ALA D CA 1
ATOM 6436 C C . ALA D 1 60 ? 50.469 52.259 38.598 1.00 15.90 39 ALA D C 1
ATOM 6437 O O . ALA D 1 60 ? 49.665 51.402 38.181 1.00 16.69 39 ALA D O 1
ATOM 6439 N N . PHE D 1 61 ? 50.418 52.790 39.829 1.00 15.75 40 PHE D N 1
ATOM 6440 C CA . PHE D 1 61 ? 49.416 52.351 40.838 1.00 15.79 40 PHE D CA 1
ATOM 6441 C C . PHE D 1 61 ? 48.208 53.259 40.970 1.00 15.17 40 PHE D C 1
ATOM 6442 O O . PHE D 1 61 ? 47.108 52.790 41.306 1.00 14.06 40 PHE D O 1
ATOM 6450 N N . THR D 1 62 ? 48.412 54.546 40.676 1.00 14.69 41 THR D N 1
ATOM 6451 C CA . THR D 1 62 ? 47.399 55.563 40.869 1.00 13.67 41 THR D CA 1
ATOM 6452 C C . THR D 1 62 ? 46.689 56.050 39.581 1.00 14.14 41 THR D C 1
ATOM 6453 O O . THR D 1 62 ? 45.695 56.775 39.664 1.00 14.81 41 THR D O 1
ATOM 6457 N N . THR D 1 63 ? 47.151 55.643 38.399 1.00 14.31 42 THR D N 1
ATOM 6458 C CA . THR D 1 63 ? 46.518 56.009 37.159 1.00 14.34 42 THR D CA 1
ATOM 6459 C C . THR D 1 63 ? 46.474 54.820 36.219 1.00 15.85 42 THR D C 1
ATOM 6460 O O . THR D 1 63 ? 47.340 53.958 36.308 1.00 15.49 42 THR D O 1
ATOM 6464 N N . GLU D 1 64 ? 45.493 54.826 35.289 1.00 16.19 43 GLU D N 1
ATOM 6465 C CA . GLU D 1 64 ? 45.250 53.725 34.344 1.00 16.15 43 GLU D CA 1
ATOM 6466 C C . GLU D 1 64 ? 45.624 54.099 32.900 1.00 17.06 43 GLU D C 1
ATOM 6467 O O . GLU D 1 64 ? 45.922 53.212 32.085 1.00 17.07 43 GLU D O 1
ATOM 6473 N N . ASN D 1 65 ? 45.582 55.393 32.584 1.00 16.94 44 ASN D N 1
ATOM 6474 C CA . ASN D 1 65 ? 45.710 55.875 31.201 1.00 17.27 44 ASN D CA 1
ATOM 6475 C C . ASN D 1 65 ? 46.832 56.894 31.039 1.00 16.90 44 ASN D C 1
ATOM 6476 O O . ASN D 1 65 ? 46.766 57.753 30.193 1.00 17.24 44 ASN D O 1
ATOM 6481 N N . SER D 1 66 ? 47.867 56.790 31.844 1.00 17.44 45 SER D N 1
ATOM 6482 C CA . SER D 1 66 ? 49.048 57.613 31.660 1.00 17.94 45 SER D CA 1
ATOM 6483 C C . SER D 1 66 ? 49.902 57.030 30.503 1.00 18.42 45 SER D C 1
ATOM 6484 O O . SER D 1 66 ? 50.093 55.818 30.410 1.00 16.81 45 SER D O 1
ATOM 6487 N N . HIS D 1 67 ? 50.385 57.911 29.627 1.00 19.17 46 HIS D N 1
ATOM 6488 C CA . HIS D 1 67 ? 51.205 57.518 28.494 1.00 19.70 46 HIS D CA 1
ATOM 6489 C C . HIS D 1 67 ? 52.324 56.586 28.919 1.00 19.78 46 HIS D C 1
ATOM 6490 O O . HIS D 1 67 ? 53.162 56.948 29.755 1.00 18.73 46 HIS D O 1
ATOM 6497 N N . GLY D 1 68 ? 52.313 55.382 28.351 1.00 19.94 47 GLY D N 1
ATOM 6498 C CA . GLY D 1 68 ? 53.432 54.435 28.485 1.00 20.73 47 GLY D CA 1
ATOM 6499 C C . GLY D 1 68 ? 53.395 53.584 29.750 1.00 21.09 47 GLY D C 1
ATOM 6500 O O . GLY D 1 68 ? 54.336 52.873 30.032 1.00 21.47 47 GLY D O 1
ATOM 6501 N N . ILE D 1 69 ? 52.308 53.665 30.516 1.00 21.05 48 ILE D N 1
ATOM 6502 C CA . ILE D 1 69 ? 52.243 53.027 31.833 1.00 20.57 48 ILE D CA 1
ATOM 6503 C C . ILE D 1 69 ? 50.949 52.291 31.993 1.00 20.01 48 ILE D C 1
ATOM 6504 O O . ILE D 1 69 ? 49.889 52.859 32.007 1.00 19.29 48 ILE D O 1
ATOM 6509 N N . ASP D 1 70 ? 51.070 50.984 32.037 1.00 21.09 49 ASP D N 1
ATOM 6510 C CA . ASP D 1 70 ? 49.993 50.103 32.381 1.00 21.56 49 ASP D CA 1
ATOM 6511 C C . ASP D 1 70 ? 49.779 50.104 33.893 1.00 20.39 49 ASP D C 1
ATOM 6512 O O . ASP D 1 70 ? 50.725 50.027 34.677 1.00 18.02 49 ASP D O 1
ATOM 6517 N N . GLN D 1 71 ? 48.515 50.144 34.290 1.00 19.99 50 GLN D N 1
ATOM 6518 C CA . GLN D 1 71 ? 48.199 50.052 35.707 1.00 19.34 50 GLN D CA 1
ATOM 6519 C C . GLN D 1 71 ? 48.707 48.729 36.280 1.00 19.34 50 GLN D C 1
ATOM 6520 O O . GLN D 1 71 ? 48.585 47.675 35.660 1.00 19.22 50 GLN D O 1
ATOM 6526 N N . GLN D 1 72 ? 49.296 48.781 37.460 1.00 19.00 51 GLN D N 1
ATOM 6527 C CA . GLN D 1 72 ? 49.581 47.546 38.190 1.00 19.13 51 GLN D CA 1
ATOM 6528 C C . GLN D 1 72 ? 48.786 47.600 39.474 1.00 18.55 51 GLN D C 1
ATOM 6529 O O . GLN D 1 72 ? 48.581 48.682 39.978 1.00 19.62 51 GLN D O 1
ATOM 6535 N N . VAL D 1 73 ? 48.360 46.456 40.005 1.00 17.74 52 VAL D N 1
ATOM 6536 C CA . VAL D 1 73 ? 47.616 46.401 41.250 1.00 16.48 52 VAL D CA 1
ATOM 6537 C C . VAL D 1 73 ? 48.555 45.967 42.373 1.00 16.69 52 VAL D C 1
ATOM 6538 O O . VAL D 1 73 ? 49.191 44.930 42.286 1.00 17.33 52 VAL D O 1
ATOM 6542 N N . LEU D 1 74 ? 48.631 46.742 43.441 1.00 16.58 53 LEU D N 1
ATOM 6543 C CA . LEU D 1 74 ? 49.409 46.330 44.612 1.00 16.66 53 LEU D CA 1
ATOM 6544 C C . LEU D 1 74 ? 48.924 44.958 45.150 1.00 16.81 53 LEU D C 1
ATOM 6545 O O . LEU D 1 74 ? 47.731 44.701 45.258 1.00 16.09 53 LEU D O 1
ATOM 6550 N N . PRO D 1 75 ? 49.854 44.064 45.453 1.00 16.91 54 PRO D N 1
ATOM 6551 C CA . PRO D 1 75 ? 49.446 42.718 45.826 1.00 17.43 54 PRO D CA 1
ATOM 6552 C C . PRO D 1 75 ? 48.677 42.695 47.158 1.00 17.17 54 PRO D C 1
ATOM 6553 O O . PRO D 1 75 ? 47.861 41.821 47.348 1.00 18.33 54 PRO D O 1
ATOM 655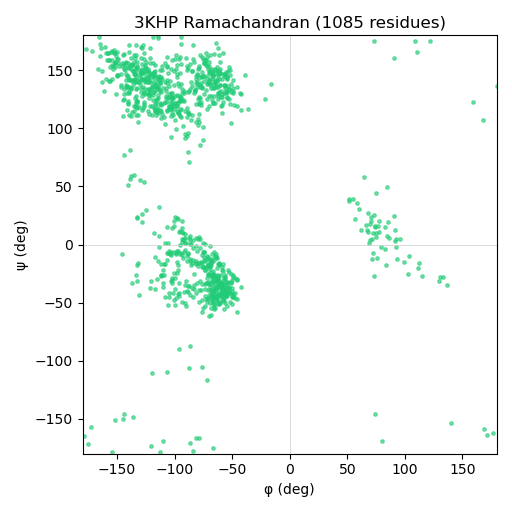7 N N . THR D 1 76 ? 48.882 43.669 48.041 1.00 16.11 55 THR D N 1
ATOM 6558 C CA . THR D 1 76 ? 48.060 43.744 49.250 1.00 15.42 55 THR D CA 1
ATOM 6559 C C . THR D 1 76 ? 46.597 44.004 48.958 1.00 15.57 55 THR D C 1
ATOM 6560 O O . THR D 1 76 ? 45.779 43.901 49.855 1.00 16.07 55 THR D O 1
ATOM 6564 N N . TYR D 1 77 ? 46.242 44.298 47.712 1.00 15.30 56 TYR D N 1
ATOM 6565 C CA . TYR D 1 77 ? 44.835 44.422 47.379 1.00 14.94 56 TYR D CA 1
ATOM 6566 C C . TYR D 1 77 ? 44.129 43.068 47.642 1.00 14.80 56 TYR D C 1
ATOM 6567 O O . TYR D 1 77 ? 42.921 43.016 47.727 1.00 15.13 56 TYR D O 1
ATOM 6576 N N . ALA D 1 78 ? 44.864 41.964 47.780 1.00 15.54 57 ALA D N 1
ATOM 6577 C CA . ALA D 1 78 ? 44.198 40.668 48.163 1.00 15.41 57 ALA D CA 1
ATOM 6578 C C . ALA D 1 78 ? 43.373 40.758 49.431 1.00 15.65 57 ALA D C 1
ATOM 6579 O O . ALA D 1 78 ? 42.328 40.085 49.543 1.00 15.29 57 ALA D O 1
ATOM 6581 N N . VAL D 1 79 ? 43.812 41.556 50.417 1.00 16.19 58 VAL D N 1
ATOM 6582 C CA . VAL D 1 79 ? 43.044 41.608 51.676 1.00 16.07 58 VAL D CA 1
ATOM 6583 C C . VAL D 1 79 ? 41.699 42.219 51.435 1.00 16.58 58 VAL D C 1
ATOM 6584 O O . VAL D 1 79 ? 40.844 42.142 52.273 1.00 18.22 58 VAL D O 1
ATOM 6588 N N . ILE D 1 80 ? 41.506 42.837 50.284 1.00 17.45 59 ILE D N 1
ATOM 6589 C CA . ILE D 1 80 ? 40.246 43.479 49.986 1.00 17.24 59 ILE D CA 1
ATOM 6590 C C . ILE D 1 80 ? 39.364 42.618 49.120 1.00 17.77 59 ILE D C 1
ATOM 6591 O O . ILE D 1 80 ? 38.163 42.552 49.367 1.00 17.75 59 ILE D O 1
ATOM 6596 N N . CYS D 1 81 ? 39.939 42.039 48.070 1.00 18.41 60 CYS D N 1
ATOM 6597 C CA . CYS D 1 81 ? 39.188 41.224 47.122 1.00 19.09 60 CYS D CA 1
ATOM 6598 C C . CYS D 1 81 ? 39.163 39.725 47.480 1.00 20.23 60 CYS D C 1
ATOM 6599 O O . CYS D 1 81 ? 38.496 38.938 46.796 1.00 20.81 60 CYS D O 1
ATOM 6602 N N . CYS D 1 82 ? 39.876 39.320 48.522 1.00 20.84 61 CYS D N 1
ATOM 6603 C CA . CYS D 1 82 ? 39.858 37.908 48.979 1.00 21.58 61 CYS D CA 1
ATOM 6604 C C . CYS D 1 82 ? 39.817 37.919 50.480 1.00 21.86 61 CYS D C 1
ATOM 6605 O O . CYS D 1 82 ? 40.703 37.393 51.130 1.00 22.33 61 CYS D O 1
ATOM 6608 N N . PRO D 1 83 ? 38.815 38.594 51.045 1.00 22.90 62 PRO D N 1
ATOM 6609 C CA . PRO D 1 83 ? 38.790 38.799 52.473 1.00 24.44 62 PRO D CA 1
ATOM 6610 C C . PRO D 1 83 ? 38.411 37.522 53.260 1.00 26.73 62 PRO D C 1
ATOM 6611 O O . PRO D 1 83 ? 37.386 36.877 52.947 1.00 27.60 62 PRO D O 1
ATOM 6615 N N . ALA D 1 84 ? 39.236 37.179 54.266 1.00 28.12 63 ALA D N 1
ATOM 6616 C CA . ALA D 1 84 ? 39.015 36.022 55.131 1.00 29.11 63 ALA D CA 1
ATOM 6617 C C . ALA D 1 84 ? 37.980 36.288 56.251 1.00 31.03 63 ALA D C 1
ATOM 6618 O O . ALA D 1 84 ? 37.588 35.375 57.002 1.00 31.92 63 ALA D O 1
ATOM 6620 N N . PHE D 1 85 ? 37.516 37.531 56.352 1.00 32.89 64 PHE D N 1
ATOM 6621 C CA . PHE D 1 85 ? 36.683 37.952 57.456 1.00 34.35 64 PHE D CA 1
ATOM 6622 C C . PHE D 1 85 ? 35.293 37.325 57.458 1.00 34.68 64 PHE D C 1
ATOM 6623 O O . PHE D 1 85 ? 34.680 37.205 58.538 1.00 35.17 64 PHE D O 1
ATOM 6631 N N . GLY D 1 86 ? 34.777 36.950 56.289 1.00 34.61 65 GLY D N 1
ATOM 6632 C CA . GLY D 1 86 ? 33.461 36.287 56.235 1.00 34.94 65 GLY D CA 1
ATOM 6633 C C . GLY D 1 86 ? 33.322 35.059 57.148 1.00 35.07 65 GLY D C 1
ATOM 6634 O O . GLY D 1 86 ? 32.206 34.663 57.518 1.00 35.30 65 GLY D O 1
ATOM 6635 N N . ALA D 1 87 ? 34.451 34.433 57.488 1.00 35.27 66 ALA D N 1
ATOM 6636 C CA . ALA D 1 87 ? 34.439 33.212 58.288 1.00 35.37 66 ALA D CA 1
ATOM 6637 C C . ALA D 1 87 ? 34.264 33.499 59.771 1.00 35.92 66 ALA D C 1
ATOM 6638 O O . ALA D 1 87 ? 33.966 32.584 60.536 1.00 36.06 66 ALA D O 1
ATOM 6640 N N . ALA D 1 88 ? 34.466 34.750 60.189 1.00 36.64 67 ALA D N 1
ATOM 6641 C CA . ALA D 1 88 ? 34.325 35.112 61.602 1.00 37.03 67 ALA D CA 1
ATOM 6642 C C . ALA D 1 88 ? 32.914 34.794 62.097 1.00 38.12 67 ALA D C 1
ATOM 6643 O O . ALA D 1 88 ? 32.739 34.191 63.162 1.00 38.73 67 ALA D O 1
ATOM 6645 N N . ALA D 1 89 ? 31.901 35.162 61.323 1.00 39.12 68 ALA D N 1
ATOM 6646 C CA . ALA D 1 89 ? 30.521 34.874 61.720 1.00 39.86 68 ALA D CA 1
ATOM 6647 C C . ALA D 1 89 ? 30.250 33.390 62.042 1.00 41.18 68 ALA D C 1
ATOM 6648 O O . ALA D 1 89 ? 29.270 33.080 62.737 1.00 41.97 68 ALA D O 1
ATOM 6650 N N . LYS D 1 90 ? 31.084 32.477 61.531 1.00 42.91 69 LYS D N 1
ATOM 6651 C CA . LYS D 1 90 ? 30.940 31.031 61.815 1.00 43.74 69 LYS D CA 1
ATOM 6652 C C . LYS D 1 90 ? 31.486 30.661 63.210 1.00 43.96 69 LYS D C 1
ATOM 6653 O O . LYS D 1 90 ? 31.195 29.572 63.746 1.00 44.31 69 LYS D O 1
ATOM 6659 N N . VAL D 1 91 ? 32.274 31.567 63.782 1.00 43.94 70 VAL D N 1
ATOM 6660 C CA . VAL D 1 91 ? 32.930 31.368 65.077 1.00 43.96 70 VAL D CA 1
ATOM 6661 C C . VAL D 1 91 ? 32.047 31.773 66.291 1.00 44.59 70 VAL D C 1
ATOM 6662 O O . VAL D 1 91 ? 31.064 32.539 66.183 1.00 44.64 70 VAL D O 1
ATOM 6666 N N . ALA D 1 97 ? 35.854 43.123 65.795 1.00 49.81 76 ALA D N 1
ATOM 6667 C CA . ALA D 1 97 ? 36.974 42.168 65.818 1.00 49.55 76 ALA D CA 1
ATOM 6668 C C . ALA D 1 97 ? 38.319 42.838 65.467 1.00 48.64 76 ALA D C 1
ATOM 6669 O O . ALA D 1 97 ? 38.574 43.124 64.299 1.00 49.55 76 ALA D O 1
ATOM 6671 N N . ALA D 1 98 ? 39.185 43.012 66.477 1.00 47.16 77 ALA D N 1
ATOM 6672 C CA . ALA D 1 98 ? 40.437 43.810 66.398 1.00 45.22 77 ALA D CA 1
ATOM 6673 C C . ALA D 1 98 ? 41.690 43.146 65.758 1.00 43.04 77 ALA D C 1
ATOM 6674 O O . ALA D 1 98 ? 42.066 42.002 66.085 1.00 44.35 77 ALA D O 1
ATOM 6676 N N . LEU D 1 99 ? 42.376 43.910 64.895 1.00 39.60 78 LEU D N 1
ATOM 6677 C CA . LEU D 1 99 ? 43.538 43.425 64.125 1.00 36.71 78 LEU D CA 1
ATOM 6678 C C . LEU D 1 99 ? 44.874 43.655 64.857 1.00 36.72 78 LEU D C 1
ATOM 6679 O O . LEU D 1 99 ? 45.819 42.847 64.711 1.00 36.53 78 LEU D O 1
ATOM 6684 N N . LEU D 1 100 ? 44.958 44.778 65.606 1.00 36.24 79 LEU D N 1
ATOM 6685 C CA . LEU D 1 100 ? 46.096 45.087 66.527 1.00 35.15 79 LEU D CA 1
ATOM 6686 C C . LEU D 1 100 ? 46.359 43.885 67.399 1.00 33.97 79 LEU D C 1
ATOM 6687 O O . LEU D 1 100 ? 45.414 43.193 67.797 1.00 34.19 79 LEU D O 1
ATOM 6689 N N . HIS D 1 101 ? 47.637 43.610 67.653 1.00 32.96 80 HIS D N 1
ATOM 6690 C CA . HIS D 1 101 ? 48.060 42.304 68.219 1.00 31.65 80 HIS D CA 1
ATOM 6691 C C . HIS D 1 101 ? 47.986 41.137 67.224 1.00 30.66 80 HIS D C 1
ATOM 6692 O O . HIS D 1 101 ? 48.728 40.134 67.363 1.00 31.56 80 HIS D O 1
ATOM 6694 N N . GLY D 1 102 ? 47.089 41.252 66.232 1.00 29.27 81 GLY D N 1
ATOM 6695 C CA . GLY D 1 102 ? 46.856 40.214 65.215 1.00 27.03 81 GLY D CA 1
ATOM 6696 C C . GLY D 1 102 ? 47.898 40.193 64.117 1.00 25.72 81 GLY D C 1
ATOM 6697 O O . GLY D 1 102 ? 48.968 40.786 64.266 1.00 25.36 81 GLY D O 1
ATOM 6698 N N . SER D 1 103 ? 47.595 39.474 63.030 1.00 24.41 82 SER D N 1
ATOM 6699 C CA . SER D 1 103 ? 48.545 39.257 61.936 1.00 23.89 82 SER D CA 1
ATOM 6700 C C . SER D 1 103 ? 47.830 39.063 60.611 1.00 22.75 82 SER D C 1
ATOM 6701 O O . SER D 1 103 ? 46.641 38.763 60.583 1.00 22.57 82 SER D O 1
ATOM 6704 N N . GLN D 1 104 ? 48.565 39.225 59.516 1.00 21.82 83 GLN D N 1
ATOM 6705 C CA . GLN D 1 104 ? 47.985 39.103 58.177 1.00 20.59 83 GLN D CA 1
ATOM 6706 C C . GLN D 1 104 ? 49.009 38.517 57.222 1.00 20.36 83 GLN D C 1
ATOM 6707 O O . GLN D 1 104 ? 50.187 38.913 57.208 1.00 19.48 83 GLN D O 1
ATOM 6713 N N . GLY D 1 105 ? 48.545 37.563 56.423 1.00 20.25 84 GLY D N 1
ATOM 6714 C CA . GLY D 1 105 ? 49.347 37.037 55.349 1.00 20.28 84 GLY D CA 1
ATOM 6715 C C . GLY D 1 105 ? 48.609 37.103 54.039 1.00 20.05 84 GLY D C 1
ATOM 6716 O O . GLY D 1 105 ? 47.378 37.047 54.003 1.00 18.21 84 GLY D O 1
ATOM 6717 N N . ILE D 1 106 ? 49.365 37.248 52.959 1.00 20.25 85 ILE D N 1
ATOM 6718 C CA . ILE D 1 106 ? 48.813 37.052 51.644 1.00 21.16 85 ILE D CA 1
ATOM 6719 C C . ILE D 1 106 ? 49.783 36.245 50.786 1.00 21.64 85 ILE D C 1
ATOM 6720 O O . ILE D 1 106 ? 50.976 36.216 51.030 1.00 22.24 85 ILE D O 1
ATOM 6725 N N . ARG D 1 107 ? 49.237 35.567 49.791 1.00 22.92 86 ARG D N 1
ATOM 6726 C CA . ARG D 1 107 ? 50.024 34.847 48.803 1.00 23.61 86 ARG D CA 1
ATOM 6727 C C . ARG D 1 107 ? 49.297 34.978 47.482 1.00 23.52 86 ARG D C 1
ATOM 6728 O O . ARG D 1 107 ? 48.105 34.651 47.379 1.00 21.71 86 ARG D O 1
ATOM 6736 N N . LEU D 1 108 ? 50.016 35.478 46.482 1.00 24.04 87 LEU D N 1
ATOM 6737 C CA . LEU D 1 108 ? 49.484 35.598 45.132 1.00 24.96 87 LEU D CA 1
ATOM 6738 C C . LEU D 1 108 ? 50.123 34.583 44.197 1.00 25.67 87 LEU D C 1
ATOM 6739 O O . LEU D 1 108 ? 51.307 34.359 44.266 1.00 25.37 87 LEU D O 1
ATOM 6744 N N . HIS D 1 109 ? 49.307 33.998 43.322 1.00 26.77 88 HIS D N 1
ATOM 6745 C CA . HIS D 1 109 ? 49.743 33.034 42.311 1.00 28.06 88 HIS D CA 1
ATOM 6746 C C . HIS D 1 109 ? 49.725 33.657 40.923 1.00 29.09 88 HIS D C 1
ATOM 6747 O O . HIS D 1 109 ? 50.193 33.073 39.958 1.00 29.90 88 HIS D O 1
ATOM 6754 N N . ALA D 1 110 ? 49.200 34.866 40.837 1.00 29.33 89 ALA D N 1
ATOM 6755 C CA . ALA D 1 110 ? 49.195 35.611 39.597 1.00 29.33 89 ALA D CA 1
ATOM 6756 C C . ALA D 1 110 ? 49.014 37.086 39.976 1.00 28.98 89 ALA D C 1
ATOM 6757 O O . ALA D 1 110 ? 48.659 37.387 41.118 1.00 28.67 89 ALA D O 1
ATOM 6759 N N . PRO D 1 111 ? 49.287 38.000 39.035 1.00 28.41 90 PRO D N 1
ATOM 6760 C CA . PRO D 1 111 ? 49.001 39.408 39.288 1.00 27.69 90 PRO D CA 1
ATOM 6761 C C . PRO D 1 111 ? 47.503 39.626 39.427 1.00 26.27 90 PRO D C 1
ATOM 6762 O O . PRO D 1 111 ? 46.750 38.947 38.788 1.00 25.09 90 PRO D O 1
ATOM 6766 N N . LEU D 1 112 ? 47.092 40.581 40.253 1.00 25.41 91 LEU D N 1
ATOM 6767 C CA . LEU D 1 112 ? 45.704 40.943 40.332 1.00 24.63 91 LEU D CA 1
ATOM 6768 C C . LEU D 1 112 ? 45.415 41.904 39.193 1.00 24.13 91 LEU D C 1
ATOM 6769 O O . LEU D 1 112 ? 46.183 42.817 38.959 1.00 24.56 91 LEU D O 1
ATOM 6774 N N . PRO D 1 113 ? 44.327 41.668 38.448 1.00 23.90 92 PRO D N 1
ATOM 6775 C CA . PRO D 1 113 ? 44.046 42.606 37.376 1.00 23.31 92 PRO D CA 1
ATOM 6776 C C . PRO D 1 113 ? 43.375 43.862 37.907 1.00 23.22 92 PRO D C 1
ATOM 6777 O O . PRO D 1 113 ? 42.673 43.798 38.938 1.00 22.42 92 PRO D O 1
ATOM 6781 N N . ALA D 1 114 ? 43.603 44.984 37.200 1.00 22.67 93 ALA D N 1
ATOM 6782 C CA . ALA D 1 114 ? 43.032 46.294 37.561 1.00 22.12 93 ALA D CA 1
ATOM 6783 C C . ALA D 1 114 ? 41.536 46.256 37.804 1.00 21.97 93 ALA D C 1
ATOM 6784 O O . ALA D 1 114 ? 41.031 46.864 38.748 1.00 22.13 93 ALA D O 1
ATOM 6786 N N . ALA D 1 115 ? 40.843 45.574 36.904 1.00 22.45 94 ALA D N 1
ATOM 6787 C CA . ALA D 1 115 ? 39.434 45.260 37.010 1.00 23.05 94 ALA D CA 1
ATOM 6788 C C . ALA D 1 115 ? 39.348 43.752 36.941 1.00 23.84 94 ALA D C 1
ATOM 6789 O O . ALA D 1 115 ? 40.111 43.111 36.201 1.00 24.66 94 ALA D O 1
ATOM 6791 N N . GLY D 1 116 ? 38.410 43.183 37.682 1.00 24.53 95 GLY D N 1
ATOM 6792 C CA . GLY D 1 116 ? 38.192 41.749 37.642 1.00 24.86 95 GLY D CA 1
ATOM 6793 C C . GLY D 1 116 ? 37.283 41.264 38.751 1.00 25.55 95 GLY D C 1
ATOM 6794 O O . GLY D 1 116 ? 36.474 42.045 39.312 1.00 24.48 95 GLY D O 1
ATOM 6795 N N . LYS D 1 117 ? 37.410 39.965 39.032 1.00 26.17 96 LYS D N 1
ATOM 6796 C CA . LYS D 1 117 ? 36.608 39.295 40.041 1.00 27.14 96 LYS D CA 1
ATOM 6797 C C . LYS D 1 117 ? 37.252 38.018 40.534 1.00 26.24 96 LYS D C 1
ATOM 6798 O O . LYS D 1 117 ? 38.116 37.448 39.886 1.00 25.52 96 LYS D O 1
ATOM 6804 N N . LEU D 1 118 ? 36.829 37.600 41.718 1.00 25.55 97 LEU D N 1
ATOM 6805 C CA . LEU D 1 118 ? 37.273 36.355 42.299 1.00 25.26 97 LEU D CA 1
ATOM 6806 C C . LEU D 1 118 ? 36.094 35.693 43.002 1.00 25.10 97 LEU D C 1
ATOM 6807 O O . LEU D 1 118 ? 35.224 36.371 43.595 1.00 23.91 97 LEU D O 1
ATOM 6812 N N . SER D 1 119 ? 36.072 34.365 42.938 1.00 25.16 98 SER D N 1
ATOM 6813 C CA . SER D 1 119 ? 35.130 33.588 43.740 1.00 25.36 98 SER D CA 1
ATOM 6814 C C . SER D 1 119 ? 35.900 33.286 44.997 1.00 24.68 98 SER D C 1
ATOM 6815 O O . SER D 1 119 ? 37.011 32.751 44.914 1.00 24.73 98 SER D O 1
ATOM 6818 N N . VAL D 1 120 ? 35.342 33.672 46.138 1.00 24.27 99 VAL D N 1
ATOM 6819 C CA . VAL D 1 120 ? 36.065 33.625 47.405 1.00 24.13 99 VAL D CA 1
ATOM 6820 C C . VAL D 1 120 ? 35.378 32.711 48.385 1.00 24.48 99 VAL D C 1
ATOM 6821 O O . VAL D 1 120 ? 34.145 32.745 48.524 1.00 23.76 99 VAL D O 1
ATOM 6825 N N . VAL D 1 121 ? 36.186 31.870 49.037 1.00 25.36 100 VAL D N 1
ATOM 6826 C CA . VAL D 1 121 ? 35.739 30.977 50.105 1.00 26.31 100 VAL D CA 1
ATOM 6827 C C . VAL D 1 121 ? 36.628 31.222 51.283 1.00 27.03 100 VAL D C 1
ATOM 6828 O O . VAL D 1 121 ? 37.826 31.461 51.118 1.00 28.40 100 VAL D O 1
ATOM 6832 N N . THR D 1 122 ? 36.050 31.183 52.479 1.00 27.93 101 THR D N 1
ATOM 6833 C CA . THR D 1 122 ? 36.807 31.368 53.707 1.00 28.57 101 THR D CA 1
ATOM 6834 C C . THR D 1 122 ? 36.610 30.188 54.662 1.00 29.62 101 THR D C 1
ATOM 6835 O O . THR D 1 122 ? 35.519 29.603 54.702 1.00 30.15 101 THR D O 1
ATOM 6839 N N . GLU D 1 123 ? 37.640 29.891 55.455 1.00 30.00 102 GLU D N 1
ATOM 6840 C CA . GLU D 1 123 ? 37.609 28.826 56.459 1.00 31.06 102 GLU D CA 1
ATOM 6841 C C . GLU D 1 123 ? 38.076 29.318 57.849 1.00 30.87 102 GLU D C 1
ATOM 6842 O O . GLU D 1 123 ? 38.962 30.177 57.964 1.00 29.69 102 GLU D O 1
ATOM 6848 N N . VAL D 1 124 ? 37.500 28.748 58.909 1.00 31.10 103 VAL D N 1
ATOM 6849 C CA . VAL D 1 124 ? 38.032 28.967 60.241 1.00 31.31 103 VAL D CA 1
ATOM 6850 C C . VAL D 1 124 ? 39.221 28.034 60.349 1.00 32.07 103 VAL D C 1
ATOM 6851 O O . VAL D 1 124 ? 39.039 26.842 60.506 1.00 32.64 103 VAL D O 1
ATOM 6855 N N . ALA D 1 125 ? 40.434 28.569 60.235 1.00 32.95 104 ALA D N 1
ATOM 68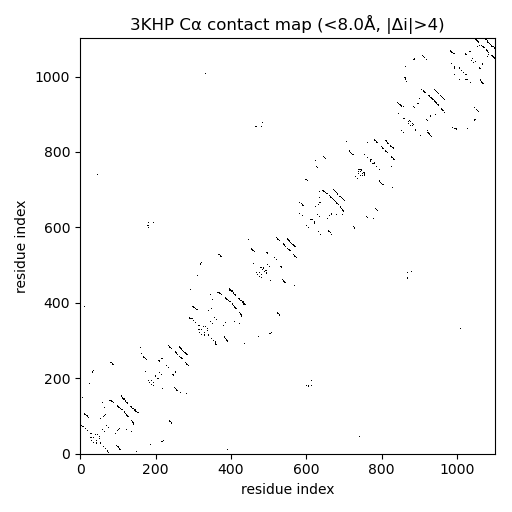56 C CA . ALA D 1 125 ? 41.655 27.739 60.172 1.00 33.84 104 ALA D CA 1
ATOM 6857 C C . ALA D 1 125 ? 42.127 27.203 61.515 1.00 34.56 104 ALA D C 1
ATOM 6858 O O . ALA D 1 125 ? 42.767 26.154 61.580 1.00 35.08 104 ALA D O 1
ATOM 6860 N N . ASP D 1 126 ? 41.881 27.953 62.574 1.00 35.48 105 ASP D N 1
ATOM 6861 C CA . ASP D 1 126 ? 42.302 27.539 63.905 1.00 36.52 105 ASP D CA 1
ATOM 6862 C C . ASP D 1 126 ? 41.574 28.448 64.880 1.00 37.96 105 ASP D C 1
ATOM 6863 O O . ASP D 1 126 ? 41.222 29.564 64.528 1.00 37.40 105 ASP D O 1
ATOM 6868 N N . ILE D 1 127 ? 41.311 27.933 66.075 1.00 40.33 106 ILE D N 1
ATOM 6869 C CA . ILE D 1 127 ? 40.884 28.726 67.205 1.00 42.08 106 ILE D CA 1
ATOM 6870 C C . ILE D 1 127 ? 41.717 28.269 68.395 1.00 44.50 106 ILE D C 1
ATOM 6871 O O . ILE D 1 127 ? 41.821 27.066 68.669 1.00 44.48 106 ILE D O 1
ATOM 6876 N N . GLN D 1 128 ? 42.350 29.224 69.068 1.00 47.07 107 GLN D N 1
ATOM 6877 C CA . GLN D 1 128 ? 43.250 28.910 70.162 1.00 49.38 107 GLN D CA 1
ATOM 6878 C C . GLN D 1 128 ? 42.719 29.511 71.450 1.00 51.70 107 GLN D C 1
ATOM 6879 O O . GLN D 1 128 ? 42.115 30.588 71.453 1.00 51.37 107 GLN D O 1
ATOM 6885 N N . ASP D 1 129 ? 42.940 28.782 72.541 1.00 54.61 108 ASP D N 1
ATOM 6886 C CA . ASP D 1 129 ? 42.357 29.123 73.834 1.00 56.89 108 ASP D CA 1
ATOM 6887 C C . ASP D 1 129 ? 43.384 28.878 74.939 1.00 58.16 108 ASP D C 1
ATOM 6888 O O . ASP D 1 129 ? 43.953 27.776 75.039 1.00 57.92 108 ASP D O 1
ATOM 6893 N N . LYS D 1 130 ? 43.652 29.941 75.701 1.00 59.92 109 LYS D N 1
ATOM 6894 C CA . LYS D 1 130 ? 44.077 29.841 77.105 1.00 61.42 109 LYS D CA 1
ATOM 6895 C C . LYS D 1 130 ? 43.589 31.113 77.800 1.00 62.77 109 LYS D C 1
ATOM 6896 O O . LYS D 1 130 ? 43.814 32.216 77.285 1.00 62.89 109 LYS D O 1
ATOM 6898 N N . GLY D 1 131 ? 42.910 30.975 78.943 1.00 64.09 110 GLY D N 1
ATOM 6899 C CA . GLY D 1 131 ? 42.398 32.160 79.639 1.00 64.90 110 GLY D CA 1
ATOM 6900 C C . GLY D 1 131 ? 41.725 31.975 80.997 1.00 65.55 110 GLY D C 1
ATOM 6901 O O . GLY D 1 131 ? 41.759 30.881 81.566 1.00 65.62 110 GLY D O 1
ATOM 6902 N N . GLU D 1 132 ? 41.118 33.047 81.527 1.00 66.21 111 GLU D N 1
ATOM 6903 C CA . GLU D 1 132 ? 41.109 34.392 80.887 1.00 66.46 111 GLU D CA 1
ATOM 6904 C C . GLU D 1 132 ? 42.532 34.878 80.473 1.00 66.52 111 GLU D C 1
ATOM 6905 O O . GLU D 1 132 ? 42.842 36.078 80.437 1.00 66.05 111 GLU D O 1
ATOM 6907 N N . ALA D 1 136 ? 42.576 34.086 73.681 1.00 39.60 115 ALA D N 1
ATOM 6908 C CA . ALA D 1 136 ? 41.689 33.924 72.512 1.00 39.94 115 ALA D CA 1
ATOM 6909 C C . ALA D 1 136 ? 42.387 34.303 71.177 1.00 39.94 115 ALA D C 1
ATOM 6910 O O . ALA D 1 136 ? 42.889 35.421 71.029 1.00 40.80 115 ALA D O 1
ATOM 6912 N N . ILE D 1 137 ? 42.429 33.371 70.226 1.00 39.45 116 ILE D N 1
ATOM 6913 C CA . ILE D 1 137 ? 42.986 33.616 68.888 1.00 38.52 116 ILE D CA 1
ATOM 6914 C C . ILE D 1 137 ? 42.142 32.919 67.806 1.00 37.63 116 ILE D C 1
ATOM 6915 O O . ILE D 1 137 ? 41.956 31.694 67.862 1.00 37.35 116 ILE D O 1
ATOM 6920 N N . VAL D 1 138 ? 41.602 33.700 66.859 1.00 35.90 117 VAL D N 1
ATOM 6921 C CA . VAL D 1 138 ? 40.900 33.166 65.679 1.00 34.30 117 VAL D CA 1
ATOM 6922 C C . VAL D 1 138 ? 41.755 33.351 64.433 1.00 32.88 117 VAL D C 1
ATOM 6923 O O . VAL D 1 138 ? 42.203 34.462 64.146 1.00 33.03 117 VAL D O 1
ATOM 6927 N N . VAL D 1 139 ? 41.996 32.275 63.694 1.00 31.26 118 VAL D N 1
ATOM 6928 C CA . VAL D 1 139 ? 42.721 32.364 62.437 1.00 29.79 118 VAL D CA 1
ATOM 6929 C C . VAL D 1 139 ? 41.786 32.038 61.265 1.00 29.72 118 VAL D C 1
ATOM 6930 O O . VAL D 1 139 ? 41.267 30.920 61.170 1.00 29.56 118 VAL D O 1
ATOM 6934 N N . LEU D 1 140 ? 41.554 33.029 60.395 1.00 28.86 119 LEU D N 1
ATOM 6935 C CA . LEU D 1 140 ? 40.663 32.881 59.250 1.00 28.61 119 LEU D CA 1
ATOM 6936 C C . LEU D 1 140 ? 41.450 32.793 57.961 1.00 28.41 119 LEU D C 1
ATOM 6937 O O . LEU D 1 140 ? 42.424 33.485 57.780 1.00 28.75 119 LEU D O 1
ATOM 6942 N N . ARG D 1 141 ? 41.010 31.953 57.054 1.00 28.14 120 ARG D N 1
ATOM 6943 C CA . ARG D 1 141 ? 41.756 31.709 55.840 1.00 29.27 120 ARG D CA 1
ATOM 6944 C C . ARG D 1 141 ? 40.842 32.029 54.669 1.00 28.17 120 ARG D C 1
ATOM 6945 O O . ARG D 1 141 ? 39.631 31.941 54.799 1.00 28.45 120 ARG D O 1
ATOM 6953 N N . GLY D 1 142 ? 41.410 32.474 53.556 1.00 26.72 121 GLY D N 1
ATOM 6954 C CA . GLY D 1 142 ? 40.608 32.873 52.424 1.00 25.26 121 GLY D CA 1
ATOM 6955 C C . GLY D 1 142 ? 41.187 32.284 51.169 1.00 24.81 121 GLY D C 1
ATOM 6956 O O . GLY D 1 142 ? 42.394 32.214 51.028 1.00 25.03 121 GLY D O 1
ATOM 6957 N N . ARG D 1 143 ? 40.331 31.861 50.253 1.00 24.13 122 ARG D N 1
ATOM 6958 C CA . ARG D 1 143 ? 40.801 31.449 48.946 1.00 24.73 122 ARG D CA 1
ATOM 6959 C C . ARG D 1 143 ? 40.020 32.166 47.889 1.00 23.79 122 ARG D C 1
ATOM 6960 O O . ARG D 1 143 ? 38.820 32.103 47.904 1.00 23.83 122 ARG D O 1
ATOM 6968 N N . GLY D 1 144 ? 40.717 32.813 46.964 1.00 23.89 123 GLY D N 1
ATOM 6969 C CA . GLY D 1 144 ? 40.087 33.499 45.842 1.00 24.76 123 GLY D CA 1
ATOM 6970 C C . GLY D 1 144 ? 40.474 32.879 44.508 1.00 25.70 123 GLY D C 1
ATOM 6971 O O . GLY D 1 144 ? 41.662 32.808 44.173 1.00 26.73 123 GLY D O 1
ATOM 6972 N N . CYS D 1 145 ? 39.478 32.430 43.746 1.00 26.05 124 CYS D N 1
ATOM 6973 C CA . CYS D 1 145 ? 39.723 31.843 42.433 1.00 26.27 124 CYS D CA 1
ATOM 6974 C C . CYS D 1 145 ? 39.153 32.698 41.315 1.00 26.53 124 CYS D C 1
ATOM 6975 O O . CYS D 1 145 ? 38.071 33.271 41.440 1.00 25.71 124 CYS D O 1
ATOM 6978 N N . ASP D 1 146 ? 39.900 32.762 40.214 1.00 27.99 125 ASP D N 1
ATOM 6979 C CA . ASP D 1 146 ? 39.410 33.322 38.959 1.00 29.08 125 ASP D CA 1
ATOM 6980 C C . ASP D 1 146 ? 38.185 32.515 38.490 1.00 29.88 125 ASP D C 1
ATOM 6981 O O . ASP D 1 146 ? 38.288 31.327 38.253 1.00 28.41 125 ASP D O 1
ATOM 6986 N N . PRO D 1 147 ? 37.020 33.167 38.356 1.00 31.48 126 PRO D N 1
ATOM 6987 C CA . PRO D 1 147 ? 35.837 32.365 38.079 1.00 32.23 126 PRO D CA 1
ATOM 6988 C C . PRO D 1 147 ? 35.744 31.880 36.632 1.00 33.61 126 PRO D C 1
ATOM 6989 O O . PRO D 1 147 ? 34.963 30.983 36.360 1.00 34.41 126 PRO D O 1
ATOM 6993 N N . GLU D 1 148 ? 36.517 32.478 35.727 1.00 34.61 127 GLU D N 1
ATOM 6994 C CA . GLU D 1 148 ? 36.543 32.079 34.327 1.00 35.14 127 GLU D CA 1
ATOM 6995 C C . GLU D 1 148 ? 37.220 30.724 34.216 1.00 35.23 127 GLU D C 1
ATOM 6996 O O . GLU D 1 148 ? 36.600 29.757 33.792 1.00 36.04 127 GLU D O 1
ATOM 6998 N N . SER D 1 149 ? 38.487 30.676 34.620 1.00 34.85 128 SER D N 1
ATOM 6999 C CA . SER D 1 149 ? 39.304 29.474 34.586 1.00 34.45 128 SER D CA 1
ATOM 7000 C C . SER D 1 149 ? 39.162 28.550 35.806 1.00 33.76 128 SER D C 1
ATOM 7001 O O . SER D 1 149 ? 39.620 27.409 35.766 1.00 34.36 128 SER D O 1
ATOM 7004 N N . GLY D 1 150 ? 38.595 29.048 36.900 1.00 33.07 129 GLY D N 1
ATOM 7005 C CA . GLY D 1 150 ? 38.611 28.329 38.194 1.00 32.37 129 GLY D CA 1
ATOM 7006 C C . GLY D 1 150 ? 39.971 28.290 38.866 1.00 31.83 129 GLY D C 1
ATOM 7007 O O . GLY D 1 150 ? 40.137 27.687 39.900 1.00 31.88 129 GLY D O 1
ATOM 7008 N N . SER D 1 151 ? 40.955 28.961 38.293 1.00 31.69 130 SER D N 1
ATOM 7009 C CA . SER D 1 151 ? 42.295 28.942 38.832 1.00 31.81 130 SER D CA 1
ATOM 7010 C C . SER D 1 151 ? 42.441 29.756 40.157 1.00 30.94 130 SER D C 1
ATOM 7011 O O . SER D 1 151 ? 41.822 30.813 40.335 1.00 29.58 130 SER D O 1
ATOM 7014 N N . LEU D 1 152 ? 43.273 29.230 41.063 1.00 30.25 131 LEU D N 1
ATOM 7015 C CA . LEU D 1 152 ? 43.578 29.851 42.365 1.00 29.44 131 LEU D CA 1
ATOM 7016 C C . LEU D 1 152 ? 44.421 31.110 42.122 1.00 28.85 131 LEU D C 1
ATOM 7017 O O . LEU D 1 152 ? 45.505 31.035 41.542 1.00 30.03 131 LEU D O 1
ATOM 7022 N N . VAL D 1 153 ? 43.917 32.272 42.519 1.00 28.07 132 VAL D N 1
ATOM 7023 C CA . VAL D 1 153 ? 44.672 33.521 42.366 1.00 26.55 132 VAL D CA 1
ATOM 7024 C C . VAL D 1 153 ? 45.242 34.022 43.699 1.00 25.94 132 VAL D C 1
ATOM 7025 O O . VAL D 1 153 ? 46.429 34.361 43.790 1.00 24.97 132 VAL D O 1
ATOM 7029 N N . ALA D 1 154 ? 44.425 34.001 44.744 1.00 25.58 133 ALA D N 1
ATOM 7030 C CA . ALA D 1 154 ? 44.820 34.589 46.034 1.00 25.46 133 ALA D CA 1
ATOM 7031 C C . ALA D 1 154 ? 44.447 33.723 47.230 1.00 25.31 133 ALA D C 1
ATOM 7032 O O . ALA D 1 154 ? 43.362 33.130 47.248 1.00 25.37 133 ALA D O 1
ATOM 7034 N N . GLU D 1 155 ? 45.353 33.671 48.213 1.00 25.38 134 GLU D N 1
ATOM 7035 C CA . GLU D 1 155 ? 45.112 33.081 49.537 1.00 25.50 134 GLU D CA 1
ATOM 7036 C C . GLU D 1 155 ? 45.406 34.113 50.617 1.00 25.01 134 GLU D C 1
ATOM 7037 O O . GLU D 1 155 ? 46.348 34.919 50.499 1.00 24.44 134 GLU D O 1
ATOM 7043 N N . THR D 1 156 ? 44.609 34.106 51.676 1.00 24.33 135 THR D N 1
ATOM 7044 C CA . THR D 1 156 ? 44.859 35.039 52.769 1.00 24.01 135 THR D CA 1
ATOM 7045 C C . THR D 1 156 ? 44.726 34.351 54.137 1.00 24.66 135 THR D C 1
ATOM 7046 O O . THR D 1 156 ? 43.951 33.380 54.293 1.00 24.96 135 THR D O 1
ATOM 7050 N N . LEU D 1 157 ? 45.512 34.849 55.093 1.00 24.08 136 LEU D N 1
ATOM 7051 C CA . LEU D 1 157 ? 45.520 34.361 56.450 1.00 24.49 136 LEU D CA 1
ATOM 7052 C C . LEU D 1 157 ? 45.426 35.552 57.404 1.00 24.54 136 LEU D C 1
ATOM 7053 O O . LEU D 1 157 ? 46.352 36.374 57.487 1.00 23.84 136 LEU D O 1
ATOM 7058 N N . THR D 1 158 ? 44.291 35.662 58.082 1.00 24.26 137 THR D N 1
ATOM 7059 C CA . THR D 1 158 ? 44.064 36.732 59.022 1.00 25.27 137 THR D CA 1
ATOM 7060 C C . THR D 1 158 ? 43.936 36.163 60.405 1.00 25.95 137 THR D C 1
ATOM 7061 O O . THR D 1 158 ? 43.002 35.433 60.684 1.00 25.40 137 THR D O 1
ATOM 7065 N N . THR D 1 159 ? 44.881 36.533 61.254 1.00 26.78 138 THR D N 1
ATOM 7066 C CA . THR D 1 159 ? 44.956 36.063 62.605 1.00 27.52 138 THR D CA 1
ATOM 7067 C C . THR D 1 159 ? 44.444 37.165 63.550 1.00 28.95 138 THR D C 1
ATOM 7068 O O . THR D 1 159 ? 45.018 38.260 63.637 1.00 29.53 138 THR D O 1
ATOM 7072 N N . LEU D 1 160 ? 43.350 36.876 64.250 1.00 30.21 139 LEU D N 1
ATOM 7073 C CA . LEU D 1 160 ? 42.761 37.813 65.219 1.00 30.92 139 LEU D CA 1
ATOM 7074 C C . LEU D 1 160 ? 43.126 37.420 66.637 1.00 32.44 139 LEU D C 1
ATOM 7075 O O . LEU D 1 160 ? 42.917 36.281 67.006 1.00 32.99 139 LEU D O 1
ATOM 7080 N N . VAL D 1 161 ? 43.707 38.338 67.422 1.00 34.58 140 VAL D N 1
ATOM 7081 C CA . VAL D 1 161 ? 43.938 38.107 68.872 1.00 35.92 140 VAL D CA 1
ATOM 7082 C C . VAL D 1 161 ? 42.985 38.976 69.705 1.00 38.10 140 VAL D C 1
ATOM 7083 O O . VAL D 1 161 ? 42.995 40.197 69.584 1.00 38.04 140 VAL D O 1
ATOM 7087 N N . LEU D 1 162 ? 42.188 38.334 70.563 1.00 41.24 141 LEU D N 1
ATOM 7088 C CA . LEU D 1 162 ? 41.310 39.046 71.520 1.00 43.69 141 LEU D CA 1
ATOM 7089 C C . LEU D 1 162 ? 41.157 38.285 72.870 1.00 44.59 141 LEU D C 1
ATOM 7090 O O . LEU D 1 162 ? 42.073 38.274 73.729 1.00 46.02 141 LEU D O 1
ATOM 7095 N N . GLY D 1 173 ? 46.591 26.577 72.130 1.00 52.08 152 GLY D N 1
ATOM 7096 C CA . GLY D 1 173 ? 47.418 25.730 71.252 1.00 52.62 152 GLY D CA 1
ATOM 7097 C C . GLY D 1 173 ? 48.903 26.113 71.180 1.00 53.05 152 GLY D C 1
ATOM 7098 O O . GLY D 1 173 ? 49.480 26.566 72.188 1.00 52.95 152 GLY D O 1
ATOM 7099 N N . GLU D 1 174 ? 49.524 25.926 70.000 1.00 53.00 153 GLU D N 1
ATOM 7100 C CA . GLU D 1 174 ? 50.925 26.387 69.751 1.00 53.55 153 GLU D CA 1
ATOM 7101 C C . GLU D 1 174 ? 51.036 27.579 68.769 1.00 53.32 153 GLU D C 1
ATOM 7102 O O . GLU D 1 174 ? 50.396 27.588 67.722 1.00 53.08 153 GLU D O 1
ATOM 7108 N N . ARG D 1 175 ? 51.857 28.577 69.123 1.00 53.59 154 ARG D N 1
ATOM 7109 C CA . ARG D 1 175 ? 52.110 29.754 68.262 1.00 53.67 154 ARG D CA 1
ATOM 7110 C C . ARG D 1 175 ? 53.158 29.447 67.180 1.00 53.86 154 ARG D C 1
ATOM 7111 O O . ARG D 1 175 ? 54.179 28.785 67.465 1.00 54.02 154 ARG D O 1
ATOM 7113 N N . PRO D 1 176 ? 52.927 29.931 65.929 1.00 54.05 155 PRO D N 1
ATOM 7114 C CA . PRO D 1 176 ? 53.868 29.550 64.846 1.00 53.68 155 PRO D CA 1
ATOM 7115 C C . PRO D 1 176 ? 55.198 30.308 64.915 1.00 53.08 155 PRO D C 1
ATOM 7116 O O . PRO D 1 176 ? 55.303 31.350 65.581 1.00 52.49 155 PRO D O 1
ATOM 7120 N N . ALA D 1 177 ? 56.195 29.753 64.229 1.00 52.51 156 ALA D N 1
ATOM 7121 C CA . ALA D 1 177 ? 57.564 30.241 64.294 1.00 51.83 156 ALA D CA 1
ATOM 7122 C C . ALA D 1 177 ? 57.618 31.689 63.852 1.00 51.08 156 ALA D C 1
ATOM 7123 O O . ALA D 1 177 ? 57.118 32.015 62.777 1.00 50.87 156 ALA D O 1
ATOM 7125 N N . ALA D 1 178 ? 58.206 32.544 64.689 1.00 50.32 157 ALA D N 1
ATOM 7126 C CA . ALA D 1 178 ? 58.514 33.920 64.308 1.00 49.63 157 ALA D CA 1
ATOM 7127 C C . ALA D 1 178 ? 59.758 33.879 63.420 1.00 48.86 157 ALA D C 1
ATOM 7128 O O . ALA D 1 178 ? 60.690 33.141 63.723 1.00 48.63 157 ALA D O 1
ATOM 7130 N N . PRO D 1 179 ? 59.783 34.679 62.340 1.00 48.02 158 PRO D N 1
ATOM 7131 C CA . PRO D 1 179 ? 60.919 34.634 61.406 1.00 47.47 158 PRO D CA 1
ATOM 7132 C C . PRO D 1 179 ? 62.181 35.207 62.027 1.00 47.20 158 PRO D C 1
ATOM 7133 O O . PRO D 1 179 ? 62.100 36.047 62.926 1.00 47.07 158 PRO D O 1
ATOM 7137 N N . GLU D 1 180 ? 63.335 34.763 61.545 1.00 46.84 159 GLU D N 1
ATOM 7138 C CA . GLU D 1 180 ? 64.601 35.135 62.172 1.00 47.30 159 GLU D CA 1
ATOM 7139 C C . GLU D 1 180 ? 65.229 36.353 61.506 1.00 46.40 159 GLU D C 1
ATOM 7140 O O . GLU D 1 180 ? 65.416 36.390 60.277 1.00 46.26 159 GLU D O 1
ATOM 7146 N N . PHE D 1 181 ? 65.543 37.345 62.338 1.00 45.64 160 PHE D N 1
ATOM 7147 C CA . PHE D 1 181 ? 66.162 38.563 61.871 1.00 45.23 160 PHE D CA 1
ATOM 7148 C C . PHE D 1 181 ? 67.671 38.469 62.042 1.00 45.65 160 PHE D C 1
ATOM 7149 O O . PHE D 1 181 ? 68.157 38.213 63.147 1.00 46.12 160 PHE D O 1
ATOM 7157 N N . PRO D 1 182 ? 68.422 38.670 60.948 1.00 46.07 161 PRO D N 1
ATOM 7158 C CA . PRO D 1 182 ? 69.884 38.700 60.988 1.00 46.36 161 PRO D CA 1
ATOM 7159 C C . PRO D 1 182 ? 70.446 39.715 61.985 1.00 47.08 161 PRO D C 1
ATOM 7160 O O . PRO D 1 182 ? 69.826 40.757 62.237 1.00 47.08 161 PRO D O 1
ATOM 7164 N N . ASP D 1 183 ? 71.610 39.401 62.553 1.00 47.73 162 ASP D N 1
ATOM 7165 C CA . ASP D 1 183 ? 72.308 40.322 63.444 1.00 48.31 162 ASP D CA 1
ATOM 7166 C C . ASP D 1 183 ? 73.212 41.235 62.614 1.00 47.76 162 ASP D C 1
ATOM 7167 O O . ASP D 1 183 ? 74.441 41.098 62.627 1.00 48.23 162 ASP D O 1
ATOM 7172 N N . ARG D 1 184 ? 72.576 42.138 61.867 1.00 46.79 163 ARG D N 1
ATOM 7173 C CA . ARG D 1 184 ? 73.249 43.202 61.105 1.00 46.03 163 ARG D CA 1
ATOM 7174 C C . ARG D 1 184 ? 72.266 44.363 60.920 1.00 45.15 163 ARG D C 1
ATOM 7175 O O . ARG D 1 184 ? 71.142 44.313 61.426 1.00 45.74 163 ARG D O 1
ATOM 7183 N N . HIS D 1 185 ? 72.662 45.427 60.234 1.00 44.32 164 HIS D N 1
ATOM 7184 C CA A HIS D 1 185 ? 71.754 46.545 59.955 0.50 43.52 164 HIS D CA 1
ATOM 7185 C CA B HIS D 1 185 ? 71.714 46.518 60.003 0.50 43.57 164 HIS D CA 1
ATOM 7186 C C . HIS D 1 185 ? 70.887 46.194 58.758 1.00 42.68 164 HIS D C 1
ATOM 7187 O O . HIS D 1 185 ? 71.310 45.398 57.908 1.00 42.83 164 HIS D O 1
ATOM 7200 N N . PRO D 1 186 ? 69.680 46.790 58.653 1.00 40.89 165 PRO D N 1
ATOM 7201 C CA . PRO D 1 186 ? 68.848 46.518 57.459 1.00 39.20 165 PRO D CA 1
ATOM 7202 C C . PRO D 1 186 ? 69.540 46.800 56.141 1.00 37.41 165 PRO D C 1
ATOM 7203 O O . PRO D 1 186 ? 70.285 47.759 56.041 1.00 36.56 165 PRO D O 1
ATOM 7207 N N . ASP D 1 187 ? 69.261 45.977 55.139 1.00 36.16 166 ASP D N 1
ATOM 7208 C CA . ASP D 1 187 ? 69.697 46.249 53.766 1.00 35.44 166 ASP D CA 1
ATOM 7209 C C . ASP D 1 187 ? 69.034 47.514 53.206 1.00 35.13 166 ASP D C 1
ATOM 7210 O O . ASP D 1 187 ? 69.618 48.202 52.338 1.00 35.99 166 ASP D O 1
ATOM 7215 N N . ALA D 1 188 ? 67.809 47.814 53.667 1.00 33.63 167 ALA D N 1
ATOM 7216 C CA . ALA D 1 188 ? 67.099 49.005 53.203 1.00 32.62 167 ALA D CA 1
ATOM 7217 C C . ALA D 1 188 ? 66.157 49.552 54.277 1.00 32.26 167 ALA D C 1
ATOM 7218 O O . ALA D 1 188 ? 65.595 48.793 55.082 1.00 31.93 167 ALA D O 1
ATOM 7220 N N . ARG D 1 189 ? 66.029 50.881 54.283 1.00 31.20 168 ARG D N 1
ATOM 7221 C CA . ARG D 1 189 ? 65.058 51.591 55.078 1.00 30.75 168 ARG D CA 1
ATOM 7222 C C . ARG D 1 189 ? 64.300 52.544 54.151 1.00 29.47 168 ARG D C 1
ATOM 7223 O O . ARG D 1 189 ? 64.889 53.496 53.594 1.00 28.72 168 ARG D O 1
ATOM 7231 N N . ILE D 1 190 ? 63.001 52.281 54.008 1.00 28.10 169 ILE D N 1
ATOM 7232 C CA . ILE D 1 190 ? 62.147 53.038 53.096 1.00 26.90 169 ILE D CA 1
ATOM 7233 C C . ILE D 1 190 ? 61.077 53.773 53.886 1.00 26.18 169 ILE D C 1
ATOM 7234 O O . ILE D 1 190 ? 60.199 53.162 54.501 1.00 26.25 169 ILE D O 1
ATOM 7239 N N . ASP D 1 191 ? 61.154 55.088 53.849 1.00 25.28 170 ASP D N 1
ATOM 7240 C CA . ASP D 1 191 ? 60.261 55.935 54.613 1.00 25.01 170 ASP D CA 1
ATOM 7241 C C . ASP D 1 191 ? 59.078 56.330 53.746 1.00 24.30 170 ASP D C 1
ATOM 7242 O O . ASP D 1 191 ? 59.259 56.783 52.621 1.00 24.11 170 ASP D O 1
ATOM 7247 N N . MET D 1 192 ? 57.865 56.165 54.262 1.00 23.79 171 MET D N 1
ATOM 7248 C CA . MET D 1 192 ? 56.669 56.616 53.523 1.00 22.97 171 MET D CA 1
ATOM 7249 C C . MET D 1 192 ? 55.729 57.394 54.402 1.00 22.70 171 MET D C 1
ATOM 7250 O O . MET D 1 192 ? 55.270 56.886 55.427 1.00 22.00 171 MET D O 1
ATOM 7255 N N . PRO D 1 193 ? 55.451 58.647 54.010 1.00 22.22 172 PRO D N 1
ATOM 7256 C CA . PRO D 1 193 ? 54.595 59.451 54.830 1.00 21.90 172 PRO D CA 1
ATOM 7257 C C . PRO D 1 193 ? 53.160 59.020 54.669 1.00 21.36 172 PRO D C 1
ATOM 7258 O O . PRO D 1 193 ? 52.806 58.371 53.680 1.00 20.56 172 PRO D O 1
ATOM 7262 N N . THR D 1 194 ? 52.350 59.389 55.656 1.00 20.81 173 THR D N 1
ATOM 7263 C CA . THR D 1 194 ? 50.912 59.309 55.524 1.00 20.31 173 THR D CA 1
ATOM 7264 C C . THR D 1 194 ? 50.320 60.706 55.722 1.00 21.17 173 THR D C 1
ATOM 7265 O O . THR D 1 194 ? 50.931 61.583 56.348 1.00 20.79 173 THR D O 1
ATOM 7269 N N . ARG D 1 195 ? 49.130 60.891 55.166 1.00 21.81 174 ARG D N 1
ATOM 7270 C CA . ARG D 1 195 ? 48.338 62.064 55.389 1.00 22.54 174 ARG D CA 1
ATOM 7271 C C . ARG D 1 195 ? 47.414 61.868 56.584 1.00 22.61 174 ARG D C 1
ATOM 7272 O O . ARG D 1 195 ? 47.108 60.743 57.015 1.00 22.98 174 ARG D O 1
ATOM 7280 N N . GLU D 1 196 ? 46.953 62.983 57.114 1.00 22.46 175 GLU D N 1
ATOM 7281 C CA . GLU D 1 196 ? 46.129 62.971 58.314 1.00 22.42 175 GLU D CA 1
ATOM 7282 C C . GLU D 1 196 ? 44.727 62.527 57.995 1.00 20.60 175 GLU D C 1
ATOM 7283 O O . GLU D 1 196 ? 43.999 62.116 58.880 1.00 19.13 175 GLU D O 1
ATOM 7289 N N . ASP D 1 197 ? 44.371 62.611 56.715 1.00 19.89 176 ASP D N 1
ATOM 7290 C CA . ASP D 1 197 ? 43.111 62.142 56.245 1.00 20.21 176 ASP D CA 1
ATOM 7291 C C . ASP D 1 197 ? 43.211 60.709 55.689 1.00 19.62 176 ASP D C 1
ATOM 7292 O O . ASP D 1 197 ? 42.278 60.229 55.059 1.00 20.12 176 ASP D O 1
ATOM 7297 N N . GLN D 1 198 ? 44.336 60.021 55.922 1.00 18.09 177 GLN D N 1
ATOM 7298 C CA . GLN D 1 198 ? 44.582 58.772 55.240 1.00 17.86 177 GLN D CA 1
ATOM 7299 C C . GLN D 1 198 ? 43.484 57.766 55.529 1.00 16.71 177 GLN D C 1
ATOM 7300 O O . GLN D 1 198 ? 43.077 57.003 54.651 1.00 16.76 177 GLN D O 1
ATOM 7306 N N . ALA D 1 199 ? 43.004 57.755 56.756 1.00 15.03 178 ALA D N 1
ATOM 7307 C CA . ALA D 1 199 ? 42.040 56.767 57.155 1.00 14.01 178 ALA D CA 1
ATOM 7308 C C . ALA D 1 199 ? 40.722 57.005 56.432 1.00 13.76 178 ALA D C 1
ATOM 7309 O O . ALA D 1 199 ? 39.979 56.060 56.075 1.00 13.23 178 ALA D O 1
ATOM 7311 N N . LEU D 1 200 ? 40.430 58.283 56.205 1.00 12.72 179 LEU D N 1
ATOM 7312 C CA . LEU D 1 200 ? 39.217 58.670 55.529 1.00 12.36 179 LEU D CA 1
ATOM 7313 C C . LEU D 1 200 ? 39.168 58.158 54.096 1.00 12.56 179 LEU D C 1
ATOM 7314 O O . LEU D 1 200 ? 38.088 57.855 53.580 1.00 11.60 179 LEU D O 1
ATOM 7319 N N . ILE D 1 201 ? 40.338 58.035 53.468 1.00 12.47 180 ILE D N 1
ATOM 7320 C CA . ILE D 1 201 ? 40.426 57.488 52.131 1.00 12.72 180 ILE D CA 1
ATOM 7321 C C . ILE D 1 201 ? 40.467 55.967 52.198 1.00 12.50 180 ILE D C 1
ATOM 7322 O O . ILE D 1 201 ? 39.778 55.287 51.433 1.00 12.20 180 ILE D O 1
ATOM 7327 N N . TYR D 1 202 ? 41.282 55.423 53.097 1.00 12.02 181 TYR D N 1
ATOM 7328 C CA . TYR D 1 202 ? 41.488 53.961 53.123 1.00 12.72 181 TYR D CA 1
ATOM 7329 C C . TYR D 1 202 ? 40.200 53.201 53.419 1.00 12.85 181 TYR D C 1
ATOM 7330 O O . TYR D 1 202 ? 39.988 52.088 52.931 1.00 12.18 181 TYR D O 1
ATOM 7339 N N . ARG D 1 203 ? 39.370 53.801 54.268 1.00 13.51 182 ARG D N 1
ATOM 7340 C CA . ARG D 1 203 ? 38.128 53.197 54.682 1.00 13.72 182 ARG D CA 1
ATOM 7341 C C . ARG D 1 203 ? 37.170 53.109 53.518 1.00 14.31 182 ARG D C 1
ATOM 7342 O O . ARG D 1 203 ? 36.192 52.388 53.620 1.00 15.70 182 ARG D O 1
ATOM 7350 N N . LEU D 1 204 ? 37.414 53.827 52.417 1.00 14.27 183 LEU D N 1
ATOM 7351 C CA . LEU D 1 204 ? 36.570 53.630 51.226 1.00 14.40 183 LEU D CA 1
ATOM 7352 C C . LEU D 1 204 ? 36.980 52.414 50.404 1.00 15.07 183 LEU D C 1
ATOM 7353 O O . LEU D 1 204 ? 36.402 52.179 49.320 1.00 16.01 183 LEU D O 1
ATOM 7358 N N . SER D 1 205 ? 37.938 51.632 50.902 1.00 14.59 184 SER D N 1
ATOM 7359 C CA . SER D 1 205 ? 38.140 50.275 50.411 1.00 15.04 184 SER D CA 1
ATOM 7360 C C . SER D 1 205 ? 37.324 49.215 51.216 1.00 15.65 184 SER D C 1
ATOM 7361 O O . SER D 1 205 ? 37.505 48.019 51.025 1.00 16.49 184 SER D O 1
ATOM 7364 N N . GLY D 1 206 ? 36.422 49.652 52.095 1.00 16.00 185 GLY D N 1
ATOM 7365 C CA . GLY D 1 206 ? 35.427 48.745 52.701 1.00 16.09 185 GLY D CA 1
ATOM 7366 C C . GLY D 1 206 ? 35.312 48.802 54.219 1.00 16.54 185 GLY D C 1
ATOM 7367 O O . GLY D 1 206 ? 34.222 48.607 54.749 1.00 17.07 185 GLY D O 1
ATOM 7368 N N . ASP D 1 207 ? 36.415 49.100 54.917 1.00 16.16 186 ASP D N 1
ATOM 7369 C CA . ASP D 1 207 ? 36.438 49.087 56.384 1.00 16.23 186 ASP D CA 1
ATOM 7370 C C . ASP D 1 207 ? 36.025 50.421 57.029 1.00 16.11 186 ASP D C 1
ATOM 7371 O O . ASP D 1 207 ? 36.845 51.313 57.229 1.00 15.38 186 ASP D O 1
ATOM 7376 N N . ARG D 1 208 ? 34.738 50.491 57.397 1.00 16.58 187 ARG D N 1
ATOM 7377 C CA . ARG D 1 208 ? 34.108 51.695 57.932 1.00 16.30 187 ARG D CA 1
ATOM 7378 C C . ARG D 1 208 ? 34.165 51.796 59.464 1.00 16.17 187 ARG D C 1
ATOM 7379 O O . ARG D 1 208 ? 33.652 52.751 60.033 1.00 15.18 187 ARG D O 1
ATOM 7387 N N . ASN D 1 209 ? 34.782 50.813 60.117 1.00 15.97 188 ASN D N 1
ATOM 7388 C CA . ASN D 1 209 ? 35.015 50.856 61.558 1.00 15.95 188 ASN D CA 1
ATOM 7389 C C . ASN D 1 209 ? 35.343 52.257 62.070 1.00 15.52 188 ASN D C 1
ATOM 7390 O O . ASN D 1 209 ? 36.400 52.796 61.738 1.00 15.20 188 ASN D O 1
ATOM 7395 N N . PRO D 1 210 ? 34.468 52.815 62.936 1.00 15.20 189 PRO D N 1
ATOM 7396 C CA . PRO D 1 210 ? 34.687 54.139 63.404 1.00 14.70 189 PRO D CA 1
ATOM 7397 C C . PRO D 1 210 ? 35.924 54.296 64.306 1.00 15.02 189 PRO D C 1
ATOM 7398 O O . PRO D 1 210 ? 36.351 55.403 64.555 1.00 15.28 189 PRO D O 1
ATOM 7402 N N . LEU D 1 211 ? 36.564 53.215 64.703 1.00 15.05 190 LEU D N 1
ATOM 7403 C CA . LEU D 1 211 ? 37.894 53.309 65.294 1.00 15.14 190 LEU D CA 1
ATOM 7404 C C . LEU D 1 211 ? 38.860 54.146 64.485 1.00 15.23 190 LEU D C 1
ATOM 7405 O O . LEU D 1 211 ? 39.798 54.740 65.039 1.00 16.06 190 LEU D O 1
ATOM 7410 N N . HIS D 1 212 ? 38.661 54.214 63.173 1.00 14.55 191 HIS D N 1
ATOM 7411 C CA . HIS D 1 212 ? 39.620 54.919 62.284 1.00 14.38 191 HIS D CA 1
ATOM 7412 C C . HIS D 1 212 ? 39.204 56.297 61.795 1.00 13.89 191 HIS D C 1
ATOM 7413 O O . HIS D 1 212 ? 40.006 57.004 61.161 1.00 13.22 191 HIS D O 1
ATOM 7420 N N . SER D 1 213 ? 37.958 56.663 62.060 1.00 13.66 192 SER D N 1
ATOM 7421 C CA . SER D 1 213 ? 37.382 57.828 61.432 1.00 14.27 192 SER D CA 1
ATOM 7422 C C . SER D 1 213 ? 36.646 58.778 62.369 1.00 15.03 192 SER D C 1
ATOM 7423 O O . SER D 1 213 ? 36.434 59.949 62.015 1.00 16.19 192 SER D O 1
ATOM 7426 N N . ASP D 1 214 ? 36.289 58.316 63.560 1.00 15.91 193 ASP D N 1
ATOM 7427 C CA . ASP D 1 214 ? 35.463 59.106 64.497 1.00 16.45 193 ASP D CA 1
ATOM 7428 C C . ASP D 1 214 ? 36.194 59.367 65.806 1.00 16.36 193 ASP D C 1
ATOM 7429 O O . ASP D 1 214 ? 36.400 58.456 66.566 1.00 15.96 193 ASP D O 1
ATOM 7434 N N . PRO D 1 215 ? 36.566 60.618 66.073 1.00 17.31 194 PRO D N 1
ATOM 7435 C CA . PRO D 1 215 ? 37.293 60.909 67.308 1.00 17.84 194 PRO D CA 1
ATOM 7436 C C . PRO D 1 215 ? 36.565 60.520 68.581 1.00 18.22 194 PRO D C 1
ATOM 7437 O O . PRO D 1 215 ? 37.209 60.147 69.582 1.00 18.70 194 PRO D O 1
ATOM 7441 N N . TRP D 1 216 ? 35.252 60.586 68.542 1.00 18.52 195 TRP D N 1
ATOM 7442 C CA . TRP D 1 216 ? 34.431 60.208 69.679 1.00 18.86 195 TRP D CA 1
ATOM 7443 C C . TRP D 1 216 ? 34.554 58.707 70.008 1.00 19.17 195 TRP D C 1
ATOM 7444 O O . TRP D 1 216 ? 34.857 58.355 71.148 1.00 19.59 195 TRP D O 1
ATOM 7455 N N . PHE D 1 217 ? 34.312 57.831 69.040 1.00 18.48 196 PHE D N 1
ATOM 7456 C CA . PHE D 1 217 ? 34.520 56.380 69.258 1.00 18.18 196 PHE D CA 1
ATOM 7457 C C . PHE D 1 217 ? 35.944 56.113 69.744 1.00 17.97 196 PHE D C 1
ATOM 7458 O O . PHE D 1 217 ? 36.123 55.368 70.702 1.00 17.76 196 PHE D O 1
ATOM 7466 N N . ALA D 1 218 ? 36.940 56.746 69.124 1.00 16.89 197 ALA D N 1
ATOM 7467 C CA . ALA D 1 218 ? 38.309 56.354 69.349 1.00 16.68 197 ALA D CA 1
ATOM 7468 C C . ALA D 1 218 ? 38.741 56.754 70.744 1.00 16.71 197 ALA D C 1
ATOM 7469 O O . ALA D 1 218 ? 39.419 55.984 71.392 1.00 16.25 197 ALA D O 1
ATOM 7471 N N . THR D 1 219 ? 38.303 57.933 71.201 1.00 17.32 198 THR D N 1
ATOM 7472 C CA . THR D 1 219 ? 38.625 58.451 72.521 1.00 17.32 198 THR D CA 1
ATOM 7473 C C . THR D 1 219 ? 37.675 58.039 73.673 1.00 18.39 198 THR D C 1
ATOM 7474 O O . THR D 1 219 ? 38.130 57.867 74.799 1.00 19.72 198 THR D O 1
ATOM 7478 N N . GLN D 1 220 ? 36.384 57.913 73.436 1.00 18.89 199 GLN D N 1
ATOM 7479 C CA . GLN D 1 220 ? 35.425 57.673 74.533 1.00 19.33 199 GLN D CA 1
ATOM 7480 C C . GLN D 1 220 ? 35.029 56.205 74.709 1.00 19.39 199 GLN D C 1
ATOM 7481 O O . GLN D 1 220 ? 34.457 55.848 75.731 1.00 19.16 199 GLN D O 1
ATOM 7487 N N . LEU D 1 221 ? 35.320 55.356 73.723 1.00 18.63 200 LEU D N 1
ATOM 7488 C CA . LEU D 1 221 ? 35.080 53.936 73.870 1.00 18.59 200 LEU D CA 1
ATOM 7489 C C . LEU D 1 221 ? 36.341 53.080 73.706 1.00 18.53 200 LEU D C 1
ATOM 7490 O O . LEU D 1 221 ? 36.500 52.109 74.404 1.00 20.87 200 LEU D O 1
ATOM 7495 N N . ALA D 1 222 ? 37.240 53.436 72.811 1.00 18.89 201 ALA D N 1
ATOM 7496 C CA . ALA D 1 222 ? 38.333 52.551 72.401 1.00 18.67 201 ALA D CA 1
ATOM 7497 C C . ALA D 1 222 ? 39.628 52.888 73.113 1.00 18.09 201 ALA D C 1
ATOM 7498 O O . ALA D 1 222 ? 40.603 52.181 72.982 1.00 18.49 201 ALA D O 1
ATOM 7500 N N . GLY D 1 223 ? 39.653 53.977 73.856 1.00 17.84 202 GLY D N 1
ATOM 7501 C CA . GLY D 1 223 ? 40.828 54.275 74.680 1.00 17.62 202 GLY D CA 1
ATOM 7502 C C . GLY D 1 223 ? 42.065 54.849 74.023 1.00 16.93 202 GLY D C 1
ATOM 7503 O O . GLY D 1 223 ? 43.129 54.772 74.611 1.00 17.30 202 GLY D O 1
ATOM 7504 N N . PHE D 1 224 ? 41.923 55.444 72.827 1.00 16.73 203 PHE D N 1
ATOM 7505 C CA . PHE D 1 224 ? 43.019 56.070 72.072 1.00 15.53 203 PHE D CA 1
ATOM 7506 C C . PHE D 1 224 ? 42.925 57.568 72.245 1.00 14.83 203 PHE D C 1
ATOM 7507 O O . PHE D 1 224 ? 41.876 58.074 72.602 1.00 14.46 203 PHE D O 1
ATOM 7515 N N . PRO D 1 225 ? 44.018 58.297 72.017 1.00 14.34 204 PRO D N 1
ATOM 7516 C CA . PRO D 1 225 ? 43.909 59.741 72.035 1.00 14.37 204 PRO D CA 1
ATOM 7517 C C . PRO D 1 225 ? 43.216 60.365 70.799 1.00 14.13 204 PRO D C 1
ATOM 7518 O O . PRO D 1 225 ? 42.864 61.544 70.817 1.00 12.03 204 PRO D O 1
ATOM 7522 N N . LYS D 1 226 ? 43.039 59.562 69.741 1.00 14.78 205 LYS D N 1
ATOM 7523 C CA . LYS D 1 226 ? 42.421 59.993 68.497 1.00 14.12 205 LYS D CA 1
ATOM 7524 C C . LYS D 1 226 ? 42.348 58.785 67.588 1.00 13.21 205 LYS D C 1
ATOM 7525 O O . LYS D 1 226 ? 42.949 57.773 67.860 1.00 12.27 205 LYS D O 1
ATOM 7531 N N . PRO D 1 227 ? 41.590 58.889 66.482 1.00 12.63 206 PRO D N 1
ATOM 7532 C CA . PRO D 1 227 ? 41.492 57.740 65.616 1.00 12.32 206 PRO D CA 1
ATOM 7533 C C . PRO D 1 227 ? 42.819 57.168 65.168 1.00 12.48 206 PRO D C 1
ATOM 7534 O O . PRO D 1 227 ? 43.770 57.882 64.993 1.00 11.58 206 PRO D O 1
ATOM 7538 N N . ILE D 1 228 ? 42.855 55.861 64.931 1.00 13.54 207 ILE D N 1
ATOM 7539 C CA . ILE D 1 228 ? 44.075 55.194 64.546 1.00 13.69 207 ILE D CA 1
ATOM 7540 C C . ILE D 1 228 ? 43.953 54.735 63.103 1.00 14.11 207 ILE D C 1
ATOM 7541 O O . ILE D 1 228 ? 42.859 54.515 62.595 1.00 14.98 207 ILE D O 1
ATOM 7546 N N . LEU D 1 229 ? 45.083 54.610 62.432 1.00 13.63 208 LEU D N 1
ATOM 7547 C CA . LEU D 1 229 ? 45.089 54.163 61.068 1.00 13.67 208 LEU D CA 1
ATOM 7548 C C . LEU D 1 229 ? 44.718 52.698 61.062 1.00 13.96 208 LEU D C 1
ATOM 7549 O O . LEU D 1 229 ? 44.981 51.966 62.010 1.00 13.82 208 LEU D O 1
ATOM 7554 N N . HIS D 1 230 ? 44.021 52.277 60.018 1.00 14.32 209 HIS D N 1
ATOM 7555 C CA . HIS D 1 230 ? 43.728 50.879 59.815 1.00 13.33 209 HIS D CA 1
ATOM 7556 C C . HIS D 1 230 ? 45.067 50.140 59.778 1.00 14.29 209 HIS D C 1
ATOM 7557 O O . HIS D 1 230 ? 45.986 50.524 59.028 1.00 13.45 209 HIS D O 1
ATOM 7564 N N . GLY D 1 231 ? 45.178 49.068 60.555 1.00 14.16 210 GLY D N 1
ATOM 7565 C CA . GLY D 1 231 ? 46.347 48.217 60.463 1.00 14.39 210 GLY D CA 1
ATOM 7566 C C . GLY D 1 231 ? 46.562 47.741 59.046 1.00 14.30 210 GLY D C 1
ATOM 7567 O O . GLY D 1 231 ? 47.689 47.680 58.573 1.00 14.14 210 GLY D O 1
ATOM 7568 N N . LEU D 1 232 ? 45.485 47.395 58.343 1.00 14.62 211 LEU D N 1
ATOM 7569 C CA . LEU D 1 232 ? 45.674 46.914 56.977 1.00 14.21 211 LEU D CA 1
ATOM 7570 C C . LEU D 1 232 ? 46.151 48.017 56.075 1.00 14.83 211 LEU D C 1
ATOM 7571 O O . LEU D 1 232 ? 46.800 47.730 55.072 1.00 15.56 211 LEU D O 1
ATOM 7576 N N . CYS D 1 233 ? 45.880 49.280 56.424 1.00 14.42 212 CYS D N 1
ATOM 7577 C CA . CYS D 1 233 ? 46.478 50.367 55.692 1.00 14.21 212 CYS D CA 1
ATOM 7578 C C . CYS D 1 233 ? 47.984 50.368 55.902 1.00 14.61 212 CYS D C 1
ATOM 7579 O O . CYS D 1 233 ? 48.751 50.379 54.919 1.00 15.55 212 CYS D O 1
ATOM 7582 N N . THR D 1 234 ? 48.424 50.358 57.159 1.00 14.03 213 THR D N 1
ATOM 7583 C CA . THR D 1 234 ? 49.852 50.261 57.464 1.00 14.50 213 THR D CA 1
ATOM 7584 C C . THR D 1 234 ? 50.515 49.098 56.688 1.00 14.97 213 THR D C 1
ATOM 7585 O O . THR D 1 234 ? 51.576 49.233 56.108 1.00 16.06 213 THR D O 1
ATOM 7589 N N . TYR D 1 235 ? 49.864 47.953 56.688 1.00 15.09 214 TYR D N 1
ATOM 7590 C CA . TYR D 1 235 ? 50.319 46.775 55.957 1.00 15.72 214 TYR D CA 1
ATOM 7591 C C . TYR D 1 235 ? 50.509 47.088 54.464 1.00 15.65 214 TYR D C 1
ATOM 7592 O O . TYR D 1 235 ? 51.452 46.623 53.815 1.00 13.97 214 TYR D O 1
ATOM 7601 N N . GLY D 1 236 ? 49.601 47.887 53.937 1.00 16.10 215 GLY D N 1
ATOM 7602 C CA . GLY D 1 236 ? 49.666 48.282 52.521 1.00 16.39 215 GLY D CA 1
ATOM 7603 C C . GLY D 1 236 ? 50.800 49.246 52.216 1.00 16.31 215 GLY D C 1
ATOM 7604 O O . GLY D 1 236 ? 51.380 49.186 51.117 1.00 17.77 215 GLY D O 1
ATOM 7605 N N . VAL D 1 237 ? 51.152 50.099 53.176 1.00 16.21 216 VAL D N 1
ATOM 7606 C CA . VAL D 1 237 ? 52.262 51.002 52.990 1.00 16.15 216 VAL D CA 1
ATOM 7607 C C . VAL D 1 237 ? 53.549 50.187 52.914 1.00 17.83 216 VAL D C 1
ATOM 7608 O O . VAL D 1 237 ? 54.329 50.339 51.972 1.00 18.38 216 VAL D O 1
ATOM 7612 N N . ALA D 1 238 ? 53.743 49.277 53.863 1.00 18.60 217 ALA D N 1
ATOM 7613 C CA . ALA D 1 238 ? 54.907 48.398 53.853 1.00 19.03 217 ALA D CA 1
ATOM 7614 C C . ALA D 1 238 ? 54.938 47.626 52.565 1.00 18.99 217 ALA D C 1
ATOM 7615 O O . ALA D 1 238 ? 55.990 47.409 51.988 1.00 19.93 217 ALA D O 1
ATOM 7617 N N . GLY D 1 239 ? 53.780 47.199 52.103 1.00 19.35 218 GLY D N 1
ATOM 7618 C CA . GLY D 1 239 ? 53.716 46.461 50.850 1.00 19.00 218 GLY D CA 1
ATOM 7619 C C . GLY D 1 239 ? 54.233 47.292 49.700 1.00 19.19 218 GLY D C 1
ATOM 7620 O O . GLY D 1 239 ? 54.823 46.743 48.775 1.00 19.93 218 GLY D O 1
ATOM 7621 N N . ARG D 1 240 ? 54.013 48.615 49.735 1.00 19.15 219 ARG D N 1
ATOM 7622 C CA . ARG D 1 240 ? 54.616 49.500 48.729 1.00 18.81 219 ARG D CA 1
ATOM 7623 C C . ARG D 1 240 ? 56.134 49.541 48.867 1.00 18.95 219 ARG D C 1
ATOM 7624 O O . ARG D 1 240 ? 56.870 49.547 47.885 1.00 18.43 219 ARG D O 1
ATOM 7632 N N . ALA D 1 241 ? 56.610 49.618 50.103 1.00 19.70 220 ALA D N 1
ATOM 7633 C CA . ALA D 1 241 ? 58.041 49.686 50.333 1.00 19.60 220 ALA D CA 1
ATOM 7634 C C . ALA D 1 241 ? 58.657 48.431 49.730 1.00 19.85 220 ALA D C 1
ATOM 7635 O O . ALA D 1 241 ? 59.661 48.515 49.016 1.00 20.39 220 ALA D O 1
ATOM 7637 N N . LEU D 1 242 ? 57.991 47.290 49.938 1.00 19.62 221 LEU D N 1
ATOM 7638 C CA . LEU D 1 242 ? 58.501 46.012 49.483 1.00 20.33 221 LEU D CA 1
ATOM 7639 C C . LEU D 1 242 ? 58.575 45.899 47.962 1.00 20.69 221 LEU D C 1
ATOM 7640 O O . LEU D 1 242 ? 59.576 45.395 47.413 1.00 21.26 221 LEU D O 1
ATOM 7645 N N . VAL D 1 243 ? 57.509 46.328 47.290 1.00 21.02 222 VAL D N 1
ATOM 7646 C CA . VAL D 1 243 ? 57.450 46.328 45.820 1.00 20.57 222 VAL D CA 1
ATOM 7647 C C . VAL D 1 243 ? 58.567 47.185 45.295 1.00 21.61 222 VAL D C 1
ATOM 7648 O O . VAL D 1 243 ? 59.196 46.842 44.330 1.00 22.34 222 VAL D O 1
ATOM 7652 N N . ALA D 1 244 ? 58.811 48.318 45.930 1.00 22.89 223 ALA D N 1
ATOM 7653 C CA . ALA D 1 244 ? 59.854 49.221 45.480 1.00 23.58 223 ALA D CA 1
ATOM 7654 C C . ALA D 1 244 ? 61.270 48.588 45.631 1.00 24.98 223 ALA D C 1
ATOM 7655 O O . ALA D 1 244 ? 62.072 48.572 44.677 1.00 25.51 223 ALA D O 1
ATOM 7657 N N . GLU D 1 245 ? 61.558 48.079 46.827 1.00 25.23 224 GLU D N 1
ATOM 7658 C CA . GLU D 1 245 ? 62.894 47.625 47.154 1.00 26.22 224 GLU D CA 1
ATOM 7659 C C . GLU D 1 245 ? 63.228 46.291 46.536 1.00 26.25 224 GLU D C 1
ATOM 7660 O O . GLU D 1 245 ? 64.284 46.118 45.956 1.00 26.35 224 GLU D O 1
ATOM 7666 N N . LEU D 1 246 ? 62.315 45.351 46.675 1.00 26.65 225 LEU D N 1
ATOM 7667 C CA . LEU D 1 246 ? 62.553 43.991 46.294 1.00 26.53 225 LEU D CA 1
ATOM 7668 C C . LEU D 1 246 ? 61.934 43.669 44.956 1.00 27.46 225 LEU D C 1
ATOM 7669 O O . LEU D 1 246 ? 62.385 42.736 44.267 1.00 28.08 225 LEU D O 1
ATOM 7674 N N . GLY D 1 247 ? 60.900 44.423 44.577 1.00 27.59 226 GLY D N 1
ATOM 7675 C CA . GLY D 1 247 ? 60.118 44.089 43.399 1.00 27.47 226 GLY D CA 1
ATOM 7676 C C . GLY D 1 247 ? 60.597 44.805 42.171 1.00 27.65 226 GLY D C 1
ATOM 7677 O O . GLY D 1 247 ? 60.136 44.538 41.061 1.00 28.15 226 GLY D O 1
ATOM 7678 N N . GLY D 1 248 ? 61.528 45.719 42.358 1.00 28.26 227 GLY D N 1
ATOM 7679 C CA . GLY D 1 248 ? 61.940 46.601 41.263 1.00 28.73 227 GLY D CA 1
ATOM 7680 C C . GLY D 1 248 ? 60.755 47.407 40.717 1.00 28.76 227 GLY D C 1
ATOM 7681 O O . GLY D 1 248 ? 60.663 47.618 39.508 1.00 29.12 227 GLY D O 1
ATOM 7682 N N . GLY D 1 249 ? 59.824 47.814 41.596 1.00 28.12 228 GLY D N 1
ATOM 7683 C CA . GLY D 1 249 ? 58.634 48.568 41.160 1.00 27.84 228 GLY D CA 1
ATOM 7684 C C . GLY D 1 249 ? 57.553 47.721 40.480 1.00 28.06 228 GLY D C 1
ATOM 7685 O O . GLY D 1 249 ? 56.427 48.205 40.284 1.00 28.23 228 GLY D O 1
ATOM 7686 N N . VAL D 1 250 ? 57.863 46.457 40.125 1.00 28.18 229 VAL D N 1
ATOM 7687 C CA . VAL D 1 250 ? 56.862 45.576 39.492 1.00 27.67 229 VAL D CA 1
ATOM 7688 C C . VAL D 1 250 ? 56.118 44.848 40.594 1.00 27.18 229 VAL D C 1
ATOM 7689 O O . VAL D 1 250 ? 56.688 44.029 41.300 1.00 27.57 229 VAL D O 1
ATOM 7693 N N . ALA D 1 251 ? 54.854 45.200 40.778 1.00 26.74 230 ALA D N 1
ATOM 7694 C CA . ALA D 1 251 ? 54.046 44.670 41.890 1.00 26.47 230 ALA D CA 1
ATOM 7695 C C . ALA D 1 251 ? 53.921 43.147 41.881 1.00 26.63 230 ALA D C 1
ATOM 7696 O O . ALA D 1 251 ? 53.995 42.510 42.915 1.00 26.68 230 ALA D O 1
ATOM 7698 N N . ALA D 1 252 ? 53.731 42.560 40.716 1.00 26.81 231 ALA D N 1
ATOM 7699 C CA . ALA D 1 252 ? 53.478 41.122 40.646 1.00 27.48 231 ALA D CA 1
ATOM 7700 C C . ALA D 1 252 ? 54.684 40.312 41.168 1.00 27.61 231 ALA D C 1
ATOM 7701 O O . ALA D 1 252 ? 54.537 39.172 41.531 1.00 28.14 231 ALA D O 1
ATOM 7703 N N . ASN D 1 253 ? 55.869 40.907 41.201 1.00 27.71 232 ASN D N 1
ATOM 7704 C CA . ASN D 1 253 ? 57.043 40.197 41.689 1.00 27.45 232 ASN D CA 1
ATOM 7705 C C . ASN D 1 253 ? 57.037 39.938 43.200 1.00 27.52 232 ASN D C 1
ATOM 7706 O O . ASN D 1 253 ? 57.870 39.180 43.676 1.00 27.76 232 ASN D O 1
ATOM 7711 N N . ILE D 1 254 ? 56.139 40.568 43.959 1.00 26.89 233 ILE D N 1
ATOM 7712 C CA . ILE D 1 254 ? 55.972 40.205 45.359 1.00 26.41 233 ILE D CA 1
ATOM 7713 C C . ILE D 1 254 ? 54.944 39.079 45.451 1.00 26.40 233 ILE D C 1
ATOM 7714 O O . ILE D 1 254 ? 53.784 39.285 45.163 1.00 27.34 233 ILE D O 1
ATOM 7719 N N . THR D 1 255 ? 55.383 37.894 45.862 1.00 25.99 234 THR D N 1
ATOM 7720 C CA . THR D 1 255 ? 54.528 36.697 45.915 1.00 25.40 234 THR D CA 1
ATOM 7721 C C . THR D 1 255 ? 53.776 36.535 47.213 1.00 24.16 234 THR D C 1
ATOM 7722 O O . THR D 1 255 ? 52.656 36.056 47.218 1.00 24.41 234 THR D O 1
ATOM 7726 N N . SER D 1 256 ? 54.428 36.808 48.330 1.00 22.77 235 SER D N 1
ATOM 7727 C CA . SER D 1 256 ? 53.758 36.668 49.597 1.00 22.29 235 SER D CA 1
ATOM 7728 C C . SER D 1 256 ? 54.260 37.694 50.584 1.00 21.55 235 SER D C 1
ATOM 7729 O O . SER D 1 256 ? 55.433 38.080 50.549 1.00 19.89 235 SER D O 1
ATOM 7732 N N . ILE D 1 257 ? 53.350 38.147 51.456 1.00 21.01 236 ILE D N 1
ATOM 7733 C CA . ILE D 1 257 ? 53.702 39.085 52.520 1.00 20.16 236 ILE D CA 1
ATOM 7734 C C . ILE D 1 257 ? 52.933 38.728 53.795 1.00 19.68 236 ILE D C 1
ATOM 7735 O O . ILE D 1 257 ? 51.733 38.539 53.748 1.00 19.54 236 ILE D O 1
ATOM 7740 N N . ALA D 1 258 ? 53.636 38.636 54.919 1.00 19.31 237 ALA D N 1
ATOM 7741 C CA . ALA D 1 258 ? 53.004 38.430 56.216 1.00 19.41 237 ALA D CA 1
ATOM 7742 C C . ALA D 1 258 ? 53.652 39.333 57.216 1.00 19.32 237 ALA D C 1
ATOM 7743 O O . ALA D 1 258 ? 54.848 39.632 57.122 1.00 19.64 237 ALA D O 1
ATOM 7745 N N . ALA D 1 259 ? 52.871 39.745 58.199 1.00 18.77 238 ALA D N 1
ATOM 7746 C CA . ALA D 1 259 ? 53.396 40.560 59.250 1.00 18.48 238 ALA D CA 1
ATOM 7747 C C . ALA D 1 259 ? 52.422 40.573 60.404 1.00 19.11 238 ALA D C 1
ATOM 7748 O O . ALA D 1 259 ? 51.261 40.213 60.257 1.00 19.73 238 ALA D O 1
ATOM 7750 N N . ARG D 1 260 ? 52.926 40.968 61.561 1.00 20.43 239 ARG D N 1
ATOM 7751 C CA . ARG D 1 260 ? 52.185 40.959 62.801 1.00 21.57 239 ARG D CA 1
ATOM 7752 C C . ARG D 1 260 ? 52.044 42.416 63.253 1.00 21.81 239 ARG D C 1
ATOM 7753 O O . ARG D 1 260 ? 53.015 43.182 63.188 1.00 21.36 239 ARG D O 1
ATOM 7761 N N . PHE D 1 261 ? 50.841 42.781 63.687 1.00 22.17 240 PHE D N 1
ATOM 7762 C CA . PHE D 1 261 ? 50.526 44.152 64.058 1.00 23.30 240 PHE D CA 1
ATOM 7763 C C . PHE D 1 261 ? 50.856 44.384 65.493 1.00 23.74 240 PHE D C 1
ATOM 7764 O O . PHE D 1 261 ? 50.166 43.871 66.350 1.00 24.41 240 PHE D O 1
ATOM 7772 N N . THR D 1 262 ? 51.856 45.212 65.777 1.00 24.41 241 THR D N 1
ATOM 7773 C CA . THR D 1 262 ? 52.321 45.317 67.160 1.00 25.00 241 THR D CA 1
ATOM 7774 C C . THR D 1 262 ? 51.871 46.530 67.938 1.00 25.68 241 THR D C 1
ATOM 7775 O O . THR D 1 262 ? 51.706 46.422 69.158 1.00 27.13 241 THR D O 1
ATOM 7779 N N . LYS D 1 263 ? 51.713 47.670 67.270 1.00 25.21 242 LYS D N 1
ATOM 7780 C CA . LYS D 1 263 ? 51.336 48.924 67.920 1.00 24.88 242 LYS D CA 1
ATOM 7781 C C . LYS D 1 263 ? 50.629 49.829 66.912 1.00 24.20 242 LYS D C 1
ATOM 7782 O O . LYS D 1 263 ? 50.862 49.722 65.701 1.00 23.35 242 LYS D O 1
ATOM 7788 N N . PRO D 1 264 ? 49.779 50.745 67.408 1.00 23.57 243 PRO D N 1
ATOM 7789 C CA . PRO D 1 264 ? 48.947 51.543 66.509 1.00 22.61 243 PRO D CA 1
ATOM 7790 C C . PRO D 1 264 ? 49.736 52.621 65.802 1.00 21.61 243 PRO D C 1
ATOM 7791 O O . PRO D 1 264 ? 50.793 53.038 66.277 1.00 20.14 243 PRO D O 1
ATOM 7795 N N . VAL D 1 265 ? 49.200 53.037 64.651 1.00 20.32 244 VAL D N 1
ATOM 7796 C CA . VAL D 1 265 ? 49.736 54.133 63.873 1.00 19.04 244 VAL D CA 1
ATOM 7797 C C . VAL D 1 265 ? 48.641 55.179 63.770 1.00 19.13 244 VAL D C 1
ATOM 7798 O O . VAL D 1 265 ? 47.459 54.851 63.678 1.00 19.68 244 VAL D O 1
ATOM 7802 N N . PHE D 1 266 ? 49.033 56.437 63.789 1.00 19.16 245 PHE D N 1
ATOM 7803 C CA . PHE D 1 266 ? 48.103 57.546 63.658 1.00 19.03 245 PHE D CA 1
ATOM 7804 C C . PHE D 1 266 ? 48.271 58.166 62.280 1.00 18.31 245 PHE D C 1
ATOM 7805 O O . PHE D 1 266 ? 49.373 58.368 61.865 1.00 19.64 245 PHE D O 1
ATOM 7813 N N . PRO D 1 267 ? 47.180 58.453 61.566 1.00 18.38 246 PRO D N 1
ATOM 7814 C CA . PRO D 1 267 ? 47.382 59.068 60.245 1.00 18.39 246 PRO D CA 1
ATOM 7815 C C . PRO D 1 267 ? 48.139 60.374 60.375 1.00 18.75 246 PRO D C 1
ATOM 7816 O O . PRO D 1 267 ? 47.885 61.138 61.326 1.00 18.37 246 PRO D O 1
ATOM 7820 N N . GLY D 1 268 ? 49.025 60.632 59.411 1.00 19.45 247 GLY D N 1
ATOM 7821 C CA . GLY D 1 268 ? 50.009 61.718 59.502 1.00 20.07 247 GLY D CA 1
ATOM 7822 C C . GLY D 1 268 ? 51.396 61.200 59.851 1.00 21.04 247 GLY D C 1
ATOM 7823 O O . GLY D 1 268 ? 52.414 61.819 59.492 1.00 21.58 247 GLY D O 1
ATOM 7824 N N . GLU D 1 269 ? 51.482 60.041 60.510 1.00 20.89 248 GLU D N 1
ATOM 7825 C CA . GLU D 1 269 ? 52.807 59.526 60.880 1.00 20.76 248 GLU D CA 1
ATOM 7826 C C . GLU D 1 269 ? 53.506 58.936 59.670 1.00 20.48 248 GLU D C 1
ATOM 7827 O O . GLU D 1 269 ? 52.849 58.454 58.762 1.00 20.56 248 GLU D O 1
ATOM 7833 N N . THR D 1 270 ? 54.831 59.036 59.654 1.00 20.46 249 THR D N 1
ATOM 7834 C CA . THR D 1 270 ? 55.649 58.476 58.604 1.00 20.74 249 THR D CA 1
ATOM 7835 C C . THR D 1 270 ? 56.074 57.073 58.988 1.00 20.69 249 THR D C 1
ATOM 7836 O O . THR D 1 270 ? 56.560 56.837 60.102 1.00 21.52 249 THR D O 1
ATOM 7840 N N . LEU D 1 271 ? 55.902 56.168 58.037 1.00 20.30 250 LEU D N 1
ATOM 7841 C CA . LEU D 1 271 ? 56.172 54.757 58.196 1.00 20.05 250 LEU D CA 1
ATOM 7842 C C . LEU D 1 271 ? 57.475 54.371 57.519 1.00 21.02 250 LEU D C 1
ATOM 7843 O O . LEU D 1 271 ? 57.689 54.611 56.306 1.00 21.92 250 LEU D O 1
ATOM 7848 N N . SER D 1 272 ? 58.326 53.737 58.310 1.00 21.46 251 SER D N 1
ATOM 7849 C CA . SER D 1 272 ? 59.631 53.364 57.897 1.00 21.82 251 SER D CA 1
ATOM 7850 C C . SER D 1 272 ? 59.717 51.845 57.880 1.00 22.01 251 SER D C 1
ATOM 7851 O O . SER D 1 272 ? 59.587 51.189 58.922 1.00 21.93 251 SER D O 1
ATOM 7854 N N . THR D 1 273 ? 59.923 51.306 56.678 1.00 21.89 252 THR D N 1
ATOM 7855 C CA . THR D 1 273 ? 60.054 49.878 56.470 1.00 22.18 252 THR D CA 1
ATOM 7856 C C . THR D 1 273 ? 61.526 49.484 56.337 1.00 22.26 252 THR D C 1
ATOM 7857 O O . THR D 1 273 ? 62.255 49.914 55.426 1.00 22.69 252 THR D O 1
ATOM 7861 N N . VAL D 1 274 ? 61.962 48.681 57.282 1.00 22.74 253 VAL D N 1
ATOM 7862 C CA . VAL D 1 274 ? 63.350 48.222 57.329 1.00 23.10 253 VAL D CA 1
ATOM 7863 C C . VAL D 1 274 ? 63.381 46.808 56.821 1.00 23.58 253 VAL D C 1
ATOM 7864 O O . VAL D 1 274 ? 62.652 45.953 57.318 1.00 23.75 253 VAL D O 1
ATOM 7868 N N . ILE D 1 275 ? 64.211 46.565 55.811 1.00 24.26 254 ILE D N 1
ATOM 7869 C CA . ILE D 1 275 ? 64.201 45.298 55.091 1.00 24.93 254 ILE D CA 1
ATOM 7870 C C . ILE D 1 275 ? 65.556 44.542 55.086 1.00 26.50 254 ILE D C 1
ATOM 7871 O O . ILE D 1 275 ? 66.617 45.161 54.954 1.00 27.15 254 ILE D O 1
ATOM 7876 N N . TRP D 1 276 ? 65.499 43.212 55.200 1.00 27.70 255 TRP D N 1
ATOM 7877 C CA . TRP D 1 276 ? 66.680 42.368 55.125 1.00 28.62 255 TRP D CA 1
ATOM 7878 C C . TRP D 1 276 ? 66.498 41.281 54.073 1.00 29.74 255 TRP D C 1
ATOM 7879 O O . TRP D 1 276 ? 65.594 40.454 54.190 1.00 28.91 255 TRP D O 1
ATOM 7890 N N . ARG D 1 277 ? 67.360 41.270 53.056 1.00 30.93 256 ARG D N 1
ATOM 7891 C CA A ARG D 1 277 ? 67.385 40.170 52.104 0.50 31.86 256 ARG D CA 1
ATOM 7892 C CA B ARG D 1 277 ? 67.384 40.175 52.101 0.50 31.84 256 ARG D CA 1
ATOM 7893 C C . ARG D 1 277 ? 68.086 39.003 52.766 1.00 32.60 256 ARG D C 1
ATOM 7894 O O . ARG D 1 277 ? 69.219 39.147 53.229 1.00 32.77 256 ARG D O 1
ATOM 7909 N N . THR D 1 278 ? 67.408 37.860 52.830 1.00 33.99 257 THR D N 1
ATOM 7910 C CA . THR D 1 278 ? 67.980 36.646 53.454 1.00 35.29 257 THR D CA 1
ATOM 7911 C C . THR D 1 278 ? 68.368 35.607 52.381 1.00 36.40 257 THR D C 1
ATOM 7912 O O . THR D 1 278 ? 69.309 35.833 51.628 1.00 37.23 257 THR D O 1
ATOM 7916 N N . GLU D 1 279 ? 67.647 34.500 52.286 1.00 37.68 258 GLU D N 1
ATOM 7917 C CA . GLU D 1 279 ? 67.825 33.558 51.165 1.00 39.11 258 GLU D CA 1
ATOM 7918 C C . GLU D 1 279 ? 67.471 34.296 49.862 1.00 38.92 258 GLU D C 1
ATOM 7919 O O . GLU D 1 279 ? 66.899 35.387 49.889 1.00 39.43 258 GLU D O 1
ATOM 7925 N N . PRO D 1 280 ? 67.785 33.679 48.717 1.00 38.48 259 PRO D N 1
ATOM 7926 C CA . PRO D 1 280 ? 67.315 34.245 47.467 1.00 37.77 259 PRO D CA 1
ATOM 7927 C C . PRO D 1 280 ? 65.786 34.267 47.397 1.00 36.53 259 PRO D C 1
ATOM 7928 O O . PRO D 1 280 ? 65.123 33.256 47.682 1.00 37.08 259 PRO D O 1
ATOM 7932 N N . GLY D 1 281 ? 65.231 35.420 47.042 1.00 34.58 260 GLY D N 1
ATOM 7933 C CA . GLY D 1 281 ? 63.795 35.546 46.908 1.00 33.25 260 GLY D CA 1
ATOM 7934 C C . GLY D 1 281 ? 63.069 35.509 48.227 1.00 31.97 260 GLY D C 1
ATOM 7935 O O . GLY D 1 281 ? 61.864 35.246 48.269 1.00 31.42 260 GLY D O 1
ATOM 7936 N N . ARG D 1 282 ? 63.796 35.795 49.300 1.00 30.65 261 ARG D N 1
ATOM 7937 C CA . ARG D 1 282 ? 63.220 35.808 50.629 1.00 30.50 261 ARG D CA 1
ATOM 7938 C C . ARG D 1 282 ? 63.709 37.049 51.311 1.00 28.44 261 ARG D C 1
ATOM 7939 O O . ARG D 1 282 ? 64.828 37.490 51.078 1.00 28.40 261 ARG D O 1
ATOM 7947 N N . ALA D 1 283 ? 62.868 37.607 52.170 1.00 26.87 262 ALA D N 1
ATOM 7948 C CA . ALA D 1 283 ? 63.233 38.772 52.944 1.00 25.34 262 ALA D CA 1
ATOM 7949 C C . ALA D 1 283 ? 62.508 38.731 54.251 1.00 24.33 262 ALA D C 1
ATOM 7950 O O . ALA D 1 283 ? 61.459 38.070 54.367 1.00 23.97 262 ALA D O 1
ATOM 7952 N N . VAL D 1 284 ? 63.034 39.466 55.226 1.00 23.19 263 VAL D N 1
ATOM 7953 C CA . VAL D 1 284 ? 62.272 39.749 56.420 1.00 22.74 263 VAL D CA 1
ATOM 7954 C C . VAL D 1 284 ? 62.218 41.255 56.600 1.00 22.60 263 VAL D C 1
ATOM 7955 O O . VAL D 1 284 ? 63.102 41.970 56.092 1.00 22.71 263 VAL D O 1
ATOM 7959 N N . PHE D 1 285 ? 61.201 41.734 57.334 1.00 21.99 264 PHE D N 1
ATOM 7960 C CA . PHE D 1 285 ? 61.025 43.175 57.573 1.00 21.59 264 PHE D CA 1
ATOM 7961 C C . PHE D 1 285 ? 60.269 43.529 58.840 1.00 22.29 264 PHE D C 1
ATOM 7962 O O . PHE D 1 285 ? 59.539 42.720 59.374 1.00 22.89 264 PHE D O 1
ATOM 7970 N N . ARG D 1 286 ? 60.472 44.753 59.312 1.00 23.14 265 ARG D N 1
ATOM 7971 C CA . ARG D 1 286 ? 59.582 45.407 60.264 1.00 23.92 265 ARG D CA 1
ATOM 7972 C C . ARG D 1 286 ? 59.188 46.764 59.669 1.00 23.37 265 ARG D C 1
ATOM 7973 O O . ARG D 1 286 ? 59.855 47.239 58.750 1.00 23.07 265 ARG D O 1
ATOM 7981 N N . THR D 1 287 ? 58.142 47.388 60.229 1.00 22.23 266 THR D N 1
ATOM 7982 C CA . THR D 1 287 ? 57.814 48.751 59.950 1.00 21.97 266 THR D CA 1
ATOM 7983 C C . THR D 1 287 ? 57.745 49.505 61.250 1.00 23.17 266 THR D C 1
ATOM 7984 O O . THR D 1 287 ? 57.248 48.977 62.266 1.00 23.28 266 THR D O 1
ATOM 7988 N N . GLU D 1 288 ? 58.201 50.756 61.202 1.00 24.38 267 GLU D N 1
ATOM 7989 C CA . GLU D 1 288 ? 58.355 51.613 62.388 1.00 25.81 267 GLU D CA 1
ATOM 7990 C C . GLU D 1 288 ? 57.912 53.037 62.169 1.00 25.80 267 GLU D C 1
ATOM 7991 O O . GLU D 1 288 ? 57.850 53.526 61.048 1.00 25.23 267 GLU D O 1
ATOM 7997 N N . VAL D 1 289 ? 57.656 53.705 63.284 1.00 26.98 268 VAL D N 1
ATOM 7998 C CA . VAL D 1 289 ? 57.516 55.161 63.319 1.00 27.79 268 VAL D CA 1
ATOM 7999 C C . VAL D 1 289 ? 58.706 55.720 64.095 1.00 29.32 268 VAL D C 1
ATOM 8000 O O . VAL D 1 289 ? 58.914 55.364 65.246 1.00 29.03 268 VAL D O 1
ATOM 8004 N N . ALA D 1 290 ? 59.498 56.564 63.450 1.00 31.96 269 ALA D N 1
ATOM 8005 C CA . ALA D 1 290 ? 60.603 57.243 64.142 1.00 34.05 269 ALA D CA 1
ATOM 8006 C C . ALA D 1 290 ? 60.053 57.895 65.397 1.00 35.48 269 ALA D C 1
ATOM 8007 O O . ALA D 1 290 ? 59.006 58.546 65.360 1.00 36.22 269 ALA D O 1
ATOM 8009 N N . GLY D 1 291 ? 60.723 57.665 66.521 1.00 37.21 270 GLY D N 1
ATOM 8010 C CA . GLY D 1 291 ? 60.279 58.222 67.794 1.00 38.85 270 GLY D CA 1
ATOM 8011 C C . GLY D 1 291 ? 60.526 59.722 67.861 1.00 40.22 270 GLY D C 1
ATOM 8012 O O . GLY D 1 291 ? 61.295 60.270 67.045 1.00 40.05 270 GLY D O 1
ATOM 8013 N N . SER D 1 292 ? 59.873 60.366 68.838 1.00 42.12 271 SER D N 1
ATOM 8014 C CA . SER D 1 292 ? 59.958 61.831 69.034 1.00 43.85 271 SER D CA 1
ATOM 8015 C C . SER D 1 292 ? 61.060 62.255 70.024 1.00 44.00 271 SER D C 1
ATOM 8016 O O . SER D 1 292 ? 61.699 63.309 69.850 1.00 44.81 271 SER D O 1
ATOM 8019 N N . ALA D 1 295 ? 63.655 60.014 71.802 1.00 48.30 274 ALA D N 1
ATOM 8020 C CA . ALA D 1 295 ? 62.941 58.764 72.055 1.00 47.94 274 ALA D CA 1
ATOM 8021 C C . ALA D 1 295 ? 63.106 57.788 70.888 1.00 47.41 274 ALA D C 1
ATOM 8022 O O . ALA D 1 295 ? 63.453 58.186 69.769 1.00 48.12 274 ALA D O 1
ATOM 8024 N N . GLU D 1 296 ? 62.857 56.508 71.156 1.00 46.07 275 GLU D N 1
ATOM 8025 C CA . GLU D 1 296 ? 63.180 55.460 70.189 1.00 45.40 275 GLU D CA 1
ATOM 8026 C C . GLU D 1 296 ? 61.956 55.013 69.374 1.00 43.56 275 GLU D C 1
ATOM 8027 O O . GLU D 1 296 ? 60.802 55.290 69.718 1.00 43.09 275 GLU D O 1
ATOM 8033 N N . ALA D 1 297 ? 62.261 54.346 68.263 1.00 41.80 276 ALA D N 1
ATOM 8034 C CA . ALA D 1 297 ? 61.281 53.919 67.269 1.00 39.62 276 ALA D CA 1
ATOM 8035 C C . ALA D 1 297 ? 60.216 53.054 67.925 1.00 37.59 276 ALA D C 1
ATOM 8036 O O . ALA D 1 297 ? 60.489 52.339 68.892 1.00 37.42 276 ALA D O 1
ATOM 8038 N N . ARG D 1 298 ? 59.001 53.171 67.403 1.00 35.17 277 ARG D N 1
ATOM 8039 C CA . ARG D 1 298 ? 57.857 52.353 67.807 1.00 33.09 277 ARG D CA 1
ATOM 8040 C C . ARG D 1 298 ? 57.637 51.381 66.672 1.00 31.13 277 ARG D C 1
ATOM 8041 O O . ARG D 1 298 ? 57.291 51.799 65.561 1.00 31.99 277 ARG D O 1
ATOM 8049 N N . VAL D 1 299 ? 57.829 50.102 66.942 1.00 28.36 278 VAL D N 1
ATOM 8050 C CA . VAL D 1 299 ? 57.632 49.078 65.952 1.00 26.11 278 VAL D CA 1
ATOM 8051 C C . VAL D 1 299 ? 56.132 48.837 65.837 1.00 25.08 278 VAL D C 1
ATOM 8052 O O . VAL D 1 299 ? 55.438 48.598 66.869 1.00 25.02 278 VAL D O 1
ATOM 8056 N N . VAL D 1 300 ? 55.624 48.939 64.602 1.00 21.84 279 VAL D N 1
ATOM 8057 C CA . VAL D 1 300 ? 54.190 48.883 64.387 1.00 20.04 279 VAL D CA 1
ATOM 8058 C C . VAL D 1 300 ? 53.816 47.670 63.578 1.00 19.86 279 VAL D C 1
ATOM 8059 O O . VAL D 1 300 ? 52.702 47.152 63.738 1.00 19.01 279 VAL D O 1
ATOM 8063 N N . LEU D 1 301 ? 54.737 47.227 62.710 1.00 19.67 280 LEU D N 1
ATOM 8064 C CA . LEU D 1 301 ? 54.661 45.924 62.104 1.00 20.11 280 LEU D CA 1
ATOM 8065 C C . LEU D 1 301 ? 55.908 45.141 62.432 1.00 20.76 280 LEU D C 1
ATOM 8066 O O . LEU D 1 301 ? 57.017 45.618 62.198 1.00 20.05 280 LEU D O 1
ATOM 8071 N N . ASP D 1 302 ? 55.713 43.920 62.932 1.00 21.30 281 ASP D N 1
ATOM 8072 C CA . ASP D 1 302 ? 56.827 43.042 63.261 1.00 21.88 281 ASP D CA 1
ATOM 8073 C C . ASP D 1 302 ? 56.684 41.674 62.599 1.00 21.99 281 ASP D C 1
ATOM 8074 O O . ASP D 1 302 ? 55.654 41.360 61.937 1.00 21.13 281 ASP D O 1
ATOM 8079 N N . ASP D 1 303 ? 57.760 40.889 62.713 1.00 22.29 282 ASP D N 1
ATOM 8080 C CA . ASP D 1 303 ? 57.825 39.542 62.136 1.00 22.61 282 ASP D CA 1
ATOM 8081 C C . ASP D 1 303 ? 57.434 39.529 60.672 1.00 22.94 282 ASP D C 1
ATOM 8082 O O . ASP D 1 303 ? 56.780 38.609 60.200 1.00 23.47 282 ASP D O 1
ATOM 8087 N N . GLY D 1 304 ? 57.824 40.559 59.937 1.00 23.30 283 GLY D N 1
ATOM 8088 C CA . GLY D 1 304 ? 57.506 40.593 58.513 1.00 23.48 283 GLY D CA 1
ATOM 8089 C C . GLY D 1 304 ? 58.289 39.542 57.738 1.00 23.18 283 GLY D C 1
ATOM 8090 O O . GLY D 1 304 ? 59.498 39.368 57.966 1.00 22.80 283 GLY D O 1
ATOM 8091 N N . ALA D 1 305 ? 57.610 38.870 56.809 1.00 23.12 284 ALA D N 1
ATOM 8092 C CA . ALA D 1 305 ? 58.247 37.874 55.940 1.00 23.60 284 ALA D CA 1
ATOM 8093 C C . ALA D 1 305 ? 57.765 38.010 54.505 1.00 23.65 284 ALA D C 1
ATOM 8094 O O . ALA D 1 305 ? 56.585 38.095 54.273 1.00 24.37 284 ALA D O 1
ATOM 8096 N N . VAL D 1 306 ? 58.687 37.984 53.548 1.00 24.78 285 VAL D N 1
ATOM 8097 C CA . VAL D 1 306 ? 58.356 38.209 52.148 1.00 25.50 285 VAL D CA 1
ATOM 8098 C C . VAL D 1 306 ? 58.929 37.173 51.233 1.00 26.35 285 VAL D C 1
ATOM 8099 O O . VAL D 1 306 ? 60.076 36.772 51.417 1.00 26.17 285 VAL D O 1
ATOM 8103 N N . GLU D 1 307 ? 58.167 36.826 50.198 1.00 27.65 286 GLU D N 1
ATOM 8104 C CA . GLU D 1 307 ? 58.663 35.997 49.102 1.00 29.07 286 GLU D CA 1
ATOM 8105 C C . GLU D 1 307 ? 58.472 36.761 47.817 1.00 30.32 286 GLU D C 1
ATOM 8106 O O . GLU D 1 307 ? 57.410 37.345 47.576 1.00 30.76 286 GLU D O 1
ATOM 8112 N N . TYR D 1 308 ? 59.512 36.764 46.992 1.00 31.71 287 TYR D N 1
ATOM 8113 C CA . TYR D 1 308 ? 59.504 37.551 45.793 1.00 32.97 287 TYR D CA 1
ATOM 8114 C C . TYR D 1 308 ? 60.349 36.920 44.708 1.00 34.82 287 TYR D C 1
ATOM 8115 O O . TYR D 1 308 ? 61.191 36.087 44.997 1.00 35.98 287 TYR D O 1
ATOM 8124 N N . VAL D 1 309 ? 60.093 37.320 43.466 1.00 37.23 288 VAL D N 1
ATOM 8125 C CA . VAL D 1 309 ? 60.774 36.813 42.280 1.00 38.99 288 VAL D CA 1
ATOM 8126 C C . VAL D 1 309 ? 61.748 37.867 41.773 1.00 40.47 288 VAL D C 1
ATOM 8127 O O . VAL D 1 309 ? 61.505 39.071 41.905 1.00 40.69 288 VAL D O 1
ATOM 8131 N N . ALA D 1 310 ? 62.848 37.374 41.197 1.00 42.40 289 ALA D N 1
ATOM 8132 C CA . ALA D 1 310 ? 63.872 38.161 40.496 1.00 43.16 289 ALA D CA 1
ATOM 8133 C C . ALA D 1 310 ? 63.384 38.623 39.108 1.00 43.89 289 ALA D C 1
ATOM 8134 O O . ALA D 1 310 ? 63.311 39.835 38.811 1.00 44.65 289 ALA D O 1
#

Solvent-accessible surface area: 46216 Å² total; per-residue (Å²): 191,74,98,66,80,11,61,48,70,3,54,8,10,22,32,99,64,117,104,53,106,14,81,37,54,24,4,0,0,1,2,4,0,0,28,1,19,75,82,37,26,18,12,1,0,46,55,7,100,76,62,127,31,52,11,6,6,1,7,0,7,44,2,0,20,1,48,38,0,2,88,98,5,14,136,19,74,40,37,60,13,76,103,0,29,4,10,6,82,16,64,43,94,11,67,27,55,18,105,4,25,2,28,7,7,0,27,47,4,9,12,36,26,143,60,126,59,0,29,0,17,0,48,0,27,0,26,54,59,103,83,51,66,28,17,0,28,2,74,1,28,1,36,18,76,38,41,8,41,38,70,28,69,154,42,154,76,121,103,73,41,153,44,34,156,111,160,40,63,16,135,40,82,26,94,12,89,106,19,4,3,4,1,4,0,1,12,55,56,55,52,26,39,17,4,4,57,94,54,0,64,118,118,41,65,45,108,113,21,21,3,4,26,19,0,4,1,0,0,0,2,26,0,0,3,55,49,12,1,63,31,62,7,57,37,3,39,10,1,42,2,90,9,28,112,36,4,34,25,41,40,57,0,7,0,2,0,13,94,62,104,130,12,104,3,11,0,61,0,23,13,78,93,139,52,62,42,2,0,25,29,0,35,2,41,26,88,124,150,82,48,7,38,32,51,8,51,1,8,21,34,102,57,116,93,61,118,14,80,37,54,20,5,0,0,2,2,3,0,0,28,2,17,76,81,41,24,19,10,0,0,42,59,9,102,76,61,128,29,52,12,6,6,0,6,0,12,40,2,0,29,2,67,40,0,9,64,100,0,24,79,86,89,9,72,70,24,56,72,0,31,4,12,6,86,16,82,40,94,13,70,27,57,20,110,3,32,3,23,6,20,0,35,44,2,9,9,27,22,150,70,37,51,0,13,0,20,0,41,0,31,0,18,48,60,102,84,49,62,20,19,0,33,2,76,2,29,0,24,8,150,41,68,8,42,36,80,20,72,153,38,148,142,124,101,70,40,145,34,36,158,117,160,38,71,14,138,44,82,24,92,10,88,89,19,2,3,2,1,4,0,1,14,54,64,56,57,33,38,16,4,5,48,93,56,0,54,119,112,33,69,50,108,72,18,17,3,3,24,21,0,2,1,0,0,0,1,26,0,0,3,54,54,10,1,67,31,66,6,54,35,4,41,9,0,44,3,85,8,24,108,36,5,45,7,42,38,58,0,6,0,4,1,14,90,54,115,132,21,121,3,12,0,59,0,22,12,77,92,139,54,64,40,1,1,26,28,0,37,3,37,24,91,128,114,57,94,97,13,95,38,30,82,25,156,89,138,106,53,115,9,79,37,57,25,5,0,0,2,2,3,0,0,23,2,11,52,75,42,28,20,19,0,0,45,58,5,95,78,62,126,29,57,14,4,8,0,2,0,13,29,0,0,42,6,70,43,0,51,100,102,38,64,44,103,0,28,4,12,8,86,12,95,42,96,11,68,27,56,23,94,5,34,5,50,5,54,0,29,43,17,48,186,58,60,4,23,1,88,0,102,0,23,50,49,104,81,53,62,44,16,0,44,4,66,17,27,51,65,134,120,95,128,102,68,37,88,53,42,159,115,84,44,61,12,137,40,86,23,96,11,39,120,7,1,3,4,0,3,0,2,12,57,64,58,59,31,32,16,5,5,57,94,56,0,48,115,121,38,71,46,103,111,24,10,3,2,22,31,0,2,1,0,0,1,1,14,0,0,1,61,49,12,2,67,32,67,2,58,38,2,39,9,1,42,3,92,4,27,107,32,5,25,23,33,39,63,0,7,1,2,1,11,103,64,102,132,24,116,3,10,0,66,0,20,11,79,36,144,113,94,47,59,41,2,1,29,33,0,37,3,49,29,98,128,132,80,89,139,9,79,41,30,83,26,147,91,134,95,64,106,6,78,35,58,23,4,0,0,2,2,3,0,0,24,1,12,51,76,41,29,21,19,0,0,44,59,5,103,77,62,125,29,51,13,4,6,1,3,0,12,26,0,0,44,2,78,39,0,32,99,101,44,103,55,25,52,52,0,26,5,11,7,89,13,96,45,88,10,70,28,55,23,96,4,34,7,47,5,49,0,24,48,24,29,118,92,70,159,50,47,10,20,0,102,0,111,0,31,48,59,101,84,50,61,45,14,0,50,4,78,4,26,5,53,120,88,165,89,128,105,66,40,159,46,42,159,110,142,34,61,14,130,43,87,23,92,12,39,127,9,1,2,3,0,3,0,1,13,55,64,54,58,31,29,13,5,6,60,94,60,0,48,116,118,37,70,54,100,106,21,12,3,4,22,24,0,4,1,0,0,0,1,18,0,0,2,54,46,14,3,63,34,71,2,52,35,2,41,10,2,42,4,97,8,42,116,44,4,28,22,35,40,60,0,8,1,3,0,14,93,61,116,133,20,107,3,11,0,63,0,24,10,85,34,145,119,160,48,59,42,2,0,25,29,0,35,3,42,35,94,133

Sequence (1102 aa):
PGSMAIDPNSIGAVTEPMLFFEWTDRDTLLYAIGVGAGTGDLAFTTENSHGIDQQVLPTYAVICCPAFGAAAKVGTFNPAALLHGSQGIRLHAPLPAAGKLSVVTEVADIQDKGEGKNAIVVLRGRGCDPESGSLVAETLTTLVLRGQGGFGGARGERPAAPEFPDRHPDARRIDMPTREDQALIYRLSGDRNPLHSDPWFATQLAGFPKPILHGLCTYGVAGRALVAELGGGVAANITSIAARFTKPVFPGETLSTVIWRRTEPGRAVFRTEVAGEARVVLDDGAVEYVASMAIDPNSIGAVTEPMLFEWTDRDTLLYAIGVGAGTGDLAFTTENSHGIDQQVLPTYAVICCPAFGAAAKVGTFNPAALLHGSQGIRLHAPLPAAGKLSVVTEVADIQDKGEGKNAIVVLRGRGCDPESGSLVAETLTTLVLRRGQGGFGGARGERPAAPEFPDRHPDARIDMPTREDQALIYRLSGDRNPLHSDPWFATQLAGFPKPILHGLCTYGVAGRALVAELGGGVAANITSIAARFTKPVFPGETLSTVIWRRTEPGRAVFRTEVAGEARVVLDDGAVEYVAIDPNSIGAVTEPMLFEWTDRDTLLYAIGVGAGTGDLAFTTENSHGIDQQVLPTYAVICCPAFGAAAKVLLHGSQGIRLHAPLPAAGKLSVVTEVADIQDAIVVLRGRGCDPESGSLVAETLTTLVLERPAAPEFPDRHPDARIDMPTREDQALIYRLSGDRNPLHSDPWFATQLAGFPKPILHGLCTYGVAGRALVAELGGGVAANITSIAARFTKPVFPGETLSTVIWRRTEPGRAVFRTEVAGSAEARVVLDDGAVEYVAIDPNSIGAVTEPMLFFEWTDRDTLLYAIGVGAGTGDLAFTTENSHGIDQQVLPTYAVICCPAFGAAAKVAALLHGSQGIRLHAPLPAAGKLSVVTEVADIQDKGEAIVVLRGRGCDPESGSLVAETLTTLVLGERPAAPEFPDRHHPDARIDMPTREDQALIYRLSGDRNPLHSDPWFATQLAGFPKPILHGLCTYGVAGRALVAELGGGVAANITSIAARFTKPVFPGETLSTVIWRRTEPGRAVFRTEVAGSAEARVVLDDGAVEYVA

InterPro domains:
  IPR002539 MaoC-like dehydratase domain [PF01575] (161-272)
  IPR029069 HotDog domain superfamily [SSF54637] (8-155)
  IPR029069 HotDog domain superfamily [SSF54637] (160-273)
  IPR054357 Peroxisomal multifunctional enzyme type 2-like, N-terminal domain [PF22622] (17-143)

Secondary structure (DSSP, 8-state):
--PPPB-TT-TT-BPPPEEEEE-HHHHHHHHHHTT--TT-HHHH-SSSTT------GGGHHHHS-SGGGGGGTBSS-TT--TT-EEEEEESSPPPSSEEEEEEEEEEEEEE--TTS-EEEEEEEEEE-TTT--EEEEEEEEEEETT---SS-----PPPPPPPPSS--SEEEEE---TTHHHHHGGGS---GGGT-HHHHHHTT--SSPPPPHHHHHHHHHHHHHHHTTTT-GGGEEEEEEEE-S---TT--EEEEEEEEETTEEEEEEEE---PEEEEEEEEEEE--/--SS-GGGTT-BPPPEEEEE-HHHHHHHHHHTT--TT-HHHH-SS-TT------GGGHHHHS-GGGGGGGG-S------TT-EEEEEESSPPPSSEEEEEEEEEEEEEE--TTS-EEEEEEEEEE-TTT--EEEEEEEEEEETT---SS-----PPPPPP--SSPPSEEEEE---TTHHHHHGGGS---GGGT-HHIIIIIS--SSPPPPHHHHHHHHHHHHHHHTTTT-GGGEEEEEEEE-S---TTPPEEEEEEE-STTEEEEEEEE---PEEEEEEEEEEE--/--GGGTT-BPPPEEEEE-HHHHHHHHHHTT--TT-HHHH-SSSTT------GGGHHHHS-GGGGGGG--TT-EEEEEESSPPPSSEEEEEEEEEEEEE--EEEEEEEEE-TTT--EEEEEEEEEE---PPPPPPPSS--SEEEEE---TTHHHHHGGGS---GGGT-HHHHHHTS--SS----HHHHHHHHHHHHHHHTSTT-GGGEEEEEEEE-S---TT--EEEEEEE-STTEEEEEEEEPP--PPEEEEEEEEEEE--/--GGGTT-B---EEEEE-HHHHHHHHHHTT--TT-HHHH-SSSTT------GGGHHHHS-GGGGGGG----TT-EEEEEESSPPPSSEEEEEEEEEEEEE-----EEEEEEEEE-TTT--EEEEEEEEEE---PPPPPPPPSS--SEEEEE---TTHHHHHGGGS---GGGT-HHHHHHTS--SS----HHHHHHHHHHHHHHHTSTT-GGGEEEEEEEE-S---TTPPEEEEEEE-STTEEEEEEEE------EEEEEEEEEEE--

GO terms:
  GO:0080023 (2E)-enoyl-CoA hydratase activity (F, EXP)

Nearest PDB structures (foldseek):
  3khp-assembly1_A  TM=9.914E-01  e=4.820E-62  Mycobacterium tuberculosis H37Rv
  3khp-assembly3_D  TM=9.868E-01  e=6.798E-57  Mycobacterium tuberculosis H37Rv
  3khp-assembly3_C-2  TM=9.868E-01  e=6.963E-54  Mycobacterium tuberculosis H37Rv
  3kh8-assembly1_A  TM=8.621E-01  e=1.858E-29  Phytophthora capsici
  3kh8-assembly1_B  TM=8.666E-01  e=6.662E-29  Phytophthora capsici